Protein AF-0000000082274975 (afdb_homodimer)

pLDDT: mean 85.95, std 18.05, range [24.31, 98.06]

Solvent-accessible surface area (backbone atoms only — not comparable to full-atom values): 57292 Å² total; per-residue (Å²): 137,85,78,74,77,77,69,78,76,77,72,76,73,75,67,84,68,78,72,50,70,56,53,50,51,30,51,52,30,48,72,48,68,35,40,69,24,21,34,56,50,25,43,50,48,40,24,51,27,61,75,70,67,49,84,56,54,65,34,33,47,48,37,17,51,31,26,47,77,69,70,35,34,56,49,14,36,59,32,27,70,74,35,93,46,70,73,39,36,53,54,33,22,53,35,31,42,77,72,66,39,43,69,62,19,42,55,50,51,64,68,50,56,78,87,74,55,50,52,48,52,25,45,52,46,15,54,34,27,48,75,72,68,38,56,70,64,14,49,52,23,30,44,52,23,20,32,69,37,48,71,44,49,54,40,48,52,49,45,22,67,70,58,81,62,57,70,64,58,51,52,50,28,34,52,51,4,51,52,50,52,48,60,63,40,55,74,72,62,77,71,77,86,65,76,75,60,73,51,66,60,51,44,51,26,44,39,28,47,52,62,60,35,45,70,62,17,42,52,44,43,50,55,48,36,70,74,33,47,93,25,58,71,53,44,49,53,43,21,51,37,28,44,73,69,68,28,53,63,60,14,49,52,40,45,51,49,39,41,70,76,38,73,62,66,54,82,68,43,33,58,49,30,51,52,27,52,75,67,65,38,59,67,62,29,48,51,51,20,54,50,34,38,71,52,39,74,71,43,33,39,24,31,35,20,44,14,44,50,29,42,72,69,68,35,54,66,60,15,52,52,29,23,50,49,13,35,70,56,32,80,77,44,32,65,36,29,32,51,47,11,50,54,31,40,74,67,71,34,22,69,64,11,28,54,28,10,49,52,11,33,72,69,43,85,43,67,50,29,44,51,45,27,28,53,17,22,53,71,60,67,36,39,67,61,12,38,51,48,16,48,52,38,25,67,67,28,70,86,35,34,68,27,32,23,40,38,12,54,28,30,46,77,55,38,82,46,73,66,36,41,53,52,14,48,50,33,20,50,51,15,36,70,68,32,56,59,46,57,62,37,51,52,53,48,34,52,57,30,48,74,70,68,37,52,66,62,32,52,51,51,47,52,49,35,52,54,36,28,62,61,40,75,63,66,47,67,70,57,46,36,56,47,25,40,52,48,15,53,49,25,47,73,70,67,37,56,68,62,14,52,53,26,39,50,53,15,38,70,72,39,73,81,45,63,67,54,51,52,53,49,52,51,51,52,49,48,63,55,40,69,70,51,58,80,75,81,85,84,80,80,75,73,78,71,77,70,75,76,76,63,71,79,72,88,97,138,84,80,74,78,76,69,80,76,77,73,76,74,75,68,83,68,76,70,50,69,56,52,50,51,31,51,52,30,47,74,48,66,35,40,70,24,21,32,55,51,24,44,50,46,40,25,49,28,61,74,70,68,49,82,57,53,64,33,33,48,48,38,17,50,31,26,46,77,68,70,35,34,55,49,15,38,59,31,27,71,73,36,93,46,70,74,39,37,52,53,32,22,52,35,30,43,77,71,67,38,43,68,64,19,41,54,49,51,64,69,50,56,77,87,76,54,50,51,47,51,24,46,52,46,17,53,34,27,48,75,72,68,38,55,67,64,15,49,52,25,31,45,52,24,21,32,68,37,47,72,44,50,53,42,48,53,50,45,20,66,71,57,82,64,57,70,67,60,50,52,50,28,33,53,50,5,52,51,50,52,46,61,64,41,53,75,70,61,78,71,76,88,64,76,74,60,73,52,66,60,52,46,51,26,44,39,28,48,53,63,64,35,45,70,63,17,41,53,46,44,49,55,47,37,70,76,34,47,93,27,59,71,54,44,50,53,43,21,51,37,28,44,72,70,67,27,55,65,62,15,48,52,41,47,52,48,39,42,71,76,37,73,64,66,55,82,70,44,32,58,48,30,51,53,28,51,75,66,64,36,60,67,63,30,49,51,49,20,53,50,34,40,69,52,40,74,70,44,32,40,24,31,34,20,42,14,47,51,30,41,72,69,68,35,55,68,60,15,53,52,30,24,51,49,12,34,68,56,33,80,77,43,34,64,38,29,34,50,47,13,51,55,31,41,75,68,71,34,22,69,64,11,28,53,28,11,48,53,12,33,72,69,42,85,42,70,51,29,45,51,47,27,29,52,18,24,54,71,61,67,36,38,68,60,12,36,50,48,15,48,52,38,24,67,68,29,71,86,36,34,69,28,32,24,40,36,13,53,29,30,46,77,55,37,82,45,74,66,36,43,53,52,14,49,51,32,18,52,51,16,36,70,68,32,55,59,47,58,61,37,50,53,51,47,34,50,57,31,48,75,70,67,38,51,67,62,32,52,52,51,46,53,50,36,54,55,36,27,62,61,38,75,65,64,46,68,71,56,46,36,56,46,24,39,50,48,15,53,48,24,47,75,69,68,36,56,69,62,15,52,52,26,40,50,54,16,39,69,73,38,73,81,46,63,66,55,51,50,53,50,52,53,50,52,51,52,65,56,41,70,72,56,62,82,79,68,79,82,77,81,75,76,80,71,78,72,75,76,77,65,70,80,71,86,97

Sequence (1112 aa):
MDQSINQPTFQSSSMASSMSPLQIECRKLLKAKQYRSCEILAKLELSVAEQEGRDLTMAFALIGDCAMMTNQYNRAIEYYRRVDSHKYRLKEAQCLQSLGNVVEAASVLEMIPRKERDLTIYMFLGQLYLACGRTNSACECFLNSLIKNPMTMEAIEWLAAIGTTDKMVVFDAIDKGFETMAAEESSDFHGDNVTVAPIKEFAAAHFARGRHHSGMALQMFRALDKKYPNNTYILLKIAYLQNQMNDEAGAARTFSLVRQLDRCTVDDMDLYGQILARQNAMDQLNDLASSLLEVDDKRPEAWSTLALYHEARHDHDKALAFVDKAIAMDHGSAFAHRLKGAILLAQNRPDHASVSFFKSNELVKDISSYEGLVDSYLAAGKHNEAICAAREASISAPRDARAVTLLGLALQQGAETTESKVRAKRALRNALTLDPSALRPLLSLVQLHAQEKDYDTCIELLKQGIEGSSEAKSSPLQGLDMLHMKLGEIYMAAENYKEALGAYHAALAINPMNLEVQRCLDRLEAIVRGVDNADNSEDVEDSPQASSYGGGRPSYMDQSINQPTFQSSSMASSMSPLQIECRKLLKAKQYRSCEILAKLELSVAEQEGRDLTMAFALIGDCAMMTNQYNRAIEYYRRVDSHKYRLKEAQCLQSLGNVVEAASVLEMIPRKERDLTIYMFLGQLYLACGRTNSACECFLNSLIKNPMTMEAIEWLAAIGTTDKMVVFDAIDKGFETMAAEESSDFHGDNVTVAPIKEFAAAHFARGRHHSGMALQMFRALDKKYPNNTYILLKIAYLQNQMNDEAGAARTFSLVRQLDRCTVDDMDLYGQILARQNAMDQLNDLASSLLEVDDKRPEAWSTLALYHEARHDHDKALAFVDKAIAMDHGSAFAHRLKGAILLAQNRPDHASVSFFKSNELVKDISSYEGLVDSYLAAGKHNEAICAAREASISAPRDARAVTLLGLALQQGAETTESKVRAKRALRNALTLDPSALRPLLSLVQLHAQEKDYDTCIELLKQGIEGSSEAKSSPLQGLDMLHMKLGEIYMAAENYKEALGAYHAALAINPMNLEVQRCLDRLEAIVRGVDNADNSEDVEDSPQASSYGGGRPSY

InterPro domains:
  IPR013105 Tetratricopeptide repeat 2 [PF07719] (483-512)
  IPR019734 Tetratricopeptide repeat [PF13181] (120-143)
  IPR019734 Tetratricopeptide repeat [PS50005] (481-514)
  IPR019734 Tetratricopeptide repeat [SM00028] (57-90)
  IPR019734 Tetratricopeptide repeat [SM00028] (119-152)
  IPR019734 Tetratricopeptide repeat [SM00028] (300-333)
  IPR019734 Tetratricopeptide repeat [SM00028] (334-367)
  IPR019734 Tetratricopeptide repeat [SM00028] (481-514)

Radius of gyration: 40.36 Å; Cα contacts (8 Å, |Δi|>4): 1522; chains: 2; bounding box: 94×109×106 Å

Secondary structure (DSSP, 8-state):
--------------------HHHHHHHHHHHTT-HHHHHHHHHHHHHHHHHHT---HHHHHHHHHHHHHTT-HHHHHHHHHTS--HHHHHHHHHHHHHTT-HHHHHHHHHTS-GGG--HHHHHHHHHHHHHHT-HHHHHHHHHHHHHH-TT-HHHHHHHHHH--S-HHHHHHHHHHHHHHHHHHHTTT-------SS-HHHHHHHHHHHHTT-HHHHHHHHHHHHHHSTT-HHHHHHHHHHHHHTT-HHHHHHHHHHHHHH-TT--TTHHHHHHHHHHTT-HHHHHHHHHHHHHH-TTSHHHHHHHHHHHHHTT-HHHHHHHHHHHHHH-TT-HHHHHHHHHHHHHTT-HHHHHHHHHHHHHH---HHHHHHHHHHHHHHT-HHHHHHHHHHHHHH-TT-HHHHHHHHHHHHHT--SHHHHHHHHHHHHHHHHH-TT-HHHHHHHHHHHHHTT-HHHHHHHHHHHHHHHHH-SS-TTTTHHHHHHHHHHHHHHTT-HHHHHHHHHHHHHH-TT-HHHHHHHHHHHHHHHHHHHTTT--------------------/--------------------HHHHHHHHHHHTT-HHHHHHHHHHHHHHHHHHT---HHHHHHHHHHHHHTT-HHHHHHHHHTS--HHHHHHHHHHHHHTT-HHHHHHHHHTS-GGG--HHHHHHHHHHHHHHT-HHHHHHHHHHHHHH-TT-HHHHHHHHHH--S-HHHHHHHHHHHHHHHHHHHTTT-------SS-HHHHHHHHHHHHTT-HHHHHHHHHHHHHHSTT-HHHHHHHHHHHHHTT-HHHHHHHHHHHHHH-TT--TTHHHHHHHHHHTT-HHHHHHHHHHHHHH-TTSHHHHHHHHHHHHHTT-HHHHHHHHHHHHHH-TT-HHHHHHHHHHHHHTT-HHHHHHHHHHHHHH---HHHHHHHHHHHHHHT-HHHHHHHHHHHHHH-TT-HHHHHHHHHHHHHT--SHHHHHHHHHHHHHHHHH-TT-HHHHHHHHHHHHHTT-HHHHHHHHHHHHHHHHH-SS-TTTTHHHHHHHHHHHHHHTT-HHHHHHHHHHHHHH-TT-HHHHHHHHHHHHHHHHHHHTTS--------------------

Organism: NCBI:txid303405

Structure (mmCIF, N/CA/C/O backbone):
data_AF-0000000082274975-model_v1
#
loop_
_entity.id
_entity.type
_entity.pdbx_description
1 polymer 'Tetratricopeptide repeat protein'
#
loop_
_atom_site.group_PDB
_atom_site.id
_atom_site.type_symbol
_atom_site.label_atom_id
_atom_site.label_alt_id
_atom_site.label_comp_id
_atom_site.label_asym_id
_atom_site.label_entity_id
_atom_site.label_seq_id
_atom_site.pdbx_PDB_ins_code
_atom_site.Cartn_x
_atom_site.Cartn_y
_atom_site.Cartn_z
_atom_site.occupancy
_atom_site.B_iso_or_equiv
_atom_site.auth_seq_id
_atom_site.auth_comp_id
_atom_site.auth_asym_id
_atom_site.auth_atom_id
_atom_site.pdbx_PDB_model_num
ATOM 1 N N . MET A 1 1 ? -14.023 -26.078 54.344 1 24.31 1 MET A N 1
ATOM 2 C CA . MET A 1 1 ? -15 -24.984 54.281 1 24.31 1 MET A CA 1
ATOM 3 C C . MET A 1 1 ? -14.844 -24.188 52.969 1 24.31 1 MET A C 1
ATOM 5 O O . MET A 1 1 ? -13.852 -23.484 52.812 1 24.31 1 MET A O 1
ATOM 9 N N . ASP A 1 2 ? -15.25 -24.781 51.781 1 24.39 2 ASP A N 1
ATOM 10 C CA . ASP A 1 2 ? -15.039 -24.719 50.344 1 24.39 2 ASP A CA 1
ATOM 11 C C . ASP A 1 2 ? -15.695 -23.469 49.75 1 24.39 2 ASP A C 1
ATOM 13 O O . ASP A 1 2 ? -16.922 -23.375 49.688 1 24.39 2 ASP A O 1
ATOM 17 N N . GLN A 1 3 ? -15.188 -22.25 50.25 1 27.86 3 GLN A N 1
ATOM 18 C CA . GLN A 1 3 ? -15.75 -20.938 49.938 1 27.86 3 GLN A CA 1
ATOM 19 C C . GLN A 1 3 ? -15.898 -20.75 48.438 1 27.86 3 GLN A C 1
ATOM 21 O O . GLN A 1 3 ? -14.914 -20.812 47.688 1 27.86 3 GLN A O 1
ATOM 26 N N . SER A 1 4 ? -17.047 -21.141 47.875 1 27.3 4 SER A N 1
ATOM 27 C CA . SER A 1 4 ? -17.641 -21.125 46.562 1 27.3 4 SER A CA 1
ATOM 28 C C . SER A 1 4 ? -17.547 -19.734 45.938 1 27.3 4 SER A C 1
ATOM 30 O O . SER A 1 4 ? -18.125 -18.766 46.438 1 27.3 4 SER A O 1
ATOM 32 N N . ILE A 1 5 ? -16.391 -19.344 45.344 1 29.67 5 ILE A N 1
ATOM 33 C CA . ILE A 1 5 ? -16.078 -18.047 44.781 1 29.67 5 ILE A CA 1
ATOM 34 C C . ILE A 1 5 ? -17.141 -17.688 43.75 1 29.67 5 ILE A C 1
ATOM 36 O O . ILE A 1 5 ? -17.344 -18.406 42.75 1 29.67 5 ILE A O 1
ATOM 40 N N . ASN A 1 6 ? -18.25 -17.062 44.188 1 26.81 6 ASN A N 1
ATOM 41 C CA . ASN A 1 6 ? -19.391 -16.547 43.406 1 26.81 6 ASN A CA 1
ATOM 42 C C . ASN A 1 6 ? -18.938 -15.75 42.188 1 26.81 6 ASN A C 1
ATOM 44 O O . ASN A 1 6 ? -18.312 -14.695 42.344 1 26.81 6 ASN A O 1
ATOM 48 N N . GLN A 1 7 ? -18.516 -16.406 41.156 1 27.42 7 GLN A N 1
ATOM 49 C CA . GLN A 1 7 ? -18.109 -15.766 39.938 1 27.42 7 GLN A CA 1
ATOM 50 C C . GLN A 1 7 ? -19.203 -14.852 39.375 1 27.42 7 GLN A C 1
ATOM 52 O O . GLN A 1 7 ? -20.344 -15.289 39.219 1 27.42 7 GLN A O 1
ATOM 57 N N . PRO A 1 8 ? -19.188 -13.516 39.75 1 30.03 8 PRO A N 1
ATOM 58 C CA . PRO A 1 8 ? -20.281 -12.641 39.312 1 30.03 8 PRO A CA 1
ATOM 59 C C . PRO A 1 8 ? -20.625 -12.844 37.844 1 30.03 8 PRO A C 1
ATOM 61 O O . PRO A 1 8 ? -19.766 -13.156 37.031 1 30.03 8 PRO A O 1
ATOM 64 N N . THR A 1 9 ? -21.781 -13.461 37.531 1 28.19 9 THR A N 1
ATOM 65 C CA . THR A 1 9 ? -22.438 -13.617 36.25 1 28.19 9 THR A CA 1
ATOM 66 C C . THR A 1 9 ? -22.5 -12.281 35.531 1 28.19 9 THR A C 1
ATOM 68 O O . THR A 1 9 ? -23.172 -11.352 35.969 1 28.19 9 THR A O 1
ATOM 71 N N . PHE A 1 10 ? -21.422 -11.852 34.969 1 30.11 10 PHE A N 1
ATOM 72 C CA . PHE A 1 10 ? -21.469 -10.656 34.125 1 30.11 10 PHE A CA 1
ATOM 73 C C . PHE A 1 10 ? -22.578 -10.766 33.094 1 30.11 10 PHE A C 1
ATOM 75 O O . PHE A 1 10 ? -22.531 -11.617 32.219 1 30.11 10 PHE A O 1
ATOM 82 N N . GLN A 1 11 ? -23.875 -10.633 33.531 1 28.55 11 GLN A N 1
ATOM 83 C CA . GLN A 1 11 ? -25.016 -10.461 32.625 1 28.55 11 GLN A CA 1
ATOM 84 C C . GLN A 1 11 ? -24.672 -9.531 31.484 1 28.55 11 GLN A C 1
ATOM 86 O O . GLN A 1 11 ? -24.297 -8.383 31.688 1 28.55 11 GLN A O 1
ATOM 91 N N . SER A 1 12 ? -24.188 -10.094 30.406 1 31.59 12 SER A N 1
ATOM 92 C CA . SER A 1 12 ? -24.094 -9.422 29.109 1 31.59 12 SER A CA 1
ATOM 93 C C . SER A 1 12 ? -25.422 -8.742 28.75 1 31.59 12 SER A C 1
ATOM 95 O O . SER A 1 12 ? -26.391 -9.414 28.391 1 31.59 12 SER A O 1
ATOM 97 N N . SER A 1 13 ? -26.078 -7.988 29.688 1 33.06 13 SER A N 1
ATOM 98 C CA . SER A 1 13 ? -27.234 -7.215 29.266 1 33.06 13 SER A CA 1
ATOM 99 C C . SER A 1 13 ? -27.047 -6.664 27.859 1 33.06 13 SER A C 1
ATOM 101 O O . SER A 1 13 ? -26.109 -5.902 27.594 1 33.06 13 SER A O 1
ATOM 103 N N . SER A 1 14 ? -27.359 -7.441 26.875 1 34.66 14 SER A N 1
ATOM 104 C CA . SER A 1 14 ? -27.547 -7.086 25.469 1 34.66 14 SER A CA 1
ATOM 105 C C . SER A 1 14 ? -28.359 -5.805 25.328 1 34.66 14 SER A C 1
ATOM 107 O O . SER A 1 14 ? -29.594 -5.848 25.203 1 34.66 14 SER A O 1
ATOM 109 N N . MET A 1 15 ? -28.656 -4.941 26.297 1 33.72 15 MET A N 1
ATOM 110 C CA . MET A 1 15 ? -29.438 -3.746 26 1 33.72 15 MET A CA 1
ATOM 111 C C . MET A 1 15 ? -29.016 -3.143 24.672 1 33.72 15 MET A C 1
ATOM 113 O O . MET A 1 15 ? -27.875 -2.711 24.5 1 33.72 15 MET A O 1
ATOM 117 N N . ALA A 1 16 ? -29.594 -3.574 23.578 1 41.28 16 ALA A N 1
ATOM 118 C CA . ALA A 1 16 ? -29.625 -2.865 22.297 1 41.28 16 ALA A CA 1
ATOM 119 C C . ALA A 1 16 ? -29.672 -1.355 22.516 1 41.28 16 ALA A C 1
ATOM 121 O O . ALA A 1 16 ? -30.75 -0.783 22.719 1 41.28 16 ALA A O 1
ATOM 122 N N . SER A 1 17 ? -28.922 -0.718 23.391 1 52.38 17 SER A N 1
ATOM 123 C CA . SER A 1 17 ? -28.828 0.69 23.766 1 52.38 17 SER A CA 1
ATOM 124 C C . SER A 1 17 ? -28.922 1.593 22.547 1 52.38 17 SER A C 1
ATOM 126 O O . SER A 1 17 ? -28.312 1.303 21.5 1 52.38 17 SER A O 1
ATOM 128 N N . SER A 1 18 ? -30.031 2.338 22.328 1 72.56 18 SER A N 1
ATOM 129 C CA . SER A 1 18 ? -30.406 3.314 21.312 1 72.56 18 SER A CA 1
ATOM 130 C C . SER A 1 18 ? -29.219 4.207 20.938 1 72.56 18 SER A C 1
ATOM 132 O O . SER A 1 18 ? -28.5 4.684 21.828 1 72.56 18 SER A O 1
ATOM 134 N N . MET A 1 19 ? -28.781 4.047 19.844 1 83.88 19 MET A N 1
ATOM 135 C CA . MET A 1 19 ? -27.672 4.828 19.312 1 83.88 19 MET A CA 1
ATOM 136 C C . MET A 1 19 ? -27.922 6.32 19.484 1 83.88 19 MET A C 1
ATOM 138 O O . MET A 1 19 ? -29.047 6.789 19.281 1 83.88 19 MET A O 1
ATOM 142 N N . SER A 1 20 ? -27.016 6.984 20.156 1 86.75 20 SER A N 1
ATOM 143 C CA . SER A 1 20 ? -27.062 8.445 20.234 1 86.75 20 SER A CA 1
ATOM 144 C C . SER A 1 20 ? -27.094 9.062 18.844 1 86.75 20 SER A C 1
ATOM 146 O O . SER A 1 20 ? -26.703 8.422 17.859 1 86.75 20 SER A O 1
ATOM 148 N N . PRO A 1 21 ? -27.703 10.195 18.703 1 86.5 21 PRO A N 1
ATOM 149 C CA . PRO A 1 21 ? -27.719 10.859 17.406 1 86.5 21 PRO A CA 1
ATOM 150 C C . PRO A 1 21 ? -26.312 11.016 16.812 1 86.5 21 PRO A C 1
ATOM 152 O O . PRO A 1 21 ? -26.141 10.898 15.594 1 86.5 21 PRO A O 1
ATOM 155 N N . LEU A 1 22 ? -25.375 11.266 17.672 1 90.75 22 LEU A N 1
ATOM 156 C CA . LEU A 1 22 ? -24 11.406 17.172 1 90.75 22 LEU A CA 1
ATOM 157 C C . LEU A 1 22 ? -23.484 10.078 16.641 1 90.75 22 LEU A C 1
ATOM 159 O O . LEU A 1 22 ? -22.75 10.047 15.641 1 90.75 22 LEU A O 1
ATOM 163 N N . GLN A 1 23 ? -23.859 9.039 17.234 1 92 23 GLN A N 1
ATOM 164 C CA . GLN A 1 23 ? -23.438 7.715 16.797 1 92 23 GLN 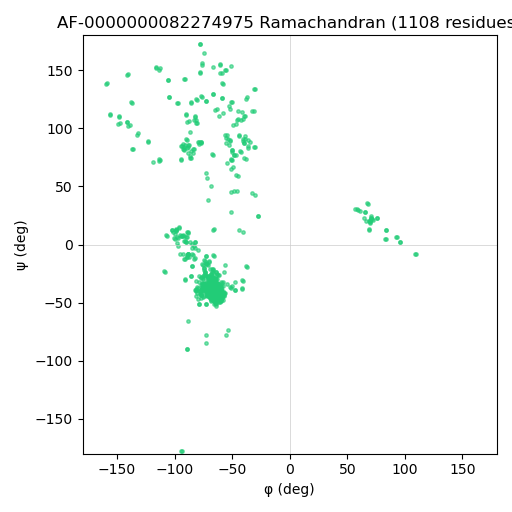A CA 1
ATOM 165 C C . GLN A 1 23 ? -24.047 7.367 15.438 1 92 23 GLN A C 1
ATOM 167 O O . GLN A 1 23 ? -23.375 6.762 14.586 1 92 23 GLN A O 1
ATOM 172 N N . ILE A 1 24 ? -25.266 7.777 15.312 1 91.44 24 ILE A N 1
ATOM 173 C CA . ILE A 1 24 ? -25.953 7.52 14.055 1 91.44 24 ILE A CA 1
ATOM 174 C C . ILE A 1 24 ? -25.25 8.266 12.922 1 91.44 24 ILE A C 1
ATOM 176 O O . ILE A 1 24 ? -25.016 7.711 11.844 1 91.44 24 ILE A O 1
ATOM 180 N N . GLU A 1 25 ? -24.938 9.508 13.203 1 91.88 25 GLU A N 1
ATOM 181 C CA . GLU A 1 25 ? -24.266 10.305 12.188 1 91.88 25 GLU A CA 1
ATOM 182 C C . GLU A 1 25 ? -22.875 9.75 11.883 1 91.88 25 GLU A C 1
ATOM 184 O O . GLU A 1 25 ? -22.422 9.781 10.742 1 91.88 25 GLU A O 1
ATOM 189 N N . CYS A 1 26 ? -22.203 9.266 12.898 1 94.56 26 CYS A N 1
ATOM 190 C CA . CYS A 1 26 ? -20.906 8.641 12.688 1 94.56 26 CYS A CA 1
ATOM 191 C C . CYS A 1 26 ? -21.016 7.441 11.758 1 94.56 26 CYS A C 1
ATOM 193 O O . CYS A 1 26 ? -20.188 7.27 10.859 1 94.56 26 CYS A O 1
ATOM 195 N N . ARG A 1 27 ? -22.031 6.68 11.945 1 93.75 27 ARG A N 1
ATOM 196 C CA . ARG A 1 27 ? -22.234 5.5 11.117 1 93.75 27 ARG A CA 1
ATOM 197 C C . ARG A 1 27 ? -22.516 5.891 9.672 1 93.75 27 ARG A C 1
ATOM 199 O O . ARG A 1 27 ? -22.062 5.223 8.742 1 93.75 27 ARG A O 1
ATOM 206 N N . LYS A 1 28 ? -23.281 6.977 9.523 1 93.75 28 LYS A N 1
ATOM 207 C CA . LYS A 1 28 ? -23.578 7.469 8.18 1 93.75 28 LYS A CA 1
ATOM 208 C C . LYS A 1 28 ? -22.297 7.914 7.469 1 93.75 28 LYS A C 1
ATOM 210 O O . LYS A 1 28 ? -22.094 7.609 6.289 1 93.75 28 LYS A O 1
ATOM 215 N N . LEU A 1 29 ? -21.484 8.633 8.211 1 95.5 29 LEU A N 1
ATOM 216 C CA . LEU A 1 29 ? -20.234 9.125 7.641 1 95.5 29 LEU A CA 1
ATOM 217 C C . LEU A 1 29 ? -19.281 7.969 7.34 1 95.5 29 LEU A C 1
ATOM 219 O O . LEU A 1 29 ? -18.547 8.008 6.355 1 95.5 29 LEU A O 1
ATOM 223 N N . LEU A 1 30 ? -19.312 6.973 8.211 1 95.38 30 LEU A N 1
ATOM 224 C CA . LEU A 1 30 ? -18.484 5.793 7.988 1 95.38 30 LEU A CA 1
ATOM 225 C C . LEU A 1 30 ? -18.906 5.059 6.723 1 95.38 30 LEU A C 1
ATOM 227 O O . LEU A 1 30 ? -18.062 4.621 5.938 1 95.38 30 LEU A O 1
ATOM 231 N N . LYS A 1 31 ? -20.188 4.938 6.539 1 93.25 31 LYS A N 1
ATOM 232 C CA . LYS A 1 31 ? -20.719 4.289 5.344 1 93.25 31 LYS A CA 1
ATOM 233 C C . LYS A 1 31 ? -20.375 5.078 4.086 1 93.25 31 LYS A C 1
ATOM 235 O O . LYS A 1 31 ? -20.125 4.496 3.029 1 93.25 31 LYS A O 1
ATOM 240 N N . ALA A 1 32 ? -20.297 6.406 4.258 1 93.69 32 ALA A N 1
ATOM 241 C CA . ALA A 1 32 ? -19.938 7.281 3.141 1 93.69 32 ALA A CA 1
ATOM 242 C C . ALA A 1 32 ? -18.438 7.332 2.936 1 93.69 32 ALA A C 1
ATOM 244 O O . ALA A 1 32 ? -17.938 8.07 2.078 1 93.69 32 ALA A O 1
ATOM 245 N N . LYS A 1 33 ? -17.688 6.621 3.682 1 92.94 33 LYS A N 1
ATOM 246 C CA . LYS A 1 33 ? -16.234 6.488 3.59 1 92.94 33 LYS A CA 1
ATOM 247 C C . LYS A 1 33 ? -15.547 7.812 3.906 1 92.94 33 LYS A C 1
ATOM 249 O O . LYS A 1 33 ? -14.531 8.148 3.291 1 92.94 33 LYS A O 1
ATOM 254 N N . GLN A 1 34 ? -16.219 8.586 4.699 1 95.5 34 GLN A N 1
ATOM 255 C CA . GLN A 1 34 ? -15.586 9.789 5.23 1 95.5 34 GLN A CA 1
ATOM 256 C C . GLN A 1 34 ? -14.969 9.516 6.602 1 95.5 34 GLN A C 1
ATOM 258 O O . GLN A 1 34 ? -15.547 9.867 7.629 1 95.5 34 GLN A O 1
ATOM 263 N N . TYR A 1 35 ? -13.812 9.031 6.598 1 95.88 35 TYR A N 1
ATOM 264 C CA . TYR A 1 35 ? -13.195 8.469 7.797 1 95.88 35 TYR A CA 1
ATOM 265 C C . TYR A 1 35 ? -12.688 9.57 8.719 1 95.88 35 TYR A C 1
ATOM 267 O O . TYR A 1 35 ? -12.836 9.484 9.938 1 95.88 35 TYR A O 1
ATOM 275 N N . ARG A 1 36 ? -12.109 10.617 8.141 1 95.69 36 ARG A N 1
ATOM 276 C CA . ARG A 1 36 ? -11.586 11.695 8.969 1 95.69 36 ARG A CA 1
ATOM 277 C C . ARG A 1 36 ? -12.703 12.406 9.711 1 95.69 36 ARG A C 1
ATOM 279 O O . ARG A 1 36 ? -12.609 12.641 10.914 1 95.69 36 ARG A O 1
ATOM 286 N N . SER A 1 37 ? -13.742 12.703 8.984 1 96.88 37 SER A N 1
ATOM 287 C CA . SER A 1 37 ? -14.898 13.344 9.617 1 96.88 37 SER A CA 1
ATOM 288 C C . SER A 1 37 ? -15.516 12.445 10.672 1 96.88 37 SER A C 1
ATOM 290 O O . SER A 1 37 ? -15.914 12.914 11.742 1 96.88 37 SER A O 1
ATOM 292 N N . CYS A 1 38 ? -15.609 11.172 10.336 1 97.12 38 CYS A N 1
ATOM 293 C CA . CYS A 1 38 ? -16.156 10.219 11.289 1 97.12 38 CYS A CA 1
ATOM 294 C C . CYS A 1 38 ? -15.297 10.141 12.539 1 97.12 38 CYS A C 1
ATOM 296 O O . CYS A 1 38 ? -15.812 10.078 13.656 1 97.12 38 CYS A O 1
ATOM 298 N N . GLU A 1 3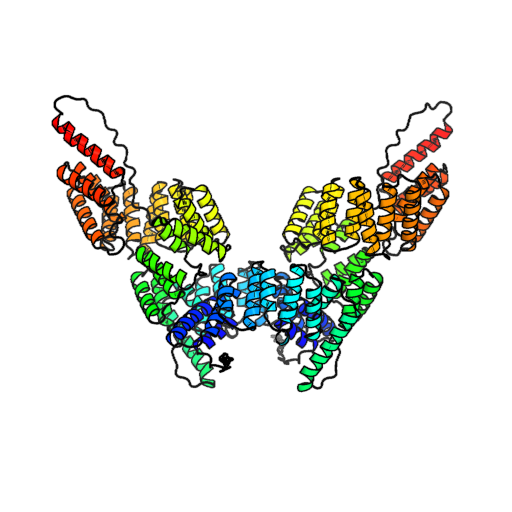9 ? -14.023 10.141 12.391 1 96.81 39 GLU A N 1
ATOM 299 C CA . GLU A 1 39 ? -13.109 10.07 13.523 1 96.81 39 GLU A CA 1
ATOM 300 C C . GLU A 1 39 ? -13.273 11.281 14.445 1 96.81 39 GLU A C 1
ATOM 302 O O . GLU A 1 39 ? -13.289 11.141 15.664 1 96.81 39 GLU A O 1
ATOM 307 N N . ILE A 1 40 ? -13.352 12.445 13.844 1 96.62 40 ILE A N 1
ATOM 308 C CA . ILE A 1 40 ? -13.516 13.672 14.617 1 96.62 40 ILE A CA 1
ATOM 309 C C . ILE A 1 40 ? -14.805 13.594 15.438 1 96.62 40 ILE A C 1
ATOM 311 O O . ILE A 1 40 ? -14.797 13.859 16.641 1 96.62 40 ILE A O 1
ATOM 315 N N . LEU A 1 41 ? -15.867 13.188 14.797 1 96.31 41 LEU A N 1
ATOM 316 C CA . LEU A 1 41 ? -17.156 13.102 15.484 1 96.31 41 LEU A CA 1
ATOM 317 C C . LEU A 1 41 ? -17.141 12.008 16.547 1 96.31 41 LEU A C 1
ATOM 319 O O . LEU A 1 41 ? -17.766 12.141 17.594 1 96.31 41 LEU A O 1
ATOM 323 N N . ALA A 1 42 ? -16.469 10.914 16.219 1 96.31 42 ALA A N 1
ATOM 324 C CA . ALA A 1 42 ? -16.391 9.82 17.188 1 96.31 42 ALA A CA 1
ATOM 325 C C . ALA A 1 42 ? -15.641 10.242 18.438 1 96.31 42 ALA A C 1
ATOM 327 O O . ALA A 1 42 ? -15.977 9.805 19.547 1 96.31 42 ALA A O 1
ATOM 328 N N . LYS A 1 43 ? -14.625 11.062 18.266 1 96 43 LYS A N 1
ATOM 329 C CA . LYS A 1 43 ? -13.898 11.586 19.422 1 96 43 LYS A CA 1
ATOM 330 C C . LYS A 1 43 ? -14.789 12.516 20.25 1 96 43 LYS A C 1
ATOM 332 O O . LYS A 1 43 ? -14.68 12.547 21.484 1 96 43 LYS A O 1
ATOM 337 N N . LEU A 1 44 ? -15.656 13.273 19.562 1 95.94 44 LEU A N 1
ATOM 338 C CA . LEU A 1 44 ? -16.609 14.102 20.281 1 95.94 44 LEU A CA 1
ATOM 339 C C . LEU A 1 44 ? -17.594 13.234 21.078 1 95.94 44 LEU A C 1
ATOM 341 O O . LEU A 1 44 ? -17.891 13.531 22.234 1 95.94 44 LEU A O 1
ATOM 345 N N . GLU A 1 45 ? -18.047 12.203 20.375 1 94.19 45 GLU A N 1
ATOM 346 C CA . GLU A 1 45 ? -18.953 11.266 21.031 1 94.19 45 GLU A CA 1
ATOM 347 C C . GLU A 1 45 ? -18.297 10.625 22.266 1 94.19 45 GLU A C 1
ATOM 349 O O . GLU A 1 45 ? -18.953 10.422 23.281 1 94.19 45 GLU A O 1
ATOM 354 N N . LEU A 1 46 ? -17.062 10.312 22.156 1 94.62 46 LEU A N 1
ATOM 355 C CA . LEU A 1 46 ? -16.328 9.703 23.266 1 94.62 46 LEU A CA 1
ATOM 356 C C . LEU A 1 46 ? -16.281 10.648 24.469 1 94.62 46 LEU A C 1
ATOM 358 O O . LEU A 1 46 ? -16.484 10.227 25.609 1 94.62 46 LEU A O 1
ATOM 362 N N . SER A 1 47 ? -16.031 11.93 24.234 1 94.81 47 SER A N 1
ATOM 363 C CA . SER A 1 47 ? -15.961 12.922 25.297 1 94.81 47 SER A CA 1
ATOM 364 C C . SER A 1 47 ? -17.312 13.078 25.984 1 94.81 47 SER A C 1
ATOM 366 O O . SER A 1 47 ? -17.391 13.125 27.219 1 94.81 47 SER A O 1
ATOM 368 N N . VAL A 1 48 ? -18.375 13.086 25.25 1 92.75 48 VAL A N 1
ATOM 369 C CA . VAL A 1 48 ? -19.719 13.258 25.781 1 92.75 48 VAL A CA 1
ATOM 370 C C . VAL A 1 48 ? -20.125 12 26.562 1 92.75 48 VAL A C 1
ATOM 372 O O . VAL A 1 48 ? -20.703 12.094 27.641 1 92.75 48 VAL A O 1
ATOM 375 N N . ALA A 1 49 ? -19.828 10.875 25.969 1 92.56 49 ALA A N 1
ATOM 376 C CA . ALA A 1 49 ? -20.188 9.609 26.609 1 92.56 49 ALA A CA 1
ATOM 377 C C . ALA A 1 49 ? -19.453 9.43 27.938 1 92.56 49 ALA A C 1
ATOM 379 O O . ALA A 1 49 ? -20.031 8.914 28.891 1 92.56 49 ALA A O 1
ATOM 380 N N . GLU A 1 50 ? -18.25 9.781 27.984 1 93.38 50 GLU A N 1
ATOM 381 C CA . GLU A 1 50 ? -17.484 9.695 29.219 1 93.38 50 GLU A CA 1
ATOM 382 C C . GLU A 1 50 ? -18.062 10.602 30.297 1 93.38 50 GLU A C 1
ATOM 384 O O . GLU A 1 50 ? -18.141 10.211 31.469 1 93.38 50 GLU A O 1
ATOM 389 N N . GLN A 1 51 ? -18.469 11.789 29.875 1 92.12 51 GLN A N 1
ATOM 390 C CA . GLN A 1 51 ? -19.047 12.742 30.828 1 92.12 51 GLN A CA 1
ATOM 391 C C . GLN A 1 51 ? -20.375 12.25 31.359 1 92.12 51 GLN A C 1
ATOM 393 O O . GLN A 1 51 ? -20.688 12.43 32.531 1 92.12 51 GLN A O 1
ATOM 398 N N . GLU A 1 52 ? -21.094 11.602 30.5 1 91.44 52 GLU A N 1
ATOM 399 C CA . GLU A 1 52 ? -22.422 11.125 30.875 1 91.44 52 GLU A CA 1
ATOM 400 C C . GLU A 1 52 ? -22.344 9.727 31.484 1 91.44 52 GLU A C 1
ATOM 402 O O . GLU A 1 52 ? -23.344 9.227 32 1 91.44 52 GLU A O 1
ATOM 407 N N . GLY A 1 53 ? -21.25 9.016 31.438 1 90.88 53 GLY A N 1
ATOM 408 C CA . GLY A 1 53 ? -21.078 7.676 31.984 1 90.88 53 GLY A CA 1
ATOM 409 C C . GLY A 1 53 ? -21.734 6.602 31.141 1 90.88 53 GLY A C 1
ATOM 410 O O . GLY A 1 53 ? -22.172 5.574 31.656 1 90.88 53 GLY A O 1
ATOM 411 N N . ARG A 1 54 ? -21.922 6.895 29.922 1 92.38 54 ARG A N 1
ATOM 412 C CA . ARG A 1 54 ? -22.531 5.934 29 1 92.38 54 ARG A CA 1
ATOM 413 C C . ARG A 1 54 ? -21.516 4.887 28.562 1 92.38 54 ARG A C 1
ATOM 415 O O . ARG A 1 54 ? -20.328 5 28.875 1 92.38 54 ARG A O 1
ATOM 422 N N . ASP A 1 55 ? -22.031 3.898 27.859 1 91.12 55 ASP A N 1
ATOM 423 C CA . ASP A 1 55 ? -21.172 2.85 27.312 1 91.12 55 ASP A CA 1
ATOM 424 C C . ASP A 1 55 ? -20.25 3.404 26.234 1 91.12 55 ASP A C 1
ATOM 426 O O . ASP A 1 55 ? -20.688 4.129 25.344 1 91.12 55 ASP A O 1
ATOM 430 N N . LEU A 1 56 ? -18.984 3.096 26.391 1 93.12 56 LEU A N 1
ATOM 431 C CA . LEU A 1 56 ? -17.969 3.674 25.5 1 93.12 56 LEU A CA 1
ATOM 432 C C . LEU A 1 56 ? -17.625 2.707 24.375 1 93.12 56 LEU A C 1
ATOM 434 O O . LEU A 1 56 ? -16.812 3.031 23.5 1 93.12 56 LEU A O 1
ATOM 438 N N . THR A 1 57 ? -18.172 1.561 24.297 1 92.56 57 THR A N 1
ATOM 439 C CA . THR A 1 57 ? -17.812 0.499 23.359 1 92.56 57 THR A CA 1
ATOM 440 C C . THR A 1 57 ? -18 0.962 21.922 1 92.56 57 THR A C 1
ATOM 442 O O . THR A 1 57 ? -17.125 0.773 21.078 1 92.56 57 THR A O 1
ATOM 445 N N . MET A 1 58 ? -19.109 1.601 21.625 1 92.62 58 MET A N 1
ATOM 446 C CA . MET A 1 58 ? -19.391 2.037 20.266 1 92.62 58 MET A CA 1
ATOM 447 C C . MET A 1 58 ? -18.422 3.125 19.812 1 92.62 58 MET A C 1
ATOM 449 O O . MET A 1 58 ? -18 3.15 18.656 1 92.62 58 MET A O 1
ATOM 453 N N . ALA A 1 59 ? -18.156 4.016 20.75 1 94.44 59 ALA A N 1
ATOM 454 C CA . ALA A 1 59 ? -17.203 5.082 20.422 1 94.44 59 ALA A CA 1
ATOM 455 C C . ALA A 1 59 ? -15.82 4.52 20.109 1 94.44 59 ALA A C 1
ATOM 457 O O . ALA A 1 59 ? -15.188 4.918 19.125 1 94.44 59 ALA A O 1
ATOM 458 N N . PHE A 1 60 ? -15.43 3.547 20.906 1 95.44 60 PHE A N 1
ATOM 459 C CA . PHE A 1 60 ? -14.133 2.912 20.688 1 95.44 60 PHE A CA 1
ATOM 460 C C . PHE A 1 60 ? -14.125 2.17 19.359 1 95.44 60 PHE A C 1
ATOM 462 O O . PHE A 1 60 ? -13.148 2.252 18.609 1 95.44 60 PHE A O 1
ATOM 469 N N . ALA A 1 61 ? -15.18 1.502 19.031 1 95.81 61 ALA A N 1
ATOM 470 C CA . ALA A 1 61 ? -15.281 0.736 17.797 1 95.81 61 ALA A CA 1
ATOM 471 C C . ALA A 1 61 ? -15.219 1.652 16.578 1 95.81 61 ALA A C 1
ATOM 473 O O . ALA A 1 61 ? -14.555 1.336 15.586 1 95.81 61 ALA A O 1
ATOM 474 N N . LEU A 1 62 ? -15.898 2.785 16.719 1 96.38 62 LEU A N 1
ATOM 475 C CA . LEU A 1 62 ? -15.922 3.725 15.602 1 96.38 62 LEU A CA 1
ATOM 476 C C . LEU A 1 62 ? -14.539 4.312 15.359 1 96.38 62 LEU A C 1
ATOM 478 O O . LEU A 1 62 ? -14.094 4.426 14.219 1 96.38 62 LEU A O 1
ATOM 482 N N . ILE A 1 63 ? -13.867 4.664 16.422 1 96.62 63 ILE A N 1
ATOM 483 C CA . ILE A 1 63 ? -12.531 5.219 16.281 1 96.62 63 ILE A CA 1
ATOM 484 C C . ILE A 1 63 ? -11.578 4.156 15.734 1 96.62 63 ILE A C 1
ATOM 486 O O . ILE A 1 63 ? -10.758 4.445 14.867 1 96.62 63 ILE A O 1
ATOM 490 N N . GLY A 1 64 ? -11.688 2.941 16.234 1 96.44 64 GLY A N 1
ATOM 491 C CA . GLY A 1 64 ? -10.891 1.842 15.719 1 96.44 64 GLY A CA 1
ATOM 492 C C . GLY A 1 64 ? -11.109 1.574 14.242 1 96.44 64 GLY A C 1
ATOM 493 O O . GLY A 1 64 ? -10.156 1.362 13.492 1 96.44 64 GLY A O 1
ATOM 494 N N . ASP A 1 65 ? -12.367 1.613 13.797 1 96.88 65 ASP A N 1
ATOM 495 C CA . ASP A 1 65 ? -12.703 1.391 12.391 1 96.88 65 ASP A CA 1
ATOM 496 C C . ASP A 1 65 ? -12.094 2.475 11.5 1 96.88 65 ASP A C 1
ATOM 498 O O . ASP A 1 65 ? -11.586 2.182 10.422 1 96.88 65 ASP A O 1
ATOM 502 N N . CYS A 1 66 ? -12.203 3.686 11.969 1 97 66 CYS A N 1
ATOM 503 C CA . CYS A 1 66 ? -11.617 4.781 11.203 1 97 66 CYS A CA 1
ATOM 504 C C . CYS A 1 66 ? -10.109 4.637 11.109 1 97 66 CYS A C 1
ATOM 506 O O . CYS A 1 66 ? -9.523 4.859 10.047 1 97 66 CYS A O 1
ATOM 508 N N . ALA A 1 67 ? -9.508 4.238 12.219 1 96.25 67 ALA A N 1
ATOM 509 C CA . ALA A 1 67 ? -8.062 4.055 12.242 1 96.25 67 ALA A CA 1
ATOM 510 C C . ALA A 1 67 ? -7.637 2.924 11.305 1 96.25 67 ALA A C 1
ATOM 512 O O . ALA A 1 67 ? -6.637 3.041 10.594 1 96.25 67 ALA A O 1
ATOM 513 N N . MET A 1 68 ? -8.391 1.874 11.281 1 96.19 68 MET A N 1
ATOM 514 C CA . MET A 1 68 ? -8.086 0.734 10.422 1 96.19 68 MET A CA 1
ATOM 515 C C . MET A 1 68 ? -8.18 1.121 8.953 1 96.19 68 MET A C 1
ATOM 517 O O . MET A 1 68 ? -7.305 0.777 8.156 1 96.19 68 MET A O 1
ATOM 521 N N . MET A 1 69 ? -9.242 1.927 8.609 1 94.5 69 MET A N 1
ATOM 522 C CA . MET A 1 69 ? -9.477 2.281 7.211 1 94.5 69 MET A CA 1
ATOM 523 C C . MET A 1 69 ? -8.461 3.311 6.734 1 94.5 69 MET A C 1
ATOM 525 O O . MET A 1 69 ? -8.234 3.455 5.531 1 94.5 69 MET A O 1
ATOM 529 N N . THR A 1 70 ? -7.836 4.027 7.633 1 93.75 70 THR A N 1
ATOM 530 C CA . THR A 1 70 ? -6.801 4.992 7.273 1 93.75 70 THR A CA 1
ATOM 531 C C . THR A 1 70 ? -5.414 4.391 7.469 1 93.75 70 THR A C 1
ATOM 533 O O . THR A 1 70 ? -4.426 5.121 7.57 1 93.75 70 THR A O 1
ATOM 536 N N . ASN A 1 71 ? -5.23 3.104 7.684 1 92.62 71 ASN A N 1
ATOM 537 C CA . ASN A 1 71 ? -4.012 2.305 7.742 1 92.62 71 ASN A CA 1
ATOM 538 C C . ASN A 1 71 ? -3.211 2.598 9.008 1 92.62 71 ASN A C 1
ATOM 540 O O . ASN A 1 71 ? -1.98 2.549 8.992 1 92.62 71 ASN A O 1
ATOM 544 N N . GLN A 1 72 ? -3.869 3.109 10 1 94.12 72 GLN A N 1
ATOM 545 C CA . GLN A 1 72 ? -3.266 3.223 11.328 1 94.12 72 GLN A CA 1
ATOM 546 C C . GLN A 1 72 ? -3.578 1.996 12.18 1 94.12 72 GLN A C 1
ATOM 548 O O . GLN A 1 72 ? -4.414 2.059 13.086 1 94.12 72 GLN A O 1
ATOM 553 N N . TYR A 1 73 ? -2.828 0.967 11.969 1 96.31 73 TYR A N 1
ATOM 554 C CA . TYR A 1 73 ? -3.189 -0.354 12.477 1 96.31 73 TYR A CA 1
ATOM 555 C C . TYR A 1 73 ? -2.891 -0.47 13.969 1 96.31 73 TYR A C 1
ATOM 557 O O . TYR A 1 73 ? -3.686 -1.03 14.727 1 96.31 73 TYR A O 1
ATOM 565 N N . ASN A 1 74 ? -1.734 0.039 14.43 1 95.56 74 ASN A N 1
ATOM 566 C CA . ASN A 1 74 ? -1.415 -0.047 15.852 1 95.56 74 ASN A CA 1
ATOM 567 C C . ASN A 1 74 ? -2.43 0.715 16.703 1 95.56 74 ASN A C 1
ATOM 569 O O . ASN A 1 74 ? -2.814 0.255 17.781 1 95.56 74 ASN A O 1
ATOM 573 N N .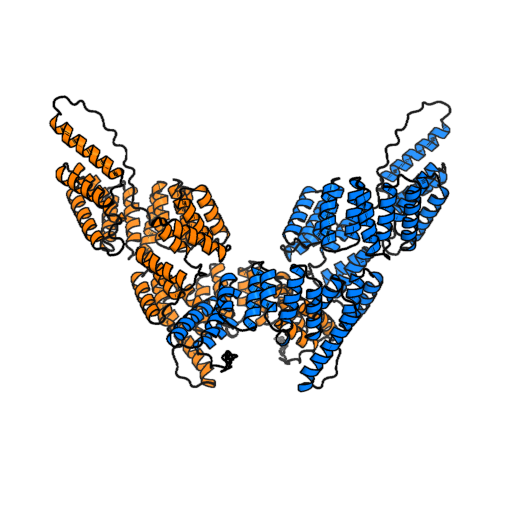 ARG A 1 75 ? -2.814 1.868 16.156 1 94.56 75 ARG A N 1
ATOM 574 C CA . ARG A 1 75 ? -3.84 2.639 16.844 1 94.56 75 ARG A CA 1
ATOM 575 C C . ARG A 1 75 ? -5.168 1.889 16.859 1 94.56 75 ARG A C 1
ATOM 577 O O . ARG A 1 75 ? -5.859 1.871 17.891 1 94.56 75 ARG A O 1
ATOM 584 N N . ALA A 1 76 ? -5.555 1.279 15.773 1 96.94 76 ALA A N 1
ATOM 585 C CA . ALA A 1 76 ? -6.789 0.505 15.688 1 96.94 76 ALA A CA 1
ATOM 586 C C . ALA A 1 76 ? -6.785 -0.652 16.688 1 96.94 76 ALA A C 1
ATOM 588 O O . ALA A 1 76 ? -7.781 -0.902 17.359 1 96.94 76 ALA A O 1
ATOM 589 N N . ILE A 1 77 ? -5.637 -1.359 16.844 1 96.94 77 ILE A N 1
ATOM 590 C CA . ILE A 1 77 ? -5.508 -2.508 17.734 1 96.94 77 ILE A CA 1
ATOM 591 C C . ILE A 1 77 ? -5.766 -2.072 19.172 1 96.94 77 ILE A C 1
ATOM 593 O O . ILE A 1 77 ? -6.469 -2.758 19.922 1 96.94 77 ILE A O 1
ATOM 597 N N . GLU A 1 78 ? -5.223 -0.928 19.531 1 94.69 78 GLU A N 1
ATOM 598 C CA . GLU A 1 78 ? -5.398 -0.433 20.891 1 94.69 78 GLU A CA 1
ATOM 599 C C . GLU A 1 78 ? -6.871 -0.185 21.203 1 94.69 78 GLU A C 1
ATOM 601 O O . GLU A 1 78 ? -7.34 -0.506 22.297 1 94.69 78 GLU A O 1
ATOM 606 N N . TYR A 1 79 ? -7.594 0.347 20.281 1 96.06 79 TYR A N 1
ATOM 607 C CA . TYR A 1 79 ? -9.008 0.635 20.5 1 96.06 79 TYR A CA 1
ATOM 608 C C . TYR A 1 79 ? -9.836 -0.64 20.453 1 96.06 79 TYR A C 1
ATOM 610 O O . TYR A 1 79 ? -10.789 -0.8 21.219 1 96.06 79 TYR A O 1
ATOM 618 N N . TYR A 1 80 ? -9.508 -1.577 19.531 1 96.31 80 TYR A N 1
ATOM 619 C CA . TYR A 1 80 ? -10.258 -2.826 19.453 1 96.31 80 TYR A CA 1
ATOM 620 C C . TYR A 1 80 ? -10.055 -3.672 20.703 1 96.31 80 TYR A C 1
ATOM 622 O O . TYR A 1 80 ? -10.961 -4.402 21.109 1 96.31 80 TYR A O 1
ATOM 630 N N . ARG A 1 81 ? -8.883 -3.596 21.328 1 94.5 81 ARG A N 1
ATOM 631 C CA . ARG A 1 81 ? -8.578 -4.359 22.531 1 94.5 81 ARG A CA 1
ATOM 632 C C . ARG A 1 81 ? -9.43 -3.885 23.703 1 94.5 81 ARG A C 1
ATOM 634 O O . ARG A 1 81 ? -9.656 -4.633 24.656 1 94.5 81 ARG A O 1
ATOM 641 N N . ARG A 1 82 ? -9.938 -2.658 23.641 1 93.12 82 ARG A N 1
ATOM 642 C CA . ARG A 1 82 ? -10.75 -2.096 24.703 1 93.12 82 ARG A CA 1
ATOM 643 C C . ARG A 1 82 ? -12.203 -2.551 24.578 1 93.12 82 ARG A C 1
ATOM 645 O O . ARG A 1 82 ? -12.984 -2.389 25.516 1 93.12 82 ARG A O 1
ATOM 652 N N . VAL A 1 83 ? -12.5 -3.146 23.422 1 92.12 83 VAL A N 1
ATOM 653 C CA . VAL A 1 83 ? -13.867 -3.6 23.172 1 92.12 83 VAL A CA 1
ATOM 654 C C . VAL A 1 83 ? -13.938 -5.117 23.312 1 92.12 83 VAL A C 1
ATOM 656 O O . VAL A 1 83 ? -13.125 -5.836 22.719 1 92.12 83 VAL A O 1
ATOM 659 N N . ASP A 1 84 ? -14.766 -5.598 24.062 1 87.12 84 ASP A N 1
ATOM 660 C CA . ASP A 1 84 ? -14.898 -7.035 24.281 1 87.12 84 ASP A CA 1
ATOM 661 C C . ASP A 1 84 ? -15.961 -7.633 23.359 1 87.12 84 ASP A C 1
ATOM 663 O O . ASP A 1 84 ? -17.094 -7.867 23.781 1 87.12 84 ASP A O 1
ATOM 667 N N . SER A 1 85 ? -15.75 -7.781 22.172 1 89.56 85 SER A N 1
ATOM 668 C CA . SER A 1 85 ? -16.625 -8.398 21.188 1 89.56 85 SER A CA 1
ATOM 669 C C . SER A 1 85 ? -15.836 -9.234 20.188 1 89.56 85 SER A C 1
ATOM 671 O O . SER A 1 85 ? -14.688 -8.922 19.875 1 89.56 85 SER A O 1
ATOM 673 N N . HIS A 1 86 ? -16.453 -10.289 19.766 1 88.75 86 HIS A N 1
ATOM 674 C CA . HIS A 1 86 ? -15.812 -11.188 18.812 1 88.75 86 HIS A CA 1
ATOM 675 C C . HIS A 1 86 ? -15.633 -10.523 17.453 1 88.75 86 HIS A C 1
ATOM 677 O O . HIS A 1 86 ? -14.672 -10.82 16.734 1 88.75 86 HIS A O 1
ATOM 683 N N . LYS A 1 87 ? -16.562 -9.664 17.141 1 89.62 87 LYS A N 1
ATOM 684 C CA . LYS A 1 87 ? -16.5 -8.969 15.859 1 89.62 87 LYS A CA 1
ATOM 685 C C . LYS A 1 87 ? -15.234 -8.125 15.758 1 89.62 87 LYS A C 1
ATOM 687 O O . LYS A 1 87 ? -14.594 -8.07 14.703 1 89.62 87 LYS A O 1
ATOM 692 N N . TYR A 1 88 ? -14.859 -7.602 16.859 1 93.75 88 TYR A N 1
ATOM 693 C CA . TYR A 1 88 ? -13.734 -6.68 16.812 1 93.75 88 TYR A CA 1
ATOM 694 C C . TYR A 1 88 ? -12.422 -7.422 17.047 1 93.75 88 TYR A C 1
ATOM 696 O O . TYR A 1 88 ? -11.344 -6.879 16.797 1 93.75 88 TYR A O 1
ATOM 704 N N . ARG A 1 89 ? -12.539 -8.695 17.5 1 95.56 89 ARG A N 1
ATOM 705 C CA . ARG A 1 89 ? -11.344 -9.531 17.547 1 95.56 89 ARG A CA 1
ATOM 706 C C . ARG A 1 89 ? -10.875 -9.906 16.156 1 95.56 89 ARG A C 1
ATOM 708 O O . ARG A 1 89 ? -9.672 -10.016 15.898 1 95.56 89 ARG A O 1
ATOM 715 N N . LEU A 1 90 ? -11.852 -10.094 15.297 1 95.75 90 LEU A N 1
ATOM 716 C CA . LEU A 1 90 ? -11.516 -10.352 13.898 1 95.75 90 LEU A CA 1
ATOM 717 C C . LEU A 1 90 ? -10.781 -9.156 13.289 1 95.75 90 LEU A C 1
ATOM 719 O O . LEU A 1 90 ? -9.766 -9.336 12.609 1 95.75 90 LEU A O 1
ATOM 723 N N . LYS A 1 91 ? -11.281 -7.934 13.562 1 96.25 91 LYS A N 1
ATOM 724 C CA . LYS A 1 91 ? -10.656 -6.727 13.031 1 96.25 91 LYS A CA 1
ATOM 725 C C . LYS A 1 91 ? -9.266 -6.52 13.625 1 96.25 91 LYS A C 1
ATOM 727 O O . LYS A 1 91 ? -8.352 -6.07 12.938 1 96.25 91 LYS A O 1
ATOM 732 N N . GLU A 1 92 ? -9.141 -6.859 14.898 1 97 92 GLU A N 1
ATOM 733 C CA . GLU A 1 92 ? -7.832 -6.805 15.539 1 97 92 GLU A CA 1
ATOM 734 C C . GLU A 1 92 ? -6.84 -7.73 14.844 1 97 92 GLU A C 1
ATOM 736 O O . GLU A 1 92 ? -5.707 -7.332 14.555 1 97 92 GLU A O 1
ATOM 741 N N . ALA A 1 93 ? -7.234 -8.93 14.539 1 97.38 93 ALA A N 1
ATOM 742 C CA . ALA A 1 93 ? -6.367 -9.906 13.875 1 97.38 93 ALA A CA 1
ATOM 743 C C . ALA A 1 93 ? -5.977 -9.438 12.477 1 97.38 93 ALA A C 1
ATOM 745 O O . ALA A 1 93 ? -4.844 -9.648 12.039 1 97.38 93 ALA A O 1
ATOM 746 N N . GLN A 1 94 ? -6.973 -8.844 11.797 1 96.31 94 GLN A N 1
ATOM 747 C CA . GLN A 1 94 ? -6.691 -8.32 10.461 1 96.31 94 GLN A CA 1
ATOM 748 C C . GLN A 1 94 ? -5.625 -7.227 10.516 1 96.31 94 GLN A C 1
ATOM 750 O O . GLN A 1 94 ? -4.758 -7.156 9.648 1 96.31 94 GLN A O 1
ATOM 755 N N . CYS A 1 95 ? -5.707 -6.344 11.508 1 97.31 95 CYS A N 1
ATOM 756 C CA . CYS A 1 95 ? -4.707 -5.297 11.68 1 97.31 95 CYS A CA 1
ATOM 757 C C . CYS A 1 95 ? -3.342 -5.895 12 1 97.31 95 CYS A C 1
ATOM 759 O O . CYS A 1 95 ? -2.322 -5.438 11.484 1 97.31 95 CYS A O 1
ATOM 761 N N . LEU A 1 96 ? -3.307 -6.922 12.836 1 97.25 96 LEU A N 1
ATOM 762 C CA . LEU A 1 96 ? -2.061 -7.582 13.203 1 97.25 96 LEU A CA 1
ATOM 763 C C . LEU A 1 96 ? -1.408 -8.234 11.992 1 97.25 96 LEU A C 1
ATOM 765 O O . LEU A 1 96 ? -0.186 -8.195 11.844 1 97.25 96 LEU A O 1
ATOM 769 N N . GLN A 1 97 ? -2.248 -8.812 11.133 1 95.81 97 GLN A N 1
ATOM 770 C CA . GLN A 1 97 ? -1.72 -9.422 9.914 1 95.81 97 GLN A CA 1
ATOM 771 C C . GLN A 1 97 ? -1.074 -8.375 9.008 1 95.81 97 GLN A C 1
ATOM 773 O O . GLN A 1 97 ? -0.031 -8.625 8.406 1 95.81 97 GLN A O 1
ATOM 778 N N . SER A 1 98 ? -1.736 -7.164 8.875 1 94.38 98 SER A N 1
ATOM 779 C CA . SER A 1 98 ? -1.217 -6.098 8.023 1 94.38 98 SER A CA 1
ATOM 780 C C . SER A 1 98 ? 0.121 -5.582 8.539 1 94.38 98 SER A C 1
ATOM 782 O O . SER A 1 98 ? 0.931 -5.062 7.762 1 94.38 98 SER A O 1
ATOM 784 N N . LEU A 1 99 ? 0.349 -5.781 9.852 1 94.75 99 LEU A N 1
ATOM 785 C CA . LEU A 1 99 ? 1.605 -5.352 10.453 1 94.75 99 LEU A CA 1
ATOM 786 C C . LEU A 1 99 ? 2.662 -6.445 10.352 1 94.75 99 LEU A C 1
ATOM 788 O O . LEU A 1 99 ? 3.828 -6.223 10.68 1 94.75 99 LEU A O 1
ATOM 792 N N . GLY A 1 100 ? 2.293 -7.648 9.906 1 92.69 100 GLY A N 1
ATOM 793 C CA . GLY A 1 100 ? 3.225 -8.75 9.711 1 92.69 100 GLY A CA 1
ATOM 794 C C . GLY A 1 100 ? 3.283 -9.695 10.898 1 92.69 100 GLY A C 1
ATOM 795 O O . GLY A 1 100 ? 4.078 -10.633 10.914 1 92.69 100 GLY A O 1
ATOM 796 N N . ASN A 1 101 ? 2.465 -9.414 11.914 1 95.5 101 ASN A N 1
ATOM 797 C CA . ASN A 1 101 ? 2.426 -10.289 13.086 1 95.5 101 ASN A CA 1
ATOM 798 C C . ASN A 1 101 ? 1.433 -11.43 12.898 1 95.5 101 ASN A C 1
ATOM 800 O O . ASN A 1 101 ? 0.348 -11.414 13.484 1 95.5 101 ASN A O 1
ATOM 804 N N . VAL A 1 102 ? 1.762 -12.492 12.32 1 96 102 VAL A N 1
ATOM 805 C CA . VAL A 1 102 ? 0.882 -13.578 11.898 1 96 102 VAL A CA 1
ATOM 806 C C . VAL A 1 102 ? 0.571 -14.484 13.086 1 96 102 VAL A C 1
ATOM 808 O O . VAL A 1 102 ? -0.563 -14.938 13.242 1 96 102 VAL A O 1
ATOM 811 N N . VAL A 1 103 ? 1.582 -14.758 13.93 1 96.38 103 VAL A N 1
ATOM 812 C CA . VAL A 1 103 ? 1.404 -15.672 15.055 1 96.38 103 VAL A CA 1
ATOM 813 C C . VAL A 1 103 ? 0.424 -15.07 16.062 1 96.38 103 VAL A C 1
ATOM 815 O O . VAL A 1 103 ? -0.515 -15.742 16.5 1 96.38 103 VAL A O 1
ATOM 818 N N . GLU A 1 104 ? 0.645 -13.797 16.328 1 96.81 104 GLU A N 1
ATOM 819 C CA . GLU A 1 104 ? -0.25 -13.125 17.266 1 96.81 104 GLU A CA 1
ATOM 820 C C . GLU A 1 104 ? -1.666 -13.031 16.703 1 96.81 104 GLU A C 1
ATOM 822 O O . GLU A 1 104 ? -2.643 -13.156 17.453 1 96.81 104 GLU A O 1
ATOM 827 N N . ALA A 1 105 ? -1.792 -12.75 15.422 1 97.75 105 ALA A N 1
ATOM 828 C CA . ALA A 1 105 ? -3.104 -12.68 14.781 1 97.75 105 ALA A CA 1
ATOM 829 C C . ALA A 1 105 ? -3.854 -14 14.922 1 97.75 105 ALA A C 1
ATOM 831 O O . ALA A 1 105 ? -5.047 -14.016 15.242 1 97.75 105 ALA A O 1
ATOM 832 N N . ALA A 1 106 ? -3.148 -15.125 14.727 1 97.56 106 ALA A N 1
ATOM 833 C CA . ALA A 1 106 ? -3.762 -16.438 14.859 1 97.56 106 ALA A CA 1
ATOM 834 C C . ALA A 1 106 ? -4.215 -16.703 16.297 1 97.56 106 ALA A C 1
ATOM 836 O O . ALA A 1 106 ? -5.301 -17.234 16.516 1 97.56 106 ALA A O 1
ATOM 837 N N . SER A 1 107 ? -3.393 -16.25 17.25 1 96.69 107 SER A N 1
ATOM 838 C CA . SER A 1 107 ? -3.715 -16.453 18.656 1 96.69 107 SER A CA 1
ATOM 839 C C . SER A 1 107 ? -4.977 -15.688 19.047 1 96.69 107 SER A C 1
ATOM 841 O O . SER A 1 107 ? -5.789 -16.188 19.828 1 96.69 107 SER A O 1
ATOM 843 N N . VAL A 1 108 ? -5.148 -14.5 18.531 1 96.62 108 VAL A N 1
ATOM 844 C CA . VAL A 1 108 ? -6.324 -13.68 18.828 1 96.62 108 VAL A CA 1
ATOM 845 C C . VAL A 1 108 ? -7.574 -14.352 18.266 1 96.62 108 VAL A C 1
ATOM 847 O O . VAL A 1 108 ? -8.617 -14.383 18.938 1 96.62 108 VAL A O 1
ATOM 850 N N . LEU A 1 109 ? -7.496 -14.914 17.062 1 96.62 109 LEU A N 1
ATOM 851 C CA . LEU A 1 109 ? -8.656 -15.562 16.453 1 96.62 109 LEU A CA 1
ATOM 852 C C . LEU A 1 109 ? -8.984 -16.875 17.156 1 96.62 109 LEU A C 1
ATOM 854 O O . LEU A 1 109 ? -10.141 -17.297 17.172 1 96.62 109 LEU A O 1
ATOM 858 N N . GLU A 1 110 ? -7.98 -17.516 17.75 1 95.62 110 GLU A N 1
ATOM 859 C CA . GLU A 1 110 ? -8.188 -18.766 18.469 1 95.62 110 GLU A CA 1
ATOM 860 C C . GLU A 1 110 ? -9.016 -18.531 19.734 1 95.62 110 GLU A C 1
ATOM 862 O O . GLU A 1 110 ? -9.609 -19.469 20.281 1 95.62 110 GLU A O 1
ATOM 867 N N . MET A 1 111 ? -9 -17.297 20.156 1 93.38 111 MET A N 1
ATOM 868 C CA . MET A 1 111 ? -9.766 -16.969 21.359 1 93.38 111 MET A CA 1
ATOM 869 C C . MET A 1 111 ? -11.266 -16.969 21.062 1 93.38 111 MET A C 1
ATOM 871 O O . MET A 1 111 ? -12.078 -17.062 21.984 1 93.38 111 MET A O 1
ATOM 875 N N . ILE A 1 112 ? -11.625 -16.922 19.812 1 95.44 112 ILE A N 1
ATOM 876 C CA . ILE A 1 112 ? -13.039 -16.969 19.438 1 95.44 112 ILE A CA 1
ATOM 877 C C . ILE A 1 112 ? -13.539 -18.406 19.469 1 95.44 112 ILE A C 1
ATOM 879 O O . ILE A 1 112 ? -12.961 -19.281 18.812 1 95.44 112 ILE A O 1
ATOM 883 N N . PRO A 1 113 ? -14.555 -18.672 20.188 1 94.75 113 PRO A N 1
ATOM 884 C CA . PRO A 1 113 ? -15.086 -20.031 20.25 1 94.75 113 PRO A CA 1
ATOM 885 C C . PRO A 1 113 ? -15.547 -20.547 18.891 1 94.75 113 PRO A C 1
ATOM 887 O O . PRO A 1 113 ? -15.969 -19.766 18.031 1 94.75 113 PRO A O 1
ATOM 890 N N . ARG A 1 114 ? -15.594 -21.844 18.625 1 93.12 114 ARG A N 1
ATOM 891 C CA . ARG A 1 114 ? -15.883 -22.484 17.344 1 93.12 114 ARG A CA 1
ATOM 892 C C . ARG A 1 114 ? -17.312 -22.188 16.891 1 93.12 114 ARG A C 1
ATOM 894 O O . ARG A 1 114 ? -17.562 -22.031 15.695 1 93.12 114 ARG A O 1
ATOM 901 N N . LYS A 1 115 ? -18.172 -22 17.797 1 92.25 115 LYS A N 1
ATOM 902 C CA . LYS A 1 115 ? -19.578 -21.797 17.484 1 92.25 115 LYS A CA 1
ATOM 903 C C . LYS A 1 115 ? -19.812 -20.406 16.891 1 92.25 115 LYS A C 1
ATOM 905 O O . LYS A 1 115 ? -20.766 -20.203 16.125 1 92.25 115 LYS A O 1
ATOM 910 N N . GLU A 1 116 ? -18.906 -19.516 17.219 1 92.56 116 GLU A N 1
ATOM 911 C CA . GLU A 1 116 ? -19.078 -18.141 16.781 1 92.56 116 GLU A CA 1
ATOM 912 C C . GLU A 1 116 ? -18.234 -17.828 15.555 1 92.56 116 GLU A C 1
ATOM 914 O O . GLU A 1 116 ? -18.281 -16.719 15.016 1 92.56 116 GLU A O 1
ATOM 919 N N . ARG A 1 117 ? -17.594 -18.875 15.055 1 94.56 117 ARG A N 1
ATOM 920 C CA . ARG A 1 117 ? -16.719 -18.641 13.914 1 94.56 117 ARG A CA 1
ATOM 921 C C . ARG A 1 117 ? -17.5 -18.703 12.602 1 94.56 117 ARG A C 1
ATOM 923 O O . ARG A 1 117 ? -18.234 -19.672 12.352 1 94.56 117 ARG A O 1
ATOM 930 N N . ASP A 1 118 ? -17.406 -17.609 11.906 1 94.31 118 ASP A N 1
ATOM 931 C CA . ASP A 1 118 ? -18.062 -17.547 10.602 1 94.31 118 ASP A CA 1
ATOM 932 C C . ASP A 1 118 ? -17.078 -17.922 9.492 1 94.31 118 ASP A C 1
ATOM 934 O O . ASP A 1 118 ? -15.953 -18.359 9.766 1 94.31 118 ASP A O 1
ATOM 938 N N . LEU A 1 119 ? -17.531 -17.859 8.219 1 95.56 119 LEU A N 1
ATOM 939 C CA . LEU A 1 119 ? -16.719 -18.219 7.055 1 95.56 119 LEU A CA 1
ATOM 940 C C . LEU A 1 119 ? -15.445 -17.406 6.992 1 95.56 119 LEU A C 1
ATOM 942 O O . LEU A 1 119 ? -14.359 -17.953 6.781 1 95.56 119 LEU A O 1
ATOM 946 N N . THR A 1 120 ? -15.586 -16.094 7.25 1 96.19 120 THR A N 1
ATOM 947 C CA . THR A 1 120 ? -14.445 -15.18 7.168 1 96.19 120 THR A CA 1
ATOM 948 C C . THR A 1 120 ? -13.375 -15.555 8.188 1 96.19 120 THR A C 1
ATOM 950 O O . THR A 1 120 ? -12.18 -15.547 7.871 1 96.19 120 THR A O 1
ATOM 953 N N . ILE A 1 121 ? -13.742 -15.953 9.391 1 96.94 121 ILE A N 1
ATOM 954 C CA . ILE A 1 121 ? -12.812 -16.281 10.461 1 96.94 121 ILE A CA 1
ATOM 955 C C . ILE A 1 121 ? -12.078 -17.578 10.133 1 96.94 121 ILE A C 1
ATOM 957 O O . ILE A 1 121 ? -10.859 -17.672 10.281 1 96.94 121 ILE A O 1
ATOM 961 N N . TYR A 1 122 ? -12.805 -18.547 9.617 1 97.25 122 TYR A N 1
ATOM 962 C CA . TYR A 1 122 ? -12.188 -19.828 9.289 1 97.25 122 TYR A CA 1
ATOM 963 C C . TYR A 1 122 ? -11.18 -19.672 8.156 1 97.25 122 TYR A C 1
ATOM 965 O O . TYR A 1 122 ? -10.07 -20.203 8.219 1 97.25 122 TYR A O 1
ATOM 973 N N . MET A 1 123 ? -11.578 -18.969 7.156 1 97.5 123 MET A N 1
ATOM 974 C CA . MET A 1 123 ? -10.68 -18.781 6.02 1 97.5 123 MET A CA 1
ATOM 975 C C . MET A 1 123 ? -9.438 -17.984 6.438 1 97.5 123 MET A C 1
ATOM 977 O O . MET A 1 123 ? -8.32 -18.344 6.066 1 97.5 123 MET A O 1
ATOM 981 N N . PHE A 1 124 ? -9.711 -16.938 7.168 1 96.75 124 PHE A N 1
ATOM 982 C CA . PHE A 1 124 ? -8.602 -16.109 7.621 1 96.75 124 PHE A CA 1
ATOM 983 C C . PHE A 1 124 ? -7.672 -16.906 8.539 1 96.75 124 PHE A C 1
ATOM 985 O O . PHE A 1 124 ? -6.445 -16.828 8.398 1 96.75 124 PHE A O 1
ATOM 992 N N . LEU A 1 125 ? -8.211 -17.656 9.492 1 97.31 125 LEU A N 1
ATOM 993 C CA . LEU A 1 125 ? -7.426 -18.484 10.406 1 97.31 125 LEU A CA 1
ATOM 994 C C . LEU A 1 125 ? -6.637 -19.547 9.641 1 97.31 125 LEU A C 1
ATOM 996 O O . LEU A 1 125 ? -5.473 -19.797 9.961 1 97.31 125 LEU A O 1
ATOM 1000 N N . GLY A 1 126 ? -7.242 -20.203 8.625 1 97.44 126 GLY A N 1
ATOM 1001 C CA . GLY A 1 126 ? -6.539 -21.172 7.797 1 97.44 126 GLY A CA 1
ATOM 1002 C C . GLY A 1 126 ? -5.332 -20.594 7.094 1 97.44 126 GLY A C 1
ATOM 1003 O O . GLY A 1 126 ? -4.266 -21.203 7.062 1 97.44 126 GLY A O 1
ATOM 1004 N N . GLN A 1 127 ? -5.539 -19.422 6.57 1 96.31 127 GLN A N 1
ATOM 1005 C CA . GLN A 1 127 ? -4.438 -18.766 5.875 1 96.31 127 GLN A CA 1
ATOM 1006 C C . GLN A 1 127 ? -3.32 -18.391 6.848 1 96.31 127 GLN A C 1
ATOM 1008 O O . GLN A 1 127 ? -2.139 -18.5 6.508 1 96.31 127 GLN A O 1
ATOM 1013 N N . LEU A 1 128 ? -3.674 -17.938 8.062 1 97.12 128 LEU A N 1
ATOM 1014 C CA . LEU A 1 128 ? -2.682 -17.609 9.078 1 97.12 128 LEU A CA 1
ATOM 1015 C C . LEU A 1 128 ? -1.907 -18.844 9.516 1 97.12 128 LEU A C 1
ATOM 1017 O O . LEU A 1 128 ? -0.689 -18.781 9.703 1 97.12 128 LEU A O 1
ATOM 1021 N N . TYR A 1 129 ? -2.594 -19.938 9.648 1 97.06 129 TYR A N 1
ATOM 1022 C CA . TYR A 1 129 ? -1.936 -21.172 10.023 1 97.06 129 TYR A CA 1
ATOM 1023 C C . TYR A 1 129 ? -0.947 -21.625 8.953 1 97.06 129 TYR A C 1
ATOM 1025 O O . TYR A 1 129 ? 0.138 -22.109 9.266 1 97.06 129 TYR A O 1
ATOM 1033 N N . LEU A 1 130 ? -1.315 -21.438 7.703 1 93.69 130 LEU A N 1
ATOM 1034 C CA . LEU A 1 130 ? -0.417 -21.797 6.605 1 93.69 130 LEU A CA 1
ATOM 1035 C C . LEU A 1 130 ? 0.85 -20.938 6.652 1 93.69 130 LEU A C 1
ATOM 1037 O O . LEU A 1 130 ? 1.95 -21.453 6.422 1 93.69 130 LEU A O 1
ATOM 1041 N N . ALA A 1 131 ? 0.681 -19.672 6.965 1 92.56 131 ALA A N 1
ATOM 1042 C CA . ALA A 1 131 ? 1.821 -18.75 7.031 1 92.56 131 ALA A CA 1
ATOM 1043 C C . ALA A 1 131 ? 2.748 -19.125 8.188 1 92.56 131 ALA A C 1
ATOM 1045 O O . ALA A 1 131 ? 3.961 -18.906 8.109 1 92.56 131 ALA A O 1
ATOM 1046 N N . CYS A 1 132 ? 2.182 -19.734 9.219 1 93.56 132 CYS A N 1
ATOM 1047 C CA . CYS A 1 132 ? 2.967 -20.141 10.383 1 93.56 132 CYS A CA 1
ATOM 1048 C C . CYS A 1 132 ? 3.545 -21.547 10.195 1 93.56 132 CYS A C 1
ATOM 1050 O O . CYS A 1 132 ? 4.309 -22.016 11.031 1 93.56 132 CYS A O 1
ATOM 1052 N N . GLY A 1 133 ? 3.205 -22.297 9.18 1 90.94 133 GLY A N 1
ATOM 1053 C CA . GLY A 1 133 ? 3.721 -23.625 8.906 1 90.94 133 GLY A CA 1
ATOM 1054 C C . GLY A 1 133 ? 2.873 -24.734 9.508 1 90.94 133 GLY A C 1
ATOM 1055 O O . GLY A 1 133 ? 3.256 -25.906 9.477 1 90.94 133 GLY A O 1
ATOM 1056 N N . ARG A 1 134 ? 1.748 -24.359 10.062 1 94.94 134 ARG A N 1
ATOM 1057 C CA . ARG A 1 134 ? 0.833 -25.359 10.617 1 94.94 134 ARG A CA 1
ATOM 1058 C C . ARG A 1 134 ? -0.158 -25.844 9.562 1 94.94 134 ARG A C 1
ATOM 1060 O O . ARG A 1 134 ? -1.312 -25.406 9.539 1 94.94 134 ARG A O 1
ATOM 1067 N N . THR A 1 135 ? 0.11 -26.812 8.844 1 95 135 THR A N 1
ATOM 1068 C CA . THR A 1 135 ? -0.651 -27.25 7.676 1 95 135 THR A CA 1
ATOM 1069 C C . THR A 1 135 ? -1.887 -28.047 8.102 1 95 135 THR A C 1
ATOM 1071 O O . THR A 1 135 ? -2.959 -27.891 7.512 1 95 135 THR A O 1
ATOM 1074 N N . ASN A 1 136 ? -1.802 -28.859 9.133 1 96 136 ASN A N 1
ATOM 1075 C CA . ASN A 1 136 ? -2.934 -29.672 9.555 1 96 136 ASN A CA 1
ATOM 1076 C C . ASN A 1 136 ? -4.078 -28.812 10.086 1 96 136 ASN A C 1
ATOM 1078 O O . ASN A 1 136 ? -5.234 -29.016 9.711 1 96 136 ASN A O 1
ATOM 1082 N N . SER A 1 137 ? -3.691 -27.891 10.945 1 96.62 137 SER A N 1
ATOM 1083 C CA . SER A 1 137 ? -4.707 -26.984 11.477 1 96.62 137 SER A CA 1
ATOM 1084 C C . SER A 1 137 ? -5.332 -26.141 10.367 1 96.62 137 SER A C 1
ATOM 1086 O O . SER A 1 137 ? -6.523 -25.844 10.406 1 96.62 137 SER A O 1
ATOM 1088 N N . ALA A 1 138 ? -4.535 -25.766 9.406 1 97.5 138 ALA A N 1
ATOM 1089 C CA . ALA A 1 138 ? -5.035 -25 8.273 1 97.5 138 ALA A CA 1
ATOM 1090 C C . ALA A 1 138 ? -6.062 -25.797 7.477 1 97.5 138 ALA A C 1
ATOM 1092 O O . ALA A 1 138 ? -7.113 -25.266 7.102 1 97.5 138 ALA A O 1
ATOM 1093 N N . CYS A 1 139 ? -5.781 -27.078 7.246 1 97.75 139 CYS A N 1
ATOM 1094 C CA . CYS A 1 139 ? -6.695 -27.938 6.488 1 97.75 139 CYS A CA 1
ATOM 1095 C C . CYS A 1 139 ? -8.031 -28.078 7.211 1 97.75 139 CYS A C 1
ATOM 1097 O O . CYS A 1 139 ? -9.086 -28.062 6.582 1 97.75 139 CYS A O 1
ATOM 1099 N N . GLU A 1 140 ? -7.945 -28.188 8.508 1 97.12 140 GLU A N 1
ATOM 1100 C CA . GLU A 1 140 ? -9.18 -28.266 9.281 1 97.12 140 GLU A CA 1
ATOM 1101 C C . GLU A 1 140 ? -10.016 -27 9.125 1 97.12 140 GLU A C 1
ATOM 1103 O O . GLU A 1 140 ? -11.242 -27.078 9 1 97.12 140 GLU A O 1
ATOM 1108 N N . CYS A 1 141 ? -9.367 -25.891 9.156 1 97.94 141 CYS A N 1
ATOM 1109 C CA . CYS A 1 141 ? -10.07 -24.625 9.008 1 97.94 141 CYS A CA 1
ATOM 1110 C C . CYS A 1 141 ? -10.688 -24.516 7.613 1 97.94 141 CYS A C 1
ATOM 1112 O O . CYS A 1 141 ? -11.82 -24.062 7.469 1 97.94 141 CYS A O 1
ATOM 1114 N N . PHE A 1 142 ? -10.008 -24.938 6.59 1 98 142 PHE A N 1
ATOM 1115 C CA . PHE A 1 142 ? -10.531 -24.875 5.23 1 98 142 PHE A CA 1
ATOM 1116 C C . PHE A 1 142 ? -11.711 -25.844 5.062 1 98 142 PHE A C 1
ATOM 1118 O O . PHE A 1 142 ? -12.672 -25.531 4.359 1 98 142 PHE A O 1
ATOM 1125 N N . LEU A 1 143 ? -11.648 -26.984 5.738 1 98.06 143 LEU A N 1
ATOM 1126 C CA . LEU A 1 143 ? -12.766 -27.922 5.688 1 98.06 143 LEU A CA 1
ATOM 1127 C C . LEU A 1 143 ? -14 -27.328 6.348 1 98.06 143 LEU A C 1
ATOM 1129 O O . LEU A 1 143 ? -15.109 -27.438 5.812 1 98.06 143 LEU A O 1
ATOM 1133 N N . ASN A 1 144 ? -13.812 -26.656 7.465 1 97.38 144 ASN A N 1
ATOM 1134 C CA . ASN A 1 144 ? -14.922 -26 8.141 1 97.38 144 ASN A CA 1
ATOM 1135 C C . ASN A 1 144 ? -15.484 -24.859 7.316 1 97.38 144 ASN A C 1
ATOM 1137 O O . ASN A 1 144 ? -16.688 -24.562 7.375 1 97.38 144 ASN A O 1
ATOM 1141 N N . SER A 1 145 ? -14.594 -24.156 6.57 1 97.62 145 SER A N 1
ATOM 1142 C CA . SER A 1 145 ? -15.062 -23.109 5.68 1 97.62 145 SER A CA 1
ATOM 1143 C C . SER A 1 145 ? -16 -23.656 4.605 1 97.62 145 SER A C 1
ATOM 1145 O O . SER A 1 145 ? -16.984 -23.016 4.246 1 97.62 145 SER A O 1
ATOM 1147 N N . LEU A 1 146 ? -15.695 -24.828 4.125 1 97 146 LEU A N 1
ATOM 1148 C CA . LEU A 1 146 ? -16.516 -25.469 3.102 1 97 146 LEU A CA 1
ATOM 1149 C C . LEU A 1 146 ? -17.859 -25.891 3.678 1 97 146 LEU A C 1
ATOM 1151 O O . LEU A 1 146 ? -18.875 -25.906 2.969 1 97 146 LEU A O 1
ATOM 1155 N N . ILE A 1 147 ? -17.875 -26.234 4.945 1 96.19 147 ILE A N 1
ATOM 1156 C CA . ILE A 1 147 ? -19.125 -26.609 5.605 1 96.19 147 ILE A CA 1
ATOM 1157 C C . ILE A 1 147 ? -20.016 -25.375 5.766 1 96.19 147 ILE A C 1
ATOM 1159 O O . ILE A 1 147 ? -21.234 -25.469 5.645 1 96.19 147 ILE A O 1
ATOM 1163 N N . LYS A 1 148 ? -19.375 -24.188 6.004 1 94.69 148 LYS A N 1
ATOM 1164 C CA . LYS A 1 148 ? -20.141 -22.953 6.141 1 94.69 148 LYS A CA 1
ATOM 1165 C C . LYS A 1 148 ? -20.641 -22.469 4.785 1 94.69 148 LYS A C 1
ATOM 1167 O O . LYS A 1 148 ? -21.781 -22 4.668 1 94.69 148 LYS A O 1
ATOM 1172 N N . ASN A 1 149 ? -19.781 -22.578 3.746 1 94.94 149 ASN A N 1
ATOM 1173 C CA . ASN A 1 149 ? -20.125 -22.25 2.369 1 94.94 149 ASN A CA 1
ATOM 1174 C C . ASN A 1 149 ? -19.391 -23.125 1.373 1 94.94 149 ASN A C 1
ATOM 1176 O O . ASN A 1 149 ? -18.219 -22.891 1.067 1 94.94 149 ASN A O 1
ATOM 1180 N N . PRO A 1 150 ? -20.078 -24.047 0.819 1 94.81 150 PRO A N 1
ATOM 1181 C CA . PRO A 1 150 ? -19.422 -25.016 -0.059 1 94.81 150 PRO A CA 1
ATOM 1182 C C . PRO A 1 150 ? -18.891 -24.391 -1.34 1 94.81 150 PRO A C 1
ATOM 1184 O O . PRO A 1 150 ? -18.125 -25.031 -2.066 1 94.81 150 PRO A O 1
ATOM 1187 N N . MET A 1 151 ? -19.219 -23.172 -1.604 1 94.56 151 MET A N 1
ATOM 1188 C CA . MET A 1 151 ? -18.781 -22.547 -2.85 1 94.56 151 MET A CA 1
ATOM 1189 C C . MET A 1 151 ? -17.516 -21.734 -2.643 1 94.56 151 MET A C 1
ATOM 1191 O O . MET A 1 151 ? -17.125 -20.953 -3.502 1 94.56 151 MET A O 1
ATOM 1195 N N . THR A 1 152 ? -16.859 -21.938 -1.543 1 96.38 152 THR A N 1
ATOM 1196 C CA . THR A 1 152 ? -15.57 -21.312 -1.285 1 96.38 152 THR A CA 1
ATOM 1197 C C . THR A 1 152 ? -14.461 -22.016 -2.055 1 96.38 152 THR A C 1
ATOM 1199 O O . THR A 1 152 ? -13.734 -22.844 -1.491 1 96.38 152 THR A O 1
ATOM 1202 N N . MET A 1 153 ? -14.242 -21.609 -3.244 1 96.62 153 MET A N 1
ATOM 1203 C CA . MET A 1 153 ? -13.344 -22.281 -4.184 1 96.62 153 MET A CA 1
ATOM 1204 C C . MET A 1 153 ? -11.891 -22.141 -3.736 1 96.62 153 MET A C 1
ATOM 1206 O O . MET A 1 153 ? -11.078 -23.047 -3.971 1 96.62 153 MET A O 1
ATOM 1210 N N . GLU A 1 154 ? -11.586 -21.062 -3.125 1 96 154 GLU A N 1
ATOM 1211 C CA . GLU A 1 154 ? -10.227 -20.828 -2.65 1 96 154 GLU A CA 1
ATOM 1212 C C . GLU A 1 154 ? -9.812 -21.906 -1.64 1 96 154 GLU A C 1
ATOM 1214 O O . GLU A 1 154 ? -8.648 -22.312 -1.61 1 96 154 GLU A O 1
ATOM 1219 N N . ALA A 1 155 ? -10.695 -22.281 -0.78 1 97.56 155 ALA A N 1
ATOM 1220 C CA . ALA A 1 155 ? -10.422 -23.328 0.196 1 97.56 155 ALA A CA 1
ATOM 1221 C C . ALA A 1 155 ? -10.094 -24.641 -0.495 1 97.56 155 ALA A C 1
ATOM 1223 O O . ALA A 1 155 ? -9.188 -25.375 -0.075 1 97.56 155 ALA A O 1
ATOM 1224 N N . ILE A 1 156 ? -10.812 -24.922 -1.575 1 97 156 ILE A N 1
ATOM 1225 C CA . ILE A 1 156 ? -10.586 -26.141 -2.342 1 97 156 ILE A CA 1
ATOM 1226 C C . ILE A 1 156 ? -9.203 -26.094 -2.982 1 97 156 ILE A C 1
ATOM 1228 O O . ILE A 1 156 ? -8.477 -27.094 -2.969 1 97 156 ILE A O 1
ATOM 1232 N N . GLU A 1 157 ? -8.867 -24.953 -3.51 1 95.31 157 GLU A N 1
ATOM 1233 C CA . GLU A 1 157 ? -7.555 -24.797 -4.133 1 95.31 157 GLU A CA 1
ATOM 1234 C C . GLU A 1 157 ? -6.434 -25.031 -3.119 1 95.31 157 GLU A C 1
ATOM 1236 O O . GLU A 1 157 ? -5.441 -25.688 -3.422 1 95.31 157 GLU A O 1
ATOM 1241 N N . TRP A 1 158 ? -6.621 -24.5 -1.907 1 95 158 TRP A N 1
ATOM 1242 C CA . TRP A 1 158 ? -5.605 -24.656 -0.87 1 95 158 TRP A CA 1
ATOM 1243 C C . TRP A 1 158 ? -5.5 -26.125 -0.437 1 95 158 TRP A C 1
ATOM 1245 O O . TRP A 1 158 ? -4.398 -26.656 -0.292 1 95 158 TRP A O 1
ATOM 1255 N N . LEU A 1 159 ? -6.637 -26.719 -0.254 1 96.62 159 LEU A N 1
ATOM 1256 C CA . LEU A 1 159 ? -6.645 -28.109 0.179 1 96.62 159 LEU A CA 1
ATOM 1257 C C . LEU A 1 159 ? -5.992 -29.016 -0.865 1 96.62 159 LEU A C 1
ATOM 1259 O O . LEU A 1 159 ? -5.254 -29.938 -0.52 1 96.62 159 LEU A O 1
ATOM 1263 N N . ALA A 1 160 ? -6.254 -28.703 -2.143 1 94.75 160 ALA A N 1
ATOM 1264 C CA . ALA A 1 160 ? -5.656 -29.469 -3.229 1 94.75 160 ALA A CA 1
ATOM 1265 C C . ALA A 1 160 ? -4.152 -29.234 -3.307 1 94.75 160 ALA A C 1
ATOM 1267 O O . ALA A 1 160 ? -3.387 -30.156 -3.586 1 94.75 160 ALA A O 1
ATOM 1268 N N . ALA A 1 161 ? -3.711 -28.047 -3.098 1 89.88 161 ALA A N 1
ATOM 1269 C CA . ALA A 1 161 ? -2.299 -27.688 -3.203 1 89.88 161 ALA A CA 1
ATOM 1270 C C . ALA A 1 161 ? -1.492 -28.281 -2.057 1 89.88 161 ALA A C 1
ATOM 1272 O O . ALA A 1 161 ? -0.356 -28.719 -2.25 1 89.88 161 ALA A O 1
ATOM 1273 N N . ILE A 1 162 ? -2.033 -28.281 -0.795 1 89.12 162 ILE A N 1
ATOM 1274 C CA . ILE A 1 162 ? -1.331 -28.828 0.361 1 89.12 162 ILE A CA 1
ATOM 1275 C C . ILE A 1 162 ? -1.206 -30.344 0.221 1 89.12 162 ILE A C 1
ATOM 1277 O O . ILE A 1 162 ? -0.156 -30.922 0.521 1 89.12 162 ILE A O 1
ATOM 1281 N N . GLY A 1 163 ? -2.293 -31.062 -0.222 1 87.5 163 GLY A N 1
ATOM 1282 C CA . GLY A 1 163 ? -2.236 -32.469 -0.612 1 87.5 163 GLY A CA 1
ATOM 1283 C C . GLY A 1 163 ? -2.32 -33.406 0.566 1 87.5 163 GLY A C 1
ATOM 1284 O O . GLY A 1 163 ? -2.203 -34.625 0.399 1 87.5 163 GLY A O 1
ATOM 1285 N N . THR A 1 164 ? -2.533 -32.938 1.789 1 89.25 164 THR A N 1
ATOM 1286 C CA . THR A 1 164 ? -2.561 -33.812 2.961 1 89.25 164 THR A CA 1
ATOM 1287 C C . THR A 1 164 ? -3.953 -34.406 3.162 1 89.25 164 THR A C 1
ATOM 1289 O O . THR A 1 164 ? -4.094 -35.5 3.707 1 89.25 164 THR A O 1
ATOM 1292 N N . THR A 1 165 ? -4.938 -33.719 2.709 1 92.31 165 THR A N 1
ATOM 1293 C CA . THR A 1 165 ? -6.312 -34.156 2.908 1 92.31 165 THR A CA 1
ATOM 1294 C C . THR A 1 165 ? -6.785 -35.031 1.733 1 92.31 165 THR A C 1
ATOM 1296 O O . THR A 1 165 ? -6.434 -34.75 0.583 1 92.31 165 THR A O 1
ATOM 1299 N N . ASP A 1 166 ? -7.547 -36 2.105 1 93.38 166 ASP A N 1
ATOM 1300 C CA . ASP A 1 166 ? -8.086 -36.875 1.07 1 93.38 166 ASP A CA 1
ATOM 1301 C C . ASP A 1 166 ? -9.266 -36.219 0.35 1 93.38 166 ASP A C 1
ATOM 1303 O O . ASP A 1 166 ? -10 -35.406 0.944 1 93.38 166 ASP A O 1
ATOM 1307 N N . LYS A 1 167 ? -9.352 -36.562 -0.888 1 94 167 LYS A N 1
ATOM 1308 C CA . LYS A 1 167 ? -10.398 -36.031 -1.744 1 94 167 LYS A CA 1
ATOM 1309 C C . LYS A 1 167 ? -11.789 -36.344 -1.197 1 94 167 LYS A C 1
ATOM 1311 O O . LYS A 1 167 ? -12.695 -35.531 -1.256 1 94 167 LYS A O 1
ATOM 1316 N N . MET A 1 168 ? -11.984 -37.469 -0.604 1 95.44 168 MET A N 1
ATOM 1317 C CA . MET A 1 168 ? -13.289 -37.906 -0.119 1 95.44 168 MET A CA 1
ATOM 1318 C C . MET A 1 168 ? -13.727 -37.094 1.093 1 95.44 168 MET A C 1
ATOM 1320 O O . MET A 1 168 ? -14.922 -36.844 1.283 1 95.44 168 MET A O 1
ATOM 1324 N N . VAL A 1 169 ? -12.812 -36.719 1.883 1 96.25 169 VAL A N 1
ATOM 1325 C CA . VAL A 1 169 ? -13.109 -35.906 3.045 1 96.25 169 VAL A CA 1
ATOM 1326 C C . VAL A 1 169 ? -13.609 -34.531 2.59 1 96.25 169 VAL A C 1
ATOM 1328 O O . VAL A 1 169 ? -14.516 -33.969 3.201 1 96.25 169 VAL A O 1
ATOM 1331 N N . VAL A 1 170 ? -13.047 -34.031 1.531 1 96.5 170 VAL A N 1
ATOM 1332 C CA . VAL A 1 170 ? -13.445 -32.75 0.991 1 96.5 170 VAL A CA 1
ATOM 1333 C C . VAL A 1 170 ? -14.852 -32.844 0.39 1 96.5 170 VAL A C 1
ATOM 1335 O O . VAL A 1 170 ? -15.672 -31.953 0.565 1 96.5 170 VAL A O 1
ATOM 1338 N N . PHE A 1 171 ? -15.109 -33.969 -0.266 1 96.5 171 PHE A N 1
ATOM 1339 C CA . PHE A 1 171 ? -16.438 -34.188 -0.83 1 96.5 171 PHE A CA 1
ATOM 1340 C C . PHE A 1 171 ? -17.484 -34.25 0.269 1 96.5 171 PHE A C 1
ATOM 1342 O O . PHE A 1 171 ? -18.578 -33.656 0.116 1 96.5 171 PHE A O 1
ATOM 1349 N N . ASP A 1 172 ? -17.109 -34.875 1.315 1 96.5 172 ASP A N 1
ATOM 1350 C CA . ASP A 1 172 ? -18.031 -34.938 2.451 1 96.5 172 ASP A CA 1
ATOM 1351 C C . ASP A 1 172 ? -18.297 -33.562 3.033 1 96.5 172 ASP A C 1
ATOM 1353 O O . ASP A 1 172 ? -19.438 -33.25 3.391 1 96.5 172 ASP A O 1
ATOM 1357 N N . ALA A 1 173 ? -17.281 -32.781 3.174 1 96.56 173 ALA A N 1
ATOM 1358 C CA . ALA A 1 173 ? -17.438 -31.438 3.693 1 96.56 173 ALA A CA 1
ATOM 1359 C C . ALA A 1 173 ? -18.328 -30.594 2.781 1 96.56 173 ALA A C 1
ATOM 1361 O O . ALA A 1 173 ? -19.156 -29.812 3.258 1 96.56 173 ALA A O 1
ATOM 1362 N N . ILE A 1 174 ? -18.156 -30.734 1.479 1 95.5 174 ILE A N 1
ATOM 1363 C CA . ILE A 1 174 ? -18.953 -30 0.503 1 95.5 174 ILE A CA 1
ATOM 1364 C C . ILE A 1 174 ? -20.422 -30.422 0.632 1 95.5 174 ILE A C 1
ATOM 1366 O O . ILE A 1 174 ? -21.312 -29.562 0.63 1 95.5 174 ILE A O 1
ATOM 1370 N N . ASP A 1 175 ? -20.672 -31.703 0.798 1 94.81 175 ASP A N 1
ATOM 1371 C CA . ASP A 1 175 ? -22.031 -32.219 0.94 1 94.81 175 ASP A CA 1
ATOM 1372 C C . ASP A 1 175 ? -22.688 -31.688 2.221 1 94.81 175 ASP A C 1
ATOM 1374 O O . ASP A 1 175 ? -23.844 -31.25 2.207 1 94.81 175 ASP A O 1
ATOM 1378 N N . LYS A 1 176 ? -21.938 -31.703 3.256 1 95 176 LYS A N 1
ATOM 1379 C CA . LYS A 1 176 ? -22.438 -31.156 4.512 1 95 176 LYS A CA 1
ATOM 1380 C C . LYS A 1 176 ? -22.75 -29.656 4.383 1 95 176 LYS A C 1
ATOM 1382 O O . LYS A 1 176 ? -23.703 -29.156 4.98 1 95 176 LYS A O 1
ATOM 1387 N N . GLY A 1 177 ? -21.938 -28.984 3.641 1 92.88 177 GLY A N 1
ATOM 1388 C CA . GLY A 1 177 ? -22.172 -27.562 3.396 1 92.88 177 GLY A CA 1
ATOM 1389 C C . GLY A 1 177 ? -23.469 -27.297 2.654 1 92.88 177 GLY A C 1
ATOM 1390 O O . GLY A 1 177 ? -24.219 -26.391 3.016 1 92.88 177 GLY A O 1
ATOM 1391 N N . PHE A 1 178 ? -23.703 -28.062 1.672 1 91.19 178 PHE A N 1
ATOM 1392 C CA . PHE A 1 178 ? -24.938 -27.891 0.904 1 91.19 178 PHE A CA 1
ATOM 1393 C C . PHE A 1 178 ? -26.156 -28.25 1.744 1 91.19 178 PHE A C 1
ATOM 1395 O O . PHE A 1 178 ? -27.219 -27.641 1.592 1 91.19 178 PHE A O 1
ATOM 1402 N N . GLU A 1 179 ? -25.969 -29.188 2.607 1 90.06 179 GLU A N 1
ATOM 1403 C CA . GLU A 1 179 ? -27.047 -29.531 3.52 1 90.06 179 GLU A CA 1
ATOM 1404 C C . GLU A 1 179 ? -27.359 -28.391 4.477 1 90.06 179 GLU A C 1
ATOM 1406 O O . GLU A 1 179 ? -28.531 -28.078 4.719 1 90.06 179 GLU A O 1
ATOM 1411 N N . THR A 1 180 ? -26.328 -27.781 4.938 1 87.69 180 THR A N 1
ATOM 1412 C CA . THR A 1 180 ? -26.484 -26.656 5.848 1 87.69 180 THR A CA 1
ATOM 1413 C C . THR A 1 180 ? -27.125 -25.469 5.129 1 87.69 180 THR A C 1
ATOM 1415 O O . THR A 1 180 ? -27.984 -24.781 5.691 1 87.69 180 THR A O 1
ATOM 1418 N N . MET A 1 181 ? -26.719 -25.141 3.945 1 85.38 181 MET A N 1
ATOM 1419 C CA . MET A 1 181 ? -27.266 -24.062 3.139 1 85.38 181 MET A CA 1
ATOM 1420 C C . MET A 1 181 ? -28.734 -24.281 2.836 1 85.38 181 MET A C 1
ATOM 1422 O O . MET A 1 181 ? -29.531 -23.344 2.854 1 85.38 181 MET A O 1
ATOM 1426 N N . ALA A 1 182 ? -29.078 -25.5 2.543 1 83 182 ALA A N 1
ATOM 1427 C CA . ALA A 1 182 ? -30.453 -25.875 2.246 1 83 182 ALA A CA 1
ATOM 1428 C C . ALA A 1 182 ? -31.344 -25.734 3.484 1 83 182 ALA A C 1
ATOM 1430 O O . ALA A 1 182 ? -32.5 -25.312 3.387 1 83 182 ALA A O 1
ATOM 1431 N N . ALA A 1 183 ? -30.766 -26.031 4.523 1 80.88 183 ALA A N 1
ATOM 1432 C CA . ALA A 1 183 ? -31.5 -25.938 5.781 1 80.88 183 ALA A CA 1
ATOM 1433 C C . ALA A 1 183 ? -31.797 -24.469 6.125 1 80.88 183 ALA A C 1
ATOM 1435 O O . ALA A 1 183 ? -32.875 -24.156 6.645 1 80.88 183 ALA A O 1
ATOM 1436 N N . GLU A 1 184 ? -30.906 -23.578 5.82 1 74.88 184 GLU A N 1
ATOM 1437 C CA . GLU A 1 184 ? -31.078 -22.156 6.109 1 74.88 184 GLU A CA 1
ATOM 1438 C C . GLU A 1 184 ? -32.062 -21.516 5.137 1 74.88 184 GLU A C 1
ATOM 1440 O O . GLU A 1 184 ? -32.812 -20.609 5.512 1 74.88 184 GLU A O 1
ATOM 1445 N N . GLU A 1 185 ? -31.953 -21.797 3.795 1 64.25 185 GLU A N 1
ATOM 1446 C CA . GLU A 1 185 ? -32.844 -21.25 2.777 1 64.25 185 GLU A CA 1
ATOM 1447 C C . GLU A 1 185 ? -34.25 -21.812 2.918 1 64.25 185 GLU A C 1
ATOM 1449 O O . GLU A 1 185 ? -35.219 -21.156 2.539 1 64.25 185 GLU A O 1
ATOM 1454 N N . SER A 1 186 ? -34.438 -23.25 3.078 1 57.97 186 SER A N 1
ATOM 1455 C CA . SER A 1 186 ? -35.781 -23.812 3.197 1 57.97 186 SER A CA 1
ATOM 1456 C C . SER A 1 186 ? -36.656 -22.953 4.094 1 57.97 186 SER A C 1
ATOM 1458 O O . SER A 1 186 ? -37.906 -23.031 4.02 1 57.97 186 SER A O 1
ATOM 1460 N N . SER A 1 187 ? -36.188 -22.219 5.121 1 48.25 187 SER A N 1
ATOM 1461 C CA . SER A 1 187 ? -37.219 -21.406 5.75 1 48.25 187 SER A CA 1
ATOM 1462 C C . SER A 1 187 ? -37.875 -20.469 4.746 1 48.25 187 SER A C 1
ATOM 1464 O O . SER A 1 187 ? -39.062 -20.109 4.883 1 48.25 187 SER A O 1
ATOM 1466 N N . ASP A 1 188 ? -37.188 -19.719 3.912 1 45.91 188 ASP A N 1
ATOM 1467 C CA . ASP A 1 188 ? -37.969 -18.891 2.973 1 45.91 188 ASP A CA 1
ATOM 1468 C C . ASP A 1 188 ? -38.25 -19.656 1.689 1 45.91 188 ASP A C 1
ATOM 1470 O O . ASP A 1 188 ? -39.375 -19.578 1.158 1 45.91 188 ASP A O 1
ATOM 1474 N N . PHE A 1 189 ? -37.375 -19.641 0.553 1 42.97 189 PHE A N 1
ATOM 1475 C CA . PHE A 1 189 ? -37.688 -19.984 -0.832 1 42.97 189 PHE A CA 1
ATOM 1476 C C . PHE A 1 189 ? -37.5 -21.484 -1.067 1 42.97 189 PHE A C 1
ATOM 1478 O O . PHE A 1 189 ? -36.5 -22.062 -0.675 1 42.97 189 PHE A O 1
ATOM 1485 N N . HIS A 1 190 ? -38.594 -22.297 -1.201 1 39.56 190 HIS A N 1
ATOM 1486 C CA . HIS A 1 190 ? -38.844 -23.688 -1.601 1 39.56 190 HIS A CA 1
ATOM 1487 C C . HIS A 1 190 ? -37.906 -24.094 -2.74 1 39.56 190 HIS A C 1
ATOM 1489 O O . HIS A 1 190 ? -38.094 -25.125 -3.377 1 39.56 190 HIS A O 1
ATOM 1495 N N . GLY A 1 191 ? -37.219 -23.234 -3.576 1 38.41 191 GLY A N 1
ATOM 1496 C CA . GLY A 1 191 ? -36.844 -23.719 -4.895 1 38.41 191 GLY A CA 1
ATOM 1497 C C . GLY A 1 191 ? -35.938 -24.922 -4.855 1 38.41 191 GLY A C 1
ATOM 1498 O O . GLY A 1 191 ? -35.344 -25.234 -3.812 1 38.41 191 GLY A O 1
ATOM 1499 N N . ASP A 1 192 ? -36.031 -25.875 -5.883 1 41.88 192 ASP A N 1
ATOM 1500 C CA . ASP A 1 192 ? -35.281 -27.047 -6.309 1 41.88 192 ASP A CA 1
ATOM 1501 C C . ASP A 1 192 ? -33.812 -26.906 -5.988 1 41.88 192 ASP A C 1
ATOM 1503 O O . ASP A 1 192 ? -33.25 -25.812 -6.078 1 41.88 192 ASP A O 1
ATOM 1507 N N . ASN A 1 193 ? -33.25 -27.703 -5.137 1 44.22 193 ASN A N 1
ATOM 1508 C CA . ASN A 1 193 ? -31.859 -27.969 -4.785 1 44.22 193 ASN A CA 1
ATOM 1509 C C . ASN A 1 193 ? -30.922 -27.703 -5.965 1 44.22 193 ASN A C 1
ATOM 1511 O O . ASN A 1 193 ? -30.531 -28.625 -6.676 1 44.22 193 ASN A O 1
ATOM 1515 N N . VAL A 1 194 ? -31.25 -26.859 -6.934 1 47.44 194 VAL A N 1
ATOM 1516 C CA . VAL A 1 194 ? -30.453 -26.578 -8.125 1 47.44 194 VAL A CA 1
ATOM 1517 C C . VAL A 1 194 ? -28.984 -26.406 -7.73 1 47.44 194 VAL A C 1
ATOM 1519 O O . VAL A 1 194 ? -28.656 -25.578 -6.879 1 47.44 194 VAL A O 1
ATOM 1522 N N . THR A 1 195 ? -28.25 -27.484 -7.82 1 60.19 195 THR A N 1
ATOM 1523 C CA . THR A 1 195 ? -26.797 -27.469 -7.848 1 60.19 195 THR A CA 1
ATOM 1524 C C . THR A 1 195 ? -26.281 -26.188 -8.5 1 60.19 195 THR A C 1
ATOM 1526 O O . THR A 1 195 ? -26.406 -26.016 -9.711 1 60.19 195 THR A O 1
ATOM 1529 N N . VAL A 1 196 ? -26.156 -25.109 -7.836 1 73.88 196 VAL A N 1
ATOM 1530 C CA . VAL A 1 196 ? -25.766 -23.766 -8.242 1 73.88 196 VAL A CA 1
ATOM 1531 C C . VAL A 1 196 ? -24.516 -23.812 -9.117 1 73.88 196 VAL A C 1
ATOM 1533 O O . VAL A 1 196 ? -24.469 -23.203 -10.18 1 73.88 196 VAL A O 1
ATOM 1536 N N . ALA A 1 197 ? -23.547 -24.688 -8.781 1 83.88 197 ALA A N 1
ATOM 1537 C CA . ALA A 1 197 ? -22.297 -24.844 -9.523 1 83.88 197 ALA A CA 1
ATOM 1538 C C . ALA A 1 197 ? -21.656 -26.203 -9.258 1 83.88 197 ALA A C 1
ATOM 1540 O O . ALA A 1 197 ? -21.859 -26.797 -8.195 1 83.88 197 ALA A O 1
ATOM 1541 N N . PRO A 1 198 ? -21.156 -26.797 -10.25 1 92.38 198 PRO A N 1
ATOM 1542 C CA . PRO A 1 198 ? -20.5 -28.109 -10.062 1 92.38 198 PRO A CA 1
ATOM 1543 C C . PRO A 1 198 ? -19.219 -28.016 -9.242 1 92.38 198 PRO A C 1
ATOM 1545 O O . PRO A 1 198 ? -18.125 -28.203 -9.781 1 92.38 198 PRO A O 1
ATOM 1548 N N . ILE A 1 199 ? -19.359 -27.906 -7.973 1 94.69 199 ILE A N 1
ATOM 1549 C CA . ILE A 1 199 ? -18.234 -27.656 -7.082 1 94.69 199 ILE A CA 1
ATOM 1550 C C . ILE A 1 199 ? -17.422 -28.938 -6.895 1 94.69 199 ILE A C 1
ATOM 1552 O O . ILE A 1 199 ? -16.188 -28.891 -6.816 1 94.69 199 ILE A O 1
ATOM 1556 N N . LYS A 1 200 ? -18.078 -30.031 -6.805 1 94.62 200 LYS A N 1
ATOM 1557 C CA . LYS A 1 200 ? -17.391 -31.312 -6.617 1 94.62 200 LYS A CA 1
ATOM 1558 C C . LYS A 1 200 ? -16.516 -31.641 -7.824 1 94.62 200 LYS A C 1
ATOM 1560 O O . LYS A 1 200 ? -15.422 -32.188 -7.672 1 94.62 200 LYS A O 1
ATOM 1565 N N . GLU A 1 201 ? -17 -31.328 -9 1 95.88 201 GLU A N 1
ATOM 1566 C CA . GLU A 1 201 ? -16.203 -31.531 -10.211 1 95.88 201 GLU A CA 1
ATOM 1567 C C . GLU A 1 201 ? -14.953 -30.656 -10.203 1 95.88 201 GLU A C 1
ATOM 1569 O O . GLU A 1 201 ? -13.875 -31.109 -10.609 1 95.88 201 GLU A O 1
ATOM 1574 N N . PHE A 1 202 ? -15.156 -29.438 -9.766 1 96.69 202 PHE A N 1
ATOM 1575 C CA . PHE A 1 202 ? -14.008 -28.547 -9.648 1 96.69 202 PHE A CA 1
ATOM 1576 C C . PHE A 1 202 ? -13 -29.109 -8.641 1 96.69 202 PHE A C 1
ATOM 1578 O O . PHE A 1 202 ? -11.797 -29.078 -8.891 1 96.69 202 PHE A O 1
ATOM 1585 N N . ALA A 1 203 ? -13.516 -29.531 -7.512 1 97.06 203 ALA A N 1
ATOM 1586 C CA . ALA A 1 203 ? -12.641 -30.094 -6.484 1 97.06 203 ALA A CA 1
ATOM 1587 C C . ALA A 1 203 ? -11.875 -31.297 -7.016 1 97.06 203 ALA A C 1
ATOM 1589 O O . ALA A 1 203 ? -10.664 -31.422 -6.801 1 97.06 203 ALA A O 1
ATOM 1590 N N . ALA A 1 204 ? -12.594 -32.156 -7.734 1 96.94 204 ALA A N 1
ATOM 1591 C CA . ALA A 1 204 ? -11.953 -33.312 -8.312 1 96.94 204 ALA A CA 1
ATOM 1592 C C . ALA A 1 204 ? -10.844 -32.938 -9.281 1 96.94 204 ALA A C 1
ATOM 1594 O O . ALA A 1 204 ? -9.773 -33.531 -9.289 1 96.94 204 ALA A O 1
ATOM 1595 N N . ALA A 1 205 ? -11.086 -31.969 -10.125 1 97.12 205 ALA A N 1
ATOM 1596 C CA . ALA A 1 205 ? -10.102 -31.5 -11.102 1 97.12 205 ALA A CA 1
ATOM 1597 C C . ALA A 1 205 ? -8.867 -30.922 -10.414 1 97.12 205 ALA A C 1
ATOM 1599 O O . ALA A 1 205 ? -7.734 -31.234 -10.789 1 97.12 205 ALA A O 1
ATOM 1600 N N . HIS A 1 206 ? -9.062 -30.156 -9.391 1 96.62 206 HIS A N 1
ATOM 1601 C CA . HIS A 1 206 ? -7.945 -29.547 -8.672 1 96.62 206 HIS A CA 1
ATOM 1602 C C . HIS A 1 206 ? -7.129 -30.609 -7.934 1 96.62 206 HIS A C 1
ATOM 1604 O O . HIS A 1 206 ? -5.902 -30.5 -7.863 1 96.62 206 HIS A O 1
ATOM 1610 N N . PHE A 1 207 ? -7.77 -31.562 -7.344 1 95.5 207 PHE A N 1
ATOM 1611 C CA . PHE A 1 207 ? -7.062 -32.625 -6.633 1 95.5 207 PHE A CA 1
ATOM 1612 C C . PHE A 1 207 ? -6.254 -33.469 -7.602 1 95.5 207 PHE A C 1
ATOM 1614 O O . PHE A 1 207 ? -5.145 -33.906 -7.281 1 95.5 207 PHE A O 1
ATOM 1621 N N . ALA A 1 208 ? -6.84 -33.688 -8.812 1 93.25 208 ALA A N 1
ATOM 1622 C CA . ALA A 1 208 ? -6.082 -34.406 -9.836 1 93.25 208 ALA A CA 1
ATOM 1623 C C . ALA A 1 208 ? -4.828 -33.656 -10.242 1 93.25 208 ALA A C 1
ATOM 1625 O O . ALA A 1 208 ? -3.756 -34.219 -10.398 1 93.25 208 ALA A O 1
ATOM 1626 N N . ARG A 1 209 ? -4.961 -32.344 -10.414 1 90.56 209 ARG A N 1
ATOM 1627 C CA . ARG A 1 209 ? -3.826 -31.5 -10.742 1 90.56 209 ARG A CA 1
ATOM 1628 C C . ARG A 1 209 ? -2.783 -31.516 -9.633 1 90.56 209 ARG A C 1
ATOM 1630 O O . ARG A 1 209 ? -1.583 -31.594 -9.898 1 90.56 209 ARG A O 1
ATOM 1637 N N . GLY A 1 210 ? -3.217 -31.5 -8.344 1 86.56 210 GLY A N 1
ATOM 1638 C CA . GLY A 1 210 ? -2.312 -31.469 -7.203 1 86.56 210 GLY A CA 1
ATOM 1639 C C . GLY A 1 210 ? -1.532 -32.75 -7.031 1 86.56 210 GLY A C 1
ATOM 1640 O O . GLY A 1 210 ? -0.412 -32.75 -6.52 1 86.56 210 GLY A O 1
ATOM 1641 N N . ARG A 1 211 ? -2.096 -33.844 -7.488 1 84.38 211 ARG A N 1
ATOM 1642 C CA . ARG A 1 211 ? -1.444 -35.156 -7.371 1 84.38 211 ARG A CA 1
ATOM 1643 C C . ARG A 1 211 ? -0.642 -35.469 -8.625 1 84.38 211 ARG A C 1
ATOM 1645 O O . ARG A 1 211 ? -0.251 -36.625 -8.836 1 84.38 211 ARG A O 1
ATOM 1652 N N . HIS A 1 212 ? -0.505 -34.562 -9.531 1 83 212 HIS A N 1
ATOM 1653 C CA . HIS A 1 212 ? 0.307 -34.656 -10.742 1 83 212 HIS A CA 1
ATOM 1654 C C . HIS A 1 212 ? -0.284 -35.625 -11.742 1 83 212 HIS A C 1
ATOM 1656 O O . HIS A 1 212 ? 0.452 -36.281 -12.484 1 83 212 HIS A O 1
ATOM 1662 N N . HIS A 1 213 ? -1.602 -35.812 -11.57 1 87.25 213 HIS A N 1
ATOM 1663 C CA . HIS A 1 213 ? -2.318 -36.5 -12.633 1 87.25 213 HIS A CA 1
ATOM 1664 C C . HIS A 1 213 ? -2.771 -35.531 -13.719 1 87.25 213 HIS A C 1
ATOM 1666 O O . HIS A 1 213 ? -3.965 -35.25 -13.844 1 87.25 213 HIS A O 1
ATOM 1672 N N . SER A 1 214 ? -1.839 -35.094 -14.523 1 88.06 214 SER A N 1
ATOM 1673 C CA . SER A 1 214 ? -2.066 -34 -15.469 1 88.06 214 SER A CA 1
ATOM 1674 C C . SER A 1 214 ? -3.051 -34.406 -16.562 1 88.06 214 SER A C 1
ATOM 1676 O O . SER A 1 214 ? -3.877 -33.594 -16.984 1 88.06 214 SER A O 1
ATOM 1678 N N . GLY A 1 215 ? -2.898 -35.656 -17.031 1 88.31 215 GLY A N 1
ATOM 1679 C CA . GLY A 1 215 ? -3.812 -36.125 -18.078 1 88.31 215 GLY A CA 1
ATOM 1680 C C . GLY A 1 215 ? -5.262 -36.125 -17.625 1 88.31 215 GLY A C 1
ATOM 1681 O O . GLY A 1 215 ? -6.133 -35.594 -18.328 1 88.31 215 GLY A O 1
ATOM 1682 N N . MET A 1 216 ? -5.488 -36.688 -16.469 1 93.12 216 MET A N 1
ATOM 1683 C CA . MET A 1 216 ? -6.832 -36.75 -15.906 1 93.12 216 MET A CA 1
ATOM 1684 C C . MET A 1 216 ? -7.352 -35.344 -15.602 1 93.12 216 MET A C 1
ATOM 1686 O O . MET A 1 216 ? -8.516 -35.031 -15.867 1 93.12 216 MET A O 1
ATOM 1690 N N . ALA A 1 217 ? -6.562 -34.562 -14.992 1 95.5 217 ALA A N 1
ATOM 1691 C CA . ALA A 1 217 ? -6.941 -33.188 -14.656 1 95.5 217 ALA A CA 1
ATOM 1692 C C . ALA A 1 217 ? -7.34 -32.406 -15.906 1 95.5 217 ALA A C 1
ATOM 1694 O O . ALA A 1 217 ? -8.328 -31.656 -15.898 1 95.5 217 ALA A O 1
ATOM 1695 N N . LEU A 1 218 ? -6.574 -32.531 -16.984 1 96.06 218 LEU A N 1
ATOM 1696 C CA . LEU A 1 218 ? -6.867 -31.844 -18.234 1 96.06 218 LEU A CA 1
ATOM 1697 C C . LEU A 1 218 ? -8.227 -32.25 -18.766 1 96.06 218 LEU A C 1
ATOM 1699 O O . LEU A 1 218 ? -9 -31.406 -19.234 1 96.06 218 LEU A O 1
ATOM 1703 N N . GLN A 1 219 ? -8.492 -33.531 -18.719 1 96.69 219 GLN A N 1
ATOM 1704 C CA . GLN A 1 219 ? -9.781 -34 -19.188 1 96.69 219 GLN A CA 1
ATOM 1705 C C . GLN A 1 219 ? -10.922 -33.438 -18.359 1 96.69 219 GLN A C 1
ATOM 1707 O O . GLN A 1 219 ? -11.961 -33.062 -18.922 1 96.69 219 GLN A O 1
ATOM 1712 N N . MET A 1 220 ? -10.781 -33.375 -17.125 1 97.88 220 MET A N 1
ATOM 1713 C CA . MET A 1 220 ? -11.812 -32.844 -16.234 1 97.88 220 MET A CA 1
ATOM 1714 C C . MET A 1 220 ? -12.039 -31.375 -16.484 1 97.88 220 MET A C 1
ATOM 1716 O O . MET A 1 220 ? -13.188 -30.922 -16.547 1 97.88 220 MET A O 1
ATOM 1720 N N . PHE A 1 221 ? -11.016 -30.609 -16.641 1 98 221 PHE A N 1
ATOM 1721 C CA . PHE A 1 221 ? -11.164 -29.188 -16.891 1 98 221 PHE A CA 1
ATOM 1722 C C . PHE A 1 221 ? -11.742 -28.938 -18.281 1 98 221 PHE A C 1
ATOM 1724 O O . PHE A 1 221 ? -12.477 -27.969 -18.484 1 98 221 PHE A O 1
ATOM 1731 N N . ARG A 1 222 ? -11.43 -29.766 -19.203 1 97.5 222 ARG A N 1
ATOM 1732 C CA . ARG A 1 222 ? -12.031 -29.641 -20.516 1 97.5 222 ARG A CA 1
ATOM 1733 C C . ARG A 1 222 ? -13.539 -29.875 -20.453 1 97.5 222 ARG A C 1
ATOM 1735 O O . ARG A 1 222 ? -14.297 -29.219 -21.172 1 97.5 222 ARG A O 1
ATOM 1742 N N . ALA A 1 223 ? -13.867 -30.859 -19.656 1 97.56 223 ALA A N 1
ATOM 1743 C CA . ALA A 1 223 ? -15.297 -31.078 -19.453 1 97.56 223 ALA A CA 1
ATOM 1744 C C . ALA A 1 223 ? -15.969 -29.844 -18.875 1 97.56 223 ALA A C 1
ATOM 1746 O O . ALA A 1 223 ? -17.094 -29.516 -19.25 1 97.56 223 ALA A O 1
ATOM 1747 N N . LEU A 1 224 ? -15.328 -29.219 -17.938 1 97.38 224 LEU A N 1
ATOM 1748 C CA . LEU A 1 224 ? -15.852 -28 -17.344 1 97.38 224 LEU A CA 1
ATOM 1749 C C . LEU A 1 224 ? -15.883 -26.859 -18.344 1 97.38 224 LEU A C 1
ATOM 1751 O O . LEU A 1 224 ? -16.766 -26 -18.312 1 97.38 224 LEU A O 1
ATOM 1755 N N . ASP A 1 225 ? -14.906 -26.797 -19.203 1 97 225 ASP A N 1
ATOM 1756 C CA . ASP A 1 225 ? -14.836 -25.781 -20.234 1 97 225 ASP A CA 1
ATOM 1757 C C . ASP A 1 225 ? -16.016 -25.891 -21.203 1 97 225 ASP A C 1
ATOM 1759 O O . ASP A 1 225 ? -16.5 -24.875 -21.703 1 97 225 ASP A O 1
ATOM 1763 N N . LYS A 1 226 ? -16.453 -27.109 -21.438 1 96 226 LYS A N 1
ATOM 1764 C CA . LYS A 1 226 ? -17.625 -27.312 -22.281 1 96 226 LYS A CA 1
ATOM 1765 C C . LYS A 1 226 ? -18.891 -26.766 -21.625 1 96 226 LYS A C 1
ATOM 1767 O O . LYS A 1 226 ? -19.75 -26.203 -22.297 1 96 226 LYS A O 1
ATOM 1772 N N . LYS A 1 227 ? -18.953 -26.906 -20.312 1 94.44 227 LYS A N 1
ATOM 1773 C CA . LYS A 1 227 ? -20.109 -26.406 -19.562 1 94.44 227 LYS A CA 1
ATOM 1774 C C . LYS A 1 227 ? -20.062 -24.891 -19.422 1 94.44 227 LYS A C 1
ATOM 1776 O O . LYS A 1 227 ? -21.094 -24.219 -19.438 1 94.44 227 LYS A O 1
ATOM 1781 N N . TYR A 1 228 ? -18.891 -24.375 -19.219 1 96.06 228 TYR A N 1
ATOM 1782 C CA . TYR A 1 228 ? -18.688 -22.953 -19.047 1 96.06 228 TYR A CA 1
ATOM 1783 C C . TYR A 1 228 ? -17.703 -22.406 -20.078 1 96.06 228 TYR A C 1
ATOM 1785 O O . TYR A 1 228 ? -16.531 -22.141 -19.766 1 96.06 228 TYR A O 1
ATOM 1793 N N . PRO A 1 229 ? -18.219 -22.031 -21.156 1 94.94 229 PRO A N 1
ATOM 1794 C CA . PRO A 1 229 ? -17.328 -21.594 -22.234 1 94.94 229 PRO A CA 1
ATOM 1795 C C . PRO A 1 229 ? -16.766 -20.188 -21.984 1 94.94 229 PRO A C 1
ATOM 1797 O O . PRO A 1 229 ? -17.391 -19.391 -21.281 1 94.94 229 PRO A O 1
ATOM 1800 N N . ASN A 1 230 ? -15.641 -19.875 -22.562 1 94.5 230 ASN A N 1
ATOM 1801 C CA . ASN A 1 230 ? -14.977 -18.578 -22.5 1 94.5 230 ASN A CA 1
ATOM 1802 C C . ASN A 1 230 ? -14.703 -18.141 -21.078 1 94.5 230 ASN A C 1
ATOM 1804 O O . ASN A 1 230 ? -14.836 -16.969 -20.734 1 94.5 230 ASN A O 1
ATOM 1808 N N . ASN A 1 231 ? -14.5 -19.141 -20.234 1 96.12 231 ASN A N 1
ATOM 1809 C CA . ASN A 1 231 ? -14.125 -18.875 -18.844 1 96.12 231 ASN A CA 1
ATOM 1810 C C . ASN A 1 231 ? -12.609 -18.797 -18.688 1 96.12 231 ASN A C 1
ATOM 1812 O O . ASN A 1 231 ? -11.914 -19.812 -18.812 1 96.12 231 ASN A O 1
ATOM 1816 N N . THR A 1 232 ? -12.148 -17.625 -18.406 1 96.06 232 THR A N 1
ATOM 1817 C CA . THR A 1 232 ? -10.711 -17.406 -18.359 1 96.06 232 THR A CA 1
ATOM 1818 C C . THR A 1 232 ? -10.07 -18.203 -17.219 1 96.06 232 THR A C 1
ATOM 1820 O O . THR A 1 232 ? -8.914 -18.625 -17.328 1 96.06 232 THR A O 1
ATOM 1823 N N . TYR A 1 233 ? -10.82 -18.469 -16.125 1 96.56 233 TYR A N 1
ATOM 1824 C CA . TYR A 1 233 ? -10.297 -19.25 -15.016 1 96.56 233 TYR A CA 1
ATOM 1825 C C . TYR A 1 233 ? -10.016 -20.688 -15.445 1 96.56 233 TYR A C 1
ATOM 1827 O O . TYR A 1 233 ? -8.93 -21.219 -15.18 1 96.56 233 TYR A O 1
ATOM 1835 N N . ILE A 1 234 ? -10.945 -21.281 -16.031 1 97.81 234 ILE A N 1
ATOM 1836 C CA . ILE A 1 234 ? -10.836 -22.672 -16.484 1 97.81 234 ILE A CA 1
ATOM 1837 C C . ILE A 1 234 ? -9.805 -22.766 -17.609 1 97.81 234 ILE A C 1
ATOM 1839 O O . ILE A 1 234 ? -8.969 -23.688 -17.609 1 97.81 234 ILE A O 1
ATOM 1843 N N . LEU A 1 235 ? -9.828 -21.844 -18.531 1 98.06 235 LEU A N 1
ATOM 1844 C CA . LEU A 1 235 ? -8.906 -21.844 -19.656 1 98.06 235 LEU A CA 1
ATOM 1845 C C . LEU A 1 235 ? -7.461 -21.75 -19.188 1 98.06 235 LEU A C 1
ATOM 1847 O O . LEU A 1 235 ? -6.562 -22.344 -19.781 1 98.06 235 LEU A O 1
ATOM 1851 N N . LEU A 1 236 ? -7.258 -20.984 -18.156 1 97.56 236 LEU A N 1
ATOM 1852 C CA . LEU A 1 236 ? -5.906 -20.859 -17.625 1 97.56 236 LEU A CA 1
ATOM 1853 C C . LEU A 1 236 ? -5.418 -22.188 -17.047 1 97.56 236 LEU A C 1
ATOM 1855 O O . LEU A 1 236 ? -4.242 -22.531 -17.203 1 97.56 236 LEU A O 1
ATOM 1859 N N . LYS A 1 237 ? -6.332 -22.859 -16.406 1 97.44 237 LYS A N 1
ATOM 1860 C CA . LYS A 1 237 ? -5.961 -24.172 -15.875 1 97.44 237 LYS A CA 1
ATOM 1861 C C . LYS A 1 237 ? -5.652 -25.156 -17 1 97.44 237 LYS A C 1
ATOM 1863 O O . LYS A 1 237 ? -4.707 -25.938 -16.922 1 97.44 237 LYS A O 1
ATOM 1868 N N . ILE A 1 238 ? -6.402 -25.062 -18.047 1 97.88 238 ILE A N 1
ATOM 1869 C CA . ILE A 1 238 ? -6.191 -25.922 -19.203 1 97.88 238 ILE A CA 1
ATOM 1870 C C . ILE A 1 238 ? -4.836 -25.609 -19.844 1 97.88 238 ILE A C 1
ATOM 1872 O O . ILE A 1 238 ? -4.055 -26.516 -20.141 1 97.88 238 ILE A O 1
ATOM 1876 N N . ALA A 1 239 ? -4.555 -24.328 -20.047 1 97.31 239 ALA A N 1
ATOM 1877 C CA . ALA A 1 239 ? -3.285 -23.922 -20.641 1 97.31 239 ALA A CA 1
ATOM 1878 C C . ALA A 1 239 ? -2.104 -24.391 -19.797 1 97.31 239 ALA A C 1
ATOM 1880 O O . ALA A 1 239 ? -1.096 -24.859 -20.328 1 97.31 239 ALA A O 1
ATOM 1881 N N . TYR A 1 240 ? -2.258 -24.234 -18.5 1 94.44 240 TYR A N 1
ATOM 1882 C CA . TYR A 1 240 ? -1.21 -24.672 -17.578 1 94.44 240 TYR A CA 1
ATOM 1883 C C . TYR A 1 240 ? -0.949 -26.172 -17.703 1 94.44 240 TYR A C 1
ATOM 1885 O O . TYR A 1 240 ? 0.203 -26.594 -17.797 1 94.44 240 TYR A O 1
ATOM 1893 N N . LEU A 1 241 ? -1.952 -26.953 -17.719 1 93.69 241 LEU A N 1
ATOM 1894 C CA . LEU A 1 241 ? -1.841 -28.406 -17.797 1 93.69 241 LEU A CA 1
ATOM 1895 C C . LEU A 1 241 ? -1.311 -28.844 -19.156 1 93.69 241 LEU A C 1
ATOM 1897 O O . LEU A 1 241 ? -0.556 -29.812 -19.266 1 93.69 241 LEU A O 1
ATOM 1901 N N . GLN A 1 242 ? -1.703 -28.125 -20.203 1 93.31 242 GLN A N 1
ATOM 1902 C CA . GLN A 1 242 ? -1.156 -28.391 -21.531 1 93.31 242 GLN A CA 1
ATOM 1903 C C . GLN A 1 242 ? 0.356 -28.188 -21.547 1 93.31 242 GLN A C 1
ATOM 1905 O O . GLN A 1 242 ? 1.087 -28.984 -22.141 1 93.31 242 GLN A O 1
ATOM 1910 N N . ASN A 1 243 ? 0.741 -27.141 -20.922 1 90.06 243 ASN A N 1
ATOM 1911 C CA . ASN A 1 243 ? 2.17 -26.859 -20.844 1 90.06 243 ASN A CA 1
ATOM 1912 C C . ASN A 1 243 ? 2.914 -27.922 -20.047 1 90.06 243 ASN A C 1
ATOM 1914 O O . ASN A 1 243 ? 4.031 -28.297 -20.391 1 90.06 243 ASN A O 1
ATOM 1918 N N . GLN A 1 244 ? 2.291 -28.422 -19 1 84.94 244 GLN A N 1
ATOM 1919 C CA . GLN A 1 244 ? 2.9 -29.453 -18.172 1 84.94 244 GLN A CA 1
ATOM 1920 C C . GLN A 1 244 ? 3.037 -30.766 -18.938 1 84.94 244 GLN A C 1
ATOM 1922 O O . GLN A 1 244 ? 3.971 -31.531 -18.688 1 84.94 244 GLN A O 1
ATOM 1927 N N . MET A 1 245 ? 2.119 -30.953 -19.797 1 83 245 MET A N 1
ATOM 1928 C CA . MET A 1 245 ? 2.143 -32.188 -20.594 1 83 245 MET A CA 1
ATOM 1929 C C . MET A 1 245 ? 2.967 -31.984 -21.859 1 83 245 MET A C 1
ATOM 1931 O O . MET A 1 245 ? 2.859 -32.781 -22.797 1 83 245 MET A O 1
ATOM 1935 N N . ASN A 1 246 ? 3.705 -30.922 -22.031 1 79.12 246 ASN A N 1
ATOM 1936 C CA . ASN A 1 246 ? 4.633 -30.609 -23.125 1 79.12 246 ASN A CA 1
ATOM 1937 C C . ASN A 1 246 ? 3.895 -30.344 -24.422 1 79.12 246 ASN A C 1
ATOM 1939 O O . ASN A 1 246 ? 4.43 -30.609 -25.516 1 79.12 246 ASN A O 1
ATOM 1943 N N . ASP A 1 247 ? 2.633 -30.062 -24.281 1 85.94 247 ASP A N 1
ATOM 1944 C CA . ASP A 1 247 ? 1.888 -29.562 -25.422 1 85.94 247 ASP A CA 1
ATOM 1945 C C . ASP A 1 247 ? 2.01 -28.031 -25.531 1 85.94 247 ASP A C 1
ATOM 1947 O O . ASP A 1 247 ? 1.058 -27.312 -25.234 1 85.94 247 ASP A O 1
ATOM 1951 N N . GLU A 1 248 ? 3.078 -27.531 -25.984 1 88.25 248 GLU A N 1
ATOM 1952 C CA . GLU A 1 248 ? 3.387 -26.109 -26 1 88.25 248 GLU A CA 1
ATOM 1953 C C . GLU A 1 248 ? 2.494 -25.359 -26.984 1 88.25 248 GLU A C 1
ATOM 1955 O O . GLU A 1 248 ? 2.061 -24.234 -26.719 1 88.25 248 GLU A O 1
ATOM 1960 N N . ALA A 1 249 ? 2.285 -25.969 -28.125 1 90 249 ALA A N 1
ATOM 1961 C CA . ALA A 1 249 ? 1.453 -25.328 -29.125 1 90 249 ALA A CA 1
ATOM 1962 C C . ALA A 1 249 ? 0.027 -25.125 -28.625 1 90 249 ALA A C 1
ATOM 1964 O O . ALA A 1 249 ? -0.559 -24.062 -28.797 1 90 249 ALA A O 1
ATOM 1965 N N . GLY A 1 250 ? -0.469 -26.25 -28.047 1 94.12 250 GLY A N 1
ATOM 1966 C CA . GLY A 1 250 ? -1.805 -26.156 -27.484 1 94.12 250 GLY A CA 1
ATOM 1967 C C . GLY A 1 250 ? -1.905 -25.125 -26.375 1 94.12 250 GLY A C 1
ATOM 1968 O O . GLY A 1 250 ? -2.875 -24.359 -26.297 1 94.12 250 GLY A O 1
ATOM 1969 N N . ALA A 1 251 ? -0.975 -25.109 -25.562 1 96.38 251 ALA A N 1
ATOM 1970 C CA . ALA A 1 251 ? -0.938 -24.141 -24.469 1 96.38 251 ALA A CA 1
ATOM 1971 C C . ALA A 1 251 ? -0.879 -22.719 -25 1 96.38 251 ALA A C 1
ATOM 1973 O O . ALA A 1 251 ? -1.583 -21.828 -24.5 1 96.38 251 ALA A O 1
ATOM 1974 N N . ALA A 1 252 ? -0.048 -22.422 -26.016 1 96.44 252 ALA A N 1
ATOM 1975 C CA . ALA A 1 252 ? 0.096 -21.094 -26.594 1 96.44 252 ALA A CA 1
ATOM 1976 C C . ALA A 1 252 ? -1.229 -20.594 -27.156 1 96.44 252 ALA A C 1
ATOM 1978 O O . ALA A 1 252 ? -1.59 -19.438 -26.984 1 96.44 252 ALA A O 1
ATOM 1979 N N . ARG A 1 253 ? -1.884 -21.484 -27.812 1 96.94 253 ARG A N 1
ATOM 1980 C CA . ARG A 1 253 ? -3.176 -21.125 -28.391 1 96.94 253 ARG A CA 1
ATOM 1981 C C . ARG A 1 253 ? -4.18 -20.766 -27.297 1 96.94 253 ARG A C 1
ATOM 1983 O O . ARG A 1 253 ? -4.918 -19.781 -27.422 1 96.94 253 ARG A O 1
ATOM 1990 N N . THR A 1 254 ? -4.211 -21.609 -26.297 1 97.94 254 THR A N 1
ATOM 1991 C CA . THR A 1 254 ? -5.145 -21.375 -25.203 1 97.94 254 THR A CA 1
ATOM 1992 C C . THR A 1 254 ? -4.809 -20.078 -24.484 1 97.94 254 THR A C 1
ATOM 1994 O O . THR A 1 254 ? -5.703 -19.312 -24.125 1 97.94 254 THR A O 1
ATOM 1997 N N . PHE A 1 255 ? -3.555 -19.781 -24.203 1 97.81 255 PHE A N 1
ATOM 1998 C CA . PHE A 1 255 ? -3.145 -18.531 -23.578 1 97.81 255 PHE A CA 1
ATOM 1999 C C . PHE A 1 255 ? -3.518 -17.344 -24.438 1 97.81 255 PHE A C 1
ATOM 2001 O O . PHE A 1 255 ? -3.951 -16.312 -23.922 1 97.81 255 PHE A O 1
ATOM 2008 N N . SER A 1 256 ? -3.262 -17.484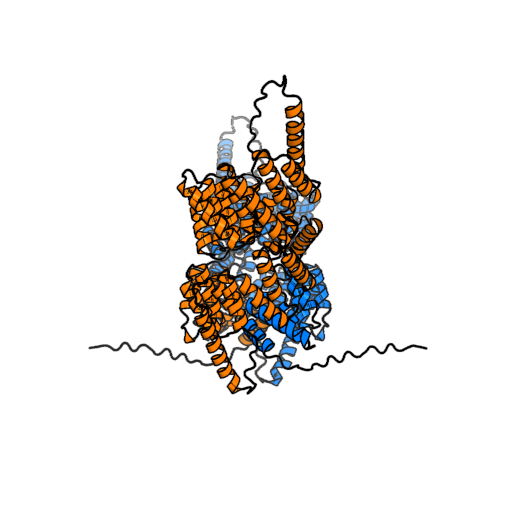 -25.719 1 96.81 256 SER A N 1
ATOM 2009 C CA . SER A 1 256 ? -3.629 -16.422 -26.641 1 96.81 256 SER A CA 1
ATOM 2010 C C . SER A 1 256 ? -5.129 -16.141 -26.594 1 96.81 256 SER A C 1
ATOM 2012 O O . SER A 1 256 ? -5.547 -14.984 -26.656 1 96.81 256 SER A O 1
ATOM 2014 N N . LEU A 1 257 ? -5.887 -17.219 -26.516 1 97.38 257 LEU A N 1
ATOM 2015 C CA . LEU A 1 257 ? -7.332 -17.062 -26.406 1 97.38 257 LEU A CA 1
ATOM 2016 C C . LEU A 1 257 ? -7.699 -16.312 -25.125 1 97.38 257 LEU A C 1
ATOM 2018 O O . LEU A 1 257 ? -8.586 -15.461 -25.141 1 97.38 257 LEU A O 1
ATOM 2022 N N . VAL A 1 258 ? -7.102 -16.641 -24.031 1 97.31 258 VAL A N 1
ATOM 2023 C CA . VAL A 1 258 ? -7.352 -15.977 -22.766 1 97.31 258 VAL A CA 1
ATOM 2024 C C . VAL A 1 258 ? -7.074 -14.477 -22.891 1 97.31 258 VAL A C 1
ATOM 2026 O O . VAL A 1 258 ? -7.836 -13.648 -22.391 1 97.31 258 VAL A O 1
ATOM 2029 N N . ARG A 1 259 ? -6.02 -14.094 -23.562 1 95.31 259 ARG A N 1
ATOM 2030 C CA . ARG A 1 259 ? -5.641 -12.695 -23.75 1 95.31 259 ARG A CA 1
ATOM 2031 C C . ARG A 1 259 ? -6.664 -11.961 -24.609 1 95.31 259 ARG A C 1
ATOM 2033 O O . ARG A 1 259 ? -6.902 -10.766 -24.406 1 95.31 259 ARG A O 1
ATOM 2040 N N . GLN A 1 260 ? -7.199 -12.672 -25.531 1 95.19 260 GLN A N 1
ATOM 2041 C CA . GLN A 1 260 ? -8.219 -12.086 -26.391 1 95.19 260 GLN A CA 1
ATOM 2042 C C . GLN A 1 260 ? -9.508 -11.82 -25.625 1 95.19 260 GLN A C 1
ATOM 2044 O O . GLN A 1 260 ? -10.188 -10.82 -25.859 1 95.19 260 GLN A O 1
ATOM 2049 N N . LEU A 1 261 ? -9.828 -12.781 -24.734 1 94.12 261 LEU A N 1
ATOM 2050 C CA . LEU A 1 261 ? -11.039 -12.648 -23.938 1 94.12 261 LEU A CA 1
ATOM 2051 C C . LEU A 1 261 ? -10.891 -11.555 -22.875 1 94.12 261 LEU A C 1
ATOM 2053 O O . LEU A 1 261 ? -11.82 -10.781 -22.641 1 94.12 261 LEU A O 1
ATOM 2057 N N . ASP A 1 262 ? -9.773 -11.539 -22.234 1 93.38 262 ASP A N 1
ATOM 2058 C CA . ASP A 1 262 ? -9.453 -10.562 -21.203 1 93.38 262 ASP A CA 1
ATOM 2059 C C . ASP A 1 262 ? -7.996 -10.125 -21.281 1 93.38 262 ASP A C 1
ATOM 2061 O O . ASP A 1 262 ? -7.109 -10.797 -20.734 1 93.38 262 ASP A O 1
ATOM 2065 N N . ARG A 1 263 ? -7.781 -8.992 -21.75 1 91.56 263 ARG A N 1
ATOM 2066 C CA . ARG A 1 263 ? -6.43 -8.492 -21.969 1 91.56 263 ARG A CA 1
ATOM 2067 C C . ARG A 1 263 ? -5.75 -8.133 -20.656 1 91.56 263 ARG A C 1
ATOM 2069 O O . ARG A 1 263 ? -4.523 -8.047 -20.578 1 91.56 263 ARG A O 1
ATOM 2076 N N . CYS A 1 264 ? -6.52 -8.039 -19.562 1 93.06 264 CYS A N 1
ATOM 2077 C CA . CYS A 1 264 ? -5.973 -7.586 -18.281 1 93.06 264 CYS A CA 1
ATOM 2078 C C . CYS A 1 264 ? -5.617 -8.766 -17.391 1 93.06 264 CYS A C 1
ATOM 2080 O O . CYS A 1 264 ? -5.172 -8.586 -16.25 1 93.06 264 CYS A O 1
ATOM 2082 N N . THR A 1 265 ? -5.746 -9.961 -17.953 1 93.69 265 THR A N 1
ATOM 2083 C CA . THR A 1 265 ? -5.371 -11.141 -17.188 1 93.69 265 THR A CA 1
ATOM 2084 C C . THR A 1 265 ? -3.852 -11.242 -17.062 1 93.69 265 THR A C 1
ATOM 2086 O O . THR A 1 265 ? -3.139 -11.242 -18.062 1 93.69 265 THR A O 1
ATOM 2089 N N . VAL A 1 266 ? -3.373 -11.305 -15.875 1 95 266 VAL A N 1
ATOM 2090 C CA . VAL A 1 266 ? -1.937 -11.344 -15.625 1 95 266 VAL A CA 1
ATOM 2091 C C . VAL A 1 266 ? -1.53 -12.734 -15.141 1 95 266 VAL A C 1
ATOM 2093 O O . VAL A 1 266 ? -0.397 -13.164 -15.367 1 95 266 VAL A O 1
ATOM 2096 N N . ASP A 1 267 ? -2.471 -13.492 -14.586 1 93.94 267 ASP A N 1
ATOM 2097 C CA . ASP A 1 267 ? -2.195 -14.805 -14.008 1 93.94 267 ASP A CA 1
ATOM 2098 C C . ASP A 1 267 ? -1.603 -15.75 -15.047 1 93.94 267 ASP A C 1
ATOM 2100 O O . ASP A 1 267 ? -2.141 -15.883 -16.141 1 93.94 267 ASP A O 1
ATOM 2104 N N . ASP A 1 268 ? -0.507 -16.328 -14.797 1 95.12 268 ASP A N 1
ATOM 2105 C CA . ASP A 1 268 ? 0.142 -17.391 -15.547 1 95.12 268 ASP A CA 1
ATOM 2106 C C . ASP A 1 268 ? 0.638 -16.891 -16.906 1 95.12 268 ASP A C 1
ATOM 2108 O O . ASP A 1 268 ? 1.015 -17.688 -17.766 1 95.12 268 ASP A O 1
ATOM 2112 N N . MET A 1 269 ? 0.677 -15.602 -17.094 1 96.69 269 MET A N 1
ATOM 2113 C CA . MET A 1 269 ? 1.128 -15.07 -18.375 1 96.69 269 MET A CA 1
ATOM 2114 C C . MET A 1 269 ? 2.645 -15.172 -18.516 1 96.69 269 MET A C 1
ATOM 2116 O O . MET A 1 269 ? 3.189 -15.047 -19.609 1 96.69 269 MET A O 1
ATOM 2120 N N . ASP A 1 270 ? 3.268 -15.352 -17.359 1 96.25 270 ASP A N 1
ATOM 2121 C CA . ASP A 1 270 ? 4.699 -15.617 -17.406 1 96.25 270 ASP A CA 1
ATOM 2122 C C . ASP A 1 270 ? 4.988 -16.953 -18.109 1 96.25 270 ASP A C 1
ATOM 2124 O O . ASP A 1 270 ? 5.969 -17.062 -18.844 1 96.25 270 ASP A O 1
ATOM 2128 N N . LEU A 1 271 ? 4.082 -17.891 -17.938 1 95.88 271 LEU A N 1
ATOM 2129 C CA . LEU A 1 271 ? 4.207 -19.156 -18.641 1 95.88 271 LEU A CA 1
ATOM 2130 C C . LEU A 1 271 ? 4.02 -18.984 -20.141 1 95.88 271 LEU A C 1
ATOM 2132 O O . LEU A 1 271 ? 4.734 -19.594 -20.938 1 95.88 271 LEU A O 1
ATOM 2136 N N . TYR A 1 272 ? 3.041 -18.156 -20.484 1 97.19 272 TYR A N 1
ATOM 2137 C CA . TYR A 1 272 ? 2.842 -17.828 -21.891 1 97.19 272 TYR A CA 1
ATOM 2138 C C . TYR A 1 272 ? 4.082 -17.156 -22.484 1 97.19 272 TYR A C 1
ATOM 2140 O O . TYR A 1 272 ? 4.492 -17.484 -23.594 1 97.19 272 TYR A O 1
ATOM 2148 N N . GLY A 1 273 ? 4.711 -16.25 -21.703 1 97.38 273 GLY A N 1
ATOM 2149 C CA . GLY A 1 273 ? 5.953 -15.617 -22.109 1 97.38 273 GLY A CA 1
ATOM 2150 C C . GLY A 1 273 ? 7.078 -16.609 -22.344 1 97.38 273 GLY A C 1
ATOM 2151 O O . GLY A 1 273 ? 7.848 -16.469 -23.297 1 97.38 273 GLY A O 1
ATOM 2152 N N . GLN A 1 274 ? 7.18 -17.562 -21.484 1 95.75 274 GLN A N 1
ATOM 2153 C CA . GLN A 1 274 ? 8.211 -18.578 -21.625 1 95.75 274 GLN A CA 1
ATOM 2154 C C . GLN A 1 274 ? 8.023 -19.375 -22.906 1 95.75 274 GLN A C 1
ATOM 2156 O O . GLN A 1 274 ? 8.992 -19.688 -23.594 1 95.75 274 GLN A O 1
ATOM 2161 N N . ILE A 1 275 ? 6.777 -19.703 -23.203 1 95.56 275 ILE A N 1
ATOM 2162 C CA . ILE A 1 275 ? 6.465 -20.438 -24.422 1 95.56 275 ILE A CA 1
ATOM 2163 C C . ILE A 1 275 ? 6.844 -19.594 -25.641 1 95.56 275 ILE A C 1
ATOM 2165 O O . ILE A 1 275 ? 7.465 -20.094 -26.578 1 95.56 275 ILE A O 1
ATOM 2169 N N . LEU A 1 276 ? 6.496 -18.328 -25.562 1 96.19 276 LEU A N 1
ATOM 2170 C CA . LEU A 1 276 ? 6.82 -17.422 -26.656 1 96.19 276 LEU A CA 1
ATOM 2171 C C . LEU A 1 276 ? 8.328 -17.297 -26.828 1 96.19 276 LEU A C 1
ATOM 2173 O O . LEU A 1 276 ? 8.828 -17.219 -27.953 1 96.19 276 LEU A O 1
ATOM 2177 N N . ALA A 1 277 ? 9.055 -17.281 -25.75 1 94.75 277 ALA A N 1
ATOM 2178 C CA . ALA A 1 277 ? 10.516 -17.219 -25.797 1 94.75 277 ALA A CA 1
ATOM 2179 C C . ALA A 1 277 ? 11.094 -18.469 -26.453 1 94.75 277 ALA A C 1
ATOM 2181 O O . ALA A 1 277 ? 12.016 -18.375 -27.266 1 94.75 277 ALA A O 1
ATOM 2182 N N . ARG A 1 278 ? 10.586 -19.594 -26.094 1 89.12 278 ARG A N 1
ATOM 2183 C CA . ARG A 1 278 ? 11.055 -20.859 -26.656 1 89.12 278 ARG A CA 1
ATOM 2184 C C . ARG A 1 278 ? 10.758 -20.938 -28.156 1 89.12 278 ARG A C 1
ATOM 2186 O O . ARG A 1 278 ? 11.523 -21.531 -28.906 1 89.12 278 ARG A O 1
ATOM 2193 N N . GLN A 1 279 ? 9.656 -20.328 -28.484 1 89.12 279 GLN A N 1
ATOM 2194 C CA . GLN A 1 279 ? 9.266 -20.312 -29.891 1 89.12 279 GLN A CA 1
ATOM 2195 C C . GLN A 1 279 ? 9.969 -19.188 -30.656 1 89.12 279 GLN A C 1
ATOM 2197 O O . GLN A 1 279 ? 9.758 -19.031 -31.859 1 89.12 279 GLN A O 1
ATOM 2202 N N . ASN A 1 280 ? 10.727 -18.438 -30.031 1 89.81 280 ASN A N 1
ATOM 2203 C CA . ASN A 1 280 ? 11.477 -17.297 -30.562 1 89.81 280 ASN A CA 1
ATOM 2204 C C . ASN A 1 280 ? 10.547 -16.266 -31.188 1 89.81 280 ASN A C 1
ATOM 2206 O O . ASN A 1 280 ? 10.875 -15.664 -32.219 1 89.81 280 ASN A O 1
ATOM 2210 N N . ALA A 1 281 ? 9.367 -16.203 -30.656 1 94.5 281 ALA A N 1
ATOM 2211 C CA . ALA A 1 281 ? 8.438 -15.156 -31.078 1 94.5 281 ALA A CA 1
ATOM 2212 C C . ALA A 1 281 ? 8.703 -13.859 -30.312 1 94.5 281 ALA A C 1
ATOM 2214 O O . ALA A 1 281 ? 7.914 -13.461 -29.453 1 94.5 281 ALA A O 1
ATOM 2215 N N . MET A 1 282 ? 9.641 -13.094 -30.734 1 95.12 282 MET A N 1
ATOM 2216 C CA . MET A 1 282 ? 10.188 -11.977 -29.969 1 95.12 282 MET A CA 1
ATOM 2217 C C . MET A 1 282 ? 9.227 -10.789 -29.969 1 95.12 282 MET A C 1
ATOM 2219 O O . MET A 1 282 ? 9.07 -10.117 -28.953 1 95.12 282 MET A O 1
ATOM 2223 N N . ASP A 1 283 ? 8.586 -10.562 -31 1 96.69 283 ASP A N 1
ATOM 2224 C CA . ASP A 1 283 ? 7.668 -9.43 -31.078 1 96.69 283 ASP A CA 1
ATOM 2225 C C . ASP A 1 283 ? 6.484 -9.617 -30.141 1 96.69 283 ASP A C 1
ATOM 2227 O O . ASP A 1 283 ? 6.121 -8.703 -29.406 1 96.69 283 ASP A O 1
ATOM 2231 N N . GLN A 1 284 ? 5.949 -10.797 -30.25 1 96.94 284 GLN A N 1
ATOM 2232 C CA . GLN A 1 284 ? 4.82 -11.109 -29.391 1 96.94 284 GLN A CA 1
ATOM 2233 C C . GLN A 1 284 ? 5.234 -11.094 -27.922 1 96.94 284 GLN A C 1
ATOM 2235 O O . GLN A 1 284 ? 4.465 -10.664 -27.062 1 96.94 284 GLN A O 1
ATOM 2240 N N . LEU A 1 285 ? 6.371 -11.57 -27.672 1 97.5 285 LEU A N 1
ATOM 2241 C CA . LEU A 1 285 ? 6.891 -11.594 -26.312 1 97.5 285 LEU A CA 1
ATOM 2242 C C . LEU A 1 285 ? 7.07 -10.18 -25.766 1 97.5 285 LEU A C 1
ATOM 2244 O O . LEU A 1 285 ? 6.723 -9.898 -24.625 1 97.5 285 LEU A O 1
ATOM 2248 N N . ASN A 1 286 ? 7.594 -9.305 -26.578 1 97.06 286 ASN A N 1
ATOM 2249 C CA . ASN A 1 286 ? 7.758 -7.91 -26.188 1 97.06 286 ASN A CA 1
ATOM 2250 C C . ASN A 1 286 ? 6.414 -7.23 -25.953 1 97.06 286 ASN A C 1
ATOM 2252 O O . ASN A 1 286 ? 6.266 -6.457 -25 1 97.06 286 ASN A O 1
ATOM 2256 N N . ASP A 1 287 ? 5.547 -7.52 -26.812 1 97.19 287 ASP A N 1
ATOM 2257 C CA . ASP A 1 287 ? 4.207 -6.953 -26.672 1 97.19 287 ASP A CA 1
ATOM 2258 C C . ASP A 1 287 ? 3.551 -7.434 -25.375 1 97.19 287 ASP A C 1
ATOM 2260 O O . ASP A 1 287 ? 2.9 -6.648 -24.672 1 97.19 287 ASP A O 1
ATOM 2264 N N . LEU A 1 288 ? 3.697 -8.695 -25.125 1 97.56 288 LEU A N 1
ATOM 2265 C CA . LEU A 1 288 ? 3.137 -9.266 -23.906 1 97.56 288 LEU A CA 1
ATOM 2266 C C . LEU A 1 288 ? 3.768 -8.625 -22.672 1 97.56 288 LEU A C 1
ATOM 2268 O O . LEU A 1 288 ? 3.061 -8.25 -21.734 1 97.56 288 LEU A O 1
ATOM 2272 N N . ALA A 1 289 ? 5.059 -8.516 -22.688 1 97.38 289 ALA A N 1
ATOM 2273 C CA . ALA A 1 289 ? 5.77 -7.934 -21.562 1 97.38 289 ALA A CA 1
ATOM 2274 C C . ALA A 1 289 ? 5.32 -6.496 -21.312 1 97.38 289 ALA A C 1
ATOM 2276 O O . ALA A 1 289 ? 5.031 -6.113 -20.172 1 97.38 289 ALA A O 1
ATOM 2277 N N . SER A 1 290 ? 5.266 -5.719 -22.344 1 96.69 290 SER A N 1
ATOM 2278 C CA . SER A 1 290 ? 4.852 -4.324 -22.25 1 96.69 290 SER A CA 1
ATOM 2279 C C . SER A 1 290 ? 3.41 -4.207 -21.766 1 96.69 290 SER A C 1
ATOM 2281 O O . SER A 1 290 ? 3.1 -3.365 -20.922 1 96.69 290 SER A O 1
ATOM 2283 N N . SER A 1 291 ? 2.598 -5.035 -22.312 1 96.5 291 SER A N 1
ATOM 2284 C CA . SER A 1 291 ? 1.188 -5.027 -21.938 1 96.5 291 SER A CA 1
ATOM 2285 C C . SER A 1 291 ? 1.002 -5.387 -20.469 1 96.5 291 SER A C 1
ATOM 2287 O O . SER A 1 291 ? 0.21 -4.758 -19.766 1 96.5 291 SER A O 1
ATOM 2289 N N . LEU A 1 292 ? 1.687 -6.395 -20 1 96.56 292 LEU A N 1
ATOM 2290 C CA . LEU A 1 292 ? 1.569 -6.836 -18.609 1 96.56 292 LEU A CA 1
ATOM 2291 C C . LEU A 1 292 ? 2.045 -5.746 -17.656 1 96.56 292 LEU A C 1
ATOM 2293 O O . LEU A 1 292 ? 1.454 -5.551 -16.594 1 96.56 292 LEU A O 1
ATOM 2297 N N . LEU A 1 293 ? 3.096 -5.039 -18.062 1 95.12 293 LEU A N 1
ATOM 2298 C CA . LEU A 1 293 ? 3.619 -3.955 -17.25 1 95.12 293 LEU A CA 1
ATOM 2299 C C . LEU A 1 293 ? 2.627 -2.799 -17.172 1 95.12 293 LEU A C 1
ATOM 2301 O O . LEU A 1 293 ? 2.521 -2.125 -16.156 1 95.12 293 LEU A O 1
ATOM 2305 N N . GLU A 1 294 ? 1.935 -2.613 -18.234 1 93.38 294 GLU A N 1
ATOM 2306 C CA . GLU A 1 294 ? 0.927 -1.559 -18.281 1 93.38 294 GLU A CA 1
ATOM 2307 C C . GLU A 1 294 ? -0.267 -1.893 -17.391 1 93.38 294 GLU A C 1
ATOM 2309 O O . GLU A 1 294 ? -0.851 -1.004 -16.766 1 93.38 294 GLU A O 1
ATOM 2314 N N . VAL A 1 295 ? -0.589 -3.145 -17.359 1 93.25 295 VAL A N 1
ATOM 2315 C CA . VAL A 1 295 ? -1.733 -3.584 -16.578 1 93.25 295 VAL A CA 1
ATOM 2316 C C . VAL A 1 295 ? -1.39 -3.52 -15.086 1 93.25 295 VAL A C 1
ATOM 2318 O O . VAL A 1 295 ? -2.15 -2.963 -14.289 1 93.25 295 VAL A O 1
ATOM 2321 N N . ASP A 1 296 ? -0.295 -4.109 -14.742 1 92.75 296 ASP A N 1
ATOM 2322 C CA . ASP A 1 296 ? 0.1 -4.109 -13.336 1 92.75 296 ASP A CA 1
ATOM 2323 C C . ASP A 1 296 ? 1.609 -4.289 -13.188 1 92.75 296 ASP A C 1
ATOM 2325 O O . ASP A 1 296 ? 2.131 -5.387 -13.391 1 92.75 296 ASP A O 1
ATOM 2329 N N . ASP A 1 297 ? 2.242 -3.322 -12.758 1 92.69 297 ASP A N 1
ATOM 2330 C CA . ASP A 1 297 ? 3.697 -3.369 -12.641 1 92.69 297 ASP A CA 1
ATOM 2331 C C . ASP A 1 297 ? 4.121 -3.836 -11.25 1 92.69 297 ASP A C 1
ATOM 2333 O O . ASP A 1 297 ? 5.305 -3.803 -10.914 1 92.69 297 ASP A O 1
ATOM 2337 N N . LYS A 1 298 ? 3.164 -4.27 -10.453 1 93 298 LYS A N 1
ATOM 2338 C CA . LYS A 1 298 ? 3.494 -4.734 -9.117 1 93 298 LYS A CA 1
ATOM 2339 C C . LYS A 1 298 ? 3.375 -6.254 -9.016 1 93 298 LYS A C 1
ATOM 2341 O O . LYS A 1 298 ? 3.543 -6.828 -7.938 1 93 298 LYS A O 1
ATOM 2346 N N . ARG A 1 299 ? 3.174 -6.898 -10.086 1 94.62 299 ARG A N 1
ATOM 2347 C CA . ARG A 1 299 ? 3.072 -8.352 -10.141 1 94.62 299 ARG A CA 1
ATOM 2348 C C . ARG A 1 299 ? 4.328 -8.969 -10.742 1 94.62 299 ARG A C 1
ATOM 2350 O O . ARG A 1 299 ? 4.902 -8.422 -11.688 1 94.62 299 ARG A O 1
ATOM 2357 N N . PRO A 1 300 ? 4.746 -10.062 -10.219 1 96.62 300 PRO A N 1
ATOM 2358 C CA . PRO A 1 300 ? 5.992 -10.672 -10.68 1 96.62 300 PRO A CA 1
ATOM 2359 C C . PRO A 1 300 ? 5.902 -11.188 -12.117 1 96.62 300 PRO A C 1
ATOM 2361 O O . PRO A 1 300 ? 6.91 -11.25 -12.82 1 96.62 300 PRO A O 1
ATOM 2364 N N . GLU A 1 301 ? 4.762 -11.5 -12.625 1 97.19 301 GLU A N 1
ATOM 2365 C CA . GLU A 1 301 ? 4.598 -12.078 -13.953 1 97.19 301 GLU A CA 1
ATOM 2366 C C . GLU A 1 301 ? 5.098 -11.133 -15.039 1 97.19 301 GLU A C 1
ATOM 2368 O O . GLU A 1 301 ? 5.734 -11.555 -16 1 97.19 301 GLU A O 1
ATOM 2373 N N . ALA A 1 302 ? 4.805 -9.852 -14.859 1 96.62 302 ALA A N 1
ATOM 2374 C CA . ALA A 1 302 ? 5.211 -8.852 -15.844 1 96.62 302 ALA A CA 1
ATOM 2375 C C . ALA A 1 302 ? 6.73 -8.758 -15.93 1 96.62 302 ALA A C 1
ATOM 2377 O O . ALA A 1 302 ? 7.297 -8.773 -17.031 1 96.62 302 ALA A O 1
ATOM 2378 N N . TRP A 1 303 ? 7.371 -8.75 -14.82 1 97.69 303 TRP A N 1
ATOM 2379 C CA . TRP A 1 303 ? 8.82 -8.609 -14.766 1 97.69 303 TRP A CA 1
ATOM 2380 C C . TRP A 1 303 ? 9.508 -9.898 -15.219 1 97.69 303 TRP A C 1
ATOM 2382 O O . TRP A 1 303 ? 10.555 -9.844 -15.875 1 97.69 303 TRP A O 1
ATOM 2392 N N . SER A 1 304 ? 8.93 -11.016 -14.859 1 98 304 SER A N 1
ATOM 2393 C CA . SER A 1 304 ? 9.461 -12.281 -15.336 1 98 304 SER A CA 1
ATOM 2394 C C . SER A 1 304 ? 9.398 -12.375 -16.859 1 98 304 SER A C 1
ATOM 2396 O O . SER A 1 304 ? 10.328 -12.875 -17.5 1 98 304 SER A O 1
ATOM 2398 N N . THR A 1 305 ? 8.305 -11.906 -17.438 1 98.06 305 THR A N 1
ATOM 2399 C CA . THR A 1 305 ? 8.156 -11.922 -18.891 1 98.06 305 THR A CA 1
ATOM 2400 C C . THR A 1 305 ? 9.172 -10.992 -19.547 1 98.06 305 THR A C 1
ATOM 2402 O O . THR A 1 305 ? 9.734 -11.32 -20.594 1 98.06 305 THR A O 1
ATOM 2405 N N . LEU A 1 306 ? 9.406 -9.883 -18.953 1 97.5 306 LEU A N 1
ATOM 2406 C CA . LEU A 1 306 ? 10.414 -8.961 -19.469 1 97.5 306 LEU A CA 1
ATOM 2407 C C . LEU A 1 306 ? 11.805 -9.578 -19.375 1 97.5 306 LEU A C 1
ATOM 2409 O O . LEU A 1 306 ? 12.633 -9.367 -20.266 1 97.5 306 LEU A O 1
ATOM 2413 N N . ALA A 1 307 ? 12.039 -10.273 -18.281 1 97.75 307 ALA A N 1
ATOM 2414 C CA . ALA A 1 307 ? 13.312 -10.969 -18.125 1 97.75 307 ALA A CA 1
ATOM 2415 C C . ALA A 1 307 ? 13.508 -12 -19.234 1 97.75 307 ALA A C 1
ATOM 2417 O O . ALA A 1 307 ? 14.609 -12.148 -19.766 1 97.75 307 ALA A O 1
ATOM 2418 N N . LEU A 1 308 ? 12.469 -12.703 -19.562 1 97.69 308 LEU A N 1
ATOM 2419 C CA . LEU A 1 308 ? 12.516 -13.688 -20.625 1 97.69 308 LEU A CA 1
ATOM 2420 C C . LEU A 1 308 ? 12.867 -13.031 -21.953 1 97.69 308 LEU A C 1
ATOM 2422 O O . LEU A 1 308 ? 13.641 -13.586 -22.75 1 97.69 308 LEU A O 1
ATOM 2426 N N . TYR A 1 309 ? 12.281 -11.875 -22.188 1 96.69 309 TYR A N 1
ATOM 2427 C CA . TYR A 1 309 ? 12.555 -11.125 -23.406 1 96.69 309 TYR A CA 1
ATOM 2428 C C . TYR A 1 309 ? 14.031 -10.773 -23.516 1 96.69 309 TYR A C 1
ATOM 2430 O O . TYR A 1 309 ? 14.656 -10.969 -24.562 1 96.69 309 TYR A O 1
ATOM 2438 N N . HIS A 1 310 ? 14.664 -10.336 -22.469 1 96.44 310 HIS A N 1
ATOM 2439 C CA . HIS A 1 310 ? 16.062 -9.945 -22.484 1 96.44 310 HIS A CA 1
ATOM 2440 C C . HIS A 1 310 ? 16.984 -11.164 -22.516 1 96.44 310 HIS A C 1
ATOM 2442 O O . HIS A 1 310 ? 18.062 -11.125 -23.109 1 96.44 310 HIS A O 1
ATOM 2448 N N . GLU A 1 311 ? 16.578 -12.203 -21.891 1 95 311 GLU A N 1
ATOM 2449 C CA . GLU A 1 311 ? 17.359 -13.438 -21.953 1 95 311 GLU A CA 1
ATOM 2450 C C . GLU A 1 311 ? 17.406 -13.984 -23.375 1 95 311 GLU A C 1
ATOM 2452 O O . GLU A 1 311 ? 18.453 -14.469 -23.812 1 95 311 GLU A O 1
ATOM 2457 N N . ALA A 1 312 ? 16.297 -13.93 -24 1 93.25 312 ALA A N 1
ATOM 2458 C CA . ALA A 1 312 ? 16.219 -14.406 -25.375 1 93.25 312 ALA A CA 1
ATOM 2459 C C . ALA A 1 312 ? 17.109 -13.57 -26.281 1 93.25 312 ALA A C 1
ATOM 2461 O O . ALA A 1 312 ? 17.609 -14.07 -27.297 1 93.25 312 ALA A O 1
ATOM 2462 N N . ARG A 1 313 ? 17.359 -12.352 -25.875 1 92.5 313 ARG A N 1
ATOM 2463 C CA . ARG A 1 313 ? 18.234 -11.453 -26.625 1 92.5 313 ARG A CA 1
ATOM 2464 C C . ARG A 1 313 ? 19.688 -11.562 -26.141 1 92.5 313 ARG A C 1
ATOM 2466 O O . ARG A 1 313 ? 20.547 -10.789 -26.562 1 92.5 313 ARG A O 1
ATOM 2473 N N . HIS A 1 314 ? 19.938 -12.445 -25.219 1 92.06 314 HIS A N 1
ATOM 2474 C CA . HIS A 1 314 ? 21.25 -12.758 -24.672 1 92.06 314 HIS A CA 1
ATOM 2475 C C . HIS A 1 314 ? 21.781 -11.602 -23.828 1 92.06 314 HIS A C 1
ATOM 2477 O O . HIS A 1 314 ? 23 -11.406 -23.734 1 92.06 314 HIS A O 1
ATOM 2483 N N . ASP A 1 315 ? 20.828 -10.812 -23.469 1 94.5 315 ASP A N 1
ATOM 2484 C CA . ASP A 1 315 ? 21.172 -9.805 -22.469 1 94.5 315 ASP A CA 1
ATOM 2485 C C . ASP A 1 315 ? 20.984 -10.352 -21.047 1 94.5 315 ASP A C 1
ATOM 2487 O O . ASP A 1 315 ? 20.016 -10 -20.375 1 94.5 315 ASP A O 1
ATOM 2491 N N . HIS A 1 316 ? 21.953 -11.039 -20.562 1 94 316 HIS A N 1
ATOM 2492 C CA . HIS A 1 316 ? 21.828 -11.836 -19.344 1 94 316 HIS A CA 1
ATOM 2493 C C . HIS A 1 316 ? 21.812 -10.945 -18.109 1 94 316 HIS A C 1
ATOM 2495 O O . HIS A 1 316 ? 21.094 -11.227 -17.141 1 94 316 HIS A O 1
ATOM 2501 N N . ASP A 1 317 ? 22.484 -9.938 -18.125 1 94.81 317 ASP A N 1
ATOM 2502 C CA . ASP A 1 317 ? 22.562 -9.062 -16.969 1 94.81 317 ASP A CA 1
ATOM 2503 C C . ASP A 1 317 ? 21.234 -8.359 -16.703 1 94.81 317 ASP A C 1
ATOM 2505 O O . ASP A 1 317 ? 20.766 -8.32 -15.562 1 94.81 317 ASP A O 1
ATOM 2509 N N . LYS A 1 318 ? 20.719 -7.871 -17.75 1 96.31 318 LYS A N 1
ATOM 2510 C CA . LYS A 1 318 ? 19.406 -7.23 -17.609 1 96.31 318 LYS A CA 1
ATOM 2511 C C . LYS A 1 318 ? 18.344 -8.242 -17.203 1 96.31 318 LYS A C 1
ATOM 2513 O O . LYS A 1 318 ? 17.453 -7.934 -16.422 1 96.31 318 LYS A O 1
ATOM 2518 N N . ALA A 1 319 ? 18.438 -9.406 -17.797 1 97.5 319 ALA A N 1
ATOM 2519 C CA . ALA A 1 319 ? 17.484 -10.461 -17.484 1 97.5 319 ALA A CA 1
ATOM 2520 C C . ALA A 1 319 ? 17.531 -10.805 -15.992 1 97.5 319 ALA A C 1
ATOM 2522 O O . ALA A 1 319 ? 16.484 -10.914 -15.344 1 97.5 319 ALA A O 1
ATOM 2523 N N . LEU A 1 320 ? 18.734 -10.875 -15.484 1 97.31 320 LEU A N 1
ATOM 2524 C CA . LEU A 1 320 ? 18.906 -11.203 -14.07 1 97.31 320 LEU A CA 1
ATOM 2525 C C . LEU A 1 320 ? 18.375 -10.086 -13.188 1 97.31 320 LEU A C 1
ATOM 2527 O O . LEU A 1 320 ? 17.781 -10.344 -12.141 1 97.31 320 LEU A O 1
ATOM 2531 N N . ALA A 1 321 ? 18.578 -8.898 -13.633 1 97.38 321 ALA A N 1
ATOM 2532 C CA . ALA A 1 321 ? 18.094 -7.75 -12.875 1 97.38 321 ALA A CA 1
ATOM 2533 C C . ALA A 1 321 ? 16.562 -7.746 -12.812 1 97.38 321 ALA A C 1
ATOM 2535 O O . ALA A 1 321 ? 15.984 -7.469 -11.766 1 97.38 321 ALA A O 1
ATOM 2536 N N . PHE A 1 322 ? 15.945 -8.062 -13.93 1 97.69 322 PHE A N 1
ATOM 2537 C CA . PHE A 1 322 ? 14.492 -8.039 -14 1 97.69 322 PHE A CA 1
ATOM 2538 C C . PHE A 1 322 ? 13.898 -9.219 -13.227 1 97.69 322 PHE A C 1
ATOM 2540 O O . PHE A 1 322 ? 12.82 -9.102 -12.641 1 97.69 322 PHE A O 1
ATOM 2547 N N . VAL A 1 323 ? 14.562 -10.32 -13.195 1 97.88 323 VAL A N 1
ATOM 2548 C CA . VAL A 1 323 ? 14.078 -11.461 -12.414 1 97.88 323 VAL A CA 1
ATOM 2549 C C . VAL A 1 323 ? 14.164 -11.148 -10.93 1 97.88 323 VAL A C 1
ATOM 2551 O O . VAL A 1 323 ? 13.281 -11.523 -10.156 1 97.88 323 VAL A O 1
ATOM 2554 N N . ASP A 1 324 ? 15.219 -10.5 -10.602 1 97.5 324 ASP A N 1
ATOM 2555 C CA . ASP A 1 324 ? 15.359 -10.102 -9.203 1 97.5 324 ASP A CA 1
ATOM 2556 C C . ASP A 1 324 ? 14.258 -9.125 -8.797 1 97.5 324 ASP A C 1
ATOM 2558 O O . ASP A 1 324 ? 13.766 -9.172 -7.672 1 97.5 324 ASP A O 1
ATOM 2562 N N . LYS A 1 325 ? 13.93 -8.297 -9.727 1 97.19 325 LYS A N 1
ATOM 2563 C CA . LYS A 1 325 ? 12.812 -7.391 -9.477 1 97.19 325 LYS A CA 1
ATOM 2564 C C . LYS A 1 325 ? 11.508 -8.172 -9.305 1 97.19 325 LYS A C 1
ATOM 2566 O O . LYS A 1 325 ? 10.68 -7.816 -8.461 1 97.19 325 LYS A O 1
ATOM 2571 N N . ALA A 1 326 ? 11.297 -9.188 -10.117 1 97.31 326 ALA A N 1
ATOM 2572 C CA . ALA A 1 326 ? 10.117 -10.039 -10 1 97.31 326 ALA A CA 1
ATOM 2573 C C . ALA A 1 326 ? 10.047 -10.711 -8.633 1 97.31 326 ALA A C 1
ATOM 2575 O O . ALA A 1 326 ? 8.992 -10.75 -8.008 1 97.31 326 ALA A O 1
ATOM 2576 N N . ILE A 1 327 ? 11.195 -11.203 -8.172 1 96.75 327 ILE A N 1
ATOM 2577 C CA . ILE A 1 327 ? 11.273 -11.883 -6.883 1 96.75 327 ILE A CA 1
ATOM 2578 C C . ILE A 1 327 ? 11.031 -10.875 -5.754 1 96.75 327 ILE A C 1
ATOM 2580 O O . ILE A 1 327 ? 10.406 -11.211 -4.742 1 96.75 327 ILE A O 1
ATOM 2584 N N . ALA A 1 328 ? 11.492 -9.656 -5.988 1 94.69 328 ALA A N 1
ATOM 2585 C CA . ALA A 1 328 ? 11.305 -8.602 -4.996 1 94.69 328 ALA A CA 1
ATOM 2586 C C . ALA A 1 328 ? 9.828 -8.234 -4.859 1 94.69 328 ALA A C 1
ATOM 2588 O O . ALA A 1 328 ? 9.367 -7.863 -3.775 1 94.69 328 ALA A O 1
ATOM 2589 N N . MET A 1 329 ? 9.109 -8.32 -5.93 1 92.44 329 MET A N 1
ATOM 2590 C CA . MET A 1 329 ? 7.68 -8.023 -5.906 1 92.44 329 MET A CA 1
ATOM 2591 C C . MET A 1 329 ? 6.918 -9.102 -5.137 1 92.44 329 MET A C 1
ATOM 2593 O O . MET A 1 329 ? 5.965 -8.797 -4.422 1 92.44 329 MET A O 1
ATOM 2597 N N . ASP A 1 330 ? 7.344 -10.289 -5.359 1 92.94 330 ASP A N 1
ATOM 2598 C CA . ASP A 1 330 ? 6.746 -11.43 -4.672 1 92.94 330 ASP A CA 1
ATOM 2599 C C . ASP A 1 330 ? 7.777 -12.531 -4.426 1 92.94 330 ASP A C 1
ATOM 2601 O O . ASP A 1 330 ? 8.117 -13.289 -5.34 1 92.94 330 ASP A O 1
ATOM 2605 N N . HIS A 1 331 ? 8.102 -12.695 -3.254 1 91.19 331 HIS A N 1
ATOM 2606 C CA . HIS A 1 331 ? 9.117 -13.672 -2.885 1 91.19 331 HIS A CA 1
ATOM 2607 C C . HIS A 1 331 ? 8.594 -15.094 -3.025 1 91.19 331 HIS A C 1
ATOM 2609 O O . HIS A 1 331 ? 9.367 -16.047 -3.047 1 91.19 331 HIS A O 1
ATOM 2615 N N . GLY A 1 332 ? 7.344 -15.227 -3.244 1 90.75 332 GLY A N 1
ATOM 2616 C CA . GLY A 1 332 ? 6.734 -16.547 -3.326 1 90.75 332 GLY A CA 1
ATOM 2617 C C . GLY A 1 332 ? 6.465 -16.984 -4.75 1 90.75 332 GLY A C 1
ATOM 2618 O O . GLY A 1 332 ? 5.777 -17.984 -4.977 1 90.75 332 GLY A O 1
ATOM 2619 N N . SER A 1 333 ? 7.004 -16.297 -5.656 1 93.75 333 SER A N 1
ATOM 2620 C CA . SER A 1 333 ? 6.816 -16.672 -7.055 1 93.75 333 SER A CA 1
ATOM 2621 C C . SER A 1 333 ? 7.762 -17.797 -7.461 1 93.75 333 SER A C 1
ATOM 2623 O O . SER A 1 333 ? 8.938 -17.562 -7.746 1 93.75 333 SER A O 1
ATOM 2625 N N . ALA A 1 334 ? 7.285 -18.938 -7.582 1 93.62 334 ALA A N 1
ATOM 2626 C CA . ALA A 1 334 ? 8.094 -20.109 -7.938 1 93.62 334 ALA A CA 1
ATOM 2627 C C . ALA A 1 334 ? 8.664 -19.953 -9.344 1 93.62 334 ALA A C 1
ATOM 2629 O O . ALA A 1 334 ? 9.82 -20.328 -9.586 1 93.62 334 ALA A O 1
ATOM 2630 N N . PHE A 1 335 ? 7.902 -19.406 -10.188 1 95.31 335 PHE A N 1
ATOM 2631 C CA . PHE A 1 335 ? 8.344 -19.25 -11.57 1 95.31 335 PHE A CA 1
ATOM 2632 C C . PHE A 1 335 ? 9.547 -18.312 -11.656 1 95.31 335 PHE A C 1
ATOM 2634 O O . PHE A 1 335 ? 10.492 -18.578 -12.398 1 95.31 335 PHE A O 1
ATOM 2641 N N . ALA A 1 336 ? 9.5 -17.219 -10.945 1 96.81 336 ALA A N 1
ATOM 2642 C CA . ALA A 1 336 ? 10.602 -16.266 -10.961 1 96.81 336 ALA A CA 1
ATOM 2643 C C . ALA A 1 336 ? 11.891 -16.891 -10.453 1 96.81 336 ALA A C 1
ATOM 2645 O O . ALA A 1 336 ? 12.969 -16.688 -11.023 1 96.81 336 ALA A O 1
ATOM 2646 N N . HIS A 1 337 ? 11.82 -17.703 -9.453 1 96.81 337 HIS A N 1
ATOM 2647 C CA . HIS A 1 337 ? 12.992 -18.406 -8.938 1 96.81 337 HIS A CA 1
ATOM 2648 C C . HIS A 1 337 ? 13.516 -19.422 -9.945 1 96.81 337 HIS A C 1
ATOM 2650 O O . HIS A 1 337 ? 14.727 -19.562 -10.125 1 96.81 337 HIS A O 1
ATOM 2656 N N . ARG A 1 338 ? 12.625 -20.062 -10.531 1 95.81 338 ARG A N 1
ATOM 2657 C CA . ARG A 1 338 ? 13.016 -21.031 -11.555 1 95.81 338 ARG A CA 1
ATOM 2658 C C . ARG A 1 338 ? 13.711 -20.344 -12.719 1 95.81 338 ARG A C 1
ATOM 2660 O O . ARG A 1 338 ? 14.719 -20.828 -13.227 1 95.81 338 ARG A O 1
ATOM 2667 N N . LEU A 1 339 ? 13.125 -19.281 -13.109 1 96.44 339 LEU A N 1
ATOM 2668 C CA . LEU A 1 339 ? 13.703 -18.516 -14.211 1 96.44 339 LEU A CA 1
ATOM 2669 C C . LEU A 1 339 ? 15.102 -18.016 -13.859 1 96.44 339 LEU A C 1
ATOM 2671 O O . LEU A 1 339 ? 16 -18.062 -14.695 1 96.44 339 LEU A O 1
ATOM 2675 N N . LYS A 1 340 ? 15.305 -17.562 -12.672 1 97.25 340 LYS A N 1
ATOM 2676 C CA . LYS A 1 340 ? 16.625 -17.141 -12.219 1 97.25 340 LYS A CA 1
ATOM 2677 C C . LYS A 1 340 ? 17.625 -18.281 -12.289 1 97.25 340 LYS A C 1
ATOM 2679 O O . LYS A 1 340 ? 18.75 -18.094 -12.742 1 97.25 340 LYS A O 1
ATOM 2684 N N . GLY A 1 341 ? 17.203 -19.422 -11.82 1 96.75 341 GLY A N 1
ATOM 2685 C CA . GLY A 1 341 ? 18.047 -20.594 -11.914 1 96.75 341 GLY A CA 1
ATOM 2686 C C . GLY A 1 341 ? 18.422 -20.953 -13.344 1 96.75 341 GLY A C 1
ATOM 2687 O O . GLY A 1 341 ? 19.578 -21.266 -13.625 1 96.75 341 GLY A O 1
ATOM 2688 N N . ALA A 1 342 ? 17.516 -20.859 -14.211 1 95.44 342 ALA A N 1
ATOM 2689 C CA . ALA A 1 342 ? 17.75 -21.188 -15.617 1 95.44 342 ALA A CA 1
ATOM 2690 C C . ALA A 1 342 ? 18.75 -20.219 -16.234 1 95.44 342 ALA A C 1
ATOM 2692 O O . ALA A 1 342 ? 19.625 -20.625 -17 1 95.44 342 ALA A O 1
ATOM 2693 N N . ILE A 1 343 ? 18.609 -18.953 -15.914 1 95.62 343 ILE A N 1
ATOM 2694 C CA . ILE A 1 343 ? 19.5 -17.938 -16.453 1 95.62 343 ILE A CA 1
ATOM 2695 C C . ILE A 1 343 ? 20.906 -18.141 -15.914 1 95.62 343 ILE A C 1
ATOM 2697 O O . ILE A 1 343 ? 21.891 -18.094 -16.672 1 95.62 343 ILE A O 1
ATOM 2701 N N . LEU A 1 344 ? 21.047 -18.469 -14.672 1 96.25 344 LEU A N 1
ATOM 2702 C CA . LEU A 1 344 ? 22.344 -18.688 -14.039 1 96.25 344 LEU A CA 1
ATOM 2703 C C . LEU A 1 344 ? 23 -19.938 -14.594 1 96.25 344 LEU A C 1
ATOM 2705 O O . LEU A 1 344 ? 24.219 -19.969 -14.805 1 96.25 344 LEU A O 1
ATOM 2709 N N . LEU A 1 345 ? 22.234 -20.922 -14.773 1 94 345 LEU A N 1
ATOM 2710 C CA . LEU A 1 345 ? 22.766 -22.156 -15.352 1 94 345 LEU A CA 1
ATOM 2711 C C . LEU A 1 345 ? 23.297 -21.922 -16.766 1 94 345 LEU A C 1
ATOM 2713 O O . LEU A 1 345 ? 24.344 -22.453 -17.141 1 94 345 LEU A O 1
ATOM 2717 N N . ALA A 1 346 ? 22.547 -21.156 -17.5 1 91 346 ALA A N 1
ATOM 2718 C CA . ALA A 1 346 ? 22.969 -20.812 -18.859 1 91 346 ALA A CA 1
ATOM 2719 C C . ALA A 1 346 ? 24.266 -20.031 -18.844 1 91 346 ALA A C 1
ATOM 2721 O O . ALA A 1 346 ? 25.047 -20.078 -19.812 1 91 346 ALA A O 1
ATOM 2722 N N . GLN A 1 347 ? 24.484 -19.359 -17.766 1 92.25 347 GLN A N 1
ATOM 2723 C CA . GLN A 1 347 ? 25.703 -18.578 -17.625 1 92.25 347 GLN A CA 1
ATOM 2724 C C . GLN A 1 347 ? 26.812 -19.406 -17 1 92.25 347 GLN A C 1
ATOM 2726 O O . GLN A 1 347 ? 27.828 -18.859 -16.562 1 92.25 347 GLN A O 1
ATOM 2731 N N . ASN A 1 348 ? 26.609 -20.656 -16.797 1 93 348 ASN A N 1
ATOM 2732 C CA . ASN A 1 348 ? 27.578 -21.625 -16.281 1 93 348 ASN A CA 1
ATOM 2733 C C . ASN A 1 348 ? 27.922 -21.328 -14.82 1 93 348 ASN A C 1
ATOM 2735 O O . ASN A 1 348 ? 29.094 -21.344 -14.445 1 93 348 ASN A O 1
ATOM 2739 N N . ARG A 1 349 ? 26.938 -20.891 -14.211 1 95.38 349 ARG A N 1
ATOM 2740 C CA . ARG A 1 349 ? 27.031 -20.734 -12.758 1 95.38 349 ARG A CA 1
ATOM 2741 C C . ARG A 1 349 ? 26.109 -21.719 -12.047 1 95.38 349 ARG A C 1
ATOM 2743 O O . ARG A 1 349 ? 25.125 -21.312 -11.406 1 95.38 349 ARG A O 1
ATOM 2750 N N . PRO A 1 350 ? 26.438 -22.953 -12.039 1 95.12 350 PRO A N 1
ATOM 2751 C CA . PRO A 1 350 ? 25.531 -24 -11.586 1 95.12 350 PRO A CA 1
ATOM 2752 C C . PRO A 1 350 ? 25.281 -23.969 -10.078 1 95.12 350 PRO A C 1
ATOM 2754 O O . PRO A 1 350 ? 24.188 -24.297 -9.609 1 95.12 350 PRO A O 1
ATOM 2757 N N . ASP A 1 351 ? 26.234 -23.5 -9.312 1 95.12 351 ASP A N 1
ATOM 2758 C CA . ASP A 1 351 ? 26.078 -23.453 -7.863 1 95.12 351 ASP A CA 1
ATOM 2759 C C . ASP A 1 351 ? 25 -22.453 -7.461 1 95.12 351 ASP A C 1
ATOM 2761 O O . ASP A 1 351 ? 24.156 -22.75 -6.609 1 95.12 351 ASP A O 1
ATOM 2765 N N . HIS A 1 352 ? 25.094 -21.375 -8.109 1 95.62 352 HIS A N 1
ATOM 2766 C CA . HIS A 1 352 ? 24.078 -20.359 -7.832 1 95.62 352 HIS A CA 1
ATOM 2767 C C . HIS A 1 352 ? 22.719 -20.781 -8.391 1 95.62 352 HIS A C 1
ATOM 2769 O O . HIS A 1 352 ? 21.688 -20.484 -7.789 1 95.62 352 HIS A O 1
ATOM 2775 N N . ALA A 1 353 ? 22.719 -21.453 -9.461 1 96.5 353 ALA A N 1
ATOM 2776 C CA . ALA A 1 353 ? 21.484 -21.938 -10.086 1 96.5 353 ALA A CA 1
ATOM 2777 C C . ALA A 1 353 ? 20.766 -22.938 -9.188 1 96.5 353 ALA A C 1
ATOM 2779 O O . ALA A 1 353 ? 19.547 -22.906 -9.07 1 96.5 353 ALA A O 1
ATOM 2780 N N . SER A 1 354 ? 21.578 -23.781 -8.555 1 95.94 354 SER A N 1
ATOM 2781 C CA . SER A 1 354 ? 20.984 -24.812 -7.699 1 95.94 354 SER A CA 1
ATOM 2782 C C . SER A 1 354 ? 20.234 -24.188 -6.531 1 95.94 354 SER A C 1
ATOM 2784 O O . SER A 1 354 ? 19.172 -24.688 -6.137 1 95.94 354 SER A O 1
ATOM 2786 N N . VAL A 1 355 ? 20.75 -23.078 -6.086 1 95.81 355 VAL A N 1
ATOM 2787 C CA . VAL A 1 355 ? 20.109 -22.391 -4.973 1 95.81 355 VAL A CA 1
ATOM 2788 C C . VAL A 1 355 ? 18.75 -21.859 -5.418 1 95.81 355 VAL A C 1
ATOM 2790 O O . VAL A 1 355 ? 17.75 -21.984 -4.699 1 95.81 355 VAL A O 1
ATOM 2793 N N . SER A 1 356 ? 18.672 -21.281 -6.531 1 96.25 356 SER A N 1
ATOM 2794 C CA . SER A 1 356 ? 17.438 -20.703 -7.066 1 96.25 356 SER A CA 1
ATOM 2795 C C . SER A 1 356 ? 16.406 -21.781 -7.379 1 96.25 356 SER A C 1
ATOM 2797 O O . SER A 1 356 ? 15.227 -21.641 -7.078 1 96.25 356 SER A O 1
ATOM 2799 N N . PHE A 1 357 ? 16.891 -22.875 -7.957 1 96.12 357 PHE A N 1
ATOM 2800 C CA . PHE A 1 357 ? 15.984 -23.969 -8.258 1 96.12 357 PHE A CA 1
ATOM 2801 C C . PHE A 1 357 ? 15.477 -24.625 -6.977 1 96.12 357 PHE A C 1
ATOM 2803 O O . PHE A 1 357 ? 14.328 -25.062 -6.91 1 96.12 357 PHE A O 1
ATOM 2810 N N . PHE A 1 358 ? 16.312 -24.703 -6.039 1 94.69 358 PHE A N 1
ATOM 2811 C CA . PHE A 1 358 ? 15.922 -25.266 -4.754 1 94.69 358 PHE A CA 1
ATOM 2812 C C . PHE A 1 358 ? 14.797 -24.453 -4.125 1 94.69 358 PHE A C 1
ATOM 2814 O O . PHE A 1 358 ? 13.812 -25.016 -3.637 1 94.69 358 PHE A O 1
ATOM 2821 N N . LYS A 1 359 ? 14.945 -23.172 -4.207 1 94.44 359 LYS A N 1
ATOM 2822 C CA . LYS A 1 359 ? 13.914 -22.281 -3.676 1 94.44 359 LYS A CA 1
ATOM 2823 C C . LYS A 1 359 ? 12.602 -22.453 -4.434 1 94.44 359 LYS A C 1
ATOM 2825 O O . LYS A 1 359 ? 11.523 -22.453 -3.832 1 94.44 359 LYS A O 1
ATOM 2830 N N . SER A 1 360 ? 12.664 -22.531 -5.684 1 94.38 360 SER A N 1
ATOM 2831 C CA . SER A 1 360 ? 11.477 -22.75 -6.504 1 94.38 360 SER A CA 1
ATOM 2832 C C . SER A 1 360 ? 10.758 -24.031 -6.105 1 94.38 360 SER A C 1
ATOM 2834 O O . SER A 1 360 ? 9.531 -24.062 -5.992 1 94.38 360 SER A O 1
ATOM 2836 N N . ASN A 1 361 ? 11.5 -25.047 -5.848 1 90.5 361 ASN A N 1
ATOM 2837 C CA . ASN A 1 361 ? 10.953 -26.359 -5.484 1 90.5 361 ASN A CA 1
ATOM 2838 C C . ASN A 1 361 ? 10.305 -26.328 -4.102 1 90.5 361 ASN A C 1
ATOM 2840 O O . ASN A 1 361 ? 9.367 -27.078 -3.842 1 90.5 361 ASN A O 1
ATOM 2844 N N . GLU A 1 362 ? 10.828 -25.562 -3.273 1 87.75 362 GLU A N 1
ATOM 2845 C CA . GLU A 1 362 ? 10.258 -25.422 -1.937 1 87.75 362 GLU A CA 1
ATOM 2846 C C . GLU A 1 362 ? 8.891 -24.766 -1.988 1 87.75 362 GLU A C 1
ATOM 2848 O O . GLU A 1 362 ? 8.008 -25.078 -1.185 1 87.75 362 GLU A O 1
ATOM 2853 N N . LEU A 1 363 ? 8.75 -23.906 -2.891 1 87.25 363 LEU A N 1
ATOM 2854 C CA . LEU A 1 363 ? 7.496 -23.172 -3.018 1 87.25 363 LEU A CA 1
ATOM 2855 C C . LEU A 1 363 ? 6.434 -24.016 -3.705 1 87.25 363 LEU A C 1
ATOM 2857 O O . LEU A 1 363 ? 5.297 -24.094 -3.234 1 87.25 363 LEU A O 1
ATOM 2861 N N . VAL A 1 364 ? 6.82 -24.547 -4.816 1 83.94 364 VAL A N 1
ATOM 2862 C CA . VAL A 1 364 ? 5.934 -25.438 -5.562 1 83.94 364 VAL A CA 1
ATOM 2863 C C . VAL A 1 364 ? 6.719 -26.641 -6.074 1 83.94 364 VAL A C 1
ATOM 2865 O O . VAL A 1 364 ? 7.707 -26.484 -6.801 1 83.94 364 VAL A O 1
ATOM 2868 N N . LYS A 1 365 ? 6.289 -27.719 -5.695 1 82.25 365 LYS A N 1
ATOM 2869 C CA . LYS A 1 365 ? 6.934 -28.953 -6.156 1 82.25 365 LYS A CA 1
ATOM 2870 C C . LYS A 1 365 ? 6.484 -29.312 -7.566 1 82.25 365 LYS A C 1
ATOM 2872 O O . LYS A 1 365 ? 5.48 -30 -7.746 1 82.25 365 LYS A O 1
ATOM 2877 N N . ASP A 1 366 ? 7.184 -28.75 -8.508 1 83.06 366 ASP A N 1
ATOM 2878 C CA . ASP A 1 366 ? 6.875 -29.016 -9.906 1 83.06 366 ASP A CA 1
ATOM 2879 C C . ASP A 1 366 ? 8.031 -29.719 -10.602 1 83.06 366 ASP A C 1
ATOM 2881 O O . ASP A 1 366 ? 9.188 -29.594 -10.195 1 83.06 366 ASP A O 1
ATOM 2885 N N . ILE A 1 367 ? 7.762 -30.438 -11.57 1 85.75 367 ILE A N 1
ATOM 2886 C CA . ILE A 1 367 ? 8.734 -31.266 -12.266 1 85.75 367 ILE A CA 1
ATOM 2887 C C . ILE A 1 367 ? 9.781 -30.375 -12.938 1 85.75 367 ILE A C 1
ATOM 2889 O O . ILE A 1 367 ? 10.961 -30.734 -13 1 85.75 367 ILE A O 1
ATOM 2893 N N . SER A 1 368 ? 9.289 -29.25 -13.391 1 87.31 368 SER A N 1
ATOM 2894 C CA . SER A 1 368 ? 10.211 -28.328 -14.062 1 87.31 368 SER A CA 1
ATOM 2895 C C . SER A 1 368 ? 11.281 -27.828 -13.102 1 87.31 368 SER A C 1
ATOM 2897 O O . SER A 1 368 ? 12.438 -27.641 -13.5 1 87.31 368 SER A O 1
ATOM 2899 N N . SER A 1 369 ? 10.938 -27.578 -11.969 1 90.31 369 SER A N 1
ATOM 2900 C CA . SER A 1 369 ? 11.898 -27.125 -10.969 1 90.31 369 SER A CA 1
ATOM 2901 C C . SER A 1 369 ? 12.875 -28.234 -10.594 1 90.31 369 SER A C 1
ATOM 2903 O O . SER A 1 369 ? 14.062 -27.984 -10.391 1 90.31 369 SER A O 1
ATOM 2905 N N . TYR A 1 370 ? 12.391 -29.438 -10.523 1 91.31 370 TYR A N 1
ATOM 2906 C CA . TYR A 1 370 ? 13.258 -30.578 -10.266 1 91.31 370 TYR A CA 1
ATOM 2907 C C . TYR A 1 370 ? 14.258 -30.781 -11.398 1 91.31 370 TYR A C 1
ATOM 2909 O O . TYR A 1 370 ? 15.422 -31.094 -11.156 1 91.31 370 TYR A O 1
ATOM 2917 N N . GLU A 1 371 ? 13.758 -30.594 -12.555 1 91.94 371 GLU A N 1
ATOM 2918 C CA . GLU A 1 371 ? 14.633 -30.719 -13.719 1 91.94 371 GLU A CA 1
ATOM 2919 C C . GLU A 1 371 ? 15.789 -29.719 -13.648 1 91.94 371 GLU A C 1
ATOM 2921 O O . GLU A 1 371 ? 16.938 -30.094 -13.867 1 91.94 371 GLU A O 1
ATOM 2926 N N . GLY A 1 372 ? 15.422 -28.5 -13.367 1 93.56 372 GLY A N 1
ATOM 2927 C CA . GLY A 1 372 ? 16.453 -27.484 -13.227 1 93.56 372 GLY A CA 1
ATOM 2928 C C . GLY A 1 372 ? 17.438 -27.766 -12.102 1 93.56 372 GLY A C 1
ATOM 2929 O O . GLY A 1 372 ? 18.641 -27.562 -12.242 1 93.56 372 GLY A O 1
ATOM 2930 N N . LEU A 1 373 ? 16.938 -28.297 -11.07 1 95.12 373 LEU A N 1
ATOM 2931 C CA . LEU A 1 373 ? 17.766 -28.594 -9.906 1 95.12 373 LEU A CA 1
ATOM 2932 C C . LEU A 1 373 ? 18.734 -29.734 -10.203 1 95.12 373 LEU A C 1
ATOM 2934 O O . LEU A 1 373 ? 19.922 -29.641 -9.898 1 95.12 373 LEU A O 1
ATOM 2938 N N . VAL A 1 374 ? 18.281 -30.766 -10.82 1 94.31 374 VAL A N 1
ATOM 2939 C CA . VAL A 1 374 ? 19.109 -31.922 -11.164 1 94.31 374 VAL A CA 1
ATOM 2940 C C . VAL A 1 374 ? 20.172 -31.5 -12.18 1 94.31 374 VAL A C 1
ATOM 2942 O O . VAL A 1 374 ? 21.344 -31.828 -12.023 1 94.31 374 VAL A O 1
ATOM 2945 N N . ASP A 1 375 ? 19.781 -30.766 -13.164 1 93.69 375 ASP A N 1
ATOM 2946 C CA . ASP A 1 375 ? 20.719 -30.297 -14.18 1 93.69 375 ASP A CA 1
ATOM 2947 C C . ASP A 1 375 ? 21.797 -29.406 -13.562 1 93.69 375 ASP A C 1
ATOM 2949 O O . ASP A 1 375 ? 22.969 -29.469 -13.977 1 93.69 375 ASP A O 1
ATOM 2953 N N . SER A 1 376 ? 21.422 -28.609 -12.672 1 95.56 376 SER A N 1
ATOM 2954 C CA . SER A 1 376 ? 22.375 -27.734 -12.016 1 95.56 376 SER A CA 1
ATOM 2955 C C . SER A 1 376 ? 23.375 -28.531 -11.18 1 95.56 376 SER A C 1
ATOM 2957 O O . SER A 1 376 ? 24.562 -28.266 -11.188 1 95.56 376 SER A O 1
ATOM 2959 N N . TYR A 1 377 ? 22.938 -29.516 -10.453 1 95.06 377 TYR A N 1
ATOM 2960 C CA . TYR A 1 377 ? 23.797 -30.359 -9.656 1 95.06 377 TYR A CA 1
ATOM 2961 C C . TYR A 1 377 ? 24.75 -31.156 -10.547 1 95.06 377 TYR A C 1
ATOM 2963 O O . TYR A 1 377 ? 25.938 -31.312 -10.227 1 95.06 377 TYR A O 1
ATOM 2971 N N . LEU A 1 378 ? 24.234 -31.656 -11.633 1 92.62 378 LEU A N 1
ATOM 2972 C CA . LEU A 1 378 ? 25.062 -32.406 -12.57 1 92.62 378 LEU A CA 1
ATOM 2973 C C . LEU A 1 378 ? 26.141 -31.5 -13.164 1 92.62 378 LEU A C 1
ATOM 2975 O O . LEU A 1 378 ? 27.297 -31.922 -13.289 1 92.62 378 LEU A O 1
ATOM 2979 N N . ALA A 1 379 ? 25.781 -30.297 -13.5 1 92.44 379 ALA A N 1
ATOM 2980 C CA . ALA A 1 379 ? 26.734 -29.344 -14.062 1 92.44 379 ALA A CA 1
ATOM 2981 C C . ALA A 1 379 ? 27.781 -28.938 -13.023 1 92.44 379 ALA A C 1
ATOM 2983 O O . ALA A 1 379 ? 28.938 -28.656 -13.367 1 92.44 379 ALA A O 1
ATOM 2984 N N . ALA A 1 380 ? 27.406 -28.922 -11.781 1 93.25 380 ALA A N 1
ATOM 2985 C CA . ALA A 1 380 ? 28.297 -28.531 -10.703 1 93.25 380 ALA A CA 1
ATOM 2986 C C . ALA A 1 380 ? 29.156 -29.719 -10.242 1 93.25 380 ALA A C 1
ATOM 2988 O O . ALA A 1 380 ? 30.047 -29.562 -9.422 1 93.25 380 ALA A O 1
ATOM 2989 N N . GLY A 1 381 ? 28.875 -30.938 -10.734 1 90.88 381 GLY A N 1
ATOM 2990 C CA . GLY A 1 381 ? 29.625 -32.125 -10.375 1 90.88 381 GLY A CA 1
ATOM 2991 C C . GLY A 1 381 ? 29.156 -32.75 -9.07 1 90.88 381 GLY A C 1
ATOM 2992 O O . GLY A 1 381 ? 29.875 -33.562 -8.477 1 90.88 381 GLY A O 1
ATOM 2993 N N . LYS A 1 382 ? 28.062 -32.312 -8.641 1 93.38 382 LYS A N 1
ATOM 2994 C CA . LYS A 1 382 ? 27.484 -32.844 -7.418 1 93.38 382 LYS A CA 1
ATOM 2995 C C . LYS A 1 382 ? 26.531 -34 -7.723 1 93.38 382 LYS A C 1
ATOM 2997 O O . LYS A 1 382 ? 25.312 -33.844 -7.648 1 93.38 382 LYS A O 1
ATOM 3002 N N . HIS A 1 383 ? 27 -35.125 -7.895 1 91.38 383 HIS A N 1
ATOM 3003 C CA . HIS A 1 383 ? 26.25 -36.281 -8.422 1 91.38 383 HIS A CA 1
ATOM 3004 C C . HIS A 1 383 ? 25.328 -36.875 -7.355 1 91.38 383 HIS A C 1
ATOM 3006 O O . HIS A 1 383 ? 24.203 -37.25 -7.652 1 91.38 383 HIS A O 1
ATOM 3012 N N . ASN A 1 384 ? 25.719 -36.875 -6.117 1 91.81 384 ASN A N 1
ATOM 3013 C CA . ASN A 1 384 ? 24.906 -37.438 -5.055 1 91.81 384 ASN A CA 1
ATOM 3014 C C . ASN A 1 384 ? 23.656 -36.594 -4.809 1 91.81 384 ASN A C 1
ATOM 3016 O O . ASN A 1 384 ? 22.547 -37.125 -4.656 1 91.81 384 ASN A O 1
ATOM 3020 N N . GLU A 1 385 ? 23.906 -35.312 -4.816 1 94.5 385 GLU A N 1
ATOM 3021 C CA . GLU A 1 385 ? 22.766 -34.406 -4.637 1 94.5 385 GLU A CA 1
ATOM 3022 C C . GLU A 1 385 ? 21.797 -34.5 -5.809 1 94.5 385 GLU A C 1
ATOM 3024 O O . GLU A 1 385 ? 20.578 -34.438 -5.617 1 94.5 385 GLU A O 1
ATOM 3029 N N . ALA A 1 386 ? 22.281 -34.688 -6.957 1 94.62 386 ALA A N 1
ATOM 3030 C CA . ALA A 1 386 ? 21.453 -34.844 -8.156 1 94.62 386 ALA A CA 1
ATOM 3031 C C . ALA A 1 386 ? 20.578 -36.094 -8.07 1 94.62 386 ALA A C 1
ATOM 3033 O O . ALA A 1 386 ? 19.391 -36.031 -8.406 1 94.62 386 ALA A O 1
ATOM 3034 N N . ILE A 1 387 ? 21.25 -37.125 -7.605 1 92.88 387 ILE A N 1
ATOM 3035 C CA . ILE A 1 387 ? 20.531 -38.406 -7.484 1 92.88 387 ILE A CA 1
ATOM 3036 C C . ILE A 1 387 ? 19.422 -38.25 -6.438 1 92.88 387 ILE A C 1
ATOM 3038 O O . ILE A 1 387 ? 18.297 -38.75 -6.648 1 92.88 387 ILE A O 1
ATOM 3042 N N . CYS A 1 388 ? 19.703 -37.594 -5.406 1 94.38 388 CYS A N 1
ATOM 3043 C CA . CYS A 1 388 ? 18.719 -37.375 -4.352 1 94.38 388 CYS A CA 1
ATOM 3044 C C . CYS A 1 388 ? 17.531 -36.562 -4.855 1 94.38 388 CYS A C 1
ATOM 3046 O O . CYS A 1 388 ? 16.375 -36.938 -4.617 1 94.38 388 CYS A O 1
ATOM 3048 N N . ALA A 1 389 ? 17.812 -35.531 -5.539 1 94 389 ALA A N 1
ATOM 3049 C CA . ALA A 1 389 ? 16.766 -34.688 -6.09 1 94 389 ALA A CA 1
ATOM 3050 C C . ALA A 1 389 ? 15.938 -35.438 -7.129 1 94 389 ALA A C 1
ATOM 3052 O O . ALA A 1 389 ? 14.719 -35.281 -7.18 1 94 389 ALA A O 1
ATOM 3053 N N . ALA A 1 390 ? 16.562 -36.156 -7.906 1 94.06 390 ALA A N 1
ATOM 3054 C CA . ALA A 1 390 ? 15.883 -36.938 -8.938 1 94.06 390 ALA A CA 1
ATOM 3055 C C . ALA A 1 390 ? 14.984 -38 -8.312 1 94.06 390 ALA A C 1
ATOM 3057 O O . ALA A 1 390 ? 13.891 -38.25 -8.805 1 94.06 390 ALA A O 1
ATOM 3058 N N . ARG A 1 391 ? 15.453 -38.594 -7.289 1 93 391 ARG A N 1
ATOM 3059 C CA . ARG A 1 391 ? 14.656 -39.594 -6.578 1 93 391 ARG A CA 1
ATOM 3060 C C . ARG A 1 391 ? 13.398 -38.969 -5.977 1 93 391 ARG A C 1
ATOM 3062 O O . ARG A 1 391 ? 12.32 -39.562 -6.031 1 93 391 ARG A O 1
ATOM 3069 N N . GLU A 1 392 ? 13.594 -37.844 -5.402 1 91.94 392 GLU A N 1
ATOM 3070 C CA . GLU A 1 392 ? 12.453 -37.125 -4.844 1 91.94 392 GLU A CA 1
ATOM 3071 C C . GLU A 1 392 ? 11.422 -36.812 -5.922 1 91.94 392 GLU A C 1
ATOM 3073 O O . GLU A 1 392 ? 10.219 -36.906 -5.684 1 91.94 392 GLU A O 1
ATOM 3078 N N . ALA A 1 393 ? 11.883 -36.375 -7.055 1 90.75 393 ALA A N 1
ATOM 3079 C CA . ALA A 1 393 ? 11 -36.062 -8.172 1 90.75 393 ALA A CA 1
ATOM 3080 C C . ALA A 1 393 ? 10.227 -37.312 -8.617 1 90.75 393 ALA A C 1
ATOM 3082 O O . ALA A 1 393 ? 9.023 -37.219 -8.883 1 90.75 393 ALA A O 1
ATOM 3083 N N . SER A 1 394 ? 10.93 -38.406 -8.68 1 89.44 394 SER A N 1
ATOM 3084 C CA . SER A 1 394 ? 10.32 -39.656 -9.133 1 89.44 394 SER A CA 1
ATOM 3085 C C . SER A 1 394 ? 9.281 -40.156 -8.133 1 89.44 394 SER A C 1
ATOM 3087 O O . SER A 1 394 ? 8.289 -40.75 -8.523 1 89.44 394 SER A O 1
ATOM 3089 N N . ILE A 1 395 ? 9.469 -39.844 -6.883 1 87.69 395 ILE A N 1
ATOM 3090 C CA . ILE A 1 395 ? 8.523 -40.25 -5.84 1 87.69 395 ILE A CA 1
ATOM 3091 C C . ILE A 1 395 ? 7.289 -39.344 -5.898 1 87.69 395 ILE A C 1
ATOM 3093 O O . ILE A 1 395 ? 6.164 -39.844 -5.734 1 87.69 395 ILE A O 1
ATOM 3097 N N . SER A 1 396 ? 7.512 -38.156 -6.133 1 82.38 396 SER A N 1
ATOM 3098 C CA . SER A 1 396 ? 6.418 -37.188 -6.184 1 82.38 396 SER A CA 1
ATOM 3099 C C . SER A 1 396 ? 5.539 -37.406 -7.414 1 82.38 396 SER A C 1
ATOM 3101 O O . SER A 1 396 ? 4.328 -37.188 -7.367 1 82.38 396 SER A O 1
ATOM 3103 N N . ALA A 1 397 ? 6.215 -37.812 -8.523 1 84.31 397 ALA A N 1
ATOM 3104 C CA . ALA A 1 397 ? 5.488 -38.031 -9.766 1 84.31 397 ALA A CA 1
ATOM 3105 C C . ALA A 1 397 ? 5.965 -39.312 -10.453 1 84.31 397 ALA A C 1
ATOM 3107 O O . ALA A 1 397 ? 6.645 -39.25 -11.477 1 84.31 397 ALA A O 1
ATOM 3108 N N . PRO A 1 398 ? 5.426 -40.375 -9.984 1 83.25 398 PRO A N 1
ATOM 3109 C CA . PRO A 1 398 ? 5.934 -41.656 -10.484 1 83.25 398 PRO A CA 1
ATOM 3110 C C . PRO A 1 398 ? 5.473 -41.938 -11.914 1 83.25 398 PRO A C 1
ATOM 3112 O O . PRO A 1 398 ? 6.129 -42.719 -12.633 1 83.25 398 PRO A O 1
ATOM 3115 N N . ARG A 1 399 ? 4.434 -41.375 -12.312 1 81.56 399 ARG A N 1
ATOM 3116 C CA . ARG A 1 399 ? 3.893 -41.688 -13.633 1 81.56 399 ARG A CA 1
ATOM 3117 C C . ARG A 1 399 ? 4.285 -40.625 -14.648 1 81.56 399 ARG A C 1
ATOM 3119 O O . ARG A 1 399 ? 3.799 -40.625 -15.781 1 81.56 399 ARG A O 1
ATOM 3126 N N . ASP A 1 400 ? 5.133 -39.781 -14.25 1 84.19 400 ASP A N 1
ATOM 3127 C CA . ASP A 1 400 ? 5.598 -38.75 -15.148 1 84.19 400 ASP A CA 1
ATOM 3128 C C . ASP A 1 400 ? 6.926 -39.125 -15.797 1 84.19 400 ASP A C 1
ATOM 3130 O O . ASP A 1 400 ? 7.91 -39.375 -15.102 1 84.19 400 ASP A O 1
ATOM 3134 N N . ALA A 1 401 ? 6.93 -39.156 -17.094 1 85.94 401 ALA A N 1
ATOM 3135 C CA . ALA A 1 401 ? 8.109 -39.562 -17.859 1 85.94 401 ALA A CA 1
ATOM 3136 C C . ALA A 1 401 ? 9.297 -38.625 -17.562 1 85.94 401 ALA A C 1
ATOM 3138 O O . ALA A 1 401 ? 10.445 -39.094 -17.516 1 85.94 401 ALA A O 1
ATOM 3139 N N . ARG A 1 402 ? 9.086 -37.406 -17.359 1 86.75 402 ARG A N 1
ATOM 3140 C CA . ARG A 1 402 ? 10.156 -36.469 -17.109 1 86.75 402 ARG A CA 1
ATOM 3141 C C . ARG A 1 402 ? 10.836 -36.719 -15.781 1 86.75 402 ARG A C 1
ATOM 3143 O O . ARG A 1 402 ? 12.062 -36.656 -15.672 1 86.75 402 ARG A O 1
ATOM 3150 N N . ALA A 1 403 ? 10.039 -37.031 -14.812 1 88.94 403 ALA A N 1
ATOM 3151 C CA . ALA A 1 403 ? 10.578 -37.312 -13.484 1 88.94 403 ALA A CA 1
ATOM 3152 C C . ALA A 1 403 ? 11.461 -38.562 -13.5 1 88.94 403 ALA A C 1
ATOM 3154 O O . ALA A 1 403 ? 12.547 -38.562 -12.922 1 88.94 403 ALA A O 1
ATOM 3155 N N . VAL A 1 404 ? 11.008 -39.531 -14.188 1 89.5 404 VAL A N 1
ATOM 3156 C CA . VAL A 1 404 ? 11.742 -40.781 -14.273 1 89.5 404 VAL A CA 1
ATOM 3157 C C . VAL A 1 404 ? 13.023 -40.594 -15.078 1 89.5 404 VAL A C 1
ATOM 3159 O O . VAL A 1 404 ? 14.062 -41.188 -14.781 1 89.5 404 VAL A O 1
ATOM 3162 N N . THR A 1 405 ? 12.922 -39.781 -16.078 1 91.75 405 THR A N 1
ATOM 3163 C CA . THR A 1 405 ? 14.086 -39.469 -16.891 1 91.75 405 THR A CA 1
ATOM 3164 C C . THR A 1 405 ? 15.18 -38.844 -16.047 1 91.75 405 THR A C 1
ATOM 3166 O O . THR A 1 405 ? 16.359 -39.125 -16.234 1 91.75 405 THR A O 1
ATOM 3169 N N . LEU A 1 406 ? 14.82 -38.031 -15.125 1 92.88 406 LEU A N 1
ATOM 3170 C CA . LEU A 1 406 ? 15.797 -37.344 -14.289 1 92.88 406 LEU A CA 1
ATOM 3171 C C . LEU A 1 406 ? 16.609 -38.344 -13.469 1 92.88 406 LEU A C 1
ATOM 3173 O O . LEU A 1 406 ? 17.812 -38.156 -13.289 1 92.88 406 LEU A O 1
ATOM 3177 N N . LEU A 1 407 ? 15.977 -39.344 -13.008 1 90.88 407 LEU A N 1
ATOM 3178 C CA . LEU A 1 407 ? 16.672 -40.375 -12.25 1 90.88 407 LEU A CA 1
ATOM 3179 C C . LEU A 1 407 ? 17.688 -41.094 -13.133 1 90.88 407 LEU A C 1
ATOM 3181 O O . LEU A 1 407 ? 18.812 -41.344 -12.703 1 90.88 407 LEU A O 1
ATOM 3185 N N . GLY A 1 408 ? 17.266 -41.406 -14.297 1 91.38 408 GLY A N 1
ATOM 3186 C CA . GLY A 1 408 ? 18.172 -42.062 -15.234 1 91.38 408 GLY A CA 1
ATOM 3187 C C . GLY A 1 408 ? 19.375 -41.188 -15.586 1 91.38 408 GLY A C 1
ATOM 3188 O O . GLY A 1 408 ? 20.5 -41.688 -15.648 1 91.38 408 GLY A O 1
ATOM 3189 N N . LEU A 1 409 ? 19.156 -39.938 -15.789 1 90.75 409 LEU A N 1
ATOM 3190 C CA . LEU A 1 409 ? 20.219 -39 -16.141 1 90.75 409 LEU A CA 1
ATOM 3191 C C . LEU A 1 409 ? 21.203 -38.844 -14.977 1 90.75 409 LEU A C 1
ATOM 3193 O O . LEU A 1 409 ? 22.406 -38.781 -15.195 1 90.75 409 LEU A O 1
ATOM 3197 N N . ALA A 1 410 ? 20.703 -38.719 -13.797 1 92 410 ALA A N 1
ATOM 3198 C CA . ALA A 1 410 ? 21.547 -38.531 -12.617 1 92 410 ALA A CA 1
ATOM 3199 C C . ALA A 1 410 ? 22.391 -39.781 -12.375 1 92 410 ALA A C 1
ATOM 3201 O O . ALA A 1 410 ? 23.562 -39.688 -12.008 1 92 410 ALA A O 1
ATOM 3202 N N . LEU A 1 411 ? 21.891 -40.938 -12.633 1 89.94 411 LEU A N 1
ATOM 3203 C CA . LEU A 1 411 ? 22.609 -42.188 -12.438 1 89.94 411 LEU A CA 1
ATOM 3204 C C . LEU A 1 411 ? 23.656 -42.375 -13.523 1 89.94 411 LEU A C 1
ATOM 3206 O O . LEU A 1 411 ? 24.734 -42.938 -13.266 1 89.94 411 LEU A O 1
ATOM 3210 N N . GLN A 1 412 ? 23.391 -42 -14.68 1 87.25 412 GLN A N 1
ATOM 3211 C CA . GLN A 1 412 ? 24.297 -42.125 -15.805 1 87.25 412 GLN A CA 1
ATOM 3212 C C . GLN A 1 412 ? 25.578 -41.344 -15.57 1 87.25 412 GLN A C 1
ATOM 3214 O O . GLN A 1 412 ? 26.688 -41.844 -15.797 1 87.25 412 GLN A O 1
ATOM 3219 N N . GLN A 1 413 ? 25.469 -40.094 -15.172 1 81.62 413 GLN A N 1
ATOM 3220 C CA . GLN A 1 413 ? 26.625 -39.219 -15.047 1 81.62 413 GLN A CA 1
ATOM 3221 C C . GLN A 1 413 ? 27.422 -39.531 -13.789 1 81.62 413 GLN A C 1
ATOM 3223 O O . GLN A 1 413 ? 28.641 -39.312 -13.75 1 81.62 413 GLN A O 1
ATOM 3228 N N . GLY A 1 414 ? 26.719 -40.031 -12.797 1 72.25 414 GLY A N 1
ATOM 3229 C CA . GLY A 1 414 ? 27.422 -40.469 -11.594 1 72.25 414 GLY A CA 1
ATOM 3230 C C . GLY A 1 414 ? 27.953 -41.875 -11.672 1 72.25 414 GLY A C 1
ATOM 3231 O O . GLY A 1 414 ? 28.578 -42.375 -10.727 1 72.25 414 GLY A O 1
ATOM 3232 N N . ALA A 1 415 ? 27.719 -42.562 -12.852 1 71.75 415 ALA A N 1
ATOM 3233 C CA . ALA A 1 415 ? 27.938 -44 -12.977 1 71.75 415 ALA A CA 1
ATOM 3234 C C . ALA A 1 415 ? 29.422 -44.312 -13.125 1 71.75 415 ALA A C 1
ATOM 3236 O O . ALA A 1 415 ? 30.031 -44.031 -14.164 1 71.75 415 ALA A O 1
ATOM 3237 N N . GLU A 1 416 ? 30.031 -44.469 -12.016 1 69.44 416 GLU A N 1
ATOM 3238 C CA . GLU A 1 416 ? 31.391 -45 -12.055 1 69.44 416 GLU A CA 1
ATOM 3239 C C . GLU A 1 416 ? 31.422 -46.5 -12.109 1 69.44 416 GLU A C 1
ATOM 3241 O O . GLU A 1 416 ? 32.344 -47.094 -12.641 1 69.44 416 GLU A O 1
ATOM 3246 N N . THR A 1 417 ? 30.266 -47.062 -11.719 1 77.12 417 THR A N 1
ATOM 3247 C CA . THR A 1 417 ? 30.234 -48.531 -11.617 1 77.12 417 THR A CA 1
ATOM 3248 C C . THR A 1 417 ? 29.297 -49.125 -12.672 1 77.12 417 THR A C 1
ATOM 3250 O O . THR A 1 417 ? 28.438 -48.406 -13.211 1 77.12 417 THR A O 1
ATOM 3253 N N . THR A 1 418 ? 29.547 -50.25 -13.102 1 80.75 418 THR A N 1
ATOM 3254 C CA . THR A 1 418 ? 28.719 -51 -14.062 1 80.75 418 THR A CA 1
ATOM 3255 C C . THR A 1 418 ? 27.281 -51.125 -13.562 1 80.75 418 THR A C 1
ATOM 3257 O O . THR A 1 418 ? 26.344 -51.062 -14.344 1 80.75 418 THR A O 1
ATOM 3260 N N . GLU A 1 419 ? 27.172 -51.219 -12.32 1 83.25 419 GLU A N 1
ATOM 3261 C CA . GLU A 1 419 ? 25.844 -51.375 -11.742 1 83.25 419 GLU A CA 1
ATOM 3262 C C . GLU A 1 419 ? 25.016 -50.125 -11.922 1 83.25 419 GLU A C 1
ATOM 3264 O O . GLU A 1 419 ? 23.812 -50.188 -12.203 1 83.25 419 GLU A O 1
ATOM 3269 N N . SER A 1 420 ? 25.672 -49 -11.766 1 84.75 420 SER A N 1
ATOM 3270 C CA . SER A 1 420 ? 24.984 -47.719 -11.922 1 84.75 420 SER A CA 1
ATOM 3271 C C . SER A 1 420 ? 24.547 -47.5 -13.367 1 84.75 420 SER A C 1
ATOM 3273 O O . SER A 1 420 ? 23.5 -46.906 -13.617 1 84.75 420 SER A O 1
ATOM 3275 N N . LYS A 1 421 ? 25.25 -48.031 -14.242 1 87.06 421 LYS A N 1
ATOM 3276 C CA . LYS A 1 421 ? 24.938 -47.906 -15.656 1 87.06 421 LYS A CA 1
ATOM 3277 C C . LYS A 1 421 ? 23.719 -48.75 -16.031 1 87.06 421 LYS A C 1
ATOM 3279 O O . LYS A 1 421 ? 22.859 -48.312 -16.812 1 87.06 421 LYS A O 1
ATOM 3284 N N . VAL A 1 422 ? 23.672 -49.875 -15.438 1 89.62 422 VAL A N 1
ATOM 3285 C CA . VAL A 1 422 ? 22.531 -50.75 -15.695 1 89.62 422 VAL A CA 1
ATOM 3286 C C . VAL A 1 422 ? 21.25 -50.125 -15.148 1 89.62 422 VAL A C 1
ATOM 3288 O O . VAL A 1 422 ? 20.219 -50.156 -15.805 1 89.62 422 VAL A O 1
ATOM 3291 N N . ARG A 1 423 ? 21.359 -49.594 -13.977 1 90.12 423 ARG A N 1
ATOM 3292 C CA . ARG A 1 423 ? 20.203 -48.938 -13.367 1 90.12 423 ARG A CA 1
ATOM 3293 C C . ARG A 1 423 ? 19.766 -47.719 -14.18 1 90.12 423 ARG A C 1
ATOM 3295 O O . ARG A 1 423 ? 18.578 -47.438 -14.297 1 90.12 423 ARG A O 1
ATOM 3302 N N . ALA A 1 424 ? 20.656 -47 -14.625 1 91.94 424 ALA A N 1
ATOM 3303 C CA . ALA A 1 424 ? 20.375 -45.844 -15.445 1 91.94 424 ALA A CA 1
ATOM 3304 C C . ALA A 1 424 ? 19.625 -46.219 -16.719 1 91.94 424 ALA A C 1
ATOM 3306 O O . ALA A 1 424 ? 18.641 -45.594 -17.094 1 91.94 424 ALA A O 1
ATOM 3307 N N . LYS A 1 425 ? 20.125 -47.281 -17.359 1 91.88 425 LYS A N 1
ATOM 3308 C CA . LYS A 1 425 ? 19.5 -47.781 -18.578 1 91.88 425 LYS A CA 1
ATOM 3309 C C . LYS A 1 425 ? 18.062 -48.219 -18.312 1 91.88 425 LYS A C 1
ATOM 3311 O O . LYS A 1 425 ? 17.156 -47.938 -19.109 1 91.88 425 LYS A O 1
ATOM 3316 N N . ARG A 1 426 ? 17.906 -48.781 -17.234 1 92.5 426 ARG A N 1
ATOM 3317 C CA . ARG A 1 426 ? 16.562 -49.25 -16.859 1 92.5 426 ARG A CA 1
ATOM 3318 C C . ARG A 1 426 ? 15.617 -48.094 -16.641 1 92.5 426 ARG A C 1
ATOM 3320 O O . ARG A 1 426 ? 14.477 -48.125 -17.109 1 92.5 426 ARG A O 1
ATOM 3327 N N . ALA A 1 427 ? 16.094 -47.188 -15.914 1 92.25 427 ALA A N 1
ATOM 3328 C CA . ALA A 1 427 ? 15.281 -46 -15.648 1 92.25 427 ALA A CA 1
ATOM 3329 C C . ALA A 1 427 ? 14.938 -45.25 -16.938 1 92.25 427 ALA A C 1
ATOM 3331 O O . ALA A 1 427 ? 13.805 -44.812 -17.125 1 92.25 427 ALA A O 1
ATOM 3332 N N . LEU A 1 428 ? 15.852 -45.156 -17.797 1 93.38 428 LEU A N 1
ATOM 3333 C CA . LEU A 1 428 ? 15.641 -44.438 -19.047 1 93.38 428 LEU A CA 1
ATOM 3334 C C . LEU A 1 428 ? 14.703 -45.219 -19.969 1 93.38 428 LEU A C 1
ATOM 3336 O O . LEU A 1 428 ? 13.883 -44.625 -20.672 1 93.38 428 LEU A O 1
ATOM 3340 N N . ARG A 1 429 ? 14.789 -46.469 -19.938 1 92.5 429 ARG A N 1
ATOM 3341 C CA . ARG A 1 429 ? 13.867 -47.312 -20.703 1 92.5 429 ARG A CA 1
ATOM 3342 C C . ARG A 1 429 ? 12.445 -47.156 -20.188 1 92.5 429 ARG A C 1
ATOM 3344 O O . ARG A 1 429 ? 11.492 -47.125 -20.969 1 92.5 429 ARG A O 1
ATOM 3351 N N . ASN A 1 430 ? 12.344 -47.125 -18.922 1 92.12 430 ASN A N 1
ATOM 3352 C CA . ASN A 1 430 ? 11.039 -46.938 -18.312 1 92.12 430 ASN A CA 1
ATOM 3353 C C . ASN A 1 430 ? 10.438 -45.594 -18.703 1 92.12 430 ASN A C 1
ATOM 3355 O O . ASN A 1 430 ? 9.234 -45.469 -18.938 1 92.12 430 ASN A O 1
ATOM 3359 N N . ALA A 1 431 ? 11.242 -44.531 -18.719 1 91.25 431 ALA A N 1
ATOM 3360 C CA . ALA A 1 431 ? 10.789 -43.219 -19.109 1 91.25 431 ALA A CA 1
ATOM 3361 C C . ALA A 1 431 ? 10.258 -43.219 -20.547 1 91.25 431 ALA A C 1
ATOM 3363 O O . ALA A 1 431 ? 9.25 -42.594 -20.844 1 91.25 431 ALA A O 1
ATOM 3364 N N . LEU A 1 432 ? 10.867 -43.969 -21.406 1 88.94 432 LEU A N 1
ATOM 3365 C CA . LEU A 1 432 ? 10.469 -44.031 -22.812 1 88.94 432 LEU A CA 1
ATOM 3366 C C . LEU A 1 432 ? 9.195 -44.844 -22.969 1 88.94 432 LEU A C 1
ATOM 3368 O O . LEU A 1 432 ? 8.445 -44.656 -23.922 1 88.94 432 LEU A O 1
ATOM 3372 N N . THR A 1 433 ? 9.023 -45.75 -22.078 1 88.81 433 THR A N 1
ATOM 3373 C CA . THR A 1 433 ? 7.766 -46.469 -22.078 1 88.81 433 THR A CA 1
ATOM 3374 C C . THR A 1 433 ? 6.594 -45.562 -21.734 1 88.81 433 THR A C 1
ATOM 3376 O O . THR A 1 433 ? 5.496 -45.719 -22.266 1 88.81 433 THR A O 1
ATOM 3379 N N . LEU A 1 434 ? 6.855 -44.688 -20.828 1 84.94 434 LEU A N 1
ATOM 3380 C CA . LEU A 1 434 ? 5.832 -43.719 -20.422 1 84.94 434 LEU A CA 1
ATOM 3381 C C . LEU A 1 434 ? 5.578 -42.688 -21.516 1 84.94 434 LEU A C 1
ATOM 3383 O O . LEU A 1 434 ? 4.43 -42.312 -21.766 1 84.94 434 LEU A O 1
ATOM 3387 N N . ASP A 1 435 ? 6.684 -42.25 -22.109 1 83.56 435 ASP A N 1
ATOM 3388 C CA . ASP A 1 435 ? 6.602 -41.281 -23.219 1 83.56 435 ASP A CA 1
ATOM 3389 C C . ASP A 1 435 ? 7.625 -41.625 -24.297 1 83.56 435 ASP A C 1
ATOM 3391 O O . ASP A 1 435 ? 8.773 -41.188 -24.234 1 83.56 435 ASP A O 1
ATOM 3395 N N . PRO A 1 436 ? 7.184 -42.188 -25.266 1 79.44 436 PRO A N 1
ATOM 3396 C CA . PRO A 1 436 ? 8.102 -42.625 -26.312 1 79.44 436 PRO A CA 1
ATOM 3397 C C . PRO A 1 436 ? 8.688 -41.469 -27.125 1 79.44 436 PRO A C 1
ATOM 3399 O O . PRO A 1 436 ? 9.711 -41.656 -27.797 1 79.44 436 PRO A O 1
ATOM 3402 N N . SER A 1 437 ? 8.102 -40.375 -27.062 1 75.19 437 SER A N 1
ATOM 3403 C CA . SER A 1 437 ? 8.547 -39.25 -27.875 1 75.19 437 SER A CA 1
ATOM 3404 C C . SER A 1 437 ? 9.516 -38.344 -27.109 1 75.19 437 SER A C 1
ATOM 3406 O O . SER A 1 437 ? 10.008 -37.344 -27.641 1 75.19 437 SER A O 1
ATOM 3408 N N . ALA A 1 438 ? 9.875 -38.844 -25.922 1 81.19 438 ALA A N 1
ATOM 3409 C CA . ALA A 1 438 ? 10.742 -38 -25.109 1 81.19 438 ALA A CA 1
ATOM 3410 C C . ALA A 1 438 ? 12.18 -38.031 -25.609 1 81.19 438 ALA A C 1
ATOM 3412 O O . ALA A 1 438 ? 12.766 -39.094 -25.781 1 81.19 438 ALA A O 1
ATOM 3413 N N . LEU A 1 439 ? 12.734 -36.906 -25.828 1 81.06 439 LEU A N 1
ATOM 3414 C CA . LEU A 1 439 ? 14.047 -36.812 -26.469 1 81.06 439 LEU A CA 1
ATOM 3415 C C . LEU A 1 439 ? 15.164 -37.031 -25.453 1 81.06 439 LEU A C 1
ATOM 3417 O O . LEU A 1 439 ? 16.156 -37.688 -25.75 1 81.06 439 LEU A O 1
ATOM 3421 N N . ARG A 1 440 ? 14.945 -36.5 -24.312 1 84.81 440 ARG A N 1
ATOM 3422 C CA . ARG A 1 440 ? 16.031 -36.531 -23.344 1 84.81 440 ARG A CA 1
ATOM 3423 C C . ARG A 1 440 ? 16.391 -37.938 -22.938 1 84.81 440 ARG A C 1
ATOM 3425 O O . ARG A 1 440 ? 17.562 -38.312 -23.016 1 84.81 440 ARG A O 1
ATOM 3432 N N . PRO A 1 441 ? 15.406 -38.719 -22.547 1 87.88 441 PRO A N 1
ATOM 3433 C CA . PRO A 1 441 ? 15.758 -40.094 -22.203 1 87.88 441 PRO A CA 1
ATOM 3434 C C . PRO A 1 441 ? 16.266 -40.906 -23.406 1 87.88 441 PRO A C 1
ATOM 3436 O O . PRO A 1 441 ? 17.156 -41.75 -23.266 1 87.88 441 PRO A O 1
ATOM 3439 N N . LEU A 1 442 ? 15.805 -40.656 -24.547 1 87.94 442 LEU A N 1
ATOM 3440 C CA . LEU A 1 442 ? 16.234 -41.344 -25.75 1 87.94 442 LEU A CA 1
ATOM 3441 C C . LEU A 1 442 ? 17.703 -41.062 -26.047 1 87.94 442 LEU A C 1
ATOM 3443 O O . LEU A 1 442 ? 18.484 -41.969 -26.266 1 87.94 442 LEU A O 1
ATOM 3447 N N . LEU A 1 443 ? 18.062 -39.812 -26 1 87.44 443 LEU A N 1
ATOM 3448 C CA . LEU A 1 443 ? 19.438 -39.438 -26.312 1 87.44 443 LEU A CA 1
ATOM 3449 C C . LEU A 1 443 ? 20.406 -39.938 -25.25 1 87.44 443 LEU A C 1
ATOM 3451 O O . LEU A 1 443 ? 21.531 -40.312 -25.562 1 87.44 443 LEU A O 1
ATOM 3455 N N . SER A 1 444 ? 19.984 -39.938 -24.109 1 88.56 444 SER A N 1
ATOM 3456 C CA . SER A 1 444 ? 20.828 -40.438 -23.031 1 88.56 444 SER A CA 1
ATOM 3457 C C . SER A 1 444 ? 21.031 -41.938 -23.141 1 88.56 444 SER A C 1
ATOM 3459 O O . SER A 1 444 ? 22.141 -42.438 -22.875 1 88.56 444 SER A O 1
ATOM 3461 N N . LEU A 1 445 ? 20 -42.625 -23.469 1 90.38 445 LEU A N 1
ATOM 3462 C CA . LEU A 1 445 ? 20.109 -44.062 -23.656 1 90.38 445 LEU A CA 1
ATOM 3463 C C . LEU A 1 445 ? 21.031 -44.406 -24.828 1 90.38 445 LEU A C 1
ATOM 3465 O O . LEU A 1 445 ? 21.812 -45.344 -24.75 1 90.38 445 LEU A O 1
ATOM 3469 N N . VAL A 1 446 ? 20.906 -43.625 -25.844 1 90 446 VAL A N 1
ATOM 3470 C CA . VAL A 1 446 ? 21.766 -43.812 -27 1 90 446 VAL A CA 1
ATOM 3471 C C . VAL A 1 446 ? 23.219 -43.594 -26.609 1 90 446 VAL A C 1
ATOM 3473 O O . VAL A 1 446 ? 24.109 -44.344 -27.031 1 90 446 VAL A O 1
ATOM 3476 N N . GLN A 1 447 ? 23.453 -42.625 -25.859 1 87.81 447 GLN A N 1
ATOM 3477 C CA . GLN A 1 447 ? 24.797 -42.344 -25.406 1 87.81 447 GLN A CA 1
ATOM 3478 C C . GLN A 1 447 ? 25.375 -43.469 -24.562 1 87.81 447 GLN A C 1
ATOM 3480 O O . GLN A 1 447 ? 26.547 -43.812 -24.703 1 87.81 447 GLN A O 1
ATOM 3485 N N . LEU A 1 448 ? 24.609 -44.031 -23.734 1 88.5 448 LEU A N 1
ATOM 3486 C CA . LEU A 1 448 ? 25.047 -45.156 -22.891 1 88.5 448 LEU A CA 1
ATOM 3487 C C . LEU A 1 448 ? 25.391 -46.375 -23.719 1 88.5 448 LEU A C 1
ATOM 3489 O O . LEU A 1 448 ? 26.391 -47.031 -23.484 1 88.5 448 LEU A O 1
ATOM 3493 N N . HIS A 1 449 ? 24.625 -46.625 -24.703 1 90.75 449 HIS A N 1
ATOM 3494 C CA . HIS A 1 449 ? 24.875 -47.781 -25.578 1 90.75 449 HIS A CA 1
ATOM 3495 C C . HIS A 1 449 ? 26.047 -47.5 -26.531 1 90.75 449 HIS A C 1
ATOM 3497 O O . HIS A 1 449 ? 26.781 -48.438 -26.875 1 90.75 449 HIS A O 1
ATOM 3503 N N . ALA A 1 450 ? 26.141 -46.312 -26.891 1 89.62 450 ALA A N 1
ATOM 3504 C CA . ALA A 1 450 ? 27.266 -45.969 -27.75 1 89.62 450 ALA A CA 1
ATOM 3505 C C . ALA A 1 450 ? 28.594 -46.125 -27.031 1 89.62 450 ALA A C 1
ATOM 3507 O O . ALA A 1 450 ? 29.594 -46.531 -27.641 1 89.62 450 ALA A O 1
ATOM 3508 N N . GLN A 1 451 ? 28.594 -45.812 -25.812 1 86.38 451 GLN A N 1
ATOM 3509 C CA . GLN A 1 451 ? 29.797 -46 -25.016 1 86.38 451 GLN A CA 1
ATOM 3510 C C . GLN A 1 451 ? 30.172 -47.469 -24.906 1 86.38 451 GLN A C 1
ATOM 3512 O O . GLN A 1 451 ? 31.359 -47.812 -24.781 1 86.38 451 GLN A O 1
ATOM 3517 N N . GLU A 1 452 ? 29.219 -48.281 -24.953 1 86.75 452 GLU A N 1
ATOM 3518 C CA . GLU A 1 452 ? 29.453 -49.75 -24.891 1 86.75 452 GLU A CA 1
ATOM 3519 C C . GLU A 1 452 ? 29.641 -50.312 -26.281 1 86.75 452 GLU A C 1
ATOM 3521 O O . GLU A 1 452 ? 29.766 -51.531 -26.438 1 86.75 452 GLU A O 1
ATOM 3526 N N . LYS A 1 453 ? 29.625 -49.5 -27.375 1 89.12 453 LYS A N 1
ATOM 3527 C CA . LYS A 1 453 ? 29.812 -49.844 -28.781 1 89.12 453 LYS A CA 1
ATOM 3528 C C . LYS A 1 453 ? 28.703 -50.75 -29.297 1 89.12 453 LYS A C 1
ATOM 3530 O O . LYS A 1 453 ? 28.938 -51.656 -30.094 1 89.12 453 LYS A O 1
ATOM 3535 N N . ASP A 1 454 ? 27.672 -50.625 -28.578 1 91.62 454 ASP A N 1
ATOM 3536 C CA . ASP A 1 454 ? 26.469 -51.312 -29.062 1 91.62 454 ASP A CA 1
ATOM 3537 C C . ASP A 1 454 ? 25.703 -50.438 -30.047 1 91.62 454 ASP A C 1
ATOM 3539 O O . ASP A 1 454 ? 24.641 -49.875 -29.734 1 91.62 454 ASP A O 1
ATOM 3543 N N . TYR A 1 455 ? 26.109 -50.375 -31.281 1 91.5 455 TYR A N 1
ATOM 3544 C CA . TYR A 1 455 ? 25.609 -49.438 -32.281 1 91.5 455 TYR A CA 1
ATOM 3545 C C . TYR A 1 455 ? 24.266 -49.906 -32.844 1 91.5 455 TYR A C 1
ATOM 3547 O O . TYR A 1 455 ? 23.422 -49.094 -33.219 1 91.5 455 TYR A O 1
ATOM 3555 N N . ASP A 1 456 ? 24.062 -51.188 -32.812 1 91.94 456 ASP A N 1
ATOM 3556 C CA . ASP A 1 456 ? 22.812 -51.719 -33.344 1 91.94 456 ASP A CA 1
ATOM 3557 C C . ASP A 1 456 ? 21.609 -51.25 -32.5 1 91.94 456 ASP A C 1
ATOM 3559 O O . ASP A 1 456 ? 20.609 -50.781 -33.062 1 91.94 456 ASP A O 1
ATOM 3563 N N . THR A 1 457 ? 21.797 -51.375 -31.281 1 92.69 457 THR A N 1
ATOM 3564 C CA . THR A 1 457 ? 20.734 -50.906 -30.391 1 92.69 457 THR A CA 1
ATOM 3565 C C . THR A 1 457 ? 20.516 -49.406 -30.516 1 92.69 457 THR A C 1
ATOM 3567 O O . THR A 1 457 ? 19.375 -48.938 -30.422 1 92.69 457 THR A O 1
ATOM 3570 N N . CYS A 1 458 ? 21.531 -48.688 -30.688 1 92.88 458 CYS A N 1
ATOM 3571 C CA . CYS A 1 458 ? 21.438 -47.25 -30.859 1 92.88 458 CYS A CA 1
ATOM 3572 C C . CYS A 1 458 ? 20.625 -46.875 -32.094 1 92.88 458 CYS A C 1
ATOM 3574 O O . CYS A 1 458 ? 19.75 -46 -32.031 1 92.88 458 CYS A O 1
ATOM 3576 N N . ILE A 1 459 ? 20.938 -47.562 -33.125 1 91.62 459 ILE A N 1
ATOM 3577 C CA . ILE A 1 459 ? 20.266 -47.312 -34.406 1 91.62 459 ILE A CA 1
ATOM 3578 C C . ILE A 1 459 ? 18.781 -47.625 -34.281 1 91.62 459 ILE A C 1
ATOM 3580 O O . ILE A 1 459 ? 17.938 -46.844 -34.75 1 91.62 459 ILE A O 1
ATOM 3584 N N . GLU A 1 460 ? 18.5 -48.656 -33.625 1 91.38 460 GLU A N 1
ATOM 3585 C CA . GLU A 1 460 ? 17.109 -49.031 -33.406 1 91.38 460 GLU A CA 1
ATOM 3586 C C . GLU A 1 460 ? 16.359 -48 -32.594 1 91.38 460 GLU A C 1
ATOM 3588 O O . GLU A 1 460 ? 15.227 -47.625 -32.906 1 91.38 460 GLU A O 1
ATOM 3593 N N . LEU A 1 461 ? 16.922 -47.594 -31.562 1 90.62 461 LEU A N 1
ATOM 3594 C CA . LEU A 1 461 ? 16.312 -46.625 -30.672 1 90.62 461 LEU A CA 1
ATOM 3595 C C . LEU A 1 461 ? 16.062 -45.312 -31.406 1 90.62 461 LEU A C 1
ATOM 3597 O O . LEU A 1 461 ? 14.992 -44.688 -31.25 1 90.62 461 LEU A O 1
ATOM 3601 N N . LEU A 1 462 ? 16.984 -44.844 -32.125 1 90.06 462 LEU A N 1
ATOM 3602 C CA . LEU A 1 462 ? 16.875 -43.594 -32.844 1 90.06 462 LEU A CA 1
ATOM 3603 C C . LEU A 1 462 ? 15.82 -43.688 -33.938 1 90.06 462 LEU A C 1
ATOM 3605 O O . LEU A 1 462 ? 15.078 -42.719 -34.188 1 90.06 462 LEU A O 1
ATOM 3609 N N . LYS A 1 463 ? 15.766 -44.781 -34.562 1 88 463 LYS A N 1
ATOM 3610 C CA . LYS A 1 463 ? 14.742 -44.969 -35.594 1 88 463 LYS A CA 1
ATOM 3611 C C . LYS A 1 463 ? 13.344 -45 -34.969 1 88 463 LYS A C 1
ATOM 3613 O O . LYS A 1 463 ? 12.414 -44.438 -35.531 1 88 463 LYS A O 1
ATOM 3618 N N . GLN A 1 464 ? 13.258 -45.562 -33.875 1 85.38 464 GLN A N 1
ATOM 3619 C CA . GLN A 1 464 ? 11.984 -45.594 -33.156 1 85.38 464 GLN A CA 1
ATOM 3620 C C . GLN A 1 464 ? 11.594 -44.156 -32.719 1 85.38 464 GLN A C 1
ATOM 3622 O O . GLN A 1 464 ? 10.422 -43.812 -32.75 1 85.38 464 GLN A O 1
ATOM 3627 N N . GLY A 1 465 ? 12.57 -43.531 -32.219 1 82.5 465 GLY A N 1
ATOM 3628 C CA . GLY A 1 465 ? 12.32 -42.156 -31.812 1 82.5 465 GLY A CA 1
ATOM 3629 C C . GLY A 1 465 ? 11.859 -41.25 -32.969 1 82.5 465 GLY A C 1
ATOM 3630 O O . GLY A 1 465 ? 10.969 -40.438 -32.781 1 82.5 465 GLY A O 1
ATOM 3631 N N . ILE A 1 466 ? 12.445 -41.406 -34.125 1 82.75 466 ILE A N 1
ATOM 3632 C CA . ILE A 1 466 ? 12.086 -40.625 -35.281 1 82.75 466 ILE A CA 1
ATOM 3633 C C . ILE A 1 466 ? 10.664 -40.969 -35.719 1 82.75 466 ILE A C 1
ATOM 3635 O O . ILE A 1 466 ? 9.883 -40.094 -36.094 1 82.75 466 ILE A O 1
ATOM 3639 N N . GLU A 1 467 ? 10.352 -42.188 -35.594 1 77.62 467 GLU A N 1
ATOM 3640 C CA . GLU A 1 467 ? 9.008 -42.625 -35.938 1 77.62 467 GLU A CA 1
ATOM 3641 C C . GLU A 1 467 ? 7.973 -42.094 -34.938 1 77.62 467 GLU A C 1
ATOM 3643 O O . GLU A 1 467 ? 6.879 -41.688 -35.344 1 77.62 467 GLU A O 1
ATOM 3648 N N . GLY A 1 468 ? 8.328 -42.188 -33.75 1 70.88 468 GLY A N 1
ATOM 3649 C CA . GLY A 1 468 ? 7.434 -41.719 -32.719 1 70.88 468 GLY A CA 1
ATOM 3650 C C . GLY A 1 468 ? 7.199 -40.219 -32.75 1 70.88 468 GLY A C 1
ATOM 3651 O O . GLY A 1 468 ? 6.082 -39.75 -32.5 1 70.88 468 GLY A O 1
ATOM 3652 N N . SER A 1 469 ? 8.344 -39.469 -32.875 1 67.25 469 SER A N 1
ATOM 3653 C CA . SER A 1 469 ? 8.234 -38.031 -32.969 1 67.25 469 SER A CA 1
ATOM 3654 C C . SER A 1 469 ? 7.391 -37.594 -34.156 1 67.25 469 SER A C 1
ATOM 3656 O O . SER A 1 469 ? 6.715 -36.562 -34.094 1 67.25 469 SER A O 1
ATOM 3658 N N . SER A 1 470 ? 7.449 -38.312 -35.156 1 61.31 470 SER A N 1
ATOM 3659 C CA . SER A 1 470 ? 6.664 -38 -36.344 1 61.31 470 SER A CA 1
ATOM 3660 C C . SER A 1 470 ? 5.172 -38.188 -36.094 1 61.31 470 SER A C 1
ATOM 3662 O O . SER A 1 470 ? 4.344 -37.5 -36.688 1 61.31 470 SER A O 1
ATOM 3664 N N . GLU A 1 471 ? 4.961 -39 -35.188 1 55.47 471 GLU A N 1
ATOM 3665 C CA . GLU A 1 471 ? 3.564 -39.312 -34.875 1 55.47 471 GLU A CA 1
ATOM 3666 C C . GLU A 1 471 ? 3.037 -38.375 -33.781 1 55.47 471 GLU A C 1
ATOM 3668 O O . GLU A 1 471 ? 1.827 -38.156 -33.688 1 55.47 471 GLU A O 1
ATOM 3673 N N . ALA A 1 472 ? 3.982 -38.062 -33.062 1 53.44 472 ALA A N 1
ATOM 3674 C CA . ALA A 1 472 ? 3.553 -37.25 -31.938 1 53.44 472 ALA A CA 1
ATOM 3675 C C . ALA A 1 472 ? 2.998 -35.906 -32.438 1 53.44 472 ALA A C 1
ATOM 3677 O O . ALA A 1 472 ? 3.508 -35.344 -33.406 1 53.44 472 ALA A O 1
ATOM 3678 N N . LYS A 1 473 ? 1.93 -35.719 -32.25 1 50.78 473 LYS A N 1
ATOM 3679 C CA . LYS A 1 473 ? 1.001 -34.656 -32.594 1 50.78 473 LYS A CA 1
ATOM 3680 C C . LYS A 1 473 ? 1.604 -33.281 -32.281 1 50.78 473 LYS A C 1
ATOM 3682 O O . LYS A 1 473 ? 1.02 -32.25 -32.625 1 50.78 473 LYS A O 1
ATOM 3687 N N . SER A 1 474 ? 2.256 -33.406 -31.391 1 46.75 474 SER A N 1
ATOM 3688 C CA . SER A 1 474 ? 2.35 -32.094 -30.781 1 46.75 474 SER A CA 1
ATOM 3689 C C . SER A 1 474 ? 3.229 -31.156 -31.609 1 46.75 474 SER A C 1
ATOM 3691 O O . SER A 1 474 ? 2.789 -30.078 -32.031 1 46.75 474 SER A O 1
ATOM 3693 N N . SER A 1 475 ? 4.711 -31.125 -31.469 1 48.44 475 SER A N 1
ATOM 3694 C CA . SER A 1 475 ? 5.617 -30.281 -32.25 1 48.44 475 SER A CA 1
ATOM 3695 C C . SER A 1 475 ? 6.5 -31.125 -33.156 1 48.44 475 SER A C 1
ATOM 3697 O O . SER A 1 475 ? 7.531 -31.656 -32.75 1 48.44 475 SER A O 1
ATOM 3699 N N . PRO A 1 476 ? 5.859 -31.688 -34.219 1 46.88 476 PRO A N 1
ATOM 3700 C CA . PRO A 1 476 ? 6.445 -32.75 -35.031 1 46.88 476 PRO A CA 1
ATOM 3701 C C . PRO A 1 476 ? 7.926 -32.531 -35.344 1 46.88 476 PRO A C 1
ATOM 3703 O O . PRO A 1 476 ? 8.703 -33.469 -35.406 1 46.88 476 PRO A O 1
ATOM 3706 N N . LEU A 1 477 ? 8.258 -31.266 -35.594 1 47.78 477 LEU A N 1
ATOM 3707 C CA . LEU A 1 477 ? 9.562 -31.062 -36.188 1 47.78 477 LEU A CA 1
ATOM 3708 C C . LEU A 1 477 ? 10.625 -30.812 -35.125 1 47.78 477 LEU A C 1
ATOM 3710 O O . LEU A 1 477 ? 11.828 -30.844 -35.438 1 47.78 477 LEU A O 1
ATOM 3714 N N . GLN A 1 478 ? 10.109 -30.656 -33.844 1 56.56 478 GLN A N 1
ATOM 3715 C CA . GLN A 1 478 ? 11.133 -30.219 -32.875 1 56.56 478 GLN A CA 1
ATOM 3716 C C . GLN A 1 478 ? 11.945 -31.406 -32.375 1 56.56 478 GLN A C 1
ATOM 3718 O O . GLN A 1 478 ? 11.383 -32.375 -31.844 1 56.56 478 GLN A O 1
ATOM 3723 N N . GLY A 1 479 ? 13.094 -31.516 -32.719 1 68.81 479 GLY A N 1
ATOM 3724 C CA . GLY A 1 479 ? 14.039 -32.5 -32.219 1 68.81 479 GLY A CA 1
ATOM 3725 C C . GLY A 1 479 ? 14.406 -33.562 -33.25 1 68.81 479 GLY A C 1
ATOM 3726 O O . GLY A 1 479 ? 15.352 -34.312 -33.062 1 68.81 479 GLY A O 1
ATOM 3727 N N . LEU A 1 480 ? 13.602 -33.469 -34.406 1 74.69 480 LEU A N 1
ATOM 3728 C CA . LEU A 1 480 ? 13.859 -34.469 -35.438 1 74.69 480 LEU A CA 1
ATOM 3729 C C . LEU A 1 480 ? 15.234 -34.25 -36.062 1 74.69 480 LEU A C 1
ATOM 3731 O O . LEU A 1 480 ? 15.93 -35.219 -36.406 1 74.69 480 LEU A O 1
ATOM 3735 N N . ASP A 1 481 ? 15.547 -32.969 -36.188 1 79.81 481 ASP A N 1
ATOM 3736 C CA . ASP A 1 481 ? 16.875 -32.688 -36.719 1 79.81 481 ASP A CA 1
ATOM 3737 C C . ASP A 1 481 ? 17.969 -33.25 -35.844 1 79.81 481 ASP A C 1
ATOM 3739 O O . ASP A 1 481 ? 18.953 -33.812 -36.312 1 79.81 481 ASP A O 1
ATOM 3743 N N . MET A 1 482 ? 17.672 -33.188 -34.594 1 81.5 482 MET A N 1
ATOM 3744 C CA . MET A 1 482 ? 18.672 -33.656 -33.625 1 81.5 482 MET A CA 1
ATOM 3745 C C . MET A 1 482 ? 18.75 -35.188 -33.656 1 81.5 482 MET A C 1
ATOM 3747 O O . MET A 1 482 ? 19.828 -35.75 -33.5 1 81.5 482 MET A O 1
ATOM 3751 N N . LEU A 1 483 ? 17.656 -35.781 -33.875 1 86.12 483 LEU A N 1
ATOM 3752 C CA . LEU A 1 483 ? 17.641 -37.25 -33.906 1 86.12 483 LEU A CA 1
ATOM 3753 C C . LEU A 1 483 ? 18.344 -37.781 -35.156 1 86.12 483 LEU A C 1
ATOM 3755 O O . LEU A 1 483 ? 19.125 -38.719 -35.094 1 86.12 483 LEU A O 1
ATOM 3759 N N . HIS A 1 484 ? 18.141 -37.094 -36.188 1 87.12 484 HIS A N 1
ATOM 3760 C CA . HIS A 1 484 ? 18.828 -37.469 -37.406 1 87.12 484 HIS A CA 1
ATOM 3761 C C . HIS A 1 484 ? 20.312 -37.219 -37.312 1 87.12 484 HIS A C 1
ATOM 3763 O O . HIS A 1 484 ? 21.125 -38 -37.844 1 87.12 484 HIS A O 1
ATOM 3769 N N . MET A 1 485 ? 20.609 -36.156 -36.719 1 87.25 485 MET A N 1
ATOM 3770 C CA . MET A 1 485 ? 22.016 -35.844 -36.531 1 87.25 485 MET A CA 1
ATOM 3771 C C . MET A 1 485 ? 22.719 -36.906 -35.719 1 87.25 485 MET A C 1
ATOM 3773 O O . MET A 1 485 ? 23.797 -37.375 -36.062 1 87.25 485 MET A O 1
ATOM 3777 N N . LYS A 1 486 ? 22.062 -37.344 -34.688 1 89.75 486 LYS A N 1
ATOM 3778 C CA . LYS A 1 486 ? 22.641 -38.375 -33.812 1 89.75 486 LYS A CA 1
ATOM 3779 C C . LYS A 1 486 ? 22.703 -39.719 -34.531 1 89.75 486 LYS A C 1
ATOM 3781 O O . LYS A 1 486 ? 23.641 -40.469 -34.312 1 89.75 486 LYS A O 1
ATOM 3786 N N . LEU A 1 487 ? 21.75 -40 -35.344 1 91.06 487 LEU A N 1
ATOM 3787 C CA . LEU A 1 487 ? 21.766 -41.219 -36.125 1 91.06 487 LEU A CA 1
ATOM 3788 C C . LEU A 1 487 ? 22.953 -41.219 -37.094 1 91.06 487 LEU A C 1
ATOM 3790 O O . LEU A 1 487 ? 23.609 -42.25 -37.281 1 91.06 487 LEU A O 1
ATOM 3794 N N . GLY A 1 488 ? 23.219 -40.031 -37.625 1 90.44 488 GLY A N 1
ATOM 3795 C CA . GLY A 1 488 ? 24.375 -39.906 -38.5 1 90.44 488 GLY A CA 1
ATOM 3796 C C . GLY A 1 488 ? 25.688 -40.125 -37.75 1 90.44 488 GLY A C 1
ATOM 3797 O O . GLY A 1 488 ? 26.594 -40.781 -38.281 1 90.44 488 GLY A O 1
ATOM 3798 N N . GLU A 1 489 ? 25.766 -39.656 -36.594 1 90.88 489 GLU A N 1
ATOM 3799 C CA . GLU A 1 489 ? 26.953 -39.812 -35.781 1 90.88 489 GLU A CA 1
ATOM 3800 C C . GLU A 1 489 ? 27.188 -41.281 -35.438 1 90.88 489 GLU A C 1
ATOM 3802 O O . GLU A 1 489 ? 28.328 -41.75 -35.438 1 90.88 489 GLU A O 1
ATOM 3807 N N . ILE A 1 490 ? 26.156 -42 -35.156 1 91.88 490 ILE A N 1
ATOM 3808 C CA . ILE A 1 490 ? 26.281 -43.406 -34.812 1 91.88 490 ILE A CA 1
ATOM 3809 C C . ILE A 1 490 ? 26.641 -44.219 -36.031 1 91.88 490 ILE A C 1
ATOM 3811 O O . ILE A 1 490 ? 27.453 -45.156 -35.938 1 91.88 490 ILE A O 1
ATOM 3815 N N . TYR A 1 491 ? 26.078 -43.875 -37.125 1 92.25 491 TYR A N 1
ATOM 3816 C CA . TYR A 1 491 ? 26.453 -44.562 -38.375 1 92.25 491 TYR A CA 1
ATOM 3817 C C . TYR A 1 491 ? 27.922 -44.344 -38.688 1 92.25 491 TYR A C 1
ATOM 3819 O O . TYR A 1 491 ? 28.594 -45.25 -39.156 1 92.25 491 TYR A O 1
ATOM 3827 N N . MET A 1 492 ? 28.312 -43.219 -38.406 1 89.12 492 MET A N 1
ATOM 3828 C CA . MET A 1 492 ? 29.719 -42.875 -38.656 1 89.12 492 MET A CA 1
ATOM 3829 C C . MET A 1 492 ? 30.625 -43.688 -37.75 1 89.12 492 MET A C 1
ATOM 3831 O O . MET A 1 492 ? 31.672 -44.219 -38.156 1 89.12 492 MET A O 1
ATOM 3835 N N . ALA A 1 493 ? 30.266 -43.812 -36.531 1 90.31 493 ALA A N 1
ATOM 3836 C CA . ALA A 1 493 ? 31.031 -44.562 -35.562 1 90.31 493 ALA A CA 1
ATOM 3837 C C . ALA A 1 493 ? 31.016 -46.062 -35.906 1 90.31 493 ALA A C 1
ATOM 3839 O O . ALA A 1 493 ? 31.984 -46.781 -35.656 1 90.31 493 ALA A O 1
ATOM 3840 N N . ALA A 1 494 ? 29.938 -46.562 -36.438 1 91.12 494 ALA A N 1
ATOM 3841 C CA . ALA A 1 494 ? 29.797 -47.938 -36.875 1 91.12 494 ALA A CA 1
ATOM 3842 C C . ALA A 1 494 ? 30.422 -48.188 -38.219 1 91.12 494 ALA A C 1
ATOM 3844 O O . ALA A 1 494 ? 30.375 -49.281 -38.75 1 91.12 494 ALA A O 1
ATOM 3845 N N . GLU A 1 495 ? 30.953 -47.094 -38.906 1 87.56 495 GLU A N 1
ATOM 3846 C CA . GLU A 1 495 ? 31.656 -47.125 -40.188 1 87.56 495 GLU A CA 1
ATOM 3847 C C . GLU A 1 495 ? 30.688 -47.406 -41.312 1 87.56 495 GLU A C 1
ATOM 3849 O O . GLU A 1 495 ? 31.062 -48.094 -42.312 1 87.56 495 GLU A O 1
ATOM 3854 N N . ASN A 1 496 ? 29.469 -47.156 -41.094 1 91.5 496 ASN A N 1
ATOM 3855 C CA . ASN A 1 496 ? 28.484 -47.188 -42.156 1 91.5 496 ASN A CA 1
ATOM 3856 C C . ASN A 1 496 ? 28.312 -45.781 -42.781 1 91.5 496 ASN A C 1
ATOM 3858 O O . ASN A 1 496 ? 27.359 -45.094 -42.5 1 91.5 496 ASN A O 1
ATOM 3862 N N . TYR A 1 497 ? 29.031 -45.406 -43.688 1 88.75 497 TYR A N 1
ATOM 3863 C CA . TYR A 1 497 ? 29.172 -44.031 -44.156 1 88.75 497 TYR A CA 1
ATOM 3864 C C . TYR A 1 497 ? 28.031 -43.656 -45.094 1 88.75 497 TYR A C 1
ATOM 3866 O O . TYR A 1 497 ? 27.578 -42.531 -45.156 1 88.75 497 TYR A O 1
ATOM 3874 N N . LYS A 1 498 ? 27.562 -44.688 -45.812 1 89.12 498 LYS A N 1
ATOM 3875 C CA . LYS A 1 498 ? 26.453 -44.406 -46.719 1 89.12 498 LYS A CA 1
ATOM 3876 C C . LYS A 1 498 ? 25.203 -44 -45.969 1 89.12 498 LYS A C 1
ATOM 3878 O O . LYS A 1 498 ? 24.578 -43 -46.312 1 89.12 498 LYS A O 1
ATOM 3883 N N . GLU A 1 499 ? 24.922 -44.781 -45.031 1 91.81 499 GLU A N 1
ATOM 3884 C CA . GLU A 1 499 ? 23.734 -44.469 -44.25 1 91.81 499 GLU A CA 1
ATOM 3885 C C . GLU A 1 499 ? 23.938 -43.156 -43.438 1 91.81 499 GLU A C 1
ATOM 3887 O O . GLU A 1 499 ? 22.984 -42.406 -43.219 1 91.81 499 GLU A O 1
ATOM 3892 N N . ALA A 1 500 ? 25.125 -42.875 -43 1 92.62 500 ALA A N 1
ATOM 3893 C CA . ALA A 1 500 ? 25.422 -41.656 -42.281 1 92.62 500 ALA A CA 1
ATOM 3894 C C . ALA A 1 500 ? 25.141 -40.406 -43.125 1 92.62 500 ALA A C 1
ATOM 3896 O O . ALA A 1 500 ? 24.594 -39.438 -42.625 1 92.62 500 ALA A O 1
ATOM 3897 N N . LEU A 1 501 ? 25.516 -40.531 -44.406 1 89.38 501 LEU A N 1
ATOM 3898 C CA . LEU A 1 501 ? 25.266 -39.438 -45.344 1 89.38 501 LEU A CA 1
ATOM 3899 C C . LEU A 1 501 ? 23.781 -39.156 -45.469 1 89.38 501 LEU A C 1
ATOM 3901 O O . LEU A 1 501 ? 23.344 -38 -45.5 1 89.38 501 LEU A O 1
ATOM 3905 N N . GLY A 1 502 ? 23.125 -40.219 -45.562 1 90.94 502 GLY A N 1
ATOM 3906 C CA . GLY A 1 502 ? 21.688 -40.094 -45.656 1 90.94 502 GLY A CA 1
ATOM 3907 C C . GLY A 1 502 ? 21.062 -39.438 -44.438 1 90.94 502 GLY A C 1
ATOM 3908 O O . GLY A 1 502 ? 20.172 -38.594 -44.562 1 90.94 502 GLY A O 1
ATOM 3909 N N . ALA A 1 503 ? 21.5 -39.812 -43.312 1 91.81 503 ALA A N 1
ATOM 3910 C CA . ALA A 1 503 ? 20.969 -39.281 -42.062 1 91.81 503 ALA A CA 1
ATOM 3911 C C . ALA A 1 503 ? 21.312 -37.781 -41.906 1 91.81 503 ALA A C 1
ATOM 3913 O O . ALA A 1 503 ? 20.469 -37 -41.469 1 91.81 503 ALA A O 1
ATOM 3914 N N . TYR A 1 504 ? 22.5 -37.344 -42.281 1 90.75 504 TYR A N 1
ATOM 3915 C CA . TYR A 1 504 ? 22.891 -35.938 -42.188 1 90.75 504 TYR A CA 1
ATOM 3916 C C . TYR A 1 504 ? 22.125 -35.094 -43.188 1 90.75 504 TYR A C 1
ATOM 3918 O O . TYR A 1 504 ? 21.734 -33.969 -42.875 1 90.75 504 TYR A O 1
ATOM 3926 N N . HIS A 1 505 ? 21.812 -35.625 -44.281 1 90.12 505 HIS A N 1
ATOM 3927 C CA . HIS A 1 505 ? 21.031 -34.906 -45.25 1 90.12 505 HIS A CA 1
ATOM 3928 C C . HIS A 1 505 ? 19.578 -34.75 -44.781 1 90.12 505 HIS A C 1
ATOM 3930 O O . HIS A 1 505 ? 18.953 -33.719 -45.062 1 90.12 505 HIS A O 1
ATOM 3936 N N . ALA A 1 506 ? 19.125 -35.75 -44.188 1 88.88 506 ALA A N 1
ATOM 3937 C CA . ALA A 1 506 ? 17.766 -35.656 -43.625 1 88.88 506 ALA A CA 1
ATOM 3938 C C . ALA A 1 506 ? 17.688 -34.594 -42.562 1 88.88 506 ALA A C 1
ATOM 3940 O O . ALA A 1 506 ? 16.688 -33.875 -42.469 1 88.88 506 ALA A O 1
ATOM 3941 N N . ALA A 1 507 ? 18.703 -34.562 -41.75 1 88.81 507 ALA A N 1
ATOM 3942 C CA . ALA A 1 507 ? 18.734 -33.531 -40.719 1 88.81 507 ALA A CA 1
ATOM 3943 C C . ALA A 1 507 ? 18.797 -32.156 -41.312 1 88.81 507 ALA A C 1
ATOM 3945 O O . ALA A 1 507 ? 18.125 -31.219 -40.812 1 88.81 507 ALA A O 1
ATOM 3946 N N . LEU A 1 508 ? 19.516 -31.906 -42.375 1 86.69 508 LEU A N 1
ATOM 3947 C CA . LEU A 1 508 ? 19.656 -30.609 -43 1 86.69 508 LEU A CA 1
ATOM 3948 C C . LEU A 1 508 ? 18.391 -30.234 -43.75 1 86.69 508 LEU A C 1
ATOM 3950 O O . LEU A 1 508 ? 18.094 -29.062 -43.969 1 86.69 508 LEU A O 1
ATOM 3954 N N . ALA A 1 509 ? 17.688 -31.234 -44.156 1 85.75 509 ALA A N 1
ATOM 3955 C CA . ALA A 1 509 ? 16.422 -30.984 -44.844 1 85.75 509 ALA A CA 1
ATOM 3956 C C . ALA A 1 509 ? 15.398 -30.391 -43.875 1 85.75 509 ALA A C 1
ATOM 3958 O O . ALA A 1 509 ? 14.562 -29.578 -44.281 1 85.75 509 ALA A O 1
ATOM 3959 N N . ILE A 1 510 ? 15.5 -30.812 -42.656 1 81.5 510 ILE A N 1
ATOM 3960 C CA . ILE A 1 510 ? 14.578 -30.328 -41.656 1 81.5 510 ILE A CA 1
ATOM 3961 C C . ILE A 1 510 ? 15.023 -28.938 -41.188 1 81.5 510 ILE A C 1
ATOM 3963 O O . ILE A 1 510 ? 14.211 -28.016 -41.094 1 81.5 510 ILE A O 1
ATOM 3967 N N . ASN A 1 511 ? 16.359 -28.844 -40.906 1 82.5 511 ASN A N 1
ATOM 3968 C CA . ASN A 1 511 ? 16.922 -27.578 -40.469 1 82.5 511 ASN A CA 1
ATOM 3969 C C . ASN A 1 511 ? 18.203 -27.234 -41.25 1 82.5 511 ASN A C 1
ATOM 3971 O O . ASN A 1 511 ? 19.297 -27.562 -40.812 1 82.5 511 ASN A O 1
ATOM 3975 N N . PRO A 1 512 ? 18 -26.469 -42.219 1 81.12 512 PRO A N 1
ATOM 3976 C CA . PRO A 1 512 ? 19.141 -26.156 -43.094 1 81.12 512 PRO A CA 1
ATOM 3977 C C . PRO A 1 512 ? 20.172 -25.266 -42.406 1 81.12 512 PRO A C 1
ATOM 3979 O O . PRO A 1 512 ? 21.328 -25.203 -42.844 1 81.12 512 PRO A O 1
ATOM 3982 N N . MET A 1 513 ? 19.766 -24.672 -41.312 1 79.12 513 MET A N 1
ATOM 3983 C CA . MET A 1 513 ? 20.641 -23.672 -40.719 1 79.12 513 MET A CA 1
ATOM 3984 C C . MET A 1 513 ? 21.453 -24.266 -39.562 1 79.12 513 MET A C 1
ATOM 3986 O O . MET A 1 513 ? 22.156 -23.562 -38.875 1 79.12 513 MET A O 1
ATOM 3990 N N . ASN A 1 514 ? 21.438 -25.531 -39.469 1 80.44 514 ASN A N 1
ATOM 3991 C CA . ASN A 1 514 ? 22.188 -26.172 -38.406 1 80.44 514 ASN A CA 1
ATOM 3992 C C . ASN A 1 514 ? 23.656 -26.312 -38.75 1 80.44 514 ASN A C 1
ATOM 3994 O O . ASN A 1 514 ? 24.031 -27.188 -39.531 1 80.44 514 ASN A O 1
ATOM 3998 N N . LEU A 1 515 ? 24.484 -25.562 -38.156 1 79.69 515 LEU A N 1
ATOM 3999 C CA . LEU A 1 515 ? 25.922 -25.5 -38.438 1 79.69 515 LEU A CA 1
ATOM 4000 C C . LEU A 1 515 ? 26.625 -26.766 -37.969 1 79.69 515 LEU A C 1
ATOM 4002 O O . LEU A 1 515 ? 27.609 -27.203 -38.562 1 79.69 515 LEU A O 1
ATOM 4006 N N . GLU A 1 516 ? 26.078 -27.359 -36.969 1 81.75 516 GLU A N 1
ATOM 4007 C CA . GLU A 1 516 ? 26.719 -28.547 -36.438 1 81.75 516 GLU A CA 1
ATOM 4008 C C . GLU A 1 516 ? 26.609 -29.719 -37.406 1 81.75 516 GLU A C 1
ATOM 4010 O O . GLU A 1 516 ? 27.578 -30.484 -37.562 1 81.75 516 GLU A O 1
ATOM 4015 N N . VAL A 1 517 ? 25.531 -29.891 -38.031 1 85.38 517 VAL A N 1
ATOM 4016 C CA . VAL A 1 517 ? 25.328 -30.984 -39 1 85.38 517 VAL A CA 1
ATOM 4017 C C . VAL A 1 517 ? 26.219 -30.781 -40.219 1 85.38 517 VAL A C 1
ATOM 4019 O O . VAL A 1 517 ? 26.781 -31.734 -40.75 1 85.38 517 VAL A O 1
ATOM 4022 N N . GLN A 1 518 ? 26.391 -29.531 -40.531 1 85.94 518 GLN A N 1
ATOM 4023 C CA . GLN A 1 518 ? 27.25 -29.219 -41.656 1 85.94 518 GLN A CA 1
ATOM 4024 C C . GLN A 1 518 ? 28.703 -29.578 -41.375 1 85.94 518 GLN A C 1
ATOM 4026 O O . GLN A 1 518 ? 29.391 -30.109 -42.25 1 85.94 518 GLN A O 1
ATOM 4031 N N . ARG A 1 519 ? 29 -29.312 -40.188 1 88.06 519 ARG A N 1
ATOM 4032 C CA . ARG A 1 519 ? 30.359 -29.656 -39.781 1 88.06 519 ARG A CA 1
ATOM 4033 C C . ARG A 1 519 ? 30.578 -31.172 -39.812 1 88.06 519 ARG A C 1
ATOM 4035 O O . ARG A 1 519 ? 31.641 -31.641 -40.25 1 88.06 519 ARG A O 1
ATOM 4042 N N . CYS A 1 520 ? 29.641 -31.875 -39.406 1 86.19 520 CYS A N 1
ATOM 4043 C CA . CYS A 1 520 ? 29.734 -33.344 -39.375 1 86.19 520 CYS A CA 1
ATOM 4044 C C . CYS A 1 520 ? 29.734 -33.906 -40.812 1 86.19 520 CYS A C 1
ATOM 4046 O O . CYS A 1 520 ? 30.453 -34.844 -41.094 1 86.19 520 CYS A O 1
ATOM 4048 N N . LEU A 1 521 ? 29.016 -33.25 -41.656 1 86.88 521 LEU A N 1
ATOM 4049 C CA . LEU A 1 521 ? 28.969 -33.688 -43.031 1 86.88 521 LEU A CA 1
ATOM 4050 C C . LEU A 1 521 ? 30.312 -33.438 -43.719 1 86.88 521 LEU A C 1
ATOM 4052 O O . LEU A 1 521 ? 30.781 -34.25 -44.5 1 86.88 521 LEU A O 1
ATOM 4056 N N . ASP A 1 522 ? 30.875 -32.281 -43.375 1 85.94 522 ASP A N 1
ATOM 4057 C CA . ASP A 1 522 ? 32.188 -31.969 -43.938 1 85.94 522 ASP A CA 1
ATOM 4058 C C . ASP A 1 522 ? 33.25 -32.969 -43.469 1 85.94 522 ASP A C 1
ATOM 4060 O O . ASP A 1 522 ? 34.094 -33.375 -44.25 1 85.94 522 ASP A O 1
ATOM 4064 N N . ARG A 1 523 ? 33.125 -33.312 -42.281 1 85.38 523 ARG A N 1
ATOM 4065 C CA . ARG A 1 523 ? 34.062 -34.281 -41.719 1 85.38 523 ARG A CA 1
ATOM 4066 C C . ARG A 1 523 ? 33.906 -35.656 -42.375 1 85.38 523 ARG A C 1
ATOM 4068 O O . ARG A 1 523 ? 34.875 -36.344 -42.656 1 85.38 523 ARG A O 1
ATOM 4075 N N . LEU A 1 524 ? 32.719 -36.062 -42.656 1 86.44 524 LEU A N 1
ATOM 4076 C CA . LEU A 1 524 ? 32.438 -37.344 -43.281 1 86.44 524 LEU A CA 1
ATOM 4077 C C . LEU A 1 524 ? 32.906 -37.375 -44.719 1 86.44 524 LEU A C 1
ATOM 4079 O O . LEU A 1 524 ? 33.469 -38.375 -45.188 1 86.44 524 LEU A O 1
ATOM 4083 N N . GLU A 1 525 ? 32.75 -36.25 -45.344 1 83.81 525 GLU A N 1
ATOM 4084 C CA . GLU A 1 525 ? 33.219 -36.156 -46.719 1 83.81 525 GLU A CA 1
ATOM 4085 C C . GLU A 1 525 ? 34.75 -36.219 -46.812 1 83.81 525 GLU A C 1
ATOM 4087 O O . GLU A 1 525 ? 35.281 -36.812 -47.719 1 83.81 525 GLU A O 1
ATOM 4092 N N . ALA A 1 526 ? 35.344 -35.656 -45.781 1 82.12 526 ALA A N 1
ATOM 4093 C CA . ALA A 1 526 ? 36.812 -35.719 -45.719 1 82.12 526 ALA A CA 1
ATOM 4094 C C . ALA A 1 526 ? 37.281 -37.156 -45.5 1 82.12 526 ALA A C 1
ATOM 4096 O O . ALA A 1 526 ? 38.281 -37.594 -46.094 1 82.12 526 ALA A O 1
ATOM 4097 N N . ILE A 1 527 ? 36.594 -37.875 -44.75 1 81.44 527 ILE A N 1
ATOM 4098 C CA . ILE A 1 527 ? 36.969 -39.25 -44.438 1 81.44 527 ILE A CA 1
ATOM 4099 C C . ILE A 1 527 ? 36.719 -40.125 -45.656 1 81.44 527 ILE A C 1
ATOM 4101 O O . ILE A 1 527 ? 37.531 -40.969 -46 1 81.44 527 ILE A O 1
ATOM 4105 N N . VAL A 1 528 ? 35.688 -39.938 -46.344 1 75.31 528 VAL A N 1
ATOM 4106 C CA . VAL A 1 528 ? 35.344 -40.75 -47.531 1 75.31 528 VAL A CA 1
ATOM 4107 C C . VAL A 1 528 ? 36.281 -40.438 -48.688 1 75.31 528 VAL A C 1
ATOM 4109 O O . VAL A 1 528 ? 36.719 -41.312 -49.406 1 75.31 528 VAL A O 1
ATOM 4112 N N . ARG A 1 529 ? 36.875 -39.094 -48.781 1 72.5 529 ARG A N 1
ATOM 4113 C CA . ARG A 1 529 ? 37.844 -38.688 -49.781 1 72.5 529 ARG A CA 1
ATOM 4114 C C . ARG A 1 529 ? 39.219 -39.219 -49.469 1 72.5 529 ARG A C 1
ATOM 4116 O O . ARG A 1 529 ? 40 -39.625 -50.344 1 72.5 529 ARG A O 1
ATOM 4123 N N . GLY A 1 530 ? 39.688 -39.156 -48.188 1 60.12 530 GLY A N 1
ATOM 4124 C CA . GLY A 1 530 ? 41 -39.688 -47.781 1 60.12 530 GLY A CA 1
ATOM 4125 C C . GLY A 1 530 ? 41.094 -41.188 -47.844 1 60.12 530 GLY A C 1
ATOM 4126 O O . GLY A 1 530 ? 42.156 -41.75 -48.031 1 60.12 530 GLY A O 1
ATOM 4127 N N . VAL A 1 531 ? 40.062 -41.938 -47.469 1 55.94 531 VAL A N 1
ATOM 4128 C CA . VAL A 1 531 ? 40.094 -43.406 -47.625 1 55.94 531 VAL A CA 1
ATOM 4129 C C . VAL A 1 531 ? 40.344 -43.75 -49.094 1 55.94 531 VAL A C 1
ATOM 4131 O O . VAL A 1 531 ? 41.031 -44.688 -49.406 1 55.94 531 VAL A O 1
ATOM 4134 N N . ASP A 1 532 ? 40.062 -42.938 -50 1 47.5 532 ASP A N 1
ATOM 4135 C CA . ASP A 1 532 ? 40.469 -43.188 -51.375 1 47.5 532 ASP A CA 1
ATOM 4136 C C . ASP A 1 532 ? 41.969 -42.875 -51.562 1 47.5 532 ASP A C 1
ATOM 4138 O O . ASP A 1 532 ? 42.656 -43.562 -52.344 1 47.5 532 ASP A O 1
ATOM 4142 N N . ASN A 1 533 ? 42.531 -41.656 -50.969 1 38.44 533 ASN A N 1
ATOM 4143 C CA . ASN A 1 533 ? 43.938 -41.375 -51.156 1 38.44 533 ASN A CA 1
ATOM 4144 C C . ASN A 1 533 ? 44.781 -42.031 -50.062 1 38.44 533 ASN A C 1
ATOM 4146 O O . ASN A 1 533 ? 45.938 -41.625 -49.844 1 38.44 533 ASN A O 1
ATOM 4150 N N . ALA A 1 534 ? 44.312 -42.594 -48.969 1 37.81 534 ALA A N 1
ATOM 4151 C CA . ALA A 1 534 ? 45.281 -43.156 -48.062 1 37.81 534 ALA A CA 1
ATOM 4152 C C . ALA A 1 534 ? 46.25 -44.094 -48.844 1 37.81 534 ALA A C 1
ATOM 4154 O O . ALA A 1 534 ? 47 -44.844 -48.219 1 37.81 534 ALA A O 1
ATOM 4155 N N . ASP A 1 535 ? 46.688 -44.156 -50.062 1 32.19 535 ASP A N 1
ATOM 4156 C CA . ASP A 1 535 ? 48.094 -44.594 -50.125 1 32.19 535 ASP A CA 1
ATOM 4157 C C . ASP A 1 535 ? 48.969 -43.719 -49.25 1 32.19 535 ASP A C 1
ATOM 4159 O O . ASP A 1 535 ? 49.969 -44.188 -48.656 1 32.19 535 ASP A O 1
ATOM 4163 N N . ASN A 1 536 ? 49.469 -42.25 -49.438 1 29.25 536 ASN A N 1
ATOM 4164 C CA . ASN A 1 536 ? 50.656 -41.719 -48.781 1 29.25 536 ASN A CA 1
ATOM 4165 C C . ASN A 1 536 ? 50.344 -41.125 -47.406 1 29.25 536 ASN A C 1
ATOM 4167 O O . ASN A 1 536 ? 51.219 -40.75 -46.688 1 29.25 536 ASN A O 1
ATOM 4171 N N . SER A 1 537 ? 49.531 -39.969 -47.156 1 29.52 537 SER A N 1
ATOM 4172 C CA . SER A 1 537 ? 49.906 -38.969 -46.188 1 29.52 537 SER A CA 1
ATOM 4173 C C . SER A 1 537 ? 49.688 -39.469 -44.75 1 29.52 537 SER A C 1
ATOM 4175 O O . SER A 1 537 ? 48.906 -40.406 -44.562 1 29.52 537 SER A O 1
ATOM 4177 N N . GLU A 1 538 ? 50.406 -38.625 -43.625 1 28.31 538 GLU A N 1
ATOM 4178 C CA . GLU A 1 538 ? 50.812 -38.531 -42.25 1 28.31 538 GLU A CA 1
ATOM 4179 C C . GLU A 1 538 ? 49.594 -38.438 -41.312 1 28.31 538 GLU A C 1
ATOM 4181 O O . GLU A 1 538 ? 48.562 -37.938 -41.75 1 28.31 538 GLU A O 1
ATOM 4186 N N . ASP A 1 539 ? 49.688 -38.906 -40 1 29.03 539 ASP A N 1
ATOM 4187 C CA . ASP A 1 539 ? 48.969 -39.281 -38.781 1 29.03 539 ASP A CA 1
ATOM 4188 C C . ASP A 1 539 ? 48.406 -38.031 -38.094 1 29.03 539 ASP A C 1
ATOM 4190 O O . ASP A 1 539 ? 49.062 -37.438 -37.25 1 29.03 539 ASP A O 1
ATOM 4194 N N . VAL A 1 540 ? 47.844 -36.875 -38.656 1 28.45 540 VAL A N 1
ATOM 4195 C CA . VAL A 1 540 ? 47.5 -35.844 -37.688 1 28.45 540 VAL A CA 1
ATOM 4196 C C . VAL A 1 540 ? 46.5 -36.438 -36.656 1 28.45 540 VAL A C 1
ATOM 4198 O O . VAL A 1 540 ? 45.531 -37.094 -37.031 1 28.45 540 VAL A O 1
ATOM 4201 N N . GLU A 1 541 ? 46.969 -36.562 -35.344 1 27.61 541 GLU A N 1
ATOM 4202 C CA . GLU A 1 541 ? 46.344 -36.938 -34.094 1 27.61 541 GLU A CA 1
ATOM 4203 C C . GLU A 1 541 ? 45.125 -36.062 -33.812 1 27.61 541 GLU A C 1
ATOM 4205 O O . GLU A 1 541 ? 45.219 -34.844 -33.656 1 27.61 541 GLU A O 1
ATOM 4210 N N . ASP A 1 542 ? 44.125 -36.188 -34.5 1 28.66 542 ASP A N 1
ATOM 4211 C CA . ASP A 1 542 ? 42.875 -35.438 -34.281 1 28.66 542 ASP A CA 1
ATOM 4212 C C . ASP A 1 542 ? 42.406 -35.594 -32.844 1 28.66 542 ASP A C 1
ATOM 4214 O O . ASP A 1 542 ? 42.188 -36.719 -32.375 1 28.66 542 ASP A O 1
ATOM 4218 N N . SER A 1 543 ? 42.844 -34.656 -31.906 1 30.02 543 SER A N 1
ATOM 4219 C CA . SER A 1 543 ? 42.344 -34.531 -30.547 1 30.02 543 SER A CA 1
ATOM 4220 C C . SER A 1 543 ? 40.812 -34.562 -30.531 1 30.02 543 SER A C 1
ATOM 4222 O O . SER A 1 543 ? 40.156 -33.844 -31.281 1 30.02 543 SER A O 1
ATOM 4224 N N . PRO A 1 544 ? 40.219 -35.625 -30.156 1 30.23 544 PRO A N 1
ATOM 4225 C CA . PRO A 1 544 ? 38.781 -35.75 -30 1 30.23 544 PRO A CA 1
ATOM 4226 C C . PRO A 1 544 ? 38.156 -34.625 -29.141 1 30.23 544 PRO A C 1
ATOM 4228 O O . PRO A 1 544 ? 38.531 -34.469 -27.969 1 30.23 544 PRO A O 1
ATOM 4231 N N . GLN A 1 545 ? 38.219 -33.406 -29.609 1 28.19 545 GLN A N 1
ATOM 4232 C CA . GLN A 1 545 ? 37.438 -32.438 -28.844 1 28.19 545 GLN A CA 1
ATOM 4233 C C . GLN A 1 545 ? 36.094 -33 -28.438 1 28.19 545 GLN A C 1
ATOM 4235 O O . GLN A 1 545 ? 35.406 -33.594 -29.266 1 28.19 545 GLN A O 1
ATOM 4240 N N . ALA A 1 546 ? 35.812 -33.219 -27.125 1 31.98 546 ALA A N 1
ATOM 4241 C CA . ALA A 1 546 ? 34.625 -33.562 -26.359 1 31.98 546 ALA A CA 1
ATOM 4242 C C . ALA A 1 546 ? 33.406 -32.75 -26.844 1 31.98 546 ALA A C 1
ATOM 4244 O O . ALA A 1 546 ? 33.406 -31.516 -26.812 1 31.98 546 ALA A O 1
ATOM 4245 N N . SER A 1 547 ? 32.875 -33.188 -27.859 1 30.38 547 SER A N 1
ATOM 4246 C CA . SER A 1 547 ? 31.562 -32.656 -28.281 1 30.38 547 SER A CA 1
ATOM 4247 C C . SER A 1 547 ? 30.688 -32.344 -27.078 1 30.38 547 SER A C 1
ATOM 4249 O O . SER A 1 547 ? 30.453 -33.188 -26.219 1 30.38 547 SER A O 1
ATOM 4251 N N . SER A 1 548 ? 30.812 -31.141 -26.625 1 31.19 548 SER A N 1
ATOM 4252 C CA . SER A 1 548 ? 29.828 -30.625 -25.656 1 31.19 548 SER A CA 1
ATOM 4253 C C . SER A 1 548 ? 28.422 -31.094 -26 1 31.19 548 SER A C 1
ATOM 4255 O O . SER A 1 548 ? 27.969 -30.969 -27.141 1 31.19 548 SER A O 1
ATOM 4257 N N . TYR A 1 549 ? 27.953 -32.125 -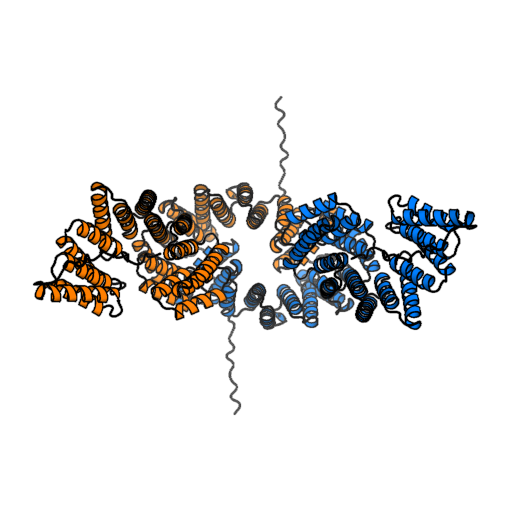25.484 1 31.86 549 TYR A N 1
ATOM 4258 C CA . TYR A 1 549 ? 26.641 -32.781 -25.484 1 31.86 549 TYR A CA 1
ATOM 4259 C C . TYR A 1 549 ? 25.531 -31.734 -25.438 1 31.86 549 TYR A C 1
ATOM 4261 O O . TYR A 1 549 ? 25.391 -31.016 -24.438 1 31.86 549 TYR A O 1
ATOM 4269 N N . GLY A 1 550 ? 25.297 -31.062 -26.516 1 35.75 550 GLY A N 1
ATOM 4270 C CA . GLY A 1 550 ? 24.094 -30.25 -26.578 1 35.75 550 GLY A CA 1
ATOM 4271 C C . GLY A 1 550 ? 22.859 -30.969 -26.047 1 35.75 550 GLY A C 1
ATOM 4272 O O . GLY A 1 550 ? 22.188 -31.672 -26.797 1 35.75 550 GLY A O 1
ATOM 4273 N N . GLY A 1 551 ? 22.75 -31.406 -24.938 1 36.44 551 GLY A N 1
ATOM 4274 C CA . GLY A 1 551 ? 21.516 -31.906 -24.344 1 36.44 551 GLY A CA 1
ATOM 4275 C C . GLY A 1 551 ? 20.297 -31.094 -24.734 1 36.44 551 GLY A C 1
ATOM 4276 O O . GLY A 1 551 ? 20.422 -29.953 -25.219 1 36.44 551 GLY A O 1
ATOM 4277 N N . GLY A 1 552 ? 19.25 -31.734 -25.281 1 41.84 552 GLY A N 1
ATOM 4278 C CA . GLY A 1 552 ? 17.969 -31.078 -25.484 1 41.84 552 GLY A CA 1
ATOM 4279 C C . GLY A 1 552 ? 17.703 -30 -24.453 1 41.84 552 GLY A C 1
ATOM 4280 O O . GLY A 1 552 ? 18.281 -30 -23.375 1 41.84 552 GLY A O 1
ATOM 4281 N N . ARG A 1 553 ? 17.266 -28.906 -25 1 47.16 553 ARG A N 1
ATOM 4282 C CA . ARG A 1 553 ? 16.969 -27.766 -24.125 1 47.16 553 ARG A CA 1
ATOM 4283 C C . ARG A 1 553 ? 16.047 -28.188 -22.984 1 47.16 553 ARG A C 1
ATOM 4285 O O . ARG A 1 553 ? 14.984 -28.75 -23.203 1 47.16 553 ARG A O 1
ATOM 4292 N N . PRO A 1 554 ? 16.594 -28.062 -21.781 1 48.03 554 PRO A N 1
ATOM 4293 C CA . PRO A 1 554 ? 15.727 -28.328 -20.625 1 48.03 554 PRO A CA 1
ATOM 4294 C C . PRO A 1 554 ? 14.492 -27.438 -20.594 1 48.03 554 PRO A C 1
ATOM 4296 O O . PRO A 1 554 ? 14.5 -26.344 -21.188 1 48.03 554 PRO A O 1
ATOM 4299 N N . SER A 1 555 ? 13.391 -28.031 -20.266 1 44.72 555 SER A N 1
ATOM 4300 C CA . SER A 1 555 ? 12.086 -27.391 -20.25 1 44.72 555 S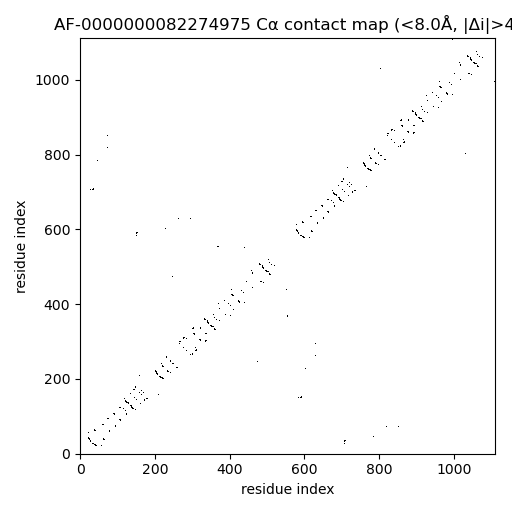ER A CA 1
ATOM 4301 C C . SER A 1 555 ? 12 -26.328 -19.172 1 44.72 555 SER A C 1
ATOM 4303 O O . SER A 1 555 ? 10.93 -25.781 -18.906 1 44.72 555 SER A O 1
ATOM 4305 N N . TYR A 1 556 ? 13.195 -25.969 -18.609 1 43.41 556 TYR A N 1
ATOM 4306 C CA . TYR A 1 556 ? 12.891 -25.078 -17.5 1 43.41 556 TYR A CA 1
ATOM 4307 C C . TYR A 1 556 ? 12.633 -23.656 -18.016 1 43.41 556 TYR A C 1
ATOM 4309 O O . TYR A 1 556 ? 13.164 -23.266 -19.047 1 43.41 556 TYR A O 1
ATOM 4317 N N . MET B 1 1 ? -38.75 18.375 -45.844 1 24.56 1 MET B N 1
ATOM 4318 C CA . MET B 1 1 ? -39.312 17.094 -45.438 1 24.56 1 MET B CA 1
ATOM 4319 C C . MET B 1 1 ? -38.5 16.469 -44.312 1 24.56 1 MET B C 1
ATOM 4321 O O . MET B 1 1 ? -37.344 16.094 -44.531 1 24.56 1 MET B O 1
ATOM 4325 N N . ASP B 1 2 ? -38.625 17 -43 1 24.39 2 ASP B N 1
ATOM 4326 C CA . ASP B 1 2 ? -37.969 17.109 -41.719 1 24.39 2 ASP B CA 1
ATOM 4327 C C . ASP B 1 2 ? -37.969 15.789 -40.969 1 24.39 2 ASP B C 1
ATOM 4329 O O . ASP B 1 2 ? -39.031 15.375 -40.469 1 24.39 2 ASP B O 1
ATOM 4333 N N . GLN B 1 3 ? -37.375 14.703 -41.625 1 27.62 3 GLN B N 1
ATOM 4334 C CA . GLN B 1 3 ? -37.438 13.32 -41.156 1 27.62 3 GLN B CA 1
ATOM 4335 C C . GLN B 1 3 ? -37 13.203 -39.719 1 27.62 3 GLN B C 1
ATOM 4337 O O . GLN B 1 3 ? -35.844 13.547 -39.375 1 27.62 3 GLN B O 1
ATOM 4342 N N . SER B 1 4 ? -37.938 13.336 -38.781 1 27.14 4 SER B N 1
ATOM 4343 C CA . SER B 1 4 ? -38 13.273 -37.312 1 27.14 4 SER B CA 1
ATOM 4344 C C . SER B 1 4 ? -37.344 12 -36.781 1 27.14 4 SER B C 1
ATOM 4346 O O . SER B 1 4 ? -37.781 10.898 -37.094 1 27.14 4 SER B O 1
ATOM 4348 N N . ILE B 1 5 ? -36 11.977 -36.656 1 29.67 5 ILE B N 1
ATOM 4349 C CA . ILE B 1 5 ? -35.156 10.852 -36.25 1 29.67 5 ILE B CA 1
ATOM 4350 C C . ILE B 1 5 ? -35.656 10.281 -34.938 1 29.67 5 ILE B C 1
ATOM 4352 O O . ILE B 1 5 ? -35.688 10.977 -33.906 1 29.67 5 ILE B O 1
ATOM 4356 N N . ASN B 1 6 ? -36.625 9.359 -34.969 1 26.72 6 ASN B N 1
ATOM 4357 C CA . ASN B 1 6 ? -37.25 8.625 -33.875 1 26.72 6 ASN B CA 1
ATOM 4358 C C . ASN B 1 6 ? -36.219 8.031 -32.938 1 26.72 6 ASN B C 1
ATOM 4360 O O . ASN B 1 6 ? -35.438 7.168 -33.344 1 26.72 6 ASN B O 1
ATOM 4364 N N . GLN B 1 7 ? -35.656 8.859 -32.094 1 27.53 7 GLN B N 1
ATOM 4365 C CA . GLN B 1 7 ? -34.656 8.445 -31.109 1 27.53 7 GLN B CA 1
ATOM 4366 C C . GLN B 1 7 ? -35.188 7.309 -30.25 1 27.53 7 GLN B C 1
ATOM 4368 O O . GLN B 1 7 ? -36.25 7.422 -29.656 1 27.53 7 GLN B O 1
ATOM 4373 N N . PRO B 1 8 ? -34.906 6.012 -30.609 1 29.81 8 PRO B N 1
ATOM 4374 C CA . PRO B 1 8 ? -35.469 4.91 -29.844 1 29.81 8 PRO B CA 1
ATOM 4375 C C . PRO B 1 8 ? -35.344 5.109 -28.328 1 29.81 8 PRO B C 1
ATOM 4377 O O . PRO B 1 8 ? -34.375 5.711 -27.875 1 29.81 8 PRO B O 1
ATOM 4380 N N . THR B 1 9 ? -36.406 5.402 -27.609 1 27.23 9 THR B N 1
ATOM 4381 C CA . THR B 1 9 ? -36.594 5.473 -26.156 1 27.23 9 THR B CA 1
ATOM 4382 C C . THR B 1 9 ? -36.062 4.215 -25.484 1 27.23 9 THR B C 1
ATOM 4384 O O . THR B 1 9 ? -36.562 3.115 -25.703 1 27.23 9 THR B O 1
ATOM 4387 N N . PHE B 1 10 ? -34.781 4.125 -25.297 1 29.52 10 PHE B N 1
ATOM 4388 C CA . PHE B 1 10 ? -34.219 3.035 -24.516 1 29.52 10 PHE B CA 1
ATOM 4389 C C . PHE B 1 10 ? -34.938 2.928 -23.172 1 29.52 10 PHE B C 1
ATOM 4391 O O . PHE B 1 10 ? -34.844 3.828 -22.328 1 29.52 10 PHE B O 1
ATOM 4398 N N . GLN B 1 11 ? -36.188 2.426 -23.141 1 27.86 11 GLN B N 1
ATOM 4399 C CA . GLN B 1 11 ? -36.875 2.031 -21.922 1 27.86 11 GLN B CA 1
ATOM 4400 C C . GLN B 1 11 ? -35.938 1.322 -20.953 1 27.86 11 GLN B C 1
ATOM 4402 O O . GLN B 1 11 ? -35.344 0.292 -21.297 1 27.86 11 GLN B O 1
ATOM 4407 N N . SER B 1 12 ? -35.25 2.08 -20.125 1 31.03 12 SER B N 1
ATOM 4408 C CA . SER B 1 12 ? -34.562 1.572 -18.969 1 31.03 12 SER B CA 1
ATOM 4409 C C . SER B 1 12 ? -35.406 0.604 -18.172 1 31.03 12 SER B C 1
ATOM 4411 O O . SER B 1 12 ? -36.344 1.021 -17.484 1 31.03 12 SER B O 1
ATOM 4413 N N . SER B 1 13 ? -36.094 -0.366 -18.828 1 32.53 13 SER B N 1
ATOM 4414 C CA . SER B 1 13 ? -36.781 -1.374 -18.031 1 32.53 13 SER B CA 1
ATOM 4415 C C . SER B 1 13 ? -36 -1.731 -16.781 1 32.53 13 SER B C 1
ATOM 4417 O O . SER B 1 13 ? -34.875 -2.213 -16.875 1 32.53 13 SER B O 1
ATOM 4419 N N . SER B 1 14 ? -36.125 -0.962 -15.758 1 34.19 14 SER B N 1
ATOM 4420 C CA . SER B 1 14 ? -35.719 -1.217 -14.375 1 34.19 14 SER B CA 1
ATOM 4421 C C . SER B 1 14 ? -36.031 -2.646 -13.961 1 34.19 14 SER B C 1
ATOM 4423 O O . SER B 1 14 ? -37.094 -2.898 -13.375 1 34.19 14 SER B O 1
ATOM 4425 N N . MET B 1 15 ? -36.406 -3.625 -14.766 1 33.66 15 MET B N 1
ATOM 4426 C CA . MET B 1 15 ? -36.719 -4.945 -14.219 1 33.66 15 MET B CA 1
ATOM 4427 C C . MET B 1 15 ? -35.719 -5.324 -13.125 1 33.66 15 MET B C 1
ATOM 4429 O O . MET B 1 15 ? -34.531 -5.445 -13.383 1 33.66 15 MET B O 1
ATOM 4433 N N . ALA B 1 16 ? -35.969 -4.977 -11.906 1 41.31 16 ALA B N 1
ATOM 4434 C CA . ALA B 1 16 ? -35.406 -5.578 -10.711 1 41.31 16 ALA B CA 1
ATOM 4435 C C . ALA B 1 16 ? -35.094 -7.059 -10.93 1 41.31 16 ALA B C 1
ATOM 4437 O O . ALA B 1 16 ? -35.969 -7.902 -10.773 1 41.31 16 ALA B O 1
ATOM 4438 N N . SER B 1 17 ? -34.531 -7.527 -12.016 1 52.03 17 SER B N 1
ATOM 4439 C CA . SER B 1 17 ? -34.219 -8.883 -12.453 1 52.03 17 SER B CA 1
ATOM 4440 C C . SER B 1 17 ? -33.656 -9.719 -11.305 1 52.03 17 SER B C 1
ATOM 4442 O O . SER B 1 17 ? -32.844 -9.234 -10.516 1 52.03 17 SER B O 1
ATOM 4444 N N . SER B 1 18 ? -34.438 -10.688 -10.75 1 72.5 18 SER B N 1
ATOM 4445 C CA . SER B 1 18 ? -34.188 -11.664 -9.695 1 72.5 18 SER B CA 1
ATOM 4446 C C . SER B 1 18 ? -32.781 -12.242 -9.797 1 72.5 18 SER B C 1
ATOM 4448 O O . SER B 1 18 ? -32.312 -12.586 -10.891 1 72.5 18 SER B O 1
ATOM 4450 N N . MET B 1 19 ? -32.031 -11.922 -8.93 1 83.88 19 MET B N 1
ATOM 4451 C CA . MET B 1 19 ? -30.641 -12.398 -8.836 1 83.88 19 MET B CA 1
ATOM 4452 C C . MET B 1 19 ? -30.594 -13.922 -8.961 1 83.88 19 MET B C 1
ATOM 4454 O O . MET B 1 19 ? -31.422 -14.625 -8.406 1 83.88 19 MET B O 1
ATOM 4458 N N . SER B 1 20 ? -29.828 -14.367 -9.953 1 86.75 20 SER B N 1
ATOM 4459 C CA . SER B 1 20 ? -29.578 -15.805 -10.07 1 86.75 20 SER B CA 1
ATOM 4460 C C . SER B 1 20 ? -28.984 -16.359 -8.781 1 86.75 20 SER B C 1
ATOM 4462 O O . SER B 1 20 ? -28.438 -15.602 -7.961 1 86.75 20 SER B O 1
ATOM 4464 N N . PRO B 1 21 ? -29.234 -17.578 -8.484 1 86.56 21 PRO B N 1
ATOM 4465 C CA . PRO B 1 21 ? -28.656 -18.188 -7.285 1 86.56 21 PRO B CA 1
ATOM 4466 C C . PRO B 1 21 ? -27.141 -17.984 -7.207 1 86.56 21 PRO B C 1
ATOM 4468 O O . PRO B 1 21 ? -26.594 -17.781 -6.121 1 86.56 21 PRO B O 1
ATOM 4471 N N . LEU B 1 22 ? -26.5 -18.047 -8.352 1 90.75 22 LEU B N 1
ATOM 4472 C CA . LEU B 1 22 ? -25.047 -17.844 -8.367 1 90.75 22 LEU B CA 1
ATOM 4473 C C . LEU B 1 22 ? -24.703 -16.406 -7.98 1 90.75 22 LEU B C 1
ATOM 4475 O O . LEU B 1 22 ? -23.703 -16.172 -7.297 1 90.75 22 LEU B O 1
ATOM 4479 N N . GLN B 1 23 ? -25.5 -15.523 -8.375 1 91.94 23 GLN B N 1
ATOM 4480 C CA . GLN B 1 23 ? -25.266 -14.117 -8.055 1 91.94 23 GLN B CA 1
ATOM 4481 C C . GLN B 1 23 ? -25.438 -13.859 -6.559 1 91.94 23 GLN B C 1
ATOM 4483 O O . GLN B 1 23 ? -24.688 -13.086 -5.969 1 91.94 23 GLN B O 1
ATOM 4488 N N . ILE B 1 24 ? -26.406 -14.531 -6.043 1 91.44 24 ILE B N 1
ATOM 4489 C CA . ILE B 1 24 ? -26.672 -14.383 -4.613 1 91.44 24 ILE B CA 1
ATOM 4490 C C . ILE B 1 24 ? -25.469 -14.906 -3.82 1 91.44 24 ILE B C 1
ATOM 4492 O O . ILE B 1 24 ? -25.016 -14.266 -2.865 1 91.44 24 ILE B O 1
ATOM 4496 N N . GLU B 1 25 ? -25 -16.062 -4.246 1 92 25 GLU B N 1
ATOM 4497 C CA . GLU B 1 25 ? -23.844 -16.625 -3.559 1 92 25 GLU B CA 1
ATOM 4498 C C . GLU B 1 25 ? -22.609 -15.75 -3.725 1 92 25 GLU B C 1
ATOM 4500 O O . GLU B 1 25 ? -21.797 -15.633 -2.807 1 92 25 GLU B O 1
ATOM 4505 N N . CYS B 1 26 ? -22.453 -15.18 -4.887 1 94.5 26 CYS B N 1
ATOM 4506 C CA . CYS B 1 26 ? -21.344 -14.266 -5.109 1 94.5 26 CYS B CA 1
ATOM 4507 C C . CYS B 1 26 ? -21.406 -13.086 -4.145 1 94.5 26 CYS B C 1
ATOM 4509 O O . CYS B 1 26 ? -20.391 -12.688 -3.572 1 94.5 26 CYS B O 1
ATOM 4511 N N . ARG B 1 27 ? -22.578 -12.586 -3.955 1 93.75 27 ARG B N 1
ATOM 4512 C CA . ARG B 1 27 ? -22.75 -11.453 -3.055 1 93.75 27 ARG B CA 1
ATOM 4513 C C . ARG B 1 27 ? -22.422 -11.836 -1.615 1 93.75 27 ARG B C 1
ATOM 4515 O O . ARG B 1 27 ? -21.859 -11.047 -0.868 1 93.75 27 ARG B O 1
ATOM 4522 N N . LYS B 1 28 ? -22.812 -13.055 -1.263 1 93.81 28 LYS B N 1
ATOM 4523 C CA . LYS B 1 28 ? -22.516 -13.547 0.079 1 93.81 28 LYS B CA 1
ATOM 4524 C C . LYS B 1 28 ? -21 -13.656 0.292 1 93.81 28 LYS B C 1
ATOM 4526 O O . LYS B 1 28 ? -20.484 -13.266 1.341 1 93.81 28 LYS B O 1
ATOM 4531 N N . LEU B 1 29 ? -20.344 -14.203 -0.708 1 95.56 29 LEU B N 1
ATOM 4532 C CA . LEU B 1 29 ? -18.906 -14.375 -0.622 1 95.56 29 LEU B CA 1
ATOM 4533 C C . LEU B 1 29 ? -18.188 -13.016 -0.617 1 95.56 29 LEU B C 1
ATOM 4535 O O . LEU B 1 29 ? -17.172 -12.844 0.055 1 95.56 29 LEU B O 1
ATOM 4539 N N . LEU B 1 30 ? -18.75 -12.102 -1.39 1 95.44 30 LEU B N 1
ATOM 4540 C CA . LEU B 1 30 ? -18.188 -10.75 -1.411 1 95.44 30 LEU B CA 1
ATOM 4541 C C . LEU B 1 30 ? -18.312 -10.086 -0.045 1 95.44 30 LEU B C 1
ATOM 4543 O O . LEU B 1 30 ? -17.391 -9.43 0.423 1 95.44 30 LEU B O 1
ATOM 4547 N N . LYS B 1 31 ? -19.453 -10.258 0.574 1 93.31 31 LYS B N 1
ATOM 4548 C CA . LYS B 1 31 ? -19.688 -9.703 1.905 1 93.31 31 LYS B CA 1
ATOM 4549 C C . LYS B 1 31 ? -18.75 -10.344 2.934 1 93.31 31 LYS B C 1
ATOM 4551 O O . LYS B 1 31 ? -18.297 -9.68 3.869 1 93.31 31 LYS B O 1
ATOM 4556 N N . ALA B 1 32 ? -18.438 -11.625 2.688 1 93.75 32 ALA B N 1
ATOM 4557 C CA . ALA B 1 32 ? -17.531 -12.352 3.578 1 93.75 32 ALA B CA 1
ATOM 4558 C C . ALA B 1 32 ? -16.078 -12.047 3.252 1 93.75 32 ALA B C 1
ATOM 4560 O O . ALA B 1 32 ? -15.164 -12.609 3.859 1 93.75 32 ALA B O 1
ATOM 4561 N N . LYS B 1 33 ? -15.812 -11.219 2.332 1 93 33 LYS B N 1
ATOM 4562 C CA . LYS B 1 33 ? -14.492 -10.75 1.927 1 93 33 LYS B CA 1
ATOM 4563 C C . LYS B 1 33 ? -13.664 -11.891 1.337 1 93 33 LYS B C 1
ATOM 4565 O O . LYS B 1 33 ? -12.453 -11.961 1.557 1 93 33 LYS B O 1
ATOM 4570 N N . GLN B 1 34 ? -14.367 -12.828 0.791 1 95.56 34 GLN B N 1
ATOM 4571 C CA . GLN B 1 34 ? -13.695 -13.867 0.02 1 95.56 34 GLN B CA 1
ATOM 4572 C C . GLN B 1 34 ? -13.656 -13.516 -1.465 1 95.56 34 GLN B C 1
ATOM 4574 O O . GLN B 1 34 ? -14.461 -14.031 -2.248 1 95.56 34 GLN B O 1
ATOM 4579 N N . TYR B 1 35 ? -12.711 -12.781 -1.834 1 95.94 35 TYR B N 1
ATOM 4580 C CA . TYR B 1 35 ? -12.695 -12.141 -3.145 1 95.94 35 TYR B CA 1
ATOM 4581 C C . TYR B 1 35 ? -12.289 -13.133 -4.23 1 95.94 35 TYR B C 1
ATOM 4583 O O . TYR B 1 35 ? -12.859 -13.133 -5.324 1 95.94 35 TYR B O 1
ATOM 4591 N N . ARG B 1 36 ? -11.328 -13.984 -3.926 1 95.69 36 ARG B N 1
ATOM 4592 C CA . ARG B 1 36 ? -10.883 -14.945 -4.93 1 95.69 36 ARG B CA 1
ATOM 4593 C C . ARG B 1 36 ? -12 -15.93 -5.27 1 95.69 36 ARG B C 1
ATOM 4595 O O . ARG B 1 36 ? -12.273 -16.188 -6.445 1 95.69 36 ARG B O 1
ATOM 4602 N N . SER B 1 37 ? -12.625 -16.422 -4.242 1 96.94 37 SER B N 1
ATOM 4603 C CA . SER B 1 37 ? -13.75 -17.344 -4.465 1 96.94 37 SER B CA 1
ATOM 4604 C C . SER B 1 37 ? -14.883 -16.641 -5.211 1 96.94 37 SER B C 1
ATOM 4606 O O . SER B 1 37 ? -15.5 -17.234 -6.098 1 96.94 37 SER B O 1
ATOM 4608 N N . CYS B 1 38 ? -15.141 -15.422 -4.805 1 97.12 38 CYS B N 1
ATOM 4609 C CA . CYS B 1 38 ? -16.188 -14.664 -5.477 1 97.12 38 CYS B CA 1
ATOM 4610 C C . CYS B 1 38 ? -15.844 -14.43 -6.941 1 97.12 38 CYS B C 1
ATOM 4612 O O . CYS B 1 38 ? -16.703 -14.539 -7.812 1 97.12 38 CYS B O 1
ATOM 4614 N N . GLU B 1 39 ? -14.633 -14.133 -7.242 1 96.81 39 GLU B N 1
ATOM 4615 C CA . GLU B 1 39 ? -14.203 -13.906 -8.617 1 96.81 39 GLU B CA 1
ATOM 4616 C C . GLU B 1 39 ? -14.391 -15.156 -9.477 1 96.81 39 GLU B C 1
ATOM 4618 O O . GLU B 1 39 ? -14.859 -15.07 -10.609 1 96.81 39 GLU B O 1
ATOM 4623 N N . ILE B 1 40 ? -13.984 -16.281 -8.93 1 96.62 40 ILE B N 1
ATOM 4624 C CA . ILE B 1 40 ? -14.117 -17.531 -9.656 1 96.62 40 ILE B CA 1
ATOM 4625 C C . ILE B 1 40 ? -15.586 -17.797 -9.977 1 96.62 40 ILE B C 1
ATOM 4627 O O . ILE B 1 40 ? -15.938 -18.094 -11.117 1 96.62 40 ILE B O 1
ATOM 4631 N N . LEU B 1 41 ? -16.453 -17.609 -8.992 1 96.38 41 LEU B N 1
ATOM 4632 C CA . LEU B 1 41 ? -17.875 -17.859 -9.188 1 96.38 41 LEU B CA 1
ATOM 4633 C C . LEU B 1 41 ? -18.469 -16.828 -10.141 1 96.38 41 LEU B C 1
ATOM 4635 O O . LEU B 1 41 ? -19.375 -17.156 -10.922 1 96.38 41 LEU B O 1
ATOM 4639 N N . ALA B 1 42 ? -18 -15.609 -10.031 1 96.25 42 ALA B N 1
ATOM 4640 C CA . ALA B 1 42 ? -18.5 -14.555 -10.914 1 96.25 42 ALA B CA 1
ATOM 4641 C C . ALA B 1 42 ? -18.156 -14.852 -12.367 1 96.25 42 ALA B C 1
ATOM 4643 O O . ALA B 1 42 ? -18.953 -14.555 -13.273 1 96.25 42 ALA B O 1
ATOM 4644 N N . LYS B 1 43 ? -16.984 -15.398 -12.578 1 96 43 LYS B N 1
ATOM 4645 C CA . LYS B 1 43 ? -16.594 -15.781 -13.938 1 96 43 LYS B CA 1
ATOM 4646 C C . LYS B 1 43 ? -17.469 -16.922 -14.453 1 96 43 LYS B C 1
ATOM 4648 O O . LYS B 1 43 ? -17.797 -16.984 -15.641 1 96 43 LYS B O 1
ATOM 4653 N N . LEU B 1 44 ? -17.844 -17.828 -13.539 1 96 44 LEU B N 1
ATOM 4654 C CA . LEU B 1 44 ? -18.781 -18.891 -13.922 1 96 44 LEU B CA 1
ATOM 4655 C C . LEU B 1 44 ? -20.141 -18.312 -14.289 1 96 44 LEU B C 1
ATOM 4657 O O . LEU B 1 44 ? -20.734 -18.703 -15.297 1 96 44 LEU B O 1
ATOM 4661 N N . GLU B 1 45 ? -20.562 -17.375 -13.438 1 94.25 45 GLU B N 1
ATOM 4662 C CA . GLU B 1 45 ? -21.828 -16.703 -13.703 1 94.25 45 GLU B CA 1
ATOM 4663 C C . GLU B 1 45 ? -21.797 -15.984 -15.055 1 94.25 45 GLU B C 1
ATOM 4665 O O . GLU B 1 45 ? -22.797 -15.977 -15.781 1 94.25 45 GLU B O 1
ATOM 4670 N N . LEU B 1 46 ? -20.703 -15.391 -15.359 1 94.56 46 LEU B N 1
ATOM 4671 C CA . LEU B 1 46 ? -20.547 -14.68 -16.625 1 94.56 46 LEU B CA 1
ATOM 4672 C C . LEU B 1 46 ? -20.703 -15.633 -17.812 1 94.56 46 LEU B C 1
ATOM 4674 O O . LEU B 1 46 ? -21.375 -15.32 -18.797 1 94.56 46 LEU B O 1
ATOM 4678 N N . SER B 1 47 ? -20.078 -16.812 -17.734 1 94.81 47 SER B N 1
ATOM 4679 C CA . SER B 1 47 ? -20.156 -17.797 -18.797 1 94.81 47 SER B CA 1
ATOM 4680 C C . SER B 1 47 ? -21.594 -18.297 -18.984 1 94.81 47 SER B C 1
ATOM 4682 O O . SER B 1 47 ? -22.062 -18.406 -20.125 1 94.81 47 SER B O 1
ATOM 4684 N N . VAL B 1 48 ? -22.297 -18.531 -17.922 1 92.75 48 VAL B N 1
ATOM 4685 C CA . VAL B 1 48 ? -23.672 -19.016 -17.984 1 92.75 48 VAL B CA 1
ATOM 4686 C C . VAL B 1 48 ? -24.594 -17.922 -18.516 1 92.75 48 VAL B C 1
ATOM 4688 O O . VAL B 1 48 ? -25.469 -18.188 -19.344 1 92.75 48 VAL B O 1
ATOM 4691 N N . ALA B 1 49 ? -24.391 -16.734 -18.016 1 92.56 49 ALA B N 1
ATOM 4692 C CA . ALA B 1 49 ? -25.234 -15.609 -18.438 1 92.56 49 ALA B CA 1
ATOM 4693 C C . ALA B 1 49 ? -25.047 -15.32 -19.922 1 92.56 49 ALA B C 1
ATOM 4695 O O . ALA B 1 49 ? -26.016 -14.984 -20.625 1 92.56 49 ALA B O 1
ATOM 4696 N N . GLU B 1 50 ? -23.891 -15.398 -20.406 1 93.38 50 GLU B N 1
ATOM 4697 C CA . GLU B 1 50 ? -23.625 -15.188 -21.828 1 93.38 50 GLU B CA 1
ATOM 4698 C C . GLU B 1 50 ? -24.312 -16.25 -22.672 1 93.38 50 GLU B C 1
ATOM 4700 O O . GLU B 1 50 ? -24.875 -15.938 -23.734 1 93.38 50 GLU B O 1
ATOM 4705 N N . GLN B 1 51 ? -24.25 -17.469 -22.188 1 92.06 51 GLN B N 1
ATOM 4706 C CA . GLN B 1 51 ? -24.875 -18.562 -22.922 1 92.06 51 GLN B CA 1
ATOM 4707 C C . GLN B 1 51 ? -26.391 -18.406 -22.953 1 92.06 51 GLN B C 1
ATOM 4709 O O . GLN B 1 51 ? -27.031 -18.703 -23.953 1 92.06 51 GLN B O 1
ATOM 4714 N N . GLU B 1 52 ? -26.906 -17.906 -21.859 1 91.5 52 GLU B N 1
ATOM 4715 C CA . GLU B 1 52 ? -28.344 -17.766 -21.75 1 91.5 52 GLU B CA 1
ATOM 4716 C C . GLU B 1 52 ? -28.812 -16.422 -22.281 1 91.5 52 GLU B C 1
ATOM 4718 O O . GLU B 1 52 ? -30.016 -16.172 -22.422 1 91.5 52 GLU B O 1
ATOM 4723 N N . GLY B 1 53 ? -27.969 -15.469 -22.578 1 90.69 53 GLY B N 1
ATOM 4724 C CA . GLY B 1 53 ? -28.312 -14.148 -23.094 1 90.69 53 GLY B CA 1
ATOM 4725 C C . GLY B 1 53 ? -28.875 -13.219 -22.031 1 90.69 53 GLY B C 1
ATOM 4726 O O . GLY B 1 53 ? -29.688 -12.344 -22.344 1 90.69 53 GLY B O 1
ATOM 4727 N N . ARG B 1 54 ? -28.562 -13.523 -20.828 1 92.38 54 ARG B N 1
ATOM 4728 C CA . ARG B 1 54 ? -29.031 -12.688 -19.719 1 92.38 54 ARG B CA 1
ATOM 4729 C C . ARG B 1 54 ? -28.188 -11.422 -19.609 1 92.38 54 ARG B C 1
ATOM 4731 O O . ARG B 1 54 ? -27.188 -11.258 -20.312 1 92.38 54 ARG B O 1
ATOM 4738 N N . ASP B 1 55 ? -28.641 -10.562 -18.734 1 91.12 55 ASP B N 1
ATOM 4739 C CA . ASP B 1 55 ? -27.922 -9.32 -18.469 1 91.12 55 ASP B CA 1
ATOM 4740 C C . ASP B 1 55 ? -26.578 -9.594 -17.812 1 91.12 55 ASP B C 1
ATOM 4742 O O . ASP B 1 55 ? -26.5 -10.359 -16.844 1 91.12 55 ASP B O 1
ATOM 4746 N N . LEU B 1 56 ? -25.547 -9.008 -18.375 1 93 56 LEU B N 1
ATOM 4747 C CA . LEU B 1 56 ? -24.188 -9.297 -17.922 1 93 56 LEU B CA 1
ATOM 4748 C C . LEU B 1 56 ? -23.703 -8.227 -16.953 1 93 56 LEU B C 1
ATOM 4750 O O . LEU B 1 56 ? -22.594 -8.32 -16.406 1 93 56 LEU B O 1
ATOM 4754 N N . THR B 1 57 ? -24.453 -7.262 -16.625 1 92.5 57 THR B N 1
ATOM 4755 C CA . THR B 1 57 ? -24.062 -6.105 -15.828 1 92.5 57 THR B CA 1
ATOM 4756 C C . THR B 1 57 ? -23.625 -6.535 -14.43 1 92.5 57 THR B C 1
ATOM 4758 O O . THR B 1 57 ? -22.578 -6.117 -13.938 1 92.5 57 THR B O 1
ATOM 4761 N N . MET B 1 58 ? -24.375 -7.395 -13.812 1 92.5 58 MET B N 1
ATOM 4762 C CA . MET B 1 58 ? -24.078 -7.828 -12.453 1 92.5 58 MET B CA 1
ATOM 4763 C C . MET B 1 58 ? -22.797 -8.641 -12.414 1 92.5 58 MET B C 1
ATOM 4765 O O . MET B 1 58 ? -22 -8.523 -11.477 1 92.5 58 MET B O 1
ATOM 4769 N N . ALA B 1 59 ? -22.656 -9.477 -13.414 1 94.38 59 ALA B N 1
ATOM 4770 C CA . ALA B 1 59 ? -21.438 -10.281 -13.469 1 94.38 59 ALA B CA 1
ATOM 4771 C C . ALA B 1 59 ? -20.203 -9.406 -13.633 1 94.38 59 ALA B C 1
ATOM 4773 O O . ALA B 1 59 ? -19.188 -9.602 -12.945 1 94.38 59 ALA B O 1
ATOM 4774 N N . PHE B 1 60 ? -20.328 -8.406 -14.484 1 95.38 60 PHE B N 1
ATOM 4775 C CA . PHE B 1 60 ? -19.219 -7.48 -14.688 1 95.38 60 PHE B CA 1
ATOM 4776 C C . PHE B 1 60 ? -18.922 -6.699 -13.414 1 95.38 60 PHE B C 1
ATOM 4778 O O . PHE B 1 60 ? -17.766 -6.523 -13.039 1 95.38 60 PHE B O 1
ATOM 4785 N N . ALA B 1 61 ? -19.938 -6.293 -12.719 1 95.75 61 ALA B N 1
ATOM 4786 C CA . ALA B 1 61 ? -19.797 -5.52 -11.484 1 95.75 61 ALA B CA 1
ATOM 4787 C C . ALA B 1 61 ? -19.109 -6.344 -10.398 1 95.75 61 ALA B C 1
ATOM 4789 O O . ALA B 1 61 ? -18.234 -5.84 -9.688 1 95.75 61 ALA B O 1
ATOM 4790 N N . LEU B 1 62 ? -19.516 -7.598 -10.352 1 96.38 62 LEU B N 1
ATOM 4791 C CA . LEU B 1 62 ? -18.938 -8.469 -9.328 1 96.38 62 LEU B CA 1
ATOM 4792 C C . LEU B 1 62 ? -17.453 -8.719 -9.602 1 96.38 62 LEU B C 1
ATOM 4794 O O . LEU B 1 62 ? -16.641 -8.68 -8.688 1 96.38 62 LEU B O 1
ATOM 4798 N N . ILE B 1 63 ? -17.125 -8.945 -10.836 1 96.62 63 ILE B N 1
ATOM 4799 C CA . ILE B 1 63 ? -15.734 -9.172 -11.195 1 96.62 63 ILE B CA 1
ATOM 4800 C C . ILE B 1 63 ? -14.922 -7.902 -10.953 1 96.62 63 ILE B C 1
ATOM 4802 O O . ILE B 1 63 ? -13.805 -7.961 -10.438 1 96.62 63 ILE B O 1
ATOM 4806 N N . GLY B 1 64 ? -15.484 -6.77 -11.344 1 96.38 64 GLY B N 1
ATOM 4807 C CA . GLY B 1 64 ? -14.82 -5.5 -11.094 1 96.38 64 GLY B CA 1
ATOM 4808 C C . GLY B 1 64 ? -14.578 -5.23 -9.625 1 96.38 64 GLY B C 1
ATOM 4809 O O . GLY B 1 64 ? -13.5 -4.781 -9.234 1 96.38 64 GLY B O 1
ATOM 4810 N N . ASP B 1 65 ? -15.57 -5.543 -8.766 1 96.94 65 ASP B N 1
ATOM 4811 C CA . ASP B 1 65 ? -15.438 -5.344 -7.324 1 96.94 65 ASP B CA 1
ATOM 4812 C C . ASP B 1 65 ? -14.336 -6.227 -6.746 1 96.94 65 ASP B C 1
ATOM 4814 O O . ASP B 1 65 ? -13.562 -5.777 -5.898 1 96.94 65 ASP B O 1
ATOM 4818 N N . CYS B 1 66 ? -14.32 -7.441 -7.188 1 97.06 66 CYS B N 1
ATOM 4819 C CA . CYS B 1 66 ? -13.273 -8.344 -6.711 1 97.06 66 CYS B CA 1
ATOM 4820 C C . CYS B 1 66 ? -11.898 -7.852 -7.141 1 97.06 66 CYS B C 1
ATOM 4822 O O . CYS B 1 66 ? -10.953 -7.891 -6.352 1 97.06 66 CYS B O 1
ATOM 4824 N N . ALA B 1 67 ? -11.82 -7.379 -8.375 1 96.31 67 ALA B N 1
ATOM 4825 C CA . ALA B 1 67 ? -10.555 -6.867 -8.883 1 96.31 67 ALA B CA 1
ATOM 4826 C C . ALA B 1 67 ? -10.102 -5.637 -8.102 1 96.31 67 ALA B C 1
ATOM 4828 O O . ALA B 1 67 ? -8.922 -5.496 -7.785 1 96.31 67 ALA B O 1
ATOM 4829 N N . MET B 1 68 ? -11.023 -4.785 -7.781 1 96.19 68 MET B N 1
ATOM 4830 C CA . MET B 1 68 ? -10.711 -3.57 -7.031 1 96.19 68 MET B CA 1
ATOM 4831 C C . MET B 1 68 ? -10.203 -3.91 -5.633 1 96.19 68 MET B C 1
ATOM 4833 O O . MET B 1 68 ? -9.211 -3.346 -5.176 1 96.19 68 MET B O 1
ATOM 4837 N N . MET B 1 69 ? -10.875 -4.93 -4.977 1 94.56 69 MET B N 1
ATOM 4838 C CA . MET B 1 69 ? -10.523 -5.27 -3.598 1 94.56 69 MET B CA 1
ATOM 4839 C C . MET B 1 69 ? -9.195 -6.02 -3.543 1 94.56 69 MET B C 1
ATOM 4841 O O . MET B 1 69 ? -8.547 -6.066 -2.494 1 94.56 69 MET B O 1
ATOM 4845 N N . THR B 1 70 ? -8.773 -6.602 -4.637 1 93.81 70 THR B N 1
ATOM 4846 C CA . THR B 1 70 ? -7.492 -7.289 -4.695 1 93.81 70 THR B CA 1
ATOM 4847 C C . THR B 1 70 ? -6.43 -6.398 -5.328 1 93.81 70 THR B C 1
ATOM 4849 O O . THR B 1 70 ? -5.398 -6.887 -5.801 1 93.81 70 THR B O 1
ATOM 4852 N N . ASN B 1 71 ? -6.625 -5.125 -5.527 1 92.69 71 ASN B N 1
ATOM 4853 C CA . ASN B 1 71 ? -5.719 -4.07 -5.969 1 92.69 71 ASN B CA 1
ATOM 4854 C C . ASN B 1 71 ? -5.355 -4.223 -7.441 1 92.69 71 ASN B C 1
ATOM 4856 O O . ASN B 1 71 ? -4.238 -3.895 -7.852 1 92.69 71 ASN B O 1
ATOM 4860 N N . GLN B 1 72 ? -6.184 -4.898 -8.18 1 94.19 72 GLN B N 1
ATOM 4861 C CA . GLN B 1 72 ? -6.062 -4.926 -9.633 1 94.19 72 GLN B CA 1
ATOM 4862 C C . GLN B 1 72 ? -6.914 -3.836 -10.273 1 94.19 72 GLN B C 1
ATOM 4864 O O . GLN B 1 72 ? -7.977 -4.121 -10.836 1 94.19 72 GLN B O 1
ATOM 4869 N N . TYR B 1 73 ? -6.391 -2.662 -10.297 1 96.31 73 TYR B N 1
ATOM 4870 C CA . TYR B 1 73 ? -7.191 -1.477 -10.594 1 96.31 73 TYR B CA 1
ATOM 4871 C C . TYR B 1 73 ? -7.457 -1.354 -12.086 1 96.31 73 TYR B C 1
ATOM 4873 O O . TYR B 1 73 ? -8.57 -1.021 -12.5 1 96.31 73 TYR B O 1
ATOM 4881 N N . ASN B 1 74 ? -6.449 -1.602 -12.938 1 95.56 74 ASN B N 1
ATOM 4882 C CA . ASN B 1 74 ? -6.664 -1.504 -14.375 1 95.56 74 ASN B CA 1
ATOM 4883 C C . ASN B 1 74 ? -7.707 -2.51 -14.859 1 95.56 74 ASN B C 1
ATOM 4885 O O . ASN B 1 74 ? -8.531 -2.191 -15.711 1 95.56 74 ASN B O 1
ATOM 4889 N N . ARG B 1 75 ? -7.605 -3.697 -14.258 1 94.5 75 ARG B N 1
ATOM 4890 C CA . ARG B 1 75 ? -8.602 -4.711 -14.586 1 94.5 75 ARG B CA 1
ATOM 4891 C C . ARG B 1 75 ? -9.992 -4.285 -14.125 1 94.5 75 ARG B C 1
ATOM 4893 O O . ARG B 1 75 ? -10.977 -4.469 -14.844 1 94.5 75 ARG B O 1
ATOM 4900 N N . ALA B 1 76 ? -10.109 -3.742 -12.93 1 96.94 76 ALA B N 1
ATOM 4901 C CA . ALA B 1 76 ? -11.383 -3.268 -12.398 1 96.94 76 ALA B CA 1
ATOM 4902 C C . ALA B 1 76 ? -11.977 -2.18 -13.281 1 96.94 76 ALA B C 1
ATOM 4904 O O . ALA B 1 76 ? -13.18 -2.189 -13.57 1 96.94 76 ALA B O 1
ATOM 4905 N N . ILE B 1 77 ? -11.141 -1.243 -13.805 1 96.94 77 ILE B N 1
ATOM 4906 C CA . ILE B 1 77 ? -11.594 -0.133 -14.641 1 96.94 77 ILE B CA 1
ATOM 4907 C C . ILE B 1 77 ? -12.219 -0.672 -15.922 1 96.94 77 ILE B C 1
ATOM 4909 O O . ILE B 1 77 ? -13.273 -0.195 -16.359 1 96.94 77 ILE B O 1
ATOM 4913 N N . GLU B 1 78 ? -11.586 -1.674 -16.484 1 94.62 78 GLU B N 1
ATOM 4914 C CA . GLU B 1 78 ? -12.102 -2.25 -17.734 1 94.62 78 GLU B CA 1
ATOM 4915 C C . GLU B 1 78 ? -13.5 -2.84 -17.531 1 94.62 78 GLU B C 1
ATOM 4917 O O . GLU B 1 78 ? -14.375 -2.682 -18.375 1 94.62 78 GLU B O 1
ATOM 4922 N N . TYR B 1 79 ? -13.719 -3.488 -16.422 1 96.06 79 TYR B N 1
ATOM 4923 C CA . TYR B 1 79 ? -15.023 -4.102 -16.172 1 96.06 79 TYR B CA 1
ATOM 4924 C C . TYR B 1 79 ? -16.047 -3.049 -15.781 1 96.06 79 TYR B C 1
ATOM 4926 O O . TYR B 1 79 ? -17.219 -3.143 -16.172 1 96.06 79 TYR B O 1
ATOM 4934 N N . TYR B 1 80 ? -15.648 -2.021 -15.008 1 96.25 80 TYR B N 1
ATOM 4935 C CA . TYR B 1 80 ? -16.578 -0.976 -14.617 1 96.25 80 TYR B CA 1
ATOM 4936 C C . TYR B 1 80 ? -17.031 -0.158 -15.82 1 96.25 80 TYR B C 1
ATOM 4938 O O . TYR B 1 80 ? -18.156 0.325 -15.867 1 96.25 80 TYR B O 1
ATOM 4946 N N . ARG B 1 81 ? -16.141 0.012 -16.812 1 94.44 81 ARG B N 1
ATOM 4947 C CA . ARG B 1 81 ? -16.469 0.778 -18.016 1 94.44 81 ARG B CA 1
ATOM 4948 C C . ARG B 1 81 ? -17.531 0.074 -18.844 1 94.44 81 ARG B C 1
ATOM 4950 O O . ARG B 1 81 ? -18.234 0.712 -19.625 1 94.44 81 ARG B O 1
ATOM 4957 N N . ARG B 1 82 ? -17.688 -1.232 -18.641 1 92.94 82 ARG B N 1
ATOM 4958 C CA . ARG B 1 82 ? -18.672 -2.01 -19.391 1 92.94 82 ARG B CA 1
ATOM 4959 C C . ARG B 1 82 ? -20.062 -1.894 -18.766 1 92.94 82 ARG B C 1
ATOM 4961 O O . ARG B 1 82 ? -21.062 -2.264 -19.375 1 92.94 82 ARG B O 1
ATOM 4968 N N . VAL B 1 83 ? -20.062 -1.337 -17.531 1 92 83 VAL B N 1
ATOM 4969 C CA . VAL B 1 83 ? -21.328 -1.199 -16.828 1 92 83 VAL B CA 1
ATOM 4970 C C . VAL B 1 83 ? -21.797 0.257 -16.859 1 92 83 VAL B C 1
ATOM 4972 O O . VAL B 1 83 ? -21.016 1.166 -16.547 1 92 83 VAL B O 1
ATOM 4975 N N . ASP B 1 84 ? -22.906 0.488 -17.266 1 87 84 ASP B N 1
ATOM 4976 C CA . ASP B 1 84 ? -23.438 1.846 -17.375 1 87 84 ASP B CA 1
ATOM 4977 C C . ASP B 1 84 ? -24.234 2.227 -16.125 1 87 84 ASP B C 1
ATOM 4979 O O . ASP B 1 84 ? -25.453 2.17 -16.125 1 87 84 ASP B O 1
ATOM 4983 N N . SER B 1 85 ? -23.672 2.467 -15.078 1 89.44 85 SER B N 1
ATOM 4984 C CA . SER B 1 85 ? -24.266 2.908 -13.828 1 89.44 85 SER B CA 1
ATOM 4985 C C . SER B 1 85 ? -23.391 3.947 -13.133 1 89.44 85 SER B C 1
ATOM 4987 O O . SER B 1 85 ? -22.172 3.914 -13.25 1 89.44 85 SER B O 1
ATOM 4989 N N . HIS B 1 86 ? -24.047 4.84 -12.477 1 88.62 86 HIS B N 1
ATOM 4990 C CA . HIS B 1 86 ? -23.344 5.906 -11.766 1 88.62 86 HIS B CA 1
ATOM 4991 C C . HIS B 1 86 ? -22.578 5.359 -10.578 1 88.62 86 HIS B C 1
ATOM 4993 O O . HIS B 1 86 ? -21.516 5.895 -10.219 1 88.62 86 HIS B O 1
ATOM 4999 N N . LYS B 1 87 ? -23.109 4.316 -10.008 1 89.62 87 LYS B N 1
ATOM 5000 C CA . LYS B 1 87 ? -22.453 3.709 -8.859 1 89.62 87 LYS B CA 1
ATOM 5001 C C . LYS B 1 87 ? -21.078 3.184 -9.227 1 89.62 87 LYS B C 1
ATOM 5003 O O . LYS B 1 87 ? -20.125 3.328 -8.461 1 89.62 87 LYS B O 1
ATOM 5008 N N . TYR B 1 88 ? -20.984 2.717 -10.406 1 93.56 88 TYR B N 1
ATOM 5009 C CA . TYR B 1 88 ? -19.734 2.086 -10.797 1 93.56 88 TYR B CA 1
ATOM 5010 C C . TYR B 1 88 ? -18.781 3.096 -11.43 1 93.56 88 TYR B C 1
ATOM 5012 O O . TYR B 1 88 ? -17.594 2.824 -11.586 1 93.56 88 TYR B O 1
ATOM 5020 N N . ARG B 1 89 ? -19.328 4.289 -11.766 1 95.5 89 ARG B N 1
ATOM 5021 C CA . ARG B 1 89 ? -18.453 5.371 -12.195 1 95.5 89 ARG B CA 1
ATOM 5022 C C . ARG B 1 89 ? -17.625 5.902 -11.023 1 95.5 89 ARG B C 1
ATOM 5024 O O . ARG B 1 89 ? -16.469 6.297 -11.195 1 95.5 89 ARG B O 1
ATOM 5031 N N . LEU B 1 90 ? -18.281 5.887 -9.875 1 95.69 90 LEU B N 1
ATOM 5032 C CA . LEU B 1 90 ? -17.547 6.27 -8.672 1 95.69 90 LEU B CA 1
ATOM 5033 C C . LEU B 1 90 ? -16.406 5.309 -8.406 1 95.69 90 LEU B C 1
ATOM 5035 O O . LEU B 1 90 ? -15.281 5.734 -8.102 1 95.69 90 LEU B O 1
ATOM 5039 N N . LYS B 1 91 ? -16.672 3.996 -8.531 1 96.19 91 LYS B N 1
ATOM 5040 C CA . LYS B 1 91 ? -15.641 2.986 -8.297 1 96.19 91 LYS B CA 1
ATOM 5041 C C . LYS B 1 91 ? -14.539 3.074 -9.344 1 96.19 91 LYS B C 1
ATOM 5043 O O . LYS B 1 91 ? -13.359 2.877 -9.031 1 96.19 91 LYS B O 1
ATOM 5048 N N . GLU B 1 92 ? -14.93 3.381 -10.57 1 97 92 GLU B N 1
ATOM 5049 C CA . GLU B 1 92 ? -13.945 3.602 -11.625 1 97 92 GLU B CA 1
ATOM 5050 C C . GLU B 1 92 ? -13.016 4.758 -11.273 1 97 92 GLU B C 1
ATOM 5052 O O . GLU B 1 92 ? -11.789 4.637 -11.406 1 97 92 GLU B O 1
ATOM 5057 N N . ALA B 1 93 ? -13.547 5.848 -10.797 1 97.31 93 ALA B N 1
ATOM 5058 C CA . ALA B 1 93 ? -12.758 7.023 -10.43 1 97.31 93 ALA B CA 1
ATOM 5059 C C . ALA B 1 93 ? -11.812 6.711 -9.273 1 97.31 93 ALA B C 1
ATOM 5061 O O . ALA B 1 93 ? -10.68 7.191 -9.234 1 97.31 93 ALA B O 1
ATOM 5062 N N . GLN B 1 94 ? -12.352 5.922 -8.32 1 96.31 94 GLN B N 1
ATOM 5063 C CA . GLN B 1 94 ? -11.516 5.535 -7.188 1 96.31 94 GLN B CA 1
ATOM 5064 C C . GLN B 1 94 ? -10.312 4.715 -7.645 1 96.31 94 GLN B C 1
ATOM 5066 O O . GLN B 1 94 ? -9.203 4.879 -7.129 1 96.31 94 GLN B O 1
ATOM 5071 N N . CYS B 1 95 ? -10.531 3.801 -8.578 1 97.25 95 CYS B N 1
ATOM 5072 C CA . CYS B 1 95 ? -9.438 3.004 -9.125 1 97.25 95 CYS B CA 1
ATOM 5073 C C . CYS B 1 95 ? -8.438 3.885 -9.867 1 97.25 95 CYS B C 1
ATOM 5075 O O . CYS B 1 95 ? -7.227 3.695 -9.758 1 97.25 95 CYS B O 1
ATOM 5077 N N . LEU B 1 96 ? -8.93 4.859 -10.625 1 97.19 96 LEU B N 1
ATOM 5078 C CA . LEU B 1 96 ? -8.07 5.773 -11.375 1 97.19 96 LEU B CA 1
ATOM 5079 C C . LEU B 1 96 ? -7.215 6.609 -10.438 1 97.19 96 LEU B C 1
ATOM 5081 O O . LEU B 1 96 ? -6.039 6.855 -10.719 1 97.19 96 LEU B O 1
ATOM 5085 N N . GLN B 1 97 ? -7.805 7.012 -9.312 1 95.75 97 GLN B N 1
ATOM 5086 C CA . GLN B 1 97 ? -7.043 7.77 -8.32 1 95.75 97 GLN B CA 1
ATOM 5087 C C . GLN B 1 97 ? -5.906 6.934 -7.742 1 95.75 97 GLN B C 1
ATOM 5089 O O . GLN B 1 97 ? -4.805 7.438 -7.52 1 95.75 97 GLN B O 1
ATOM 5094 N N . SER B 1 98 ? -6.188 5.602 -7.434 1 94.38 98 SER B N 1
ATOM 5095 C CA . SER B 1 98 ? -5.18 4.719 -6.855 1 94.38 98 SER B CA 1
ATOM 5096 C C . SER B 1 98 ? -4.016 4.5 -7.816 1 94.38 98 SER B C 1
ATOM 5098 O O . SER B 1 98 ? -2.896 4.215 -7.391 1 94.38 98 SER B O 1
ATOM 5100 N N . LEU B 1 99 ? -4.309 4.699 -9.117 1 94.69 99 LEU B N 1
ATOM 5101 C CA . LEU B 1 99 ? -3.273 4.543 -10.133 1 94.69 99 LEU B CA 1
ATOM 5102 C C . LEU B 1 99 ? -2.523 5.852 -10.352 1 94.69 99 LEU B C 1
ATOM 5104 O O . LEU B 1 99 ? -1.516 5.883 -11.062 1 94.69 99 LEU B O 1
ATOM 5108 N N . GLY B 1 100 ? -2.973 6.949 -9.773 1 92.69 100 GLY B N 1
ATOM 5109 C CA . GLY B 1 100 ? -2.309 8.242 -9.875 1 92.69 100 GLY B CA 1
ATOM 5110 C C . GLY B 1 100 ? -2.879 9.125 -10.961 1 92.69 100 GLY B C 1
ATOM 5111 O O . GLY B 1 100 ? -2.373 10.227 -11.211 1 92.69 100 GLY B O 1
ATOM 5112 N N . ASN B 1 101 ? -3.922 8.633 -11.641 1 95.44 101 ASN B N 1
ATOM 5113 C CA . ASN B 1 101 ? -4.559 9.422 -12.688 1 95.44 101 ASN B CA 1
ATOM 5114 C C . ASN B 1 101 ? -5.66 10.32 -12.125 1 95.44 101 ASN B C 1
ATOM 5116 O O . ASN B 1 101 ? -6.848 10.031 -12.297 1 95.44 101 ASN B O 1
ATOM 5120 N N . VAL B 1 102 ? -5.398 11.445 -11.664 1 95.94 102 VAL B N 1
ATOM 5121 C CA . VAL B 1 102 ? -6.301 12.32 -10.922 1 95.94 102 VAL B CA 1
ATOM 5122 C C . VAL B 1 102 ? -7.199 13.086 -11.891 1 95.94 102 VAL B C 1
ATOM 5124 O O . VAL B 1 102 ? -8.391 13.266 -11.641 1 95.94 102 VAL B O 1
ATOM 5127 N N . VAL B 1 103 ? -6.637 13.531 -13.031 1 96.31 103 VAL B N 1
ATOM 5128 C CA . VAL B 1 103 ? -7.391 14.336 -13.992 1 96.31 103 VAL B CA 1
ATOM 5129 C C . VAL B 1 103 ? -8.492 13.492 -14.625 1 96.31 103 VAL B C 1
ATOM 5131 O O . VAL B 1 103 ? -9.648 13.914 -14.688 1 96.31 103 VAL B O 1
ATOM 5134 N N . GLU B 1 104 ? -8.094 12.289 -14.992 1 96.75 104 GLU B N 1
ATOM 5135 C CA . GLU B 1 104 ? -9.078 11.391 -15.594 1 96.75 104 GLU B CA 1
ATOM 5136 C C . GLU B 1 104 ? -10.148 11 -14.578 1 96.75 104 GLU B C 1
ATOM 5138 O O . GLU B 1 104 ? -11.328 10.875 -14.938 1 96.75 104 GLU B O 1
ATOM 5143 N N . ALA B 1 105 ? -9.766 10.758 -13.336 1 97.75 105 ALA B N 1
ATOM 5144 C CA . ALA B 1 105 ? -10.727 10.414 -12.289 1 97.75 105 ALA B CA 1
ATOM 5145 C C . ALA B 1 105 ? -11.758 11.523 -12.109 1 97.75 105 ALA B C 1
ATOM 5147 O O . ALA B 1 105 ? -12.961 11.258 -12 1 97.75 105 ALA B O 1
ATOM 5148 N N . ALA B 1 106 ? -11.305 12.805 -12.133 1 97.5 106 ALA B N 1
ATOM 5149 C CA . ALA B 1 106 ? -12.211 13.938 -11.992 1 97.5 106 ALA B CA 1
ATOM 5150 C C . ALA B 1 106 ? -13.172 14.023 -13.172 1 97.5 106 ALA B C 1
ATOM 5152 O O . ALA B 1 106 ? -14.367 14.289 -12.992 1 97.5 106 ALA B O 1
ATOM 5153 N N . SER B 1 107 ? -12.656 13.727 -14.375 1 96.56 107 SER B N 1
ATOM 5154 C CA . SER B 1 107 ? -13.477 13.781 -15.578 1 96.56 107 SER B CA 1
ATOM 5155 C C . SER B 1 107 ? -14.586 12.742 -15.539 1 96.56 107 SER B C 1
ATOM 5157 O O . SER B 1 107 ? -15.711 13 -15.984 1 96.56 107 SER B O 1
ATOM 5159 N N . VAL B 1 108 ? -14.297 11.562 -15.031 1 96.5 108 VAL B N 1
ATOM 5160 C CA . VAL B 1 108 ? -15.281 10.484 -14.93 1 96.5 108 VAL B CA 1
ATOM 5161 C C . VAL B 1 108 ? -16.391 10.883 -13.961 1 96.5 108 VAL B C 1
ATOM 5163 O O . VAL B 1 108 ? -17.562 10.648 -14.219 1 96.5 108 VAL B O 1
ATOM 5166 N N . LEU B 1 109 ? -16.031 11.5 -12.828 1 96.5 109 LEU B N 1
ATOM 5167 C CA . LEU B 1 109 ? -17.016 11.891 -11.828 1 96.5 109 LEU B CA 1
ATOM 5168 C C . LEU B 1 109 ? -17.859 13.062 -12.328 1 96.5 109 LEU B C 1
ATOM 5170 O O . LEU B 1 109 ? -19.016 13.211 -11.938 1 96.5 109 LEU B O 1
ATOM 5174 N N . GLU B 1 110 ? -17.297 13.883 -13.227 1 95.5 110 GLU B N 1
ATOM 5175 C CA . GLU B 1 110 ? -18.031 15.016 -13.781 1 95.5 110 GLU B CA 1
ATOM 5176 C C . GLU B 1 110 ? -19.156 14.555 -14.695 1 95.5 110 GLU B C 1
ATOM 5178 O O . GLU B 1 110 ? -20.094 15.312 -14.953 1 95.5 110 GLU B O 1
ATOM 5183 N N . MET B 1 111 ? -19 13.336 -15.148 1 93.25 111 MET B N 1
ATOM 5184 C CA . MET B 1 111 ? -20.031 12.789 -16.016 1 93.25 111 MET B CA 1
ATOM 5185 C C . MET B 1 111 ? -21.297 12.469 -15.234 1 93.25 111 MET B C 1
ATOM 5187 O O . MET B 1 111 ? -22.375 12.328 -15.812 1 93.25 111 MET B O 1
ATOM 5191 N N . ILE B 1 112 ? -21.203 12.398 -13.93 1 95.38 112 ILE B N 1
ATOM 5192 C CA . ILE B 1 112 ? -22.375 12.133 -13.086 1 95.38 112 ILE B CA 1
ATOM 5193 C C . ILE B 1 112 ? -23.156 13.422 -12.883 1 95.38 112 ILE B C 1
ATOM 5195 O O . ILE B 1 112 ? -22.609 14.43 -12.43 1 95.38 112 ILE B O 1
ATOM 5199 N N . PRO B 1 113 ? -24.406 13.43 -13.195 1 94.62 113 PRO B N 1
ATOM 5200 C CA . PRO B 1 113 ? -25.219 14.633 -13.023 1 94.62 113 PRO B CA 1
ATOM 5201 C C . PRO B 1 113 ? -25.281 15.086 -11.562 1 94.62 113 PRO B C 1
ATOM 5203 O O . PRO B 1 113 ? -25.203 14.266 -10.648 1 94.62 113 PRO B O 1
ATOM 5206 N N . ARG B 1 114 ? -25.516 16.344 -11.25 1 92.94 114 ARG B N 1
ATOM 5207 C CA . ARG B 1 114 ? -25.5 16.953 -9.93 1 92.94 114 ARG B CA 1
ATOM 5208 C C . ARG B 1 114 ? -26.578 16.359 -9.031 1 92.94 114 ARG B C 1
ATOM 5210 O O . ARG B 1 114 ? -26.359 16.203 -7.824 1 92.94 114 ARG B O 1
ATOM 5217 N N . LYS B 1 115 ? -27.625 15.938 -9.586 1 92.19 115 LYS B N 1
ATOM 5218 C CA . LYS B 1 115 ? -28.75 15.438 -8.805 1 92.19 115 LYS B CA 1
ATOM 5219 C C . LYS B 1 115 ? -28.453 14.07 -8.219 1 92.19 115 LYS B C 1
ATOM 5221 O O . LYS B 1 115 ? -29.016 13.688 -7.188 1 92.19 115 LYS B O 1
ATOM 5226 N N . GLU B 1 116 ? -27.531 13.398 -8.883 1 92.62 116 GLU B N 1
ATOM 5227 C CA . GLU B 1 116 ? -27.234 12.031 -8.461 1 92.62 116 GLU B CA 1
ATOM 5228 C C . GLU B 1 116 ? -25.969 11.969 -7.625 1 92.62 116 GLU B C 1
ATOM 5230 O O . GLU B 1 116 ? -25.562 10.898 -7.16 1 92.62 116 GLU B O 1
ATOM 5235 N N . ARG B 1 117 ? -25.453 13.141 -7.34 1 94.56 117 ARG B N 1
ATOM 5236 C CA . ARG B 1 117 ? -24.203 13.164 -6.574 1 94.56 117 ARG B CA 1
ATOM 5237 C C . ARG B 1 117 ? -24.484 13.102 -5.078 1 94.56 117 ARG B C 1
ATOM 5239 O O . ARG B 1 117 ? -25.281 13.883 -4.551 1 94.56 117 ARG B O 1
ATOM 5246 N N . ASP B 1 118 ? -23.922 12.078 -4.496 1 94.25 118 ASP B N 1
ATOM 5247 C CA . ASP B 1 118 ? -24.047 11.93 -3.051 1 94.25 118 ASP B CA 1
ATOM 5248 C C . ASP B 1 118 ? -22.844 12.562 -2.332 1 94.25 118 ASP B C 1
ATOM 5250 O O . ASP B 1 118 ? -22.016 13.227 -2.957 1 94.25 118 ASP B O 1
ATOM 5254 N N . LEU B 1 119 ? -22.812 12.445 -0.976 1 95.62 119 LEU B N 1
ATOM 5255 C CA . LEU B 1 119 ? -21.766 13.039 -0.145 1 95.62 119 LEU B CA 1
ATOM 5256 C C . LEU B 1 119 ? -20.391 12.531 -0.559 1 95.62 119 LEU B C 1
ATOM 5258 O O . LEU B 1 119 ? -19.453 13.312 -0.715 1 95.62 119 LEU B O 1
ATOM 5262 N N . THR B 1 120 ? -20.312 11.211 -0.817 1 96.19 120 THR B N 1
ATOM 5263 C CA . THR B 1 120 ? -19.031 10.586 -1.163 1 96.19 120 THR B CA 1
ATOM 5264 C C . THR B 1 120 ? -18.484 11.156 -2.471 1 96.19 120 THR B C 1
ATOM 5266 O O . THR B 1 120 ? -17.297 11.422 -2.586 1 96.19 120 THR B O 1
ATOM 5269 N N . ILE B 1 121 ? -19.328 11.414 -3.459 1 96.81 121 ILE B N 1
ATOM 5270 C CA . ILE B 1 121 ? -18.922 11.898 -4.77 1 96.81 121 ILE B CA 1
ATOM 5271 C C . ILE B 1 121 ? -18.438 13.344 -4.656 1 96.81 121 ILE B C 1
ATOM 5273 O O . ILE B 1 121 ? -17.391 13.703 -5.211 1 96.81 121 ILE B O 1
ATOM 5277 N N . TYR B 1 122 ? -19.141 14.141 -3.893 1 97.25 122 TYR B N 1
ATOM 5278 C CA . TYR B 1 122 ? -18.766 15.539 -3.746 1 97.25 122 TYR B CA 1
ATOM 5279 C C . TYR B 1 122 ? -17.422 15.664 -3.029 1 97.25 122 TYR B C 1
ATOM 5281 O O . TYR B 1 122 ? -16.547 16.438 -3.447 1 97.25 122 TYR B O 1
ATOM 5289 N N . MET B 1 123 ? -17.266 14.93 -1.989 1 97.44 123 MET B N 1
ATOM 5290 C CA . MET B 1 123 ? -16.016 14.992 -1.24 1 97.44 123 MET B CA 1
ATOM 5291 C C . MET B 1 123 ? -14.852 14.492 -2.086 1 97.44 123 MET B C 1
ATOM 5293 O O . MET B 1 123 ? -13.789 15.109 -2.107 1 97.44 123 MET B O 1
ATOM 5297 N N . PHE B 1 124 ? -15.109 13.375 -2.734 1 96.75 124 PHE B N 1
ATOM 5298 C CA . PHE B 1 124 ? -14.062 12.805 -3.574 1 96.75 124 PHE B CA 1
ATOM 5299 C C . PHE B 1 124 ? -13.711 13.75 -4.719 1 96.75 124 PHE B C 1
ATOM 5301 O O . PHE B 1 124 ? -12.531 13.961 -5.016 1 96.75 124 PHE B O 1
ATOM 5308 N N . LEU B 1 125 ? -14.703 14.32 -5.402 1 97.25 125 LEU B N 1
ATOM 5309 C CA . LEU B 1 125 ? -14.5 15.266 -6.492 1 97.25 125 LEU B CA 1
ATOM 5310 C C . LEU B 1 125 ? -13.758 16.5 -6.004 1 97.25 125 LEU B C 1
ATOM 5312 O O . LEU B 1 125 ? -12.867 17.016 -6.691 1 97.25 125 LEU B O 1
ATOM 5316 N N . GLY B 1 126 ? -14.109 17.062 -4.816 1 97.38 126 GLY B N 1
ATOM 5317 C CA . GLY B 1 126 ? -13.406 18.203 -4.242 1 97.38 126 GLY B CA 1
ATOM 5318 C C . GLY B 1 126 ? -11.93 17.938 -4.016 1 97.38 126 GLY B C 1
ATOM 5319 O O . GLY B 1 126 ? -11.086 18.781 -4.328 1 97.38 126 GLY B O 1
ATOM 5320 N N . GLN B 1 127 ? -11.672 16.766 -3.504 1 96.31 127 GLN B N 1
ATOM 5321 C CA . GLN B 1 127 ? -10.281 16.406 -3.254 1 96.31 127 GLN B CA 1
ATOM 5322 C C . GLN B 1 127 ? -9.508 16.266 -4.562 1 96.31 127 GLN B C 1
ATOM 5324 O O . GLN B 1 127 ? -8.336 16.641 -4.641 1 96.31 127 GLN B O 1
ATOM 5329 N N . LEU B 1 128 ? -10.133 15.695 -5.605 1 97.06 128 LEU B N 1
ATOM 5330 C CA . LEU B 1 128 ? -9.5 15.547 -6.91 1 97.06 128 LEU B CA 1
ATOM 5331 C C . LEU B 1 128 ? -9.227 16.906 -7.535 1 97.06 128 LEU B C 1
ATOM 5333 O O . LEU B 1 128 ? -8.164 17.125 -8.133 1 97.06 128 LEU B O 1
ATOM 5337 N N . TYR B 1 129 ? -10.156 17.812 -7.383 1 97 129 TYR B N 1
ATOM 5338 C CA . TYR B 1 129 ? -9.969 19.172 -7.91 1 97 129 TYR B CA 1
ATOM 5339 C C . TYR B 1 129 ? -8.805 19.859 -7.227 1 97 129 TYR B C 1
ATOM 5341 O O . TYR B 1 129 ? -8.031 20.578 -7.871 1 97 129 TYR B O 1
ATOM 5349 N N . LEU B 1 130 ? -8.664 19.656 -5.934 1 93.62 130 LEU B N 1
ATOM 5350 C CA . LEU B 1 130 ? -7.555 20.25 -5.199 1 93.62 130 LEU B CA 1
ATOM 5351 C C . LEU B 1 130 ? -6.219 19.703 -5.707 1 93.62 130 LEU B C 1
ATOM 5353 O O . LEU B 1 130 ? -5.254 20.469 -5.848 1 93.62 130 LEU B O 1
ATOM 5357 N N . ALA B 1 131 ? -6.184 18.422 -5.992 1 92.5 131 ALA B N 1
ATOM 5358 C CA . ALA B 1 131 ? -4.961 17.781 -6.48 1 92.5 131 ALA B CA 1
ATOM 5359 C C . ALA B 1 131 ? -4.594 18.312 -7.867 1 92.5 131 ALA B C 1
ATOM 5361 O O . ALA B 1 131 ? -3.414 18.391 -8.219 1 92.5 131 ALA B O 1
ATOM 5362 N N . CYS B 1 132 ? -5.602 18.734 -8.625 1 93.44 132 CYS B N 1
ATOM 5363 C CA . CYS B 1 132 ? -5.375 19.25 -9.969 1 93.44 132 CYS B CA 1
ATOM 5364 C C . CYS B 1 132 ? -5.102 20.75 -9.93 1 93.44 132 CYS B C 1
ATOM 5366 O O . CYS B 1 132 ? -4.793 21.359 -10.961 1 93.44 132 CYS B O 1
ATOM 5368 N N . GLY B 1 133 ? -5.246 21.453 -8.836 1 90.94 133 GLY B N 1
ATOM 5369 C CA . GLY B 1 133 ? -4.98 22.875 -8.703 1 90.94 133 GLY B CA 1
ATOM 5370 C C . GLY B 1 133 ? -6.211 23.734 -8.93 1 90.94 133 GLY B C 1
ATOM 5371 O O . GLY B 1 133 ? -6.117 24.969 -8.984 1 90.94 133 GLY B O 1
ATOM 5372 N N . ARG B 1 134 ? -7.355 23.109 -9.078 1 94.75 134 ARG B N 1
ATOM 5373 C CA . ARG B 1 134 ? -8.602 23.844 -9.25 1 94.75 134 ARG B CA 1
ATOM 5374 C C . ARG B 1 134 ? -9.258 24.125 -7.902 1 94.75 134 ARG B C 1
ATOM 5376 O O . ARG B 1 134 ? -10.203 23.453 -7.504 1 94.75 134 ARG B O 1
ATOM 5383 N N . THR B 1 135 ? -8.992 25.188 -7.277 1 94.88 135 THR B N 1
ATOM 5384 C CA . THR B 1 135 ? -9.391 25.484 -5.906 1 94.88 135 THR B CA 1
ATOM 5385 C C . THR B 1 135 ? -10.836 25.953 -5.852 1 94.88 135 THR B C 1
ATOM 5387 O O . THR B 1 135 ? -11.578 25.578 -4.934 1 94.88 135 THR B O 1
ATOM 5390 N N . ASN B 1 136 ? -11.305 26.703 -6.816 1 95.88 136 ASN B N 1
ATOM 5391 C CA . ASN B 1 136 ? -12.664 27.219 -6.793 1 95.88 136 ASN B CA 1
ATOM 5392 C C . ASN B 1 136 ? -13.695 26.109 -6.93 1 95.88 136 ASN B C 1
ATOM 5394 O O . ASN B 1 136 ? -14.672 26.062 -6.18 1 95.88 136 ASN B O 1
ATOM 5398 N N . SER B 1 137 ? -13.422 25.25 -7.906 1 96.56 137 SER B N 1
ATOM 5399 C CA . SER B 1 137 ? -14.328 24.125 -8.094 1 96.56 137 SER B CA 1
ATOM 5400 C C . SER B 1 137 ? -14.32 23.203 -6.871 1 96.56 137 SER B C 1
ATOM 5402 O O . SER B 1 137 ? -15.352 22.641 -6.516 1 96.56 137 SER B O 1
ATOM 5404 N N . ALA B 1 138 ? -13.18 23.062 -6.262 1 97.44 138 ALA B N 1
ATOM 5405 C CA . ALA B 1 138 ? -13.07 22.25 -5.059 1 97.44 138 ALA B CA 1
ATOM 5406 C C . ALA B 1 138 ? -13.914 22.828 -3.924 1 97.44 138 ALA B C 1
ATOM 5408 O O . ALA B 1 138 ? -14.617 22.094 -3.23 1 97.44 138 ALA B O 1
ATOM 5409 N N . CYS B 1 139 ? -13.883 24.156 -3.75 1 97.69 139 CYS B N 1
ATOM 5410 C CA . CYS B 1 139 ? -14.648 24.812 -2.691 1 97.69 139 CYS B CA 1
ATOM 5411 C C . CYS B 1 139 ? -16.141 24.609 -2.906 1 97.69 139 CYS B C 1
ATOM 5413 O O . CYS B 1 139 ? -16.891 24.391 -1.95 1 97.69 139 CYS B O 1
ATOM 5415 N N . GLU B 1 140 ? -16.547 24.672 -4.145 1 97.12 140 GLU B N 1
ATOM 5416 C CA . GLU B 1 140 ? -17.953 24.453 -4.449 1 97.12 140 GLU B CA 1
ATOM 5417 C C . GLU B 1 140 ? -18.375 23.031 -4.062 1 97.12 140 GLU B C 1
ATOM 5419 O O . GLU B 1 140 ? -19.453 22.828 -3.523 1 97.12 140 GLU B O 1
ATOM 5424 N N . CYS B 1 141 ? -17.531 22.094 -4.359 1 97.88 141 CYS B N 1
ATOM 5425 C CA . CYS B 1 141 ? -17.844 20.703 -4.02 1 97.88 141 CYS B CA 1
ATOM 5426 C C . CYS B 1 141 ? -17.891 20.516 -2.51 1 97.88 141 CYS B C 1
ATOM 5428 O O . CYS B 1 141 ? -18.766 19.812 -2.004 1 97.88 141 CYS B O 1
ATOM 5430 N N . PHE B 1 142 ? -17.016 21.141 -1.766 1 98 142 PHE B N 1
ATOM 5431 C CA . PHE B 1 142 ? -17.031 21.016 -0.312 1 98 142 PHE B CA 1
ATOM 5432 C C . PHE B 1 142 ? -18.25 21.688 0.284 1 98 142 PHE B C 1
ATOM 5434 O O . PHE B 1 142 ? -18.828 21.203 1.264 1 98 142 PHE B O 1
ATOM 5441 N N . LEU B 1 143 ? -18.688 22.781 -0.333 1 98.06 143 LEU B N 1
ATOM 5442 C CA . LEU B 1 143 ? -19.906 23.438 0.135 1 98.06 143 LEU B CA 1
ATOM 5443 C C . LEU B 1 143 ? -21.125 22.547 -0.08 1 98.06 143 LEU B C 1
ATOM 5445 O O . LEU B 1 143 ? -21.969 22.438 0.807 1 98.06 143 LEU B O 1
ATOM 5449 N N . ASN B 1 144 ? -21.188 21.906 -1.213 1 97.31 144 ASN B N 1
ATOM 5450 C CA . ASN B 1 144 ? -22.281 20.984 -1.493 1 97.31 144 ASN B CA 1
ATOM 5451 C C . ASN B 1 144 ? -22.25 19.766 -0.57 1 97.31 144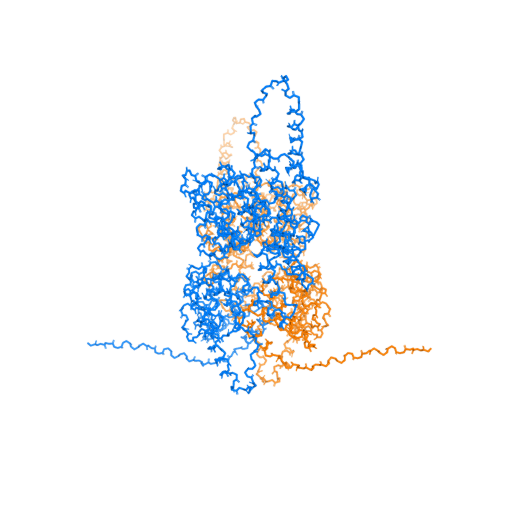 ASN B C 1
ATOM 5453 O O . ASN B 1 144 ? -23.297 19.219 -0.222 1 97.31 144 ASN B O 1
ATOM 5457 N N . SER B 1 145 ? -21.031 19.328 -0.199 1 97.56 145 SER B N 1
ATOM 5458 C CA . SER B 1 145 ? -20.906 18.219 0.752 1 97.56 145 SER B CA 1
ATOM 5459 C C . SER B 1 145 ? -21.516 18.594 2.102 1 97.56 145 SER B C 1
ATOM 5461 O O . SER B 1 145 ? -22.141 17.75 2.754 1 97.56 145 SER B O 1
ATOM 5463 N N . LEU B 1 146 ? -21.359 19.828 2.496 1 97 146 LEU B N 1
ATOM 5464 C CA . LEU B 1 146 ? -21.906 20.297 3.766 1 97 146 LEU B CA 1
ATOM 5465 C C . LEU B 1 146 ? -23.422 20.391 3.705 1 97 146 LEU B C 1
ATOM 5467 O O . LEU B 1 146 ? -24.094 20.188 4.719 1 97 146 LEU B O 1
ATOM 5471 N N . ILE B 1 147 ? -23.938 20.672 2.541 1 96.12 147 ILE B N 1
ATOM 5472 C CA . ILE B 1 147 ? -25.391 20.719 2.365 1 96.12 147 ILE B CA 1
ATOM 5473 C C . ILE B 1 147 ? -25.969 19.312 2.477 1 96.12 147 ILE B C 1
ATOM 5475 O O . ILE B 1 147 ? -27.062 19.125 3.018 1 96.12 147 ILE B O 1
ATOM 5479 N N . LYS B 1 148 ? -25.203 18.281 1.993 1 94.69 148 LYS B N 1
ATOM 5480 C CA . LYS B 1 148 ? -25.656 16.906 2.076 1 94.69 148 LYS B CA 1
ATOM 5481 C C . LYS B 1 148 ? -25.547 16.359 3.5 1 94.69 148 LYS B C 1
ATOM 5483 O O . LYS B 1 148 ? -26.438 15.664 3.98 1 94.69 148 LYS B O 1
ATOM 5488 N N . ASN B 1 149 ? -24.438 16.734 4.18 1 94.94 149 ASN B N 1
ATOM 5489 C CA . ASN B 1 149 ? -24.188 16.375 5.574 1 94.94 149 ASN B CA 1
ATOM 5490 C C . ASN B 1 149 ? -23.375 17.453 6.289 1 94.94 149 ASN B C 1
ATOM 5492 O O . ASN B 1 149 ? -22.156 17.5 6.164 1 94.94 149 ASN B O 1
ATOM 5496 N N . PRO B 1 150 ? -24.031 18.219 7.082 1 94.81 150 PRO B N 1
ATOM 5497 C CA . PRO B 1 150 ? -23.359 19.344 7.723 1 94.81 150 PRO B CA 1
ATOM 5498 C C . PRO B 1 150 ? -22.281 18.922 8.711 1 94.81 150 PRO B C 1
ATOM 5500 O O . PRO B 1 150 ? -21.484 19.75 9.156 1 94.81 150 PRO B O 1
ATOM 5503 N N . MET B 1 151 ? -22.203 17.672 9.023 1 94.56 151 MET B N 1
ATOM 5504 C CA . MET B 1 151 ? -21.234 17.203 10.023 1 94.56 151 MET B CA 1
ATOM 5505 C C . MET B 1 151 ? -19.969 16.703 9.352 1 94.56 151 MET B C 1
ATOM 5507 O O . MET B 1 151 ? -19.141 16.062 10 1 94.56 151 MET B O 1
ATOM 5511 N N . THR B 1 152 ? -19.797 17 8.109 1 96.38 152 THR B N 1
ATOM 5512 C CA . THR B 1 152 ? -18.562 16.672 7.398 1 96.38 152 THR B CA 1
ATOM 5513 C C . THR B 1 152 ? -17.453 17.656 7.77 1 96.38 152 THR B C 1
ATOM 5515 O O . THR B 1 152 ? -17.188 18.594 7.031 1 96.38 152 THR B O 1
ATOM 5518 N N . MET B 1 153 ? -16.75 17.359 8.789 1 96.69 153 MET B N 1
ATOM 5519 C CA . MET B 1 153 ? -15.766 18.25 9.391 1 96.69 153 MET B CA 1
ATOM 5520 C C . MET B 1 153 ? -14.562 18.438 8.469 1 96.69 153 MET B C 1
ATOM 5522 O O . MET B 1 153 ? -13.945 19.5 8.453 1 96.69 153 MET B O 1
ATOM 5526 N N . GLU B 1 154 ? -14.242 17.422 7.75 1 96.06 154 GLU B N 1
ATOM 5527 C CA . GLU B 1 154 ? -13.109 17.5 6.828 1 96.06 154 GLU B CA 1
ATOM 5528 C C . GLU B 1 154 ? -13.328 18.578 5.781 1 96.06 154 GLU B C 1
ATOM 5530 O O . GLU B 1 154 ? -12.375 19.25 5.371 1 96.06 154 GLU B O 1
ATOM 5535 N N . ALA B 1 155 ? -14.508 18.703 5.293 1 97.56 155 ALA B N 1
ATOM 5536 C CA . ALA B 1 155 ? -14.836 19.75 4.324 1 97.56 155 ALA B CA 1
ATOM 5537 C C . ALA B 1 155 ? -14.609 21.141 4.914 1 97.56 155 ALA B C 1
ATOM 5539 O O . ALA B 1 155 ? -14.102 22.031 4.234 1 97.56 155 ALA B O 1
ATOM 5540 N N . ILE B 1 156 ? -14.961 21.297 6.176 1 97 156 ILE B N 1
ATOM 5541 C CA . ILE B 1 156 ? -14.773 22.562 6.867 1 97 156 ILE B CA 1
ATOM 5542 C C . ILE B 1 156 ? -13.281 22.875 6.992 1 97 156 ILE B C 1
ATOM 5544 O O . ILE B 1 156 ? -12.859 24.016 6.773 1 97 156 ILE B O 1
ATOM 5548 N N . GLU B 1 157 ? -12.523 21.859 7.32 1 95.38 157 GLU B N 1
ATOM 5549 C CA . GLU B 1 157 ? -11.078 22.047 7.449 1 95.38 157 GLU B CA 1
ATOM 5550 C C . GLU B 1 157 ? -10.461 22.469 6.125 1 95.38 157 GLU B C 1
ATOM 5552 O O . GLU B 1 157 ? -9.602 23.359 6.094 1 95.38 157 GLU B O 1
ATOM 5557 N N . TRP B 1 158 ? -10.922 21.859 5.023 1 94.94 158 TRP B N 1
ATOM 5558 C CA . TRP B 1 158 ? -10.391 22.203 3.709 1 94.94 158 TRP B CA 1
ATOM 5559 C C . TRP B 1 158 ? -10.781 23.625 3.324 1 94.94 158 TRP B C 1
ATOM 5561 O O . TRP B 1 158 ? -9.953 24.391 2.828 1 94.94 158 TRP B O 1
ATOM 5571 N N . LEU B 1 159 ? -12.016 23.953 3.574 1 96.62 159 LEU B N 1
ATOM 5572 C CA . LEU B 1 159 ? -12.492 25.297 3.225 1 96.62 159 LEU B CA 1
ATOM 5573 C C . LEU B 1 159 ? -11.742 26.359 4.016 1 96.62 159 LEU B C 1
ATOM 5575 O O . LEU B 1 159 ? -11.406 27.422 3.475 1 96.62 159 LEU B O 1
ATOM 5579 N N . ALA B 1 160 ? -11.469 26.047 5.293 1 94.75 160 ALA B N 1
ATOM 5580 C CA . ALA B 1 160 ? -10.727 26.984 6.133 1 94.75 160 ALA B CA 1
ATOM 5581 C C . ALA B 1 160 ? -9.273 27.094 5.68 1 94.75 160 ALA B C 1
ATOM 5583 O O . ALA B 1 160 ? -8.695 28.188 5.711 1 94.75 160 ALA B O 1
ATOM 5584 N N . ALA B 1 161 ? -8.664 26.031 5.281 1 89.88 161 ALA B N 1
ATOM 5585 C CA . ALA B 1 161 ? -7.262 26.016 4.883 1 89.88 161 ALA B CA 1
ATOM 5586 C C . ALA B 1 161 ? -7.059 26.734 3.551 1 89.88 161 ALA B C 1
ATOM 5588 O O . ALA B 1 161 ? -6.055 27.422 3.357 1 89.88 161 ALA B O 1
ATOM 5589 N N . ILE B 1 162 ? -7.988 26.547 2.557 1 89.06 162 ILE B N 1
ATOM 5590 C CA . ILE B 1 162 ? -7.871 27.188 1.249 1 89.06 162 ILE B CA 1
ATOM 5591 C C . ILE B 1 162 ? -8.055 28.688 1.394 1 89.06 162 ILE B C 1
ATOM 5593 O O . ILE B 1 162 ? -7.336 29.484 0.771 1 89.06 162 ILE B O 1
ATOM 5597 N N . GLY B 1 163 ? -9.062 29.172 2.205 1 87.5 163 GLY B N 1
ATOM 5598 C CA . GLY B 1 163 ? -9.195 30.562 2.604 1 87.5 163 GLY B CA 1
ATOM 5599 C C . GLY B 1 163 ? -9.898 31.422 1.561 1 87.5 163 GLY B C 1
ATOM 5600 O O . GLY B 1 163 ? -10.016 32.625 1.724 1 87.5 163 GLY B O 1
ATOM 5601 N N . THR B 1 164 ? -10.406 30.859 0.459 1 89.44 164 THR B N 1
ATOM 5602 C CA . THR B 1 164 ? -11.031 31.641 -0.6 1 89.44 164 THR B CA 1
ATOM 5603 C C . THR B 1 164 ? -12.5 31.891 -0.287 1 89.44 164 THR B C 1
ATOM 5605 O O . THR B 1 164 ? -13.07 32.906 -0.709 1 89.44 164 THR B O 1
ATOM 5608 N N . THR B 1 165 ? -13.094 31.031 0.456 1 92.12 165 THR B N 1
ATOM 5609 C CA . THR B 1 165 ? -14.516 31.125 0.762 1 92.12 165 THR B CA 1
ATOM 5610 C C . THR B 1 165 ? -14.742 31.906 2.059 1 92.12 165 THR B C 1
ATOM 5612 O O . THR B 1 165 ? -13.969 31.766 3.008 1 92.12 165 THR B O 1
ATOM 5615 N N . ASP B 1 166 ? -15.789 32.656 2.014 1 93.25 166 ASP B N 1
ATOM 5616 C CA . ASP B 1 166 ? -16.125 33.438 3.205 1 93.25 166 ASP B CA 1
ATOM 5617 C C . ASP B 1 166 ? -16.797 32.562 4.258 1 93.25 166 ASP B C 1
ATOM 5619 O O . ASP B 1 166 ? -17.5 31.609 3.924 1 93.25 166 ASP B O 1
ATOM 5623 N N . LYS B 1 167 ? -16.547 32.938 5.465 1 94.06 167 LYS B N 1
ATOM 5624 C CA . LYS B 1 167 ? -17.078 32.219 6.609 1 94.06 167 LYS B CA 1
ATOM 5625 C C . LYS B 1 167 ? -18.609 32.188 6.586 1 94.06 167 LYS B C 1
ATOM 5627 O O . LYS B 1 167 ? -19.234 31.188 6.93 1 94.06 167 LYS B O 1
ATOM 5632 N N . MET B 1 168 ? -19.25 33.219 6.145 1 95.44 168 MET B N 1
ATOM 5633 C CA . MET B 1 168 ? -20.719 33.344 6.152 1 95.44 168 MET B CA 1
ATOM 5634 C C . MET B 1 168 ? -21.344 32.375 5.137 1 95.44 168 MET B C 1
ATOM 5636 O O . MET B 1 168 ? -22.438 31.859 5.363 1 95.44 168 MET B O 1
ATOM 5640 N N . VAL B 1 169 ? -20.688 32.188 4.078 1 96.19 169 VAL B N 1
ATOM 5641 C CA . VAL B 1 169 ? -21.172 31.266 3.057 1 96.19 169 VAL B CA 1
ATOM 5642 C C . VAL B 1 169 ? -21.156 29.844 3.605 1 96.19 169 VAL B C 1
ATOM 5644 O O . VAL B 1 169 ? -22.062 29.047 3.322 1 96.19 169 VAL B O 1
ATOM 5647 N N . VAL B 1 170 ? -20.172 29.531 4.383 1 96.56 170 VAL B N 1
ATOM 5648 C CA . VAL B 1 170 ? -20.062 28.203 4.977 1 96.56 170 VAL B CA 1
ATOM 5649 C C . VAL B 1 170 ? -21.141 28.016 6.027 1 96.56 170 VAL B C 1
ATOM 5651 O O . VAL B 1 170 ? -21.75 26.938 6.113 1 96.56 170 VAL B O 1
ATOM 5654 N N . PHE B 1 171 ? -21.406 29.078 6.777 1 96.5 171 PHE B N 1
ATOM 5655 C CA . PHE B 1 171 ? -22.469 29.016 7.773 1 96.5 171 PHE B CA 1
ATOM 5656 C C . PHE B 1 171 ? -23.828 28.766 7.109 1 96.5 171 PHE B C 1
ATOM 5658 O O . PHE B 1 171 ? -24.625 27.969 7.605 1 96.5 171 PHE B O 1
ATOM 5665 N N . ASP B 1 172 ? -23.984 29.406 6.023 1 96.5 172 ASP B N 1
ATOM 5666 C CA . ASP B 1 172 ? -25.219 29.234 5.273 1 96.5 172 ASP B CA 1
ATOM 5667 C C . ASP B 1 172 ? -25.359 27.797 4.77 1 96.5 172 ASP B C 1
ATOM 5669 O O . ASP B 1 172 ? -26.453 27.219 4.816 1 96.5 172 ASP B O 1
ATOM 5673 N N . ALA B 1 173 ? -24.297 27.266 4.262 1 96.56 173 ALA B N 1
ATOM 5674 C CA . ALA B 1 173 ? -24.312 25.891 3.773 1 96.56 173 ALA B CA 1
ATOM 5675 C C . ALA B 1 173 ? -24.609 24.906 4.902 1 96.56 173 ALA B C 1
ATOM 5677 O O . ALA B 1 173 ? -25.344 23.938 4.711 1 96.56 173 ALA B O 1
ATOM 5678 N N . ILE B 1 174 ? -24.047 25.141 6.07 1 95.5 174 ILE B N 1
ATOM 5679 C CA . ILE B 1 174 ? -24.281 24.281 7.234 1 95.5 174 ILE B CA 1
ATOM 5680 C C . ILE B 1 174 ? -25.75 24.344 7.633 1 95.5 174 ILE B C 1
ATOM 5682 O O . ILE B 1 174 ? -26.375 23.312 7.902 1 95.5 174 ILE B O 1
ATOM 5686 N N . ASP B 1 175 ? -26.328 25.531 7.613 1 94.81 175 ASP B N 1
ATOM 5687 C CA . ASP B 1 175 ? -27.734 25.703 7.969 1 94.81 175 ASP B CA 1
ATOM 5688 C C . ASP B 1 175 ? -28.641 24.984 6.969 1 94.81 175 ASP B C 1
ATOM 5690 O O . ASP B 1 175 ? -29.594 24.312 7.363 1 94.81 175 ASP B O 1
ATOM 5694 N N . LYS B 1 176 ? -28.328 25.125 5.75 1 95 176 LYS B N 1
ATOM 5695 C CA . LYS B 1 176 ? -29.094 24.422 4.719 1 95 176 LYS B CA 1
ATOM 5696 C C . LYS B 1 176 ? -28.984 22.922 4.891 1 95 176 LYS B C 1
ATOM 5698 O O . LYS B 1 176 ? -29.938 22.188 4.637 1 95 176 LYS B O 1
ATOM 5703 N N . GLY B 1 177 ? -27.828 22.453 5.277 1 92.88 177 GLY B N 1
ATOM 5704 C CA . GLY B 1 177 ? -27.641 21.047 5.531 1 92.88 177 GLY B CA 1
ATOM 5705 C C . GLY B 1 177 ? -28.5 20.516 6.66 1 92.88 177 GLY B C 1
ATOM 5706 O O . GLY B 1 177 ? -29.094 19.438 6.543 1 92.88 177 GLY B O 1
ATOM 5707 N N . PHE B 1 178 ? -28.547 21.234 7.695 1 91.19 178 PHE B N 1
ATOM 5708 C CA . PHE B 1 178 ? -29.359 20.828 8.836 1 91.19 178 PHE B CA 1
ATOM 5709 C C . PHE B 1 178 ? -30.844 20.859 8.477 1 91.19 178 PHE B C 1
ATOM 5711 O O . PHE B 1 178 ? -31.625 20.031 8.961 1 91.19 178 PHE B O 1
ATOM 5718 N N . GLU B 1 179 ? -31.188 21.766 7.637 1 90.06 179 GLU B N 1
ATOM 5719 C CA . GLU B 1 179 ? -32.562 21.828 7.168 1 90.06 179 GLU B CA 1
ATOM 5720 C C . GLU B 1 179 ? -32.906 20.594 6.332 1 90.06 179 GLU B C 1
ATOM 5722 O O . GLU B 1 179 ? -34 20.016 6.488 1 90.06 179 GLU B O 1
ATOM 5727 N N . THR B 1 180 ? -32 20.234 5.527 1 87.88 180 THR B N 1
ATOM 5728 C CA . THR B 1 180 ? -32.219 19.062 4.684 1 87.88 180 THR B CA 1
ATOM 5729 C C . THR B 1 180 ? -32.281 17.781 5.531 1 87.88 180 THR B C 1
ATOM 5731 O O . THR B 1 180 ? -33.062 16.891 5.262 1 87.88 180 THR B O 1
ATOM 5734 N N . MET B 1 181 ? -31.406 17.625 6.477 1 85.44 181 MET B N 1
ATOM 5735 C CA . MET B 1 181 ? -31.375 16.469 7.379 1 85.44 181 MET B CA 1
ATOM 5736 C C . MET B 1 181 ? -32.656 16.375 8.18 1 85.44 181 MET B C 1
ATOM 5738 O O . MET B 1 181 ? -33.188 15.273 8.398 1 85.44 181 MET B O 1
ATOM 5742 N N . ALA B 1 182 ? -33.156 17.484 8.625 1 83.06 182 ALA B N 1
ATOM 5743 C CA . ALA B 1 182 ? -34.406 17.547 9.398 1 83.06 182 ALA B CA 1
ATOM 5744 C C . ALA B 1 182 ? -35.594 17.156 8.531 1 83.06 182 ALA B C 1
ATOM 5746 O O . ALA B 1 182 ? -36.5 16.484 9.008 1 83.06 182 ALA B O 1
ATOM 5747 N N . ALA B 1 183 ? -35.5 17.531 7.387 1 80.88 183 ALA B N 1
ATOM 5748 C CA . ALA B 1 183 ? -36.562 17.219 6.461 1 80.88 183 ALA B CA 1
ATOM 5749 C C . ALA B 1 183 ? -36.625 15.711 6.18 1 80.88 183 ALA B C 1
ATOM 5751 O O . ALA B 1 183 ? -37.719 15.141 6.051 1 80.88 183 ALA B O 1
ATOM 5752 N N . GLU B 1 184 ? -35.5 15.062 6.109 1 74.75 184 GLU B N 1
ATOM 5753 C CA . GLU B 1 184 ? -35.438 13.633 5.844 1 74.75 184 GLU B CA 1
ATOM 5754 C C . GLU B 1 184 ? -35.844 12.82 7.07 1 74.75 184 GLU B C 1
ATOM 5756 O O . GLU B 1 184 ? -36.438 11.75 6.941 1 74.75 184 GLU B O 1
ATOM 5761 N N . GLU B 1 185 ? -35.344 13.188 8.312 1 64.25 185 GLU B N 1
ATOM 5762 C CA . GLU B 1 185 ? -35.656 12.492 9.555 1 64.25 185 GLU B CA 1
ATOM 5763 C C . GLU B 1 185 ? -37.125 12.711 9.93 1 64.25 185 GLU B C 1
ATOM 5765 O O . GLU B 1 185 ? -37.75 11.867 10.594 1 64.25 185 GLU B O 1
ATOM 5770 N N . SER B 1 186 ? -37.656 14.07 9.914 1 58.22 186 SER B N 1
ATOM 5771 C CA . SER B 1 186 ? -39.062 14.312 10.273 1 58.22 186 SER B CA 1
ATOM 5772 C C . SER B 1 186 ? -39.969 13.242 9.695 1 58.22 186 SER B C 1
ATOM 5774 O O . SER B 1 186 ? -41.094 13.031 10.195 1 58.22 186 SER B O 1
ATOM 5776 N N . SER B 1 187 ? -39.719 12.617 8.539 1 48.31 187 SER B N 1
ATOM 5777 C CA . SER B 1 187 ? -40.688 11.562 8.25 1 48.31 187 SER B CA 1
ATOM 5778 C C . SER B 1 187 ? -40.719 10.508 9.352 1 48.31 187 SER B C 1
ATOM 5780 O O . SER B 1 187 ? -41.75 9.875 9.602 1 48.31 187 SER B O 1
ATOM 5782 N N . ASP B 1 188 ? -39.625 9.992 9.875 1 46.41 188 ASP B N 1
ATOM 5783 C CA . ASP B 1 188 ? -39.781 9.039 10.961 1 46.41 188 ASP B CA 1
ATOM 5784 C C . ASP B 1 188 ? -39.812 9.75 12.312 1 46.41 188 ASP B C 1
ATOM 5786 O O . ASP B 1 188 ? -40.625 9.406 13.188 1 46.41 188 ASP B O 1
ATOM 5790 N N . PHE B 1 189 ? -38.656 10.016 13.086 1 42.28 189 PHE B N 1
ATOM 5791 C CA . PHE B 1 189 ? -38.562 10.328 14.508 1 42.28 189 PHE B CA 1
ATOM 5792 C C . PHE B 1 189 ? -38.656 11.828 14.75 1 42.28 189 PHE B C 1
ATOM 5794 O O . PHE B 1 189 ? -38 12.609 14.055 1 42.28 189 PHE B O 1
ATOM 5801 N N . HIS B 1 190 ? -39.812 12.359 15.273 1 39.53 190 HIS B N 1
ATOM 5802 C CA . HIS B 1 190 ? -40.188 13.68 15.773 1 39.53 190 HIS B CA 1
ATOM 5803 C C . HIS B 1 190 ? -39.031 14.328 16.547 1 39.53 190 HIS B C 1
ATOM 5805 O O . HIS B 1 190 ? -39.25 15.32 17.25 1 39.53 190 HIS B O 1
ATOM 5811 N N . GLY B 1 191 ? -37.938 13.688 17.078 1 38.31 191 GLY B N 1
ATOM 5812 C CA . GLY B 1 191 ? -37.25 14.289 18.203 1 38.31 191 GLY B CA 1
ATOM 5813 C C . GLY B 1 191 ? -36.719 15.672 17.906 1 38.31 191 GLY B C 1
ATOM 5814 O O . GLY B 1 191 ? -36.625 16.062 16.734 1 38.31 191 GLY B O 1
ATOM 5815 N N . ASP B 1 192 ? -36.656 16.625 18.922 1 41.84 192 ASP B N 1
ATOM 5816 C CA . ASP B 1 192 ? -36.125 17.953 19.125 1 41.84 192 ASP B CA 1
ATOM 5817 C C . ASP B 1 192 ? -34.844 18.156 18.312 1 41.84 192 ASP B C 1
ATOM 5819 O O . ASP B 1 192 ? -34.031 17.219 18.156 1 41.84 192 ASP B O 1
ATOM 5823 N N . ASN B 1 193 ? -34.812 19.016 17.344 1 44.03 193 ASN B N 1
ATOM 5824 C CA . ASN B 1 193 ? -33.719 19.562 16.547 1 44.03 193 ASN B CA 1
ATOM 5825 C C . ASN B 1 193 ? -32.406 19.562 17.312 1 44.03 193 ASN B C 1
ATOM 5827 O O . ASN B 1 193 ? -32 20.562 17.922 1 44.03 193 ASN B O 1
ATOM 5831 N N . VAL B 1 194 ? -32.188 18.703 18.312 1 47.28 194 VAL B N 1
ATOM 5832 C CA . VAL B 1 194 ? -30.984 18.672 19.141 1 47.28 194 VAL B CA 1
ATOM 5833 C C . VAL B 1 194 ? -29.734 18.812 18.281 1 47.28 194 VAL B C 1
ATOM 5835 O O . VAL B 1 194 ? -29.547 18.047 17.328 1 47.28 194 VAL B O 1
ATOM 5838 N N . THR B 1 195 ? -29.297 20.031 18.156 1 60.5 195 THR B N 1
ATOM 5839 C CA . THR B 1 195 ? -27.953 20.344 17.688 1 60.5 195 THR B CA 1
ATOM 5840 C C . THR B 1 195 ? -26.969 19.25 18.062 1 60.5 195 THR B C 1
ATOM 5842 O O . THR B 1 195 ? -26.625 19.094 19.234 1 60.5 195 THR B O 1
ATOM 5845 N N . VAL B 1 196 ? -26.828 18.203 17.344 1 74.81 196 VAL B N 1
ATOM 5846 C CA . VAL B 1 196 ? -26.031 17 17.531 1 74.81 196 VAL B CA 1
ATOM 5847 C C . VAL B 1 196 ? -24.609 17.391 17.922 1 74.81 196 VAL B C 1
ATOM 5849 O O . VAL B 1 196 ? -24.047 16.844 18.891 1 74.81 196 VAL B O 1
ATOM 5852 N N . ALA B 1 197 ? -24.031 18.453 17.328 1 84.38 197 ALA B N 1
ATOM 5853 C CA . ALA B 1 197 ? -22.672 18.922 17.594 1 84.38 197 ALA B CA 1
ATOM 5854 C C . ALA B 1 197 ? -22.5 20.375 17.172 1 84.38 197 ALA B C 1
ATOM 5856 O O . ALA B 1 197 ? -23.188 20.859 16.281 1 84.38 197 ALA B O 1
ATOM 5857 N N . PRO B 1 198 ? -21.844 21.125 17.969 1 92.38 198 PRO B N 1
ATOM 5858 C CA . PRO B 1 198 ? -21.625 22.531 17.625 1 92.38 198 PRO B CA 1
ATOM 5859 C C . PRO B 1 198 ? -20.719 22.719 16.406 1 92.38 198 PRO B C 1
ATOM 5861 O O . PRO B 1 198 ? -19.578 23.156 16.547 1 92.38 198 PRO B O 1
ATOM 5864 N N . ILE B 1 199 ? -21.25 22.516 15.25 1 94.81 199 ILE B N 1
ATOM 5865 C CA . ILE B 1 199 ? -20.469 22.484 14.016 1 94.81 199 ILE B CA 1
ATOM 5866 C C . ILE B 1 199 ? -20.094 23.906 13.617 1 94.81 199 ILE B C 1
ATOM 5868 O O . ILE B 1 199 ? -18.984 24.156 13.109 1 94.81 199 ILE B O 1
ATOM 5872 N N . LYS B 1 200 ? -20.969 24.844 13.797 1 94.62 200 LYS B N 1
ATOM 5873 C CA . LYS B 1 200 ? -20.703 26.219 13.438 1 94.62 200 LYS B CA 1
ATOM 5874 C C . LYS B 1 200 ? -19.562 26.797 14.281 1 94.62 200 LYS B C 1
ATOM 5876 O O . LYS B 1 200 ? -18.75 27.594 13.789 1 94.62 200 LYS B O 1
ATOM 5881 N N . GLU B 1 201 ? -19.531 26.438 15.531 1 95.88 201 GLU B N 1
ATOM 5882 C CA . GLU B 1 201 ? -18.438 26.859 16.406 1 95.88 201 GLU B CA 1
ATOM 5883 C C . GLU B 1 201 ? -17.109 26.297 15.93 1 95.88 201 GLU B C 1
ATOM 5885 O O . GLU B 1 201 ? -16.078 27 15.953 1 95.88 201 GLU B O 1
ATOM 5890 N N . PHE B 1 202 ? -17.156 25.047 15.539 1 96.69 202 PHE B N 1
ATOM 5891 C CA . PHE B 1 202 ? -15.938 24.438 14.992 1 96.69 202 PHE B CA 1
ATOM 5892 C C . PHE B 1 202 ? -15.492 25.172 13.734 1 96.69 202 PHE B C 1
ATOM 5894 O O . PHE B 1 202 ? -14.305 25.438 13.547 1 96.69 202 PHE B O 1
ATOM 5901 N N . ALA B 1 203 ? -16.453 25.422 12.867 1 97.06 203 ALA B N 1
ATOM 5902 C CA . ALA B 1 203 ? -16.141 26.125 11.625 1 97.06 203 ALA B CA 1
ATOM 5903 C C . ALA B 1 203 ? -15.531 27.5 11.914 1 97.06 203 ALA B C 1
ATOM 5905 O O . ALA B 1 203 ? -14.531 27.891 11.297 1 97.06 203 ALA B O 1
ATOM 5906 N N . ALA B 1 204 ? -16.141 28.203 12.867 1 97 204 ALA B N 1
ATOM 5907 C CA . ALA B 1 204 ? -15.625 29.516 13.234 1 97 204 ALA B CA 1
ATOM 5908 C C . ALA B 1 204 ? -14.195 29.422 13.742 1 97 204 ALA B C 1
ATOM 5910 O O . ALA B 1 204 ? -13.352 30.266 13.406 1 97 204 ALA B O 1
ATOM 5911 N N . ALA B 1 205 ? -13.891 28.453 14.578 1 97.19 205 ALA B N 1
ATOM 5912 C CA . ALA B 1 205 ? -12.555 28.281 15.133 1 97.19 205 ALA B CA 1
ATOM 5913 C C . ALA B 1 205 ? -11.539 27.969 14.039 1 97.19 205 ALA B C 1
ATOM 5915 O O . ALA B 1 205 ? -10.445 28.547 14.016 1 97.19 205 ALA B O 1
ATOM 5916 N N . HIS B 1 206 ? -11.883 27.141 13.109 1 96.69 206 HIS B N 1
ATOM 5917 C CA . HIS B 1 206 ? -10.977 26.781 12.023 1 96.69 206 HIS B CA 1
ATOM 5918 C C . HIS B 1 206 ? -10.734 27.953 11.094 1 96.69 206 HIS B C 1
ATOM 5920 O O . HIS B 1 206 ? -9.617 28.141 10.594 1 96.69 206 HIS B O 1
ATOM 5926 N N . PHE B 1 207 ? -11.734 28.719 10.805 1 95.5 207 PHE B N 1
ATOM 5927 C CA . PHE B 1 207 ? -11.578 29.891 9.938 1 95.5 207 PHE B CA 1
ATOM 5928 C C . PHE B 1 207 ? -10.703 30.938 10.602 1 95.5 207 PHE B C 1
ATOM 5930 O O . PHE B 1 207 ? -9.906 31.609 9.938 1 95.5 207 PHE B O 1
ATOM 5937 N N . ALA B 1 208 ? -10.875 31.078 11.938 1 93.25 208 ALA B N 1
ATOM 5938 C CA . ALA B 1 208 ? -10 32 12.664 1 93.25 208 ALA B CA 1
ATOM 5939 C C . ALA B 1 208 ? -8.539 31.562 12.57 1 93.25 208 ALA B C 1
ATOM 5941 O O . ALA B 1 208 ? -7.645 32.375 12.375 1 93.25 208 ALA B O 1
ATOM 5942 N N . ARG B 1 209 ? -8.305 30.281 12.719 1 90.5 209 ARG B N 1
ATOM 5943 C CA . ARG B 1 209 ? -6.957 29.734 12.609 1 90.5 209 ARG B CA 1
ATOM 5944 C C . ARG B 1 209 ? -6.395 29.938 11.203 1 90.5 209 ARG B C 1
ATOM 5946 O O . ARG B 1 209 ? -5.23 30.297 11.047 1 90.5 209 ARG B O 1
ATOM 5953 N N . GLY B 1 210 ? -7.238 29.75 10.148 1 86.56 210 GLY B N 1
ATOM 5954 C CA . GLY B 1 210 ? -6.805 29.875 8.773 1 86.56 210 GLY B CA 1
ATOM 5955 C C . GLY B 1 210 ? -6.445 31.312 8.391 1 86.56 210 GLY B C 1
ATOM 5956 O O . GLY B 1 210 ? -5.602 31.531 7.52 1 86.56 210 GLY B O 1
ATOM 5957 N N . ARG B 1 211 ? -7.059 32.25 9.055 1 84.38 211 ARG B N 1
ATOM 5958 C CA . ARG B 1 211 ? -6.801 33.656 8.766 1 84.38 211 ARG B CA 1
ATOM 5959 C C . ARG B 1 211 ? -5.715 34.219 9.68 1 84.38 211 ARG B C 1
ATOM 5961 O O . ARG B 1 211 ? -5.547 35.438 9.789 1 84.38 211 ARG B O 1
ATOM 5968 N N . HIS B 1 212 ? -5.074 33.406 10.453 1 83 212 HIS B N 1
ATOM 5969 C CA . HIS B 1 212 ? -3.934 33.719 11.305 1 83 212 HIS B CA 1
ATOM 5970 C C . HIS B 1 212 ? -4.352 34.594 12.484 1 83 212 HIS B C 1
ATOM 5972 O O . HIS B 1 212 ? -3.572 35.438 12.961 1 83 212 HIS B O 1
ATOM 5978 N N . HIS B 1 213 ? -5.656 34.469 12.797 1 87.19 213 HIS B N 1
ATOM 5979 C CA . HIS B 1 213 ? -6.102 35.031 14.062 1 87.19 213 HIS B CA 1
ATOM 5980 C C . HIS B 1 213 ? -5.914 34.031 15.203 1 87.19 213 HIS B C 1
ATOM 5982 O O . HIS B 1 213 ? -6.895 33.5 15.727 1 87.19 213 HIS B O 1
ATOM 5988 N N . SER B 1 214 ? -4.688 33.844 15.625 1 88 214 SER B N 1
ATOM 5989 C CA . SER B 1 214 ? -4.32 32.781 16.547 1 88 214 SER B CA 1
ATOM 5990 C C . SER B 1 214 ? -4.934 33 17.922 1 88 214 SER B C 1
ATOM 5992 O O . SER B 1 214 ? -5.348 32.031 18.578 1 88 214 SER B O 1
ATOM 5994 N N . GLY B 1 215 ? -4.926 34.25 18.375 1 88.25 215 GLY B N 1
ATOM 5995 C CA . GLY B 1 215 ? -5.504 34.531 19.672 1 88.25 215 GLY B CA 1
ATOM 5996 C C . GLY B 1 215 ? -6.98 34.188 19.766 1 88.25 215 GLY B C 1
ATOM 5997 O O . GLY B 1 215 ? -7.41 33.5 20.688 1 88.25 215 GLY B O 1
ATOM 5998 N N . MET B 1 216 ? -7.719 34.625 18.766 1 93.19 216 MET B N 1
ATOM 5999 C CA . MET B 1 216 ? -9.148 34.344 18.703 1 93.19 216 MET B CA 1
ATOM 6000 C C . MET B 1 216 ? -9.406 32.844 18.547 1 93.19 216 MET B C 1
ATOM 6002 O O . MET B 1 216 ? -10.297 32.312 19.172 1 93.19 216 MET B O 1
ATOM 6006 N N . ALA B 1 217 ? -8.703 32.219 17.688 1 95.5 217 ALA B N 1
ATOM 6007 C CA . ALA B 1 217 ? -8.852 30.797 17.453 1 95.5 217 ALA B CA 1
ATOM 6008 C C . ALA B 1 217 ? -8.602 30 18.734 1 95.5 217 ALA B C 1
ATOM 6010 O O . ALA B 1 217 ? -9.344 29.062 19.031 1 95.5 217 ALA B O 1
ATOM 6011 N N . LEU B 1 218 ? -7.574 30.359 19.469 1 96.12 218 LEU B N 1
ATOM 6012 C CA . LEU B 1 218 ? -7.254 29.672 20.719 1 96.12 218 LEU B CA 1
ATOM 6013 C C . LEU B 1 218 ? -8.406 29.797 21.719 1 96.12 218 LEU B C 1
ATOM 6015 O O . LEU B 1 218 ? -8.75 28.812 22.391 1 96.12 218 LEU B O 1
ATOM 6019 N N . GLN B 1 219 ? -8.953 30.938 21.797 1 96.69 219 GLN B N 1
ATOM 6020 C CA . GLN B 1 219 ? -10.078 31.156 22.703 1 96.69 219 GLN B CA 1
ATOM 6021 C C . GLN B 1 219 ? -11.266 30.281 22.312 1 96.69 219 GLN B C 1
ATOM 6023 O O . GLN B 1 219 ? -11.938 29.703 23.172 1 96.69 219 GLN B O 1
ATOM 6028 N N . MET B 1 220 ? -11.555 30.219 21.094 1 97.88 220 MET B N 1
ATOM 6029 C CA . MET B 1 220 ? -12.68 29.438 20.594 1 97.88 220 MET B CA 1
ATOM 6030 C C . MET B 1 220 ? -12.469 27.953 20.859 1 97.88 220 MET B C 1
ATOM 6032 O O . MET B 1 220 ? -13.383 27.25 21.297 1 97.88 220 MET B O 1
ATOM 6036 N N . PHE B 1 221 ? -11.297 27.438 20.609 1 98 221 PHE B N 1
ATOM 6037 C CA . PHE B 1 221 ? -11.016 26.031 20.844 1 98 221 PHE B CA 1
ATOM 6038 C C . PHE B 1 221 ? -11.016 25.719 22.344 1 98 221 PHE B C 1
ATOM 6040 O O . PHE B 1 221 ? -11.391 24.609 22.75 1 98 221 PHE B O 1
ATOM 6047 N N . ARG B 1 222 ? -10.602 26.641 23.125 1 97.56 222 ARG B N 1
ATOM 6048 C CA . ARG B 1 222 ? -10.672 26.438 24.578 1 97.56 222 ARG B CA 1
ATOM 6049 C C . ARG B 1 222 ? -12.117 26.312 25.047 1 97.56 222 ARG B C 1
ATOM 6051 O O . ARG B 1 222 ? -12.406 25.531 25.953 1 97.56 222 ARG B O 1
ATOM 6058 N N . ALA B 1 223 ? -12.914 27.156 24.453 1 97.56 223 ALA B N 1
ATOM 6059 C CA . ALA B 1 223 ? -14.336 27.031 24.766 1 97.56 223 ALA B CA 1
ATOM 6060 C C . ALA B 1 223 ? -14.867 25.656 24.391 1 97.56 223 ALA B C 1
ATOM 6062 O O . ALA B 1 223 ? -15.68 25.078 25.125 1 97.56 223 ALA B O 1
ATOM 6063 N N . LEU B 1 224 ? -14.461 25.156 23.281 1 97.38 224 LEU B N 1
ATOM 6064 C CA . LEU B 1 224 ? -14.867 23.812 22.859 1 97.38 224 LEU B CA 1
ATOM 6065 C C . LEU B 1 224 ? -14.281 22.75 23.766 1 97.38 224 LEU B C 1
ATOM 6067 O O . LEU B 1 224 ? -14.906 21.719 24 1 97.38 224 LEU B O 1
ATOM 6071 N N . ASP B 1 225 ? -13.086 22.953 24.219 1 97.06 225 ASP B N 1
ATOM 6072 C CA . ASP B 1 225 ? -12.43 22.016 25.125 1 97.06 225 ASP B CA 1
ATOM 6073 C C . ASP B 1 225 ? -13.203 21.891 26.438 1 97.06 225 ASP B C 1
ATOM 6075 O O . ASP B 1 225 ? -13.234 20.828 27.047 1 97.06 225 ASP B O 1
ATOM 6079 N N . LYS B 1 226 ? -13.805 23 26.859 1 96.06 226 LYS B N 1
ATOM 6080 C CA . LYS B 1 226 ? -14.617 22.969 28.078 1 96.06 226 LYS B CA 1
ATOM 6081 C C . LYS B 1 226 ? -15.867 22.109 27.875 1 96.06 226 LYS B C 1
ATOM 6083 O O . LYS B 1 226 ? -16.297 21.406 28.781 1 96.06 226 LYS B O 1
ATOM 6088 N N . LYS B 1 227 ? -16.406 22.156 26.672 1 94.5 227 LYS B N 1
ATOM 6089 C CA . LYS B 1 227 ? -17.594 21.375 26.344 1 94.5 227 LYS B CA 1
ATOM 6090 C C . LYS B 1 227 ? -17.25 19.906 26.141 1 94.5 227 LYS B C 1
ATOM 6092 O O . LYS B 1 227 ? -18.047 19.016 26.484 1 94.5 227 LYS B O 1
ATOM 6097 N N . TYR B 1 228 ? -16.141 19.672 25.531 1 96.06 228 TYR B N 1
ATOM 6098 C CA . TYR B 1 228 ? -15.695 18.328 25.234 1 96.06 228 TYR B CA 1
ATOM 6099 C C . TYR B 1 228 ? -14.32 18.062 25.844 1 96.06 228 TYR B C 1
ATOM 6101 O O . TYR B 1 228 ? -13.312 18.062 25.141 1 96.06 228 TYR B O 1
ATOM 6109 N N . PRO B 1 229 ? -14.344 17.625 27.016 1 95 229 PRO B N 1
ATOM 6110 C CA . PRO B 1 229 ? -13.055 17.438 27.688 1 95 229 PRO B CA 1
ATOM 6111 C C . PRO B 1 229 ? -12.312 16.188 27.219 1 95 229 PRO B C 1
ATOM 6113 O O . PRO B 1 229 ? -12.945 15.234 26.734 1 95 229 PRO B O 1
ATOM 6116 N N . ASN B 1 230 ? -11.016 16.172 27.328 1 94.5 230 ASN B N 1
ATOM 6117 C CA . ASN B 1 230 ? -10.133 15.062 27.016 1 94.5 230 ASN B CA 1
ATOM 6118 C C . ASN B 1 230 ? -10.273 14.641 25.547 1 94.5 230 ASN B C 1
ATOM 6120 O O . ASN B 1 230 ? -10.242 13.445 25.234 1 94.5 230 ASN B O 1
ATOM 6124 N N . ASN B 1 231 ? -10.602 15.617 24.734 1 96.19 231 ASN B N 1
ATOM 6125 C CA . ASN B 1 231 ? -10.672 15.383 23.297 1 96.19 231 ASN B CA 1
ATOM 6126 C C . ASN B 1 231 ? -9.328 15.648 22.625 1 96.19 231 ASN B C 1
ATOM 6128 O O . ASN B 1 231 ? -8.891 16.797 22.547 1 96.19 231 ASN B O 1
ATOM 6132 N N . THR B 1 232 ? -8.742 14.609 22.141 1 96.12 232 THR B N 1
ATOM 6133 C CA . THR B 1 232 ? -7.398 14.719 21.609 1 96.12 232 THR B CA 1
ATOM 6134 C C . THR B 1 232 ? -7.387 15.602 20.359 1 96.12 232 THR B C 1
ATOM 6136 O O . THR B 1 232 ? -6.391 16.266 20.078 1 96.12 232 THR B O 1
ATOM 6139 N N . TYR B 1 233 ? -8.492 15.617 19.578 1 96.62 233 TYR B N 1
ATOM 6140 C CA . TYR B 1 233 ? -8.57 16.453 18.391 1 96.62 233 TYR B CA 1
ATOM 6141 C C . TYR B 1 233 ? -8.5 17.938 18.75 1 96.62 233 TYR B C 1
ATOM 6143 O O . TYR B 1 233 ? -7.73 18.688 18.156 1 96.62 233 TYR B O 1
ATOM 6151 N N . ILE B 1 234 ? -9.281 18.344 19.656 1 97.81 234 ILE B N 1
ATOM 6152 C CA . ILE B 1 234 ? -9.352 19.734 20.109 1 97.81 234 ILE B CA 1
ATOM 6153 C C . ILE B 1 234 ? -8.047 20.125 20.797 1 97.81 234 ILE B C 1
ATOM 6155 O O . ILE B 1 234 ? -7.5 21.203 20.562 1 97.81 234 ILE B O 1
ATOM 6159 N N . LEU B 1 235 ? -7.535 19.25 21.625 1 98.06 235 LEU B N 1
ATOM 6160 C CA . LEU B 1 235 ? -6.312 19.516 22.375 1 98.06 235 LEU B CA 1
ATOM 6161 C C . LEU B 1 235 ? -5.133 19.719 21.438 1 98.06 235 LEU B C 1
ATOM 6163 O O . LEU B 1 235 ? -4.25 20.531 21.703 1 98.06 235 LEU B O 1
ATOM 6167 N N . LEU B 1 236 ? -5.125 18.984 20.359 1 97.62 236 LEU B N 1
ATOM 6168 C CA . LEU B 1 236 ? -4.047 19.141 19.391 1 97.62 236 LEU B CA 1
ATOM 6169 C C . LEU B 1 236 ? -4.098 20.531 18.75 1 97.62 236 LEU B C 1
ATOM 6171 O O . LEU B 1 236 ? -3.057 21.141 18.5 1 97.62 236 LEU B O 1
ATOM 6175 N N . LYS B 1 237 ? -5.316 20.969 18.469 1 97.44 237 LYS B N 1
ATOM 6176 C CA . LYS B 1 237 ? -5.457 22.312 17.906 1 97.44 237 LYS B CA 1
ATOM 6177 C C . LYS B 1 237 ? -5.016 23.375 18.891 1 97.44 237 LYS B C 1
ATOM 6179 O O . LYS B 1 237 ? -4.367 24.359 18.516 1 97.44 237 LYS B O 1
ATOM 6184 N N . ILE B 1 238 ? -5.316 23.172 20.125 1 97.94 238 ILE B N 1
ATOM 6185 C CA . ILE B 1 238 ? -4.922 24.109 21.188 1 97.94 238 ILE B CA 1
ATOM 6186 C C . ILE B 1 238 ? -3.4 24.141 21.297 1 97.94 238 ILE B C 1
ATOM 6188 O O . ILE B 1 238 ? -2.799 25.219 21.344 1 97.94 238 ILE B O 1
ATOM 6192 N N . ALA B 1 239 ? -2.787 22.969 21.328 1 97.38 239 ALA B N 1
ATOM 6193 C CA . ALA B 1 239 ? -1.333 22.891 21.453 1 97.38 239 ALA B CA 1
ATOM 6194 C C . ALA B 1 239 ? -0.651 23.578 20.266 1 97.38 239 ALA B C 1
ATOM 6196 O O . ALA B 1 239 ? 0.345 24.297 20.453 1 97.38 239 ALA B O 1
ATOM 6197 N N . TYR B 1 240 ? -1.196 23.344 19.094 1 94.44 240 TYR B N 1
ATOM 6198 C CA . TYR B 1 240 ? -0.655 23.969 17.891 1 94.44 240 TYR B CA 1
ATOM 6199 C C . TYR B 1 240 ? -0.716 25.484 17.984 1 94.44 240 TYR B C 1
ATOM 6201 O O . TYR B 1 240 ? 0.268 26.172 17.688 1 94.44 240 TYR B O 1
ATOM 6209 N N . LEU B 1 241 ? -1.806 26.031 18.359 1 93.62 241 LEU B N 1
ATOM 6210 C CA . LEU B 1 241 ? -2.012 27.469 18.453 1 93.62 241 LEU B CA 1
ATOM 6211 C C . LEU B 1 241 ? -1.161 28.078 19.562 1 93.62 241 LEU B C 1
ATOM 6213 O O . LEU B 1 241 ? -0.662 29.188 19.438 1 93.62 241 LEU B O 1
ATOM 6217 N N . GLN B 1 242 ? -1 27.328 20.641 1 93.31 242 GLN B N 1
ATOM 6218 C CA . GLN B 1 242 ? -0.106 27.766 21.719 1 93.31 242 GLN B CA 1
ATOM 6219 C C . GLN B 1 242 ? 1.325 27.906 21.203 1 93.31 242 GLN B C 1
ATOM 6221 O O . GLN B 1 242 ? 2.014 28.875 21.547 1 93.31 242 GLN B O 1
ATOM 6226 N N . ASN B 1 243 ? 1.691 26.953 20.438 1 90.06 243 ASN B N 1
ATOM 6227 C CA . ASN B 1 243 ? 3.031 27 19.859 1 90.06 243 ASN B CA 1
ATOM 6228 C C . ASN B 1 243 ? 3.191 28.172 18.891 1 90.06 243 ASN B C 1
ATOM 6230 O O . ASN B 1 243 ? 4.242 28.812 18.859 1 90.06 243 ASN B O 1
ATOM 6234 N N . GLN B 1 244 ? 2.166 28.469 18.156 1 84.75 244 GLN B N 1
ATOM 6235 C CA . GLN B 1 244 ? 2.197 29.578 17.203 1 84.75 244 GLN B CA 1
ATOM 6236 C C . GLN B 1 244 ? 2.281 30.922 17.922 1 84.75 244 GLN B C 1
ATOM 6238 O O . GLN B 1 244 ? 2.879 31.875 17.406 1 84.75 244 GLN B O 1
ATOM 6243 N N . MET B 1 245 ? 1.694 30.953 19.062 1 82.94 245 MET B N 1
ATOM 6244 C CA . MET B 1 245 ? 1.705 32.188 19.844 1 82.94 245 MET B CA 1
ATOM 6245 C C . MET B 1 245 ? 2.934 32.25 20.734 1 82.94 245 MET B C 1
ATOM 6247 O O . MET B 1 245 ? 2.977 33.031 21.688 1 82.94 245 MET B O 1
ATOM 6251 N N . ASN B 1 246 ? 3.922 31.375 20.609 1 79.19 246 ASN B N 1
ATOM 6252 C CA . ASN B 1 246 ? 5.207 31.328 21.297 1 79.19 246 ASN B CA 1
ATOM 6253 C C . ASN B 1 246 ? 5.039 30.969 22.766 1 79.19 246 ASN B C 1
ATOM 6255 O O . ASN B 1 246 ? 5.836 31.391 23.609 1 79.19 246 ASN B O 1
ATOM 6259 N N . ASP B 1 247 ? 3.904 30.375 23.062 1 85.94 247 ASP B N 1
ATOM 6260 C CA . ASP B 1 247 ? 3.736 29.766 24.375 1 85.94 247 ASP B CA 1
ATOM 6261 C C . ASP B 1 247 ? 4.234 28.328 24.359 1 85.94 247 ASP B C 1
ATOM 6263 O O . ASP B 1 247 ? 3.434 27.391 24.391 1 85.94 247 ASP B O 1
ATOM 6267 N N . GLU B 1 248 ? 5.473 28.094 24.422 1 88.31 248 GLU B N 1
ATOM 6268 C CA . GLU B 1 248 ? 6.086 26.781 24.281 1 88.31 248 GLU B CA 1
ATOM 6269 C C . GLU B 1 248 ? 5.781 25.891 25.484 1 88.31 248 GLU B C 1
ATOM 6271 O O . GLU B 1 248 ? 5.559 24.688 25.344 1 88.31 248 GLU B O 1
ATOM 6276 N N . ALA B 1 249 ? 5.832 26.5 26.641 1 90.06 249 ALA B N 1
ATOM 6277 C CA . ALA B 1 249 ? 5.57 25.719 27.859 1 90.06 249 ALA B CA 1
ATOM 6278 C C . ALA B 1 249 ? 4.141 25.188 27.859 1 90.06 249 ALA B C 1
ATOM 6280 O O . ALA B 1 249 ? 3.912 24.016 28.188 1 90.06 249 ALA B O 1
ATOM 6281 N N . GLY B 1 250 ? 3.219 26.125 27.531 1 94.19 250 GLY B N 1
ATOM 6282 C CA . GLY B 1 250 ? 1.833 25.703 27.453 1 94.19 250 GLY B CA 1
ATOM 6283 C C . GLY B 1 250 ? 1.6 24.625 26.406 1 94.19 250 GLY B C 1
ATOM 6284 O O . GLY B 1 250 ? 0.865 23.672 26.656 1 94.19 250 GLY B O 1
ATOM 6285 N N . ALA B 1 251 ? 2.186 24.781 25.328 1 96.44 251 ALA B N 1
ATOM 6286 C CA . ALA B 1 251 ? 2.068 23.797 24.25 1 96.44 251 ALA B CA 1
ATOM 6287 C C . ALA B 1 251 ? 2.631 22.453 24.688 1 96.44 251 ALA B C 1
ATOM 6289 O O . ALA B 1 251 ? 2.025 21.406 24.422 1 96.44 251 ALA B O 1
ATOM 6290 N N . ALA B 1 252 ? 3.795 22.406 25.344 1 96.44 252 ALA B N 1
ATOM 6291 C CA . ALA B 1 252 ? 4.43 21.172 25.781 1 96.44 252 ALA B CA 1
ATOM 6292 C C . ALA B 1 252 ? 3.531 20.422 26.75 1 96.44 252 ALA B C 1
ATOM 6294 O O . ALA B 1 252 ? 3.412 19.188 26.672 1 96.44 252 ALA B O 1
ATOM 6295 N N . ARG B 1 253 ? 2.951 21.156 27.625 1 96.94 253 ARG B N 1
ATOM 6296 C CA . ARG B 1 253 ? 2.055 20.531 28.578 1 96.94 253 ARG B CA 1
ATOM 6297 C C . ARG B 1 253 ? 0.852 19.906 27.891 1 96.94 253 ARG B C 1
ATOM 6299 O O . ARG B 1 253 ? 0.446 18.781 28.219 1 96.94 253 ARG B O 1
ATOM 6306 N N . THR B 1 254 ? 0.283 20.672 27 1 97.94 254 THR B N 1
ATOM 6307 C CA . THR B 1 254 ? -0.889 20.172 26.297 1 97.94 254 THR B CA 1
ATOM 6308 C C . THR B 1 254 ? -0.531 18.953 25.453 1 97.94 254 THR B C 1
ATOM 6310 O O . THR B 1 254 ? -1.289 17.984 25.391 1 97.94 254 THR B O 1
ATOM 6313 N N . PHE B 1 255 ? 0.582 18.938 24.75 1 97.88 255 PHE B N 1
ATOM 6314 C CA . PHE B 1 255 ? 1.026 17.781 23.969 1 97.88 255 PHE B CA 1
ATOM 6315 C C . PHE B 1 255 ? 1.258 16.578 24.875 1 97.88 255 PHE B C 1
ATOM 6317 O O . PHE B 1 255 ? 0.927 15.445 24.5 1 97.88 255 PHE B O 1
ATOM 6324 N N . SER B 1 256 ? 1.896 16.828 25.984 1 96.81 256 SER B N 1
ATOM 6325 C CA . SER B 1 256 ? 2.125 15.75 26.938 1 96.81 256 SER B CA 1
ATOM 6326 C C . SER B 1 256 ? 0.809 15.133 27.391 1 96.81 256 SER B C 1
ATOM 6328 O O . SER B 1 256 ? 0.715 13.914 27.562 1 96.81 256 SER B O 1
ATOM 6330 N N . LEU B 1 257 ? -0.161 16 27.625 1 97.44 257 LEU B N 1
ATOM 6331 C CA . LEU B 1 257 ? -1.488 15.523 28 1 97.44 257 LEU B CA 1
ATOM 6332 C C . LEU B 1 257 ? -2.082 14.648 26.906 1 97.44 257 LEU B C 1
ATOM 6334 O O . LEU B 1 257 ? -2.686 13.609 27.188 1 97.44 257 LEU B O 1
ATOM 6338 N N . VAL B 1 258 ? -1.983 15.031 25.688 1 97.38 258 VAL B N 1
ATOM 6339 C CA . VAL B 1 258 ? -2.492 14.266 24.562 1 97.38 258 VAL B CA 1
ATOM 6340 C C . VAL B 1 258 ? -1.847 12.883 24.531 1 97.38 258 VAL B C 1
ATOM 6342 O O . VAL B 1 258 ? -2.521 11.883 24.297 1 97.38 258 VAL B O 1
ATOM 6345 N N . ARG B 1 259 ? -0.575 12.781 24.781 1 95.38 259 ARG B N 1
ATOM 6346 C CA . ARG B 1 259 ? 0.159 11.516 24.781 1 95.38 259 ARG B CA 1
ATOM 6347 C C . ARG B 1 259 ? -0.312 10.609 25.906 1 95.38 259 ARG B C 1
ATOM 6349 O O . ARG B 1 259 ? -0.322 9.383 25.766 1 95.38 259 ARG B O 1
ATOM 6356 N N . GLN B 1 260 ? -0.644 11.219 26.984 1 95.19 260 GLN B N 1
ATOM 6357 C CA . GLN B 1 260 ? -1.145 10.453 28.109 1 95.19 260 GLN B CA 1
ATOM 6358 C C . GLN B 1 260 ? -2.523 9.867 27.828 1 95.19 260 GLN B C 1
ATOM 6360 O O . GLN B 1 260 ? -2.832 8.75 28.234 1 95.19 260 GLN B O 1
ATOM 6365 N N . LEU B 1 261 ? -3.346 10.68 27.125 1 94.19 261 LEU B N 1
ATOM 6366 C CA . LEU B 1 261 ? -4.695 10.242 26.781 1 94.19 261 LEU B CA 1
ATOM 6367 C C . LEU B 1 261 ? -4.66 9.172 25.703 1 94.19 261 LEU B C 1
ATOM 6369 O O . LEU B 1 261 ? -5.41 8.188 25.766 1 94.19 261 LEU B O 1
ATOM 6373 N N . ASP B 1 262 ? -3.859 9.359 24.703 1 93.44 262 ASP B N 1
ATOM 6374 C CA . ASP B 1 262 ? -3.701 8.438 23.578 1 93.44 262 ASP B CA 1
ATOM 6375 C C . ASP B 1 262 ? -2.242 8.359 23.141 1 93.44 262 ASP B C 1
ATOM 6377 O O . ASP B 1 262 ? -1.776 9.18 22.344 1 93.44 262 ASP B O 1
ATOM 6381 N N . ARG B 1 263 ? -1.623 7.316 23.453 1 91.62 263 ARG B N 1
ATOM 6382 C CA . ARG B 1 263 ? -0.199 7.152 23.188 1 91.62 263 ARG B CA 1
ATOM 6383 C C . ARG B 1 263 ? 0.051 6.902 21.703 1 91.62 263 ARG B C 1
ATOM 6385 O O . ARG B 1 263 ? 1.167 7.098 21.219 1 91.62 263 ARG B O 1
ATOM 6392 N N . CYS B 1 264 ? -1 6.594 20.938 1 93.19 264 CYS B N 1
ATOM 6393 C CA . CYS B 1 264 ? -0.83 6.227 19.531 1 93.19 264 CYS B CA 1
ATOM 6394 C C . CYS B 1 264 ? -1.083 7.422 18.625 1 93.19 264 CYS B C 1
ATOM 6396 O O . CYS B 1 264 ? -1.021 7.297 17.391 1 93.19 264 CYS B O 1
ATOM 6398 N N . THR B 1 265 ? -1.271 8.586 19.234 1 93.75 265 THR B N 1
ATOM 6399 C CA . THR B 1 265 ? -1.46 9.789 18.438 1 93.75 265 THR B CA 1
ATOM 6400 C C . THR B 1 265 ? -0.143 10.227 17.797 1 93.75 265 THR B C 1
ATOM 6402 O O . THR B 1 265 ? 0.851 10.43 18.5 1 93.75 265 THR B O 1
ATOM 6405 N N . VAL B 1 266 ? -0.128 10.344 16.531 1 95.06 266 VAL B N 1
ATOM 6406 C CA . VAL B 1 266 ? 1.088 10.695 15.797 1 95.06 266 VAL B CA 1
ATOM 6407 C C . VAL B 1 266 ? 0.976 12.117 15.266 1 95.06 266 VAL B C 1
ATOM 6409 O O . VAL B 1 266 ? 1.985 12.812 15.109 1 95.06 266 VAL B O 1
ATOM 6412 N N . ASP B 1 267 ? -0.237 12.625 15.086 1 94 267 ASP B N 1
ATOM 6413 C CA . ASP B 1 267 ? -0.482 13.938 14.5 1 94 267 ASP B CA 1
ATOM 6414 C C . ASP B 1 267 ? 0.192 15.039 15.312 1 94 267 ASP B C 1
ATOM 6416 O O . ASP B 1 267 ? 0.04 15.094 16.531 1 94 267 ASP B O 1
ATOM 6420 N N . ASP B 1 268 ? 0.97 15.844 14.719 1 95.19 268 ASP B N 1
ATOM 6421 C CA . ASP B 1 268 ? 1.569 17.062 15.25 1 95.19 268 ASP B CA 1
ATOM 6422 C C . ASP B 1 268 ? 2.602 16.75 16.328 1 95.19 268 ASP B C 1
ATOM 6424 O O . ASP B 1 268 ? 3.061 17.641 17.031 1 95.19 268 ASP B O 1
ATOM 6428 N N . MET B 1 269 ? 3.004 15.5 16.453 1 96.75 269 MET B N 1
ATOM 6429 C CA . MET B 1 269 ? 3.975 15.148 17.484 1 96.75 269 MET B CA 1
ATOM 6430 C C . MET B 1 269 ? 5.379 15.594 17.078 1 96.75 269 MET B C 1
ATOM 6432 O O . MET B 1 269 ? 6.277 15.648 17.922 1 96.75 269 MET B O 1
ATOM 6436 N N . ASP B 1 270 ? 5.508 15.867 15.805 1 96.25 270 ASP B N 1
ATOM 6437 C CA . ASP B 1 270 ? 6.766 16.469 15.359 1 96.25 270 ASP B CA 1
ATOM 6438 C C . ASP B 1 270 ? 6.961 17.844 15.969 1 96.25 270 ASP B C 1
ATOM 6440 O O . ASP B 1 270 ? 8.078 18.219 16.328 1 96.25 270 ASP B O 1
ATOM 6444 N N . LEU B 1 271 ? 5.863 18.562 16.156 1 95.94 271 LEU B N 1
ATOM 6445 C CA . LEU B 1 271 ? 5.922 19.859 16.812 1 95.94 271 LEU B CA 1
ATOM 6446 C C . LEU B 1 271 ? 6.305 19.703 18.281 1 95.94 271 LEU B C 1
ATOM 6448 O O . LEU B 1 271 ? 7.086 20.5 18.812 1 95.94 271 LEU B O 1
ATOM 6452 N N . TYR B 1 272 ? 5.727 18.688 18.922 1 97.19 272 TYR B N 1
ATOM 6453 C CA . TYR B 1 272 ? 6.102 18.391 20.297 1 97.19 272 TYR B CA 1
ATOM 6454 C C . TYR B 1 272 ? 7.586 18.047 20.406 1 97.19 272 TYR B C 1
ATOM 6456 O O . TYR B 1 272 ? 8.266 18.516 21.328 1 97.19 272 TYR B O 1
ATOM 6464 N N . GLY B 1 273 ? 8.094 17.281 19.422 1 97.44 273 GLY B N 1
ATOM 6465 C CA . GLY B 1 273 ? 9.516 16.969 19.375 1 97.44 273 GLY B CA 1
ATOM 6466 C C . GLY B 1 273 ? 10.391 18.203 19.234 1 97.44 273 GLY B C 1
ATOM 6467 O O . GLY B 1 273 ? 11.453 18.281 19.859 1 97.44 273 GLY B O 1
ATOM 6468 N N . GLN B 1 274 ? 9.977 19.109 18.422 1 95.69 274 GLN B N 1
ATOM 6469 C CA . GLN B 1 274 ? 10.719 20.359 18.234 1 95.69 274 GLN B CA 1
ATOM 6470 C C . GLN B 1 274 ? 10.812 21.141 19.547 1 95.69 274 GLN B C 1
ATOM 6472 O O . GLN B 1 274 ? 11.859 21.703 19.859 1 95.69 274 GLN B O 1
ATOM 6477 N N . ILE B 1 275 ? 9.695 21.188 20.25 1 95.62 275 ILE B N 1
ATOM 6478 C CA . ILE B 1 275 ? 9.656 21.891 21.531 1 95.62 275 ILE B CA 1
ATOM 6479 C C . ILE B 1 275 ? 10.617 21.203 22.516 1 95.62 275 ILE B C 1
ATOM 6481 O O . ILE B 1 275 ? 11.383 21.875 23.203 1 95.62 275 ILE B O 1
ATOM 6485 N N . LEU B 1 276 ? 10.57 19.891 22.516 1 96.31 276 LEU B N 1
ATOM 6486 C CA . LEU B 1 276 ? 11.453 19.141 23.406 1 96.31 276 LEU B CA 1
ATOM 6487 C C . LEU B 1 276 ? 12.914 19.359 23.047 1 96.31 276 LEU B C 1
ATOM 6489 O O . LEU B 1 276 ? 13.773 19.453 23.922 1 96.31 276 LEU B O 1
ATOM 6493 N N . ALA B 1 277 ? 13.203 19.469 21.766 1 94.81 277 ALA B N 1
ATOM 6494 C CA . ALA B 1 277 ? 14.562 19.734 21.312 1 94.81 277 ALA B CA 1
ATOM 6495 C C . ALA B 1 277 ? 15.031 21.109 21.781 1 94.81 277 ALA B C 1
ATOM 6497 O O . ALA B 1 277 ? 16.172 21.266 22.219 1 94.81 277 ALA B O 1
ATOM 6498 N N . ARG B 1 278 ? 14.188 22.094 21.672 1 89.25 278 ARG B N 1
ATOM 6499 C CA . ARG B 1 278 ? 14.516 23.453 22.078 1 89.25 278 ARG B CA 1
ATOM 6500 C C . ARG B 1 278 ? 14.727 23.531 23.594 1 89.25 278 ARG B C 1
ATOM 6502 O O . ARG B 1 278 ? 15.555 24.312 24.062 1 89.25 278 ARG B O 1
ATOM 6509 N N . GLN B 1 279 ? 14 22.688 24.25 1 89.38 279 GLN B N 1
ATOM 6510 C CA . GLN B 1 279 ? 14.117 22.641 25.703 1 89.38 279 GLN B CA 1
ATOM 6511 C C . GLN B 1 279 ? 15.273 21.75 26.141 1 89.38 279 GLN B C 1
ATOM 6513 O O . GLN B 1 279 ? 15.539 21.594 27.328 1 89.38 279 GLN B O 1
ATOM 6518 N N . ASN B 1 280 ? 15.922 21.141 25.266 1 90.12 280 ASN B N 1
ATOM 6519 C CA . ASN B 1 280 ? 17.047 20.25 25.484 1 90.12 280 ASN B CA 1
ATOM 6520 C C . ASN B 1 280 ? 16.656 19.047 26.344 1 90.12 280 ASN B C 1
ATOM 6522 O O . ASN B 1 280 ? 17.438 18.594 27.172 1 90.12 280 ASN B O 1
ATOM 6526 N N . ALA B 1 281 ? 15.422 18.688 26.25 1 94.56 281 ALA B N 1
ATOM 6527 C CA . ALA B 1 281 ? 14.953 17.484 26.906 1 94.56 281 ALA B CA 1
ATOM 6528 C C . ALA B 1 281 ? 15.234 16.25 26.062 1 94.56 281 ALA B C 1
ATOM 6530 O O . ALA B 1 281 ? 14.312 15.641 25.516 1 94.56 281 ALA B O 1
ATOM 6531 N N . MET B 1 282 ? 16.406 15.734 26.109 1 95.12 282 MET B N 1
ATOM 6532 C CA . MET B 1 282 ? 16.891 14.742 25.156 1 95.12 282 MET B CA 1
ATOM 6533 C C . MET B 1 282 ? 16.297 13.367 25.438 1 95.12 282 MET B C 1
ATOM 6535 O O . MET B 1 282 ? 15.961 12.625 24.516 1 95.12 282 MET B O 1
ATOM 6539 N N . ASP B 1 283 ? 16.125 13.039 26.625 1 96.69 283 ASP B N 1
ATOM 6540 C CA . ASP B 1 283 ? 15.57 11.734 26.969 1 96.69 283 ASP B CA 1
ATOM 6541 C C . ASP B 1 283 ? 14.125 11.602 26.484 1 96.69 283 ASP B C 1
ATOM 6543 O O . ASP B 1 283 ? 13.758 10.594 25.875 1 96.69 283 ASP B O 1
ATOM 6547 N N . GLN B 1 284 ? 13.398 12.633 26.828 1 97 284 GLN B N 1
ATOM 6548 C CA . GLN B 1 284 ? 12 12.641 26.406 1 97 284 GLN B CA 1
ATOM 6549 C C . GLN B 1 284 ? 11.883 12.648 24.891 1 97 284 GLN B C 1
ATOM 6551 O O . GLN B 1 284 ? 10.992 12.023 24.328 1 97 284 GLN B O 1
ATOM 6556 N N . LEU B 1 285 ? 12.734 13.359 24.281 1 97.5 285 LEU B N 1
ATOM 6557 C CA . LEU B 1 285 ? 12.734 13.445 22.828 1 97.5 285 LEU B CA 1
ATOM 6558 C C . LEU B 1 285 ? 13.047 12.086 22.203 1 97.5 285 LEU B C 1
ATOM 6560 O O . LEU B 1 285 ? 12.398 11.68 21.234 1 97.5 285 LEU B O 1
ATOM 6564 N N . ASN B 1 286 ? 13.992 11.398 22.75 1 97.06 286 ASN B N 1
ATOM 6565 C CA . ASN B 1 286 ? 14.336 10.062 22.266 1 97.06 286 ASN B CA 1
ATOM 6566 C C . ASN B 1 286 ? 13.188 9.078 22.484 1 97.06 286 ASN B C 1
ATOM 6568 O O . ASN B 1 286 ? 12.906 8.25 21.609 1 97.06 286 ASN B O 1
ATOM 6572 N N . ASP B 1 287 ? 12.617 9.188 23.594 1 97.25 287 ASP B N 1
ATOM 6573 C CA . ASP B 1 287 ? 11.484 8.32 23.891 1 97.25 287 ASP B CA 1
ATOM 6574 C C . ASP B 1 287 ? 10.328 8.578 22.922 1 97.25 287 ASP B C 1
ATOM 6576 O O . ASP B 1 287 ? 9.68 7.633 22.469 1 97.25 287 ASP B O 1
ATOM 6580 N N . LEU B 1 288 ? 10.086 9.828 22.688 1 97.62 288 LEU B N 1
ATOM 6581 C CA . LEU B 1 288 ? 9.031 10.195 21.766 1 97.62 288 LEU B CA 1
ATOM 6582 C C . LEU B 1 288 ? 9.328 9.664 20.359 1 97.62 288 LEU B C 1
ATOM 6584 O O . LEU B 1 288 ? 8.453 9.086 19.703 1 97.62 288 LEU B O 1
ATOM 6588 N N . ALA B 1 289 ? 10.531 9.836 19.922 1 97.38 289 ALA B N 1
ATOM 6589 C CA . ALA B 1 289 ? 10.93 9.383 18.594 1 97.38 289 ALA B CA 1
ATOM 6590 C C . ALA B 1 289 ? 10.766 7.867 18.469 1 97.38 289 ALA B C 1
ATOM 6592 O O . ALA B 1 289 ? 10.203 7.383 17.484 1 97.38 289 ALA B O 1
ATOM 6593 N N . SER B 1 290 ? 11.242 7.152 19.438 1 96.75 290 SER B N 1
ATOM 6594 C CA . SER B 1 290 ? 11.148 5.695 19.422 1 96.75 290 SER B CA 1
ATOM 6595 C C . SER B 1 290 ? 9.695 5.23 19.453 1 96.75 290 SER B C 1
ATOM 6597 O O . SER B 1 290 ? 9.32 4.305 18.734 1 96.75 290 SER B O 1
ATOM 6599 N N . SER B 1 291 ? 8.953 5.867 20.281 1 96.56 291 SER B N 1
ATOM 6600 C CA . SER B 1 291 ? 7.543 5.523 20.406 1 96.56 291 SER B CA 1
ATOM 6601 C C . SER B 1 291 ? 6.789 5.766 19.109 1 96.56 291 SER B C 1
ATOM 6603 O O . SER B 1 291 ? 5.969 4.941 18.688 1 96.56 291 SER B O 1
ATOM 6605 N N . LEU B 1 292 ? 7.023 6.879 18.469 1 96.62 292 LEU B N 1
ATOM 6606 C CA . LEU B 1 292 ? 6.34 7.219 17.219 1 96.62 292 LEU B CA 1
ATOM 6607 C C . LEU B 1 292 ? 6.699 6.23 16.125 1 96.62 292 LEU B C 1
ATOM 6609 O O . LEU B 1 292 ? 5.84 5.859 15.312 1 96.62 292 LEU B O 1
ATOM 6613 N N . LEU B 1 293 ? 7.957 5.801 16.125 1 95.19 293 LEU B N 1
ATOM 6614 C CA . LEU B 1 293 ? 8.398 4.832 15.125 1 95.19 293 LEU B CA 1
ATOM 6615 C C . LEU B 1 293 ? 7.734 3.479 15.352 1 95.19 293 LEU B C 1
ATOM 6617 O O . LEU B 1 293 ? 7.445 2.756 14.398 1 95.19 293 LEU B O 1
ATOM 6621 N N . GLU B 1 294 ? 7.504 3.178 16.578 1 93.5 294 GLU B N 1
ATOM 6622 C CA . GLU B 1 294 ? 6.844 1.923 16.922 1 93.5 294 GLU B CA 1
ATOM 6623 C C . GLU B 1 294 ? 5.375 1.939 16.516 1 93.5 294 GLU B C 1
ATOM 6625 O O . GLU B 1 294 ? 4.832 0.917 16.094 1 93.5 294 GLU B O 1
ATOM 6630 N N . VAL B 1 295 ? 4.797 3.082 16.641 1 93.38 295 VAL B N 1
ATOM 6631 C CA . VAL B 1 295 ? 3.383 3.217 16.312 1 93.38 295 VAL B CA 1
ATOM 6632 C C . VAL B 1 295 ? 3.201 3.168 14.797 1 93.38 295 VAL B C 1
ATOM 6634 O O . VAL B 1 295 ? 2.359 2.424 14.289 1 93.38 295 VAL B O 1
ATOM 6637 N N . ASP B 1 296 ? 3.949 3.979 14.102 1 92.88 296 ASP B N 1
ATOM 6638 C CA . ASP B 1 296 ? 3.826 4.008 12.641 1 92.88 296 ASP B CA 1
ATOM 6639 C C . ASP B 1 296 ? 5.109 4.523 11.992 1 92.88 296 ASP B C 1
ATOM 6641 O O . ASP B 1 296 ? 5.402 5.719 12.047 1 92.88 296 ASP B O 1
ATOM 6645 N N . ASP B 1 297 ? 5.758 3.711 11.344 1 92.81 297 ASP B N 1
ATOM 6646 C CA . ASP B 1 297 ? 7.031 4.086 10.734 1 92.81 297 ASP B CA 1
ATOM 6647 C C . ASP B 1 297 ? 6.836 4.578 9.305 1 92.81 297 ASP B C 1
ATOM 6649 O O . ASP B 1 297 ? 7.809 4.809 8.586 1 92.81 297 ASP B O 1
ATOM 6653 N N . LYS B 1 298 ? 5.594 4.738 8.906 1 93.06 298 LYS B N 1
ATOM 6654 C CA . LYS B 1 298 ? 5.324 5.211 7.555 1 93.06 298 LYS B CA 1
ATOM 6655 C C . LYS B 1 298 ? 4.836 6.66 7.566 1 93.06 298 LYS B C 1
ATOM 6657 O O . LYS B 1 298 ? 4.488 7.211 6.52 1 93.06 298 LYS B O 1
ATOM 6662 N N . ARG B 1 299 ? 4.867 7.297 8.664 1 94.69 299 ARG B N 1
ATOM 6663 C CA . ARG B 1 299 ? 4.461 8.695 8.805 1 94.69 299 ARG B CA 1
ATOM 6664 C C . ARG B 1 299 ? 5.672 9.602 8.969 1 94.69 299 ARG B C 1
ATOM 6666 O O . ARG B 1 299 ? 6.645 9.234 9.633 1 94.69 299 ARG B O 1
ATOM 6673 N N . PRO B 1 300 ? 5.637 10.742 8.383 1 96.62 300 PRO B N 1
ATOM 6674 C CA . PRO B 1 300 ? 6.793 11.641 8.406 1 96.62 300 PRO B CA 1
ATOM 6675 C C . PRO B 1 300 ? 7.078 12.188 9.805 1 96.62 300 PRO B C 1
ATOM 6677 O O . PRO B 1 300 ? 8.227 12.508 10.125 1 96.62 300 PRO B O 1
ATOM 6680 N N . GLU B 1 301 ? 6.145 12.25 10.695 1 97.25 301 GLU B N 1
ATOM 6681 C CA . GLU B 1 301 ? 6.312 12.836 12.023 1 97.25 301 GLU B CA 1
ATOM 6682 C C . GLU B 1 301 ? 7.359 12.078 12.828 1 97.25 301 GLU B C 1
ATOM 6684 O O . GLU B 1 301 ? 8.164 12.68 13.539 1 97.25 301 GLU B O 1
ATOM 6689 N N . ALA B 1 302 ? 7.328 10.758 12.711 1 96.62 302 ALA B N 1
ATOM 6690 C CA . ALA B 1 302 ? 8.266 9.922 13.461 1 96.62 302 ALA B CA 1
ATOM 6691 C C . ALA B 1 302 ? 9.703 10.18 13.016 1 96.62 302 ALA B C 1
ATOM 6693 O O . ALA B 1 302 ? 10.586 10.375 13.852 1 96.62 302 ALA B O 1
ATOM 6694 N N . TRP B 1 303 ? 9.898 10.281 11.758 1 97.75 303 TRP B N 1
ATOM 6695 C CA . TRP B 1 303 ? 11.234 10.477 11.195 1 97.75 303 TRP B CA 1
ATOM 6696 C C . TRP B 1 303 ? 11.719 11.898 11.445 1 97.75 303 TRP B C 1
ATOM 6698 O O . TRP B 1 303 ? 12.906 12.117 11.695 1 97.75 303 TRP B O 1
ATOM 6708 N N . SER B 1 304 ? 10.828 12.844 11.352 1 98 304 SER B N 1
ATOM 6709 C CA . SER B 1 304 ? 11.18 14.219 11.664 1 98 304 SER B CA 1
ATOM 6710 C C . SER B 1 304 ? 11.625 14.359 13.117 1 98 304 SER B C 1
ATOM 6712 O O . SER B 1 304 ? 12.57 15.094 13.414 1 98 304 SER B O 1
ATOM 6714 N N . THR B 1 305 ? 10.938 13.672 14.016 1 98.06 305 THR B N 1
ATOM 6715 C CA . THR B 1 305 ? 11.297 13.711 15.43 1 98.06 305 THR B CA 1
ATOM 6716 C C . THR B 1 305 ? 12.664 13.07 15.656 1 98.06 305 THR B C 1
ATOM 6718 O O . THR B 1 305 ? 13.453 13.562 16.453 1 98.06 305 THR B O 1
ATOM 6721 N N . LEU B 1 306 ? 12.922 12.023 14.984 1 97.56 306 LEU B N 1
ATOM 6722 C CA . LEU B 1 306 ? 14.227 11.375 15.07 1 97.56 306 LEU B CA 1
ATOM 6723 C C . LEU B 1 306 ? 15.32 12.297 14.539 1 97.56 306 LEU B C 1
ATOM 6725 O O . LEU B 1 306 ? 16.438 12.328 15.078 1 97.56 306 LEU B O 1
ATOM 6729 N N . ALA B 1 307 ? 15 12.984 13.461 1 97.75 307 ALA B N 1
ATOM 6730 C CA . ALA B 1 307 ? 15.945 13.953 12.906 1 97.75 307 ALA B CA 1
ATOM 6731 C C . ALA B 1 307 ? 16.266 15.047 13.914 1 97.75 307 ALA B C 1
ATOM 6733 O O . ALA B 1 307 ? 17.422 15.469 14.047 1 97.75 307 ALA B O 1
ATOM 6734 N N . LEU B 1 308 ? 15.266 15.516 14.602 1 97.69 308 LEU B N 1
ATOM 6735 C CA . LEU B 1 308 ? 15.453 16.531 15.633 1 97.69 308 LEU B CA 1
ATOM 6736 C C . LEU B 1 308 ? 16.375 16.031 16.734 1 97.69 308 LEU B C 1
ATOM 6738 O O . LEU B 1 308 ? 17.219 16.781 17.234 1 97.69 308 LEU B O 1
ATOM 6742 N N . TYR B 1 309 ? 16.188 14.781 17.109 1 96.69 309 TYR B N 1
ATOM 6743 C CA . TYR B 1 309 ? 17.031 14.172 18.125 1 96.69 309 TYR B CA 1
ATOM 6744 C C . TYR B 1 309 ? 18.5 14.164 17.703 1 96.69 309 TYR B C 1
ATOM 6746 O O . TYR B 1 309 ? 19.375 14.547 18.484 1 96.69 309 TYR B O 1
ATOM 6754 N N . HIS B 1 310 ? 18.812 13.844 16.516 1 96.44 310 HIS B N 1
ATOM 6755 C CA . HIS B 1 310 ? 20.188 13.789 16.031 1 96.44 310 HIS B CA 1
ATOM 6756 C C . HIS B 1 310 ? 20.75 15.18 15.781 1 96.44 310 HIS B C 1
ATOM 6758 O O . HIS B 1 310 ? 21.953 15.422 15.969 1 96.44 310 HIS B O 1
ATOM 6764 N N . GLU B 1 311 ? 19.922 16.078 15.367 1 95 311 GLU B N 1
ATOM 6765 C CA . GLU B 1 311 ? 20.375 17.453 15.203 1 95 311 GLU B CA 1
ATOM 6766 C C . GLU B 1 311 ? 20.781 18.062 16.547 1 95 311 GLU B C 1
ATOM 6768 O O . GLU B 1 311 ? 21.766 18.797 16.625 1 95 311 GLU B O 1
ATOM 6773 N N . ALA B 1 312 ? 19.984 17.781 17.5 1 93.12 312 ALA B N 1
ATOM 6774 C CA . ALA B 1 312 ? 20.281 18.281 18.844 1 93.12 312 ALA B CA 1
ATOM 6775 C C . ALA B 1 312 ? 21.609 17.734 19.359 1 93.12 312 ALA B C 1
ATOM 6777 O O . ALA B 1 312 ? 22.281 18.375 20.156 1 93.12 312 ALA B O 1
ATOM 6778 N N . ARG B 1 313 ? 21.969 16.578 18.844 1 92.5 313 ARG B N 1
ATOM 6779 C CA . ARG B 1 313 ? 23.234 15.945 19.203 1 92.5 313 ARG B CA 1
ATOM 6780 C C . ARG B 1 313 ? 24.359 16.359 18.266 1 92.5 313 ARG B C 1
ATOM 6782 O O . ARG B 1 313 ? 25.469 15.828 18.328 1 92.5 313 ARG B O 1
ATOM 6789 N N . HIS B 1 314 ? 24.078 17.234 17.344 1 92 314 HIS B N 1
ATOM 6790 C CA . HIS B 1 314 ? 25.016 17.812 16.391 1 92 314 HIS B CA 1
ATOM 6791 C C . HIS B 1 314 ? 25.484 16.766 15.375 1 92 314 HIS B C 1
ATOM 6793 O O . HIS B 1 314 ? 26.594 16.859 14.852 1 92 314 HIS B O 1
ATOM 6799 N N . ASP B 1 315 ? 24.672 15.773 15.32 1 94.5 315 ASP B N 1
ATOM 6800 C CA . ASP B 1 315 ? 24.875 14.828 14.234 1 94.5 315 ASP B CA 1
ATOM 6801 C C . ASP B 1 315 ? 24.094 15.242 12.992 1 94.5 315 ASP B C 1
ATOM 6803 O O . ASP B 1 315 ? 23.062 14.656 12.664 1 94.5 315 ASP B O 1
ATOM 6807 N N . HIS B 1 316 ? 24.641 16.125 12.219 1 93.88 316 HIS B 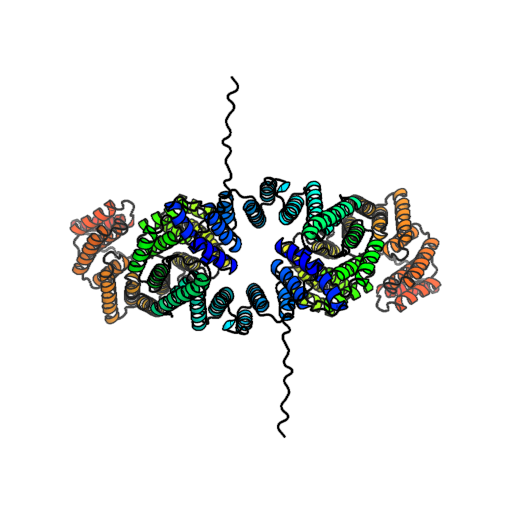N 1
ATOM 6808 C CA . HIS B 1 316 ? 23.938 16.812 11.148 1 93.88 316 HIS B CA 1
ATOM 6809 C C . HIS B 1 316 ? 23.703 15.883 9.961 1 93.88 316 HIS B C 1
ATOM 6811 O O . HIS B 1 316 ? 22.656 15.938 9.312 1 93.88 316 HIS B O 1
ATOM 6817 N N . ASP B 1 317 ? 24.547 15.047 9.711 1 94.75 317 ASP B N 1
ATOM 6818 C CA . ASP B 1 317 ? 24.438 14.164 8.555 1 94.75 317 ASP B CA 1
ATOM 6819 C C . ASP B 1 317 ? 23.297 13.164 8.742 1 94.75 317 ASP B C 1
ATOM 6821 O O . ASP B 1 317 ? 22.484 12.969 7.836 1 94.75 317 ASP B O 1
ATOM 6825 N N . LYS B 1 318 ? 23.281 12.609 9.875 1 96.31 318 LYS B N 1
ATOM 6826 C CA . LYS B 1 318 ? 22.203 11.68 10.164 1 96.31 318 LYS B CA 1
ATOM 6827 C C . LYS B 1 318 ? 20.859 12.406 10.203 1 96.31 318 LYS B C 1
ATOM 6829 O O . LYS B 1 318 ? 19.844 11.859 9.758 1 96.31 318 LYS B O 1
ATOM 6834 N N . ALA B 1 319 ? 20.875 13.594 10.766 1 97.44 319 ALA B N 1
ATOM 6835 C CA . ALA B 1 319 ? 19.641 14.391 10.828 1 97.44 319 ALA B CA 1
ATOM 6836 C C . ALA B 1 319 ? 19.094 14.664 9.43 1 97.44 319 ALA B C 1
ATOM 6838 O O . ALA B 1 319 ? 17.906 14.508 9.188 1 97.44 319 ALA B O 1
ATOM 6839 N N . LEU B 1 320 ? 20.016 14.984 8.539 1 97.31 320 LEU B N 1
ATOM 6840 C CA . LEU B 1 320 ? 19.609 15.281 7.168 1 97.31 320 LEU B CA 1
ATOM 6841 C C . LEU B 1 320 ? 19.078 14.023 6.477 1 97.31 320 LEU B C 1
ATOM 6843 O O . LEU B 1 320 ? 18.125 14.094 5.703 1 97.31 320 LEU B O 1
ATOM 6847 N N . ALA B 1 321 ? 19.688 12.945 6.785 1 97.38 321 ALA B N 1
ATOM 6848 C CA . ALA B 1 321 ? 19.25 11.672 6.207 1 97.38 321 ALA B CA 1
ATOM 6849 C C . ALA B 1 321 ? 17.844 11.32 6.676 1 97.38 321 ALA B C 1
ATOM 6851 O O . ALA B 1 321 ? 17.016 10.867 5.883 1 97.38 321 ALA B O 1
ATOM 6852 N N . PHE B 1 322 ? 17.578 11.531 7.945 1 97.69 322 PHE B N 1
ATOM 6853 C CA . PHE B 1 322 ? 16.281 11.188 8.508 1 97.69 322 PHE B CA 1
ATOM 6854 C C . PHE B 1 322 ? 15.211 12.156 8.023 1 97.69 322 PHE B C 1
ATOM 6856 O O . PHE B 1 322 ? 14.055 11.773 7.836 1 97.69 322 PHE B O 1
ATOM 6863 N N . VAL B 1 323 ? 15.547 13.383 7.797 1 97.81 323 VAL B N 1
ATOM 6864 C CA . VAL B 1 323 ? 14.578 14.344 7.277 1 97.81 323 VAL B CA 1
ATOM 6865 C C . VAL B 1 323 ? 14.219 13.984 5.836 1 97.81 323 VAL B C 1
ATOM 6867 O O . VAL B 1 323 ? 13.062 14.109 5.43 1 97.81 323 VAL B O 1
ATOM 6870 N N . ASP B 1 324 ? 15.219 13.586 5.16 1 97.5 324 ASP B N 1
ATOM 6871 C CA . ASP B 1 324 ? 14.961 13.156 3.785 1 97.5 324 ASP B CA 1
ATOM 6872 C C . ASP B 1 324 ? 14.039 11.938 3.75 1 97.5 324 ASP B C 1
ATOM 6874 O O . ASP B 1 324 ? 13.195 11.82 2.861 1 97.5 324 ASP B O 1
ATOM 6878 N N . LYS B 1 325 ? 14.25 11.109 4.703 1 97.25 325 LYS B N 1
ATOM 6879 C CA . LYS B 1 325 ? 13.352 9.969 4.824 1 97.25 325 LYS B CA 1
ATOM 6880 C C . LYS B 1 325 ? 11.93 10.422 5.137 1 97.25 325 LYS B C 1
ATOM 6882 O O . LYS B 1 325 ? 10.961 9.852 4.621 1 97.25 325 LYS B O 1
ATOM 6887 N N . ALA B 1 326 ? 11.781 11.398 5.996 1 97.31 326 ALA B N 1
ATOM 6888 C CA . ALA B 1 326 ? 10.469 11.953 6.332 1 97.31 326 ALA B CA 1
ATOM 6889 C C . ALA B 1 326 ? 9.781 12.523 5.094 1 97.31 326 ALA B C 1
ATOM 6891 O O . ALA B 1 326 ? 8.594 12.297 4.875 1 97.31 326 ALA B O 1
ATOM 6892 N N . ILE B 1 327 ? 10.555 13.242 4.281 1 96.75 327 ILE B N 1
ATOM 6893 C CA . ILE B 1 327 ? 10.023 13.867 3.072 1 96.75 327 ILE B CA 1
ATOM 6894 C C . ILE B 1 327 ? 9.648 12.781 2.061 1 96.75 327 ILE B C 1
ATOM 6896 O O . ILE B 1 327 ? 8.656 12.914 1.343 1 96.75 327 ILE B O 1
ATOM 6900 N N . ALA B 1 328 ? 10.43 11.695 2.082 1 94.81 328 ALA B N 1
ATOM 6901 C CA . ALA B 1 328 ? 10.156 10.586 1.18 1 94.81 328 ALA B CA 1
ATOM 6902 C C . ALA B 1 328 ? 8.852 9.883 1.55 1 94.81 328 ALA B C 1
ATOM 6904 O O . ALA B 1 328 ? 8.148 9.367 0.678 1 94.81 328 ALA B O 1
ATOM 6905 N N . MET B 1 329 ? 8.547 9.852 2.801 1 92.56 329 MET B N 1
ATOM 6906 C CA . MET B 1 329 ? 7.305 9.242 3.26 1 92.56 329 MET B CA 1
ATOM 6907 C C . MET B 1 329 ? 6.098 10.078 2.838 1 92.56 329 MET B C 1
ATOM 6909 O O . MET B 1 329 ? 5.055 9.531 2.48 1 92.56 329 MET B O 1
ATOM 6913 N N . ASP B 1 330 ? 6.289 11.352 2.939 1 92.94 330 ASP B N 1
ATOM 6914 C CA . ASP B 1 330 ? 5.25 12.297 2.537 1 92.94 330 ASP B CA 1
ATOM 6915 C C . ASP B 1 330 ? 5.852 13.586 1.991 1 92.94 330 ASP B C 1
ATOM 6917 O O . ASP B 1 330 ? 6.297 14.438 2.758 1 92.94 330 ASP B O 1
ATOM 6921 N N . HIS B 1 331 ? 5.707 13.766 0.786 1 91.19 331 HIS B N 1
ATOM 6922 C CA . HIS B 1 331 ? 6.281 14.93 0.124 1 91.19 331 HIS B CA 1
ATOM 6923 C C . HIS B 1 331 ? 5.523 16.203 0.49 1 91.19 331 HIS B C 1
ATOM 6925 O O . HIS B 1 331 ? 6.023 17.312 0.281 1 91.19 331 HIS B O 1
ATOM 6931 N N . GLY B 1 332 ? 4.43 16.062 1.13 1 90.75 332 GLY B N 1
ATOM 6932 C CA . GLY B 1 332 ? 3.602 17.219 1.465 1 90.75 332 GLY B CA 1
ATOM 6933 C C . GLY B 1 332 ? 3.74 17.656 2.912 1 90.75 332 GLY B C 1
ATOM 6934 O O . GLY B 1 332 ? 2.963 18.484 3.395 1 90.75 332 GLY B O 1
ATOM 6935 N N . SER B 1 333 ? 4.699 17.141 3.539 1 93.88 333 SER B N 1
ATOM 6936 C CA . SER B 1 333 ? 4.922 17.531 4.93 1 93.88 333 SER B CA 1
ATOM 6937 C C . SER B 1 333 ? 5.66 18.859 5.027 1 93.88 333 SER B C 1
ATOM 6939 O O . SER B 1 333 ? 6.883 18.906 4.871 1 93.88 333 SER B O 1
ATOM 6941 N N . ALA B 1 334 ? 4.996 19.859 5.352 1 93.5 334 ALA B N 1
ATOM 6942 C CA . ALA B 1 334 ? 5.582 21.188 5.457 1 93.5 334 ALA B CA 1
ATOM 6943 C C . ALA B 1 334 ? 6.621 21.25 6.57 1 93.5 334 ALA B C 1
ATOM 6945 O O . ALA B 1 334 ? 7.668 21.891 6.422 1 93.5 334 ALA B O 1
ATOM 6946 N N . PHE B 1 335 ? 6.348 20.562 7.609 1 95.25 335 PHE B N 1
ATOM 6947 C CA . PHE B 1 335 ? 7.262 20.578 8.742 1 95.25 335 PHE B CA 1
ATOM 6948 C C . PHE B 1 335 ? 8.602 19.953 8.375 1 95.25 335 PHE B C 1
ATOM 6950 O O . PHE B 1 335 ? 9.656 20.453 8.758 1 95.25 335 PHE B O 1
ATOM 6957 N N . ALA B 1 336 ? 8.57 18.844 7.68 1 96.81 336 ALA B N 1
ATOM 6958 C CA . ALA B 1 336 ? 9.797 18.172 7.277 1 96.81 336 ALA B CA 1
ATOM 6959 C C . ALA B 1 336 ? 10.648 19.062 6.383 1 96.81 336 ALA B C 1
ATOM 6961 O O . ALA B 1 336 ? 11.875 19.125 6.543 1 96.81 336 ALA B O 1
ATOM 6962 N N . HIS B 1 337 ? 10.062 19.781 5.496 1 96.81 337 HIS B N 1
ATOM 6963 C CA . HIS B 1 337 ? 10.789 20.703 4.637 1 96.81 337 HIS B CA 1
ATOM 6964 C C . HIS B 1 337 ? 11.375 21.859 5.445 1 96.81 337 HIS B C 1
ATOM 6966 O O . HIS B 1 337 ? 12.508 22.281 5.195 1 96.81 337 HIS B O 1
ATOM 6972 N N . ARG B 1 338 ? 10.617 22.312 6.309 1 95.81 338 ARG B N 1
ATOM 6973 C CA . ARG B 1 338 ? 11.094 23.391 7.172 1 95.81 338 ARG B CA 1
ATOM 6974 C C . ARG B 1 338 ? 12.289 22.938 8 1 95.81 338 ARG B C 1
ATOM 6976 O O . ARG B 1 338 ? 13.266 23.672 8.148 1 95.81 338 ARG B O 1
ATOM 6983 N N . LEU B 1 339 ? 12.141 21.781 8.531 1 96.5 339 LEU B N 1
ATOM 6984 C CA . LEU B 1 339 ? 13.219 21.219 9.344 1 96.5 339 LEU B CA 1
ATOM 6985 C C . LEU B 1 339 ? 14.484 21.047 8.508 1 96.5 339 LEU B C 1
ATOM 6987 O O . LEU B 1 339 ? 15.594 21.328 8.984 1 96.5 339 LEU B O 1
ATOM 6991 N N . LYS B 1 340 ? 14.367 20.594 7.32 1 97.25 340 LYS B N 1
ATOM 6992 C CA . LYS B 1 340 ? 15.508 20.469 6.422 1 97.25 340 LYS B CA 1
ATOM 6993 C C . LYS B 1 340 ? 16.188 21.812 6.184 1 97.25 340 LYS B C 1
ATOM 6995 O O . LYS B 1 340 ? 17.406 21.906 6.219 1 97.25 340 LYS B O 1
ATOM 7000 N N . GLY B 1 341 ? 15.375 22.797 5.938 1 96.69 341 GLY B N 1
ATOM 7001 C CA . GLY B 1 341 ? 15.914 24.141 5.777 1 96.69 341 GLY B CA 1
ATOM 7002 C C . GLY B 1 341 ? 16.656 24.641 7 1 96.69 341 GLY B C 1
ATOM 7003 O O . GLY B 1 341 ? 17.734 25.234 6.875 1 96.69 341 GLY B O 1
ATOM 7004 N N . ALA B 1 342 ? 16.141 24.391 8.125 1 95.38 342 ALA B N 1
ATOM 7005 C CA . ALA B 1 342 ? 16.766 24.812 9.375 1 95.38 342 ALA B CA 1
ATOM 7006 C C . ALA B 1 342 ? 18.109 24.125 9.578 1 95.38 342 ALA B C 1
ATOM 7008 O O . ALA B 1 342 ? 19.078 24.766 10.008 1 95.38 342 ALA B O 1
ATOM 7009 N N . ILE B 1 343 ? 18.156 22.844 9.273 1 95.56 343 ILE B N 1
ATOM 7010 C CA . ILE B 1 343 ? 19.391 22.094 9.438 1 95.56 343 ILE B CA 1
ATOM 7011 C C . ILE B 1 343 ? 20.438 22.594 8.453 1 95.56 343 ILE B C 1
ATOM 7013 O O . ILE B 1 343 ? 21.609 22.797 8.82 1 95.56 343 ILE B O 1
ATOM 7017 N N . LEU B 1 344 ? 20.062 22.891 7.254 1 96.19 344 LEU B N 1
ATOM 7018 C CA . LEU B 1 344 ? 20.969 23.375 6.223 1 96.19 344 LEU B CA 1
ATOM 7019 C C . LEU B 1 344 ? 21.484 24.766 6.559 1 96.19 344 LEU B C 1
ATOM 7021 O O . LEU B 1 344 ? 22.656 25.078 6.34 1 96.19 344 LEU B O 1
ATOM 7025 N N . LEU B 1 345 ? 20.625 25.578 7.031 1 93.88 345 LEU B N 1
ATOM 7026 C CA . LEU B 1 345 ? 21.016 26.922 7.43 1 93.88 345 LEU B CA 1
ATOM 7027 C C . LEU B 1 345 ? 22.031 26.875 8.562 1 93.88 345 LEU B C 1
ATOM 7029 O O . LEU B 1 345 ? 23 27.641 8.578 1 93.88 345 LEU B O 1
ATOM 7033 N N . ALA B 1 346 ? 21.797 25.984 9.469 1 90.81 346 ALA B N 1
ATOM 7034 C CA . ALA B 1 346 ? 22.719 25.812 10.586 1 90.81 346 ALA B CA 1
ATOM 7035 C C . ALA B 1 346 ? 24.078 25.344 10.109 1 90.81 346 ALA B C 1
ATOM 7037 O O . ALA B 1 346 ? 25.109 25.609 10.742 1 90.81 346 ALA B O 1
ATOM 7038 N N . GLN B 1 347 ? 24.062 24.688 9.008 1 92.12 347 GLN B N 1
ATOM 7039 C CA . GLN B 1 347 ? 25.312 24.203 8.422 1 92.12 347 GLN B CA 1
ATOM 7040 C C . GLN B 1 347 ? 25.906 25.25 7.484 1 92.12 347 GLN B C 1
ATOM 7042 O O . GLN B 1 347 ? 26.828 24.938 6.711 1 92.12 347 GLN B O 1
ATOM 7047 N N . ASN B 1 348 ? 25.359 26.406 7.414 1 92.88 348 ASN B N 1
ATOM 7048 C CA . ASN B 1 348 ? 25.844 27.547 6.633 1 92.88 348 ASN B CA 1
ATOM 7049 C C . ASN B 1 348 ? 25.734 27.281 5.133 1 92.88 348 ASN B C 1
ATOM 7051 O O . ASN B 1 348 ? 26.672 27.547 4.379 1 92.88 348 ASN B O 1
ATOM 7055 N N . ARG B 1 349 ? 24.719 26.609 4.875 1 95.25 349 ARG B N 1
ATOM 7056 C CA . ARG B 1 349 ? 24.344 26.422 3.477 1 95.25 349 ARG B CA 1
ATOM 7057 C C . ARG B 1 349 ? 23.031 27.125 3.16 1 95.25 349 ARG B C 1
ATOM 7059 O O . ARG B 1 349 ? 22.031 26.484 2.875 1 95.25 349 ARG B O 1
ATOM 7066 N N . PRO B 1 350 ? 23.047 28.422 3.07 1 95 350 PRO B N 1
ATOM 7067 C CA . PRO B 1 350 ? 21.812 29.203 2.992 1 95 350 PRO B CA 1
ATOM 7068 C C . PRO B 1 350 ? 21.094 29.031 1.657 1 95 350 PRO B C 1
ATOM 7070 O O . PRO B 1 350 ? 19.859 29.078 1.609 1 95 350 PRO B O 1
ATOM 7073 N N . ASP B 1 351 ? 21.812 28.766 0.597 1 95.06 351 ASP B N 1
ATOM 7074 C CA . ASP B 1 351 ? 21.172 28.609 -0.709 1 95.06 351 ASP B CA 1
ATOM 7075 C C . ASP B 1 351 ? 20.281 27.375 -0.751 1 95.06 351 ASP B C 1
ATOM 7077 O O . ASP B 1 351 ? 19.156 27.422 -1.248 1 95.06 351 ASP B O 1
ATOM 7081 N N . HIS B 1 352 ? 20.844 26.375 -0.218 1 95.56 352 HIS B N 1
ATOM 7082 C CA . HIS B 1 352 ? 20.062 25.141 -0.16 1 95.56 352 HIS B CA 1
ATOM 7083 C C . HIS B 1 352 ? 18.922 25.266 0.841 1 95.56 352 HIS B C 1
ATOM 7085 O O . HIS B 1 352 ? 17.844 24.703 0.625 1 95.56 352 HIS B O 1
ATOM 7091 N N . ALA B 1 353 ? 19.125 25.969 1.872 1 96.44 353 ALA B N 1
ATOM 7092 C CA . ALA B 1 353 ? 18.109 26.172 2.9 1 96.44 353 ALA B CA 1
ATOM 7093 C C . ALA B 1 353 ? 16.906 26.938 2.34 1 96.44 353 ALA B C 1
ATOM 7095 O O . ALA B 1 353 ? 15.766 26.625 2.654 1 96.44 353 ALA B O 1
ATOM 7096 N N . SER B 1 354 ? 17.234 27.938 1.501 1 95.88 354 SER B N 1
ATOM 7097 C CA . SER B 1 354 ? 16.172 28.75 0.935 1 95.88 354 SER B CA 1
ATOM 7098 C C . SER B 1 354 ? 15.219 27.922 0.079 1 95.88 354 SER B C 1
ATOM 7100 O O . SER B 1 354 ? 14.008 28.141 0.087 1 95.88 354 SER B O 1
ATOM 7102 N N . VAL B 1 355 ? 15.789 26.938 -0.562 1 95.81 355 VAL B N 1
ATOM 7103 C CA . VAL B 1 355 ? 14.977 26.062 -1.408 1 95.81 355 VAL B CA 1
ATOM 7104 C C . VAL B 1 355 ? 14.016 25.266 -0.543 1 95.81 355 VAL B C 1
ATOM 7106 O O . VAL B 1 355 ? 12.836 25.141 -0.872 1 95.81 355 VAL B O 1
ATOM 7109 N N . SER B 1 356 ? 14.453 24.734 0.504 1 96.19 356 SER B N 1
ATOM 7110 C CA . SER B 1 356 ? 13.648 23.922 1.404 1 96.19 356 SER B CA 1
ATOM 7111 C C . SER B 1 356 ? 12.57 24.75 2.094 1 96.19 356 SER B C 1
ATOM 7113 O O . SER B 1 356 ? 11.43 24.312 2.223 1 96.19 356 SER B O 1
ATOM 7115 N N . PHE B 1 357 ? 12.961 25.938 2.514 1 96.06 357 PHE B N 1
ATOM 7116 C CA . PHE B 1 357 ? 11.984 26.812 3.148 1 96.06 357 PHE B CA 1
ATOM 7117 C C . PHE B 1 357 ? 10.93 27.266 2.143 1 96.06 357 PHE B C 1
ATOM 7119 O O . PHE B 1 357 ? 9.758 27.422 2.488 1 96.06 357 PHE B O 1
ATOM 7126 N N . PHE B 1 358 ? 11.352 27.5 0.98 1 94.69 358 PHE B N 1
ATOM 7127 C CA . PHE B 1 358 ? 10.422 27.891 -0.071 1 94.69 358 PHE B CA 1
ATOM 7128 C C . PHE B 1 358 ? 9.375 26.812 -0.307 1 94.69 358 PHE B C 1
ATOM 7130 O O . PHE B 1 358 ? 8.18 27.109 -0.411 1 94.69 358 PHE B O 1
ATOM 7137 N N . LYS B 1 359 ? 9.836 25.609 -0.323 1 94.38 359 LYS B N 1
ATOM 7138 C CA . LYS B 1 359 ? 8.922 24.484 -0.497 1 94.38 359 LYS B CA 1
ATOM 7139 C C . LYS B 1 359 ? 7.945 24.391 0.67 1 94.38 359 LYS B C 1
ATOM 7141 O O . LYS B 1 359 ? 6.762 24.094 0.473 1 94.38 359 LYS B O 1
ATOM 7146 N N . SER B 1 360 ? 8.406 24.516 1.825 1 94.31 360 SER B N 1
ATOM 7147 C CA . SER B 1 360 ? 7.559 24.5 3.01 1 94.31 360 SER B CA 1
ATOM 7148 C C . SER B 1 360 ? 6.473 25.562 2.928 1 94.31 360 SER B C 1
ATOM 7150 O O . SER B 1 360 ? 5.312 25.312 3.244 1 94.31 360 SER B O 1
ATOM 7152 N N . ASN B 1 361 ? 6.828 26.719 2.459 1 90.44 361 ASN B N 1
ATOM 7153 C CA . ASN B 1 361 ? 5.906 27.859 2.354 1 90.44 361 ASN B CA 1
ATOM 7154 C C . ASN B 1 361 ? 4.852 27.609 1.278 1 90.44 361 ASN B C 1
ATOM 7156 O O . ASN B 1 361 ? 3.729 28.109 1.383 1 90.44 361 ASN B O 1
ATOM 7160 N N . GLU B 1 362 ? 5.219 26.938 0.302 1 87.69 362 GLU B N 1
ATOM 7161 C CA . GLU B 1 362 ? 4.277 26.609 -0.764 1 87.69 362 GLU B CA 1
ATOM 7162 C C . GLU B 1 362 ? 3.197 25.656 -0.268 1 87.69 362 GLU B C 1
ATOM 7164 O O . GLU B 1 362 ? 2.049 25.719 -0.712 1 87.69 362 GLU B O 1
ATOM 7169 N N . LEU B 1 363 ? 3.574 24.828 0.603 1 87.19 363 LEU B N 1
ATOM 7170 C CA . LEU B 1 363 ? 2.646 23.828 1.127 1 87.19 363 LEU B CA 1
ATOM 7171 C C . LEU B 1 363 ? 1.716 24.438 2.166 1 87.19 363 LEU B C 1
ATOM 7173 O O . LEU B 1 363 ? 0.501 24.234 2.119 1 87.19 363 LEU B O 1
ATOM 7177 N N . VAL B 1 364 ? 2.332 25.109 3.104 1 84 364 VAL B N 1
ATOM 7178 C CA . VAL B 1 364 ? 1.572 25.797 4.141 1 84 364 VAL B CA 1
ATOM 7179 C C . VAL B 1 364 ? 2.184 27.172 4.402 1 84 364 VAL B C 1
ATOM 7181 O O . VAL B 1 364 ? 3.367 27.281 4.734 1 84 364 VAL B O 1
ATOM 7184 N N . LYS B 1 365 ? 1.397 28.109 4.246 1 82.31 365 LYS B N 1
ATOM 7185 C CA . LYS B 1 365 ? 1.86 29.469 4.504 1 82.31 365 LYS B CA 1
ATOM 7186 C C . LYS B 1 365 ? 1.853 29.781 6 1 82.31 365 LYS B C 1
ATOM 7188 O O . LYS B 1 365 ? 0.835 30.219 6.543 1 82.31 365 LYS B O 1
ATOM 7193 N N . ASP B 1 366 ? 2.947 29.453 6.605 1 83.06 366 ASP B N 1
ATOM 7194 C CA . ASP B 1 366 ? 3.098 29.688 8.039 1 83.06 366 ASP B CA 1
ATOM 7195 C C . ASP B 1 366 ? 4.219 30.688 8.312 1 83.06 366 ASP B C 1
ATOM 7197 O O . ASP B 1 366 ? 5.164 30.797 7.527 1 83.06 366 ASP B O 1
ATOM 7201 N N . ILE B 1 367 ? 4.141 31.375 9.328 1 85.62 367 ILE B N 1
ATOM 7202 C CA . ILE B 1 367 ? 5.074 32.438 9.68 1 85.62 367 ILE B CA 1
ATOM 7203 C C . ILE B 1 367 ? 6.461 31.844 9.922 1 85.62 367 ILE B C 1
ATOM 7205 O O . ILE B 1 367 ? 7.473 32.469 9.586 1 85.62 367 ILE B O 1
ATOM 7209 N N . SER B 1 368 ? 6.438 30.656 10.469 1 87.31 368 SER B N 1
ATOM 7210 C CA . SER B 1 368 ? 7.719 30.016 10.75 1 87.31 368 SER B CA 1
ATOM 7211 C C . SER B 1 368 ? 8.484 29.719 9.469 1 87.31 368 SER B C 1
ATOM 7213 O O . SER B 1 368 ? 9.719 29.828 9.43 1 87.31 368 SER B O 1
ATOM 7215 N N . SER B 1 369 ? 7.832 29.344 8.5 1 90.31 369 SER B N 1
ATOM 7216 C CA . SER B 1 369 ? 8.477 29.078 7.219 1 90.31 369 SER B CA 1
ATOM 7217 C C . SER B 1 369 ? 8.969 30.359 6.57 1 90.31 369 SER B C 1
ATOM 7219 O O . SER B 1 369 ? 10.039 30.375 5.961 1 90.31 369 SER B O 1
ATOM 7221 N N . TYR B 1 370 ? 8.234 31.422 6.715 1 91.25 370 TYR B N 1
ATOM 7222 C CA . TYR B 1 370 ? 8.664 32.719 6.211 1 91.25 370 TYR B CA 1
ATOM 7223 C C . TYR B 1 370 ? 9.914 33.188 6.938 1 91.25 370 TYR B C 1
ATOM 7225 O O . TYR B 1 370 ? 10.82 33.781 6.316 1 91.25 370 TYR B O 1
ATOM 7233 N N . GLU B 1 371 ? 9.914 32.938 8.18 1 91.81 371 GLU B N 1
ATOM 7234 C CA . GLU B 1 371 ? 11.078 33.344 8.977 1 91.81 371 GLU B CA 1
ATOM 7235 C C . GLU B 1 371 ? 12.336 32.625 8.477 1 91.81 371 GLU B C 1
ATOM 7237 O O . GLU B 1 371 ? 13.375 33.25 8.297 1 91.81 371 GLU B O 1
ATOM 7242 N N . GLY B 1 372 ? 12.195 31.344 8.305 1 93.5 372 GLY B N 1
ATOM 7243 C CA . GLY B 1 372 ? 13.328 30.578 7.781 1 93.5 372 GLY B CA 1
ATOM 7244 C C . GLY B 1 372 ? 13.758 31.031 6.398 1 93.5 372 GLY B C 1
ATOM 7245 O O . GLY B 1 372 ? 14.953 31.109 6.109 1 93.5 372 GLY B O 1
ATOM 7246 N N . LEU B 1 373 ? 12.844 31.391 5.613 1 95.06 373 LEU B N 1
ATOM 7247 C CA . LEU B 1 373 ? 13.125 31.812 4.25 1 95.06 373 LEU B CA 1
ATOM 7248 C C . LEU B 1 373 ? 13.852 33.156 4.238 1 95.06 373 LEU B C 1
ATOM 7250 O O . LEU B 1 373 ? 14.852 33.344 3.537 1 95.06 373 LEU B O 1
ATOM 7254 N N . VAL B 1 374 ? 13.391 34.094 5 1 94.19 374 VAL B N 1
ATOM 7255 C CA . VAL B 1 374 ? 14 35.438 5.078 1 94.19 374 VAL B CA 1
ATOM 7256 C C . VAL B 1 374 ? 15.406 35.312 5.648 1 94.19 374 VAL B C 1
ATOM 7258 O O . VAL B 1 374 ? 16.344 35.906 5.117 1 94.19 374 VAL B O 1
ATOM 7261 N N . ASP B 1 375 ? 15.57 34.531 6.676 1 93.5 375 ASP B N 1
ATOM 7262 C CA . ASP B 1 375 ? 16.891 34.344 7.289 1 93.5 375 ASP B CA 1
ATOM 7263 C C . ASP B 1 375 ? 17.859 33.719 6.309 1 93.5 375 ASP B C 1
ATOM 7265 O O . ASP B 1 375 ? 19.047 34.062 6.297 1 93.5 375 ASP B O 1
ATOM 7269 N N . SER B 1 376 ? 17.391 32.812 5.566 1 95.44 376 SER B N 1
ATOM 7270 C CA . SER B 1 376 ? 18.25 32.156 4.582 1 95.44 376 SER B CA 1
ATOM 7271 C C . SER B 1 376 ? 18.672 33.125 3.484 1 95.44 376 SER B C 1
ATOM 7273 O O . SER B 1 376 ? 19.844 33.125 3.074 1 95.44 376 SER B O 1
ATOM 7275 N N . TYR B 1 377 ? 17.797 33.938 3.002 1 95 377 TYR B N 1
ATOM 7276 C CA . TYR B 1 377 ? 18.125 34.938 1.985 1 95 377 TYR B CA 1
ATOM 7277 C C . TYR B 1 377 ? 19.109 35.969 2.523 1 95 377 TYR B C 1
ATOM 7279 O O . TYR B 1 377 ? 20.031 36.375 1.822 1 95 377 TYR B O 1
ATOM 7287 N N . LEU B 1 378 ? 18.891 36.375 3.732 1 92.44 378 LEU B N 1
ATOM 7288 C CA . LEU B 1 378 ? 19.797 37.344 4.355 1 92.44 378 LEU B CA 1
ATOM 7289 C C . LEU B 1 378 ? 21.188 36.75 4.512 1 92.44 378 LEU B C 1
ATOM 7291 O O . LEU B 1 378 ? 22.188 37.406 4.246 1 92.44 378 LEU B O 1
ATOM 7295 N N . ALA B 1 379 ? 21.266 35.5 4.906 1 92.19 379 ALA B N 1
ATOM 7296 C CA . ALA B 1 379 ? 22.547 34.812 5.074 1 92.19 379 ALA B CA 1
ATOM 7297 C C . ALA B 1 379 ? 23.234 34.625 3.727 1 92.19 379 ALA B C 1
ATOM 7299 O O . ALA B 1 379 ? 24.469 34.625 3.645 1 92.19 379 ALA B O 1
ATOM 7300 N N . ALA B 1 380 ? 22.469 34.469 2.699 1 93.25 380 ALA B N 1
ATOM 7301 C CA . ALA B 1 380 ? 23 34.25 1.359 1 93.25 380 ALA B CA 1
ATOM 7302 C C . ALA B 1 380 ? 23.344 35.562 0.683 1 93.25 380 ALA B C 1
ATOM 7304 O O . ALA B 1 380 ? 23.922 35.562 -0.41 1 93.25 380 ALA B O 1
ATOM 7305 N N . GLY B 1 381 ? 22.969 36.719 1.274 1 90.81 381 GLY B N 1
ATOM 7306 C CA . GLY B 1 381 ? 23.25 38.031 0.725 1 90.81 381 GLY B CA 1
ATOM 7307 C C . GLY B 1 381 ? 22.234 38.469 -0.322 1 90.81 381 GLY B C 1
ATOM 7308 O O . GLY B 1 381 ? 22.516 39.375 -1.111 1 90.81 381 GLY B O 1
ATOM 7309 N N . LYS B 1 382 ? 21.188 37.75 -0.367 1 93.38 382 LYS B N 1
ATOM 7310 C CA . LYS B 1 382 ? 20.125 38.094 -1.301 1 93.38 382 LYS B CA 1
ATOM 7311 C C . LYS B 1 382 ? 19.094 39 -0.644 1 93.38 382 LYS B C 1
ATOM 7313 O O . LYS B 1 382 ? 17.984 38.562 -0.309 1 93.38 382 LYS B O 1
ATOM 7318 N N . HIS B 1 383 ? 19.312 40.219 -0.608 1 91.25 383 HIS B N 1
ATOM 7319 C CA . HIS B 1 383 ? 18.531 41.188 0.18 1 91.25 383 HIS B CA 1
ATOM 7320 C C . HIS B 1 383 ? 17.203 41.5 -0.48 1 91.25 383 HIS B C 1
ATOM 7322 O O . HIS B 1 383 ? 16.188 41.656 0.203 1 91.25 383 HIS B O 1
ATOM 7328 N N . ASN B 1 384 ? 17.125 41.531 -1.791 1 91.75 384 ASN B N 1
ATOM 7329 C CA . ASN B 1 384 ? 15.883 41.844 -2.486 1 91.75 384 ASN B CA 1
ATOM 7330 C C . ASN B 1 384 ? 14.859 40.719 -2.316 1 91.75 384 ASN B C 1
ATOM 7332 O O . ASN B 1 384 ? 13.68 41 -2.064 1 91.75 384 ASN B O 1
ATOM 7336 N N . GLU B 1 385 ? 15.391 39.531 -2.426 1 94.44 385 GLU B N 1
ATOM 7337 C CA . GLU B 1 385 ? 14.5 38.375 -2.234 1 94.44 385 GLU B CA 1
ATOM 7338 C C . GLU B 1 385 ? 13.992 38.312 -0.796 1 94.44 385 GLU B C 1
ATOM 7340 O O . GLU B 1 385 ? 12.844 37.969 -0.556 1 94.44 385 GLU B O 1
ATOM 7345 N N . ALA B 1 386 ? 14.789 38.688 0.112 1 94.56 386 ALA B N 1
ATOM 7346 C CA . ALA B 1 386 ? 14.414 38.688 1.523 1 94.56 386 ALA B CA 1
ATOM 7347 C C . ALA B 1 386 ? 13.297 39.688 1.793 1 94.56 386 ALA B C 1
ATOM 7349 O O . ALA B 1 386 ? 12.344 39.375 2.512 1 94.56 386 ALA B O 1
ATOM 7350 N N . ILE B 1 387 ? 13.484 40.844 1.169 1 92.69 387 ILE B N 1
ATOM 7351 C CA . ILE B 1 387 ? 12.492 41.875 1.348 1 92.69 387 ILE B CA 1
ATOM 7352 C C . ILE B 1 387 ? 11.156 41.469 0.744 1 92.69 387 ILE B C 1
ATOM 7354 O O . ILE B 1 387 ? 10.102 41.688 1.341 1 92.69 387 ILE B O 1
ATOM 7358 N N . CYS B 1 388 ? 11.234 40.812 -0.343 1 94.19 388 CYS B N 1
ATOM 7359 C CA . CYS B 1 388 ? 10.023 40.344 -1.002 1 94.19 388 CYS B CA 1
ATOM 7360 C C . CYS B 1 388 ? 9.305 39.312 -0.15 1 94.19 388 CYS B C 1
ATOM 7362 O O . CYS B 1 388 ? 8.094 39.375 0.031 1 94.19 388 CYS B O 1
ATOM 7364 N N . ALA B 1 389 ? 10.031 38.375 0.356 1 93.94 389 ALA B N 1
ATOM 7365 C CA . ALA B 1 389 ? 9.469 37.344 1.206 1 93.94 389 ALA B CA 1
ATOM 7366 C C . ALA B 1 389 ? 8.891 37.938 2.49 1 93.94 389 ALA B C 1
ATOM 7368 O O . ALA B 1 389 ? 7.832 37.5 2.955 1 93.94 389 ALA B O 1
ATOM 7369 N N . ALA B 1 390 ? 9.562 38.812 3.037 1 94 390 ALA B N 1
ATOM 7370 C CA . ALA B 1 390 ? 9.109 39.469 4.266 1 94 390 ALA B CA 1
ATOM 7371 C C . ALA B 1 390 ? 7.828 40.281 4.023 1 94 390 ALA B C 1
ATOM 7373 O O . ALA B 1 390 ? 6.934 40.281 4.875 1 94 390 ALA B O 1
ATOM 7374 N N . ARG B 1 391 ? 7.754 40.906 2.924 1 92.88 391 ARG B N 1
ATOM 7375 C CA . ARG B 1 391 ? 6.555 41.656 2.562 1 92.88 391 ARG B CA 1
ATOM 7376 C C . ARG B 1 391 ? 5.355 40.719 2.408 1 92.88 391 ARG B C 1
ATOM 7378 O O . ARG B 1 391 ? 4.25 41.031 2.852 1 92.88 391 ARG B O 1
ATOM 7385 N N . GLU B 1 392 ? 5.605 39.656 1.774 1 91.88 392 GLU B N 1
ATOM 7386 C CA . GLU B 1 392 ? 4.543 38.656 1.614 1 91.88 392 GLU B CA 1
ATOM 7387 C C . GLU B 1 392 ? 4.051 38.156 2.967 1 91.88 392 GLU B C 1
ATOM 7389 O O . GLU B 1 392 ? 2.848 37.969 3.162 1 91.88 392 GLU B O 1
ATOM 7394 N N . ALA B 1 393 ? 4.953 37.906 3.855 1 90.75 393 ALA B N 1
ATOM 7395 C CA . ALA B 1 393 ? 4.602 37.438 5.199 1 90.75 393 ALA B CA 1
ATOM 7396 C C . ALA B 1 393 ? 3.762 38.5 5.93 1 90.75 393 ALA B C 1
ATOM 7398 O O . ALA B 1 393 ? 2.777 38.156 6.59 1 90.75 393 ALA B O 1
ATOM 7399 N N . SER B 1 394 ? 4.168 39.719 5.77 1 89.38 394 SER B N 1
ATOM 7400 C CA . SER B 1 394 ? 3.477 40.812 6.441 1 89.38 394 SER B CA 1
ATOM 7401 C C . SER B 1 394 ? 2.072 41.031 5.883 1 89.38 394 SER B C 1
ATOM 7403 O O . SER B 1 394 ? 1.154 41.406 6.613 1 89.38 394 SER B O 1
ATOM 7405 N N . ILE B 1 395 ? 1.884 40.719 4.645 1 87.56 395 ILE B N 1
ATOM 7406 C CA . ILE B 1 395 ? 0.578 40.844 4.004 1 87.56 395 ILE B CA 1
ATOM 7407 C C . ILE B 1 395 ? -0.319 39.688 4.453 1 87.56 395 ILE B C 1
ATOM 7409 O O . ILE B 1 395 ? -1.513 39.875 4.699 1 87.56 395 ILE B O 1
ATOM 7413 N N . SER B 1 396 ? 0.245 38.594 4.57 1 82.25 396 SER B N 1
ATOM 7414 C CA . SER B 1 396 ? -0.506 37.406 4.957 1 82.25 396 SER B CA 1
ATOM 7415 C C . SER B 1 396 ? -0.937 37.469 6.418 1 82.25 396 SER B C 1
ATOM 7417 O O . SER B 1 396 ? -2 36.969 6.785 1 82.25 396 SER B O 1
ATOM 7419 N N . ALA B 1 397 ? -0.032 38.062 7.238 1 84.25 397 ALA B N 1
ATOM 7420 C CA . ALA B 1 397 ? -0.321 38.156 8.664 1 84.25 397 ALA B CA 1
ATOM 7421 C C . ALA B 1 397 ? 0.043 39.562 9.188 1 84.25 397 ALA B C 1
ATOM 7423 O O . ALA B 1 397 ? 1.032 39.719 9.906 1 84.25 397 ALA B O 1
ATOM 7424 N N . PRO B 1 398 ? -0.853 40.438 8.977 1 82.94 398 PRO B N 1
ATOM 7425 C CA . PRO B 1 398 ? -0.524 41.844 9.32 1 82.94 398 PRO B CA 1
ATOM 7426 C C . PRO B 1 398 ? -0.528 42.094 10.828 1 82.94 398 PRO B C 1
ATOM 7428 O O . PRO B 1 398 ? 0.135 43 11.305 1 82.94 398 PRO B O 1
ATOM 7431 N N . ARG B 1 399 ? -1.198 41.281 11.539 1 81.19 399 ARG B N 1
ATOM 7432 C CA . ARG B 1 399 ? -1.312 41.531 12.977 1 81.19 399 ARG B CA 1
ATOM 7433 C C . ARG B 1 399 ? -0.362 40.625 13.758 1 81.19 399 ARG B C 1
ATOM 7435 O O . ARG B 1 399 ? -0.426 40.562 14.984 1 81.19 399 ARG B O 1
ATOM 7442 N N . ASP B 1 400 ? 0.473 40 13.055 1 84.12 400 ASP B N 1
ATOM 7443 C CA . ASP B 1 400 ? 1.448 39.125 13.703 1 84.12 400 ASP B CA 1
ATOM 7444 C C . ASP B 1 400 ? 2.791 39.844 13.875 1 84.12 400 ASP B C 1
ATOM 7446 O O . ASP B 1 400 ? 3.385 40.312 12.891 1 84.12 400 ASP B O 1
ATOM 7450 N N . ALA B 1 401 ? 3.223 39.938 15.086 1 85.62 401 ALA B N 1
ATOM 7451 C CA . ALA B 1 401 ? 4.461 40.656 15.406 1 85.62 401 ALA B CA 1
ATOM 7452 C C . ALA B 1 401 ? 5.652 40 14.695 1 85.62 401 ALA B C 1
ATOM 7454 O O . ALA B 1 401 ? 6.578 40.719 14.281 1 85.62 401 ALA B O 1
ATOM 7455 N N . ARG B 1 402 ? 5.68 38.75 14.539 1 86.75 402 ARG B N 1
ATOM 7456 C CA . ARG B 1 402 ? 6.789 38.062 13.898 1 86.75 402 ARG B CA 1
ATOM 7457 C C . ARG B 1 402 ? 6.887 38.406 12.422 1 86.75 402 ARG B C 1
ATOM 7459 O O . ARG B 1 402 ? 7.984 38.594 11.891 1 86.75 402 ARG B O 1
ATOM 7466 N N . ALA B 1 403 ? 5.773 38.469 11.805 1 88.81 403 ALA B N 1
ATOM 7467 C CA . ALA B 1 403 ? 5.742 38.812 10.383 1 88.81 403 ALA B CA 1
ATOM 7468 C C . ALA B 1 403 ? 6.254 40.219 10.133 1 88.81 403 ALA B C 1
ATOM 7470 O O . ALA B 1 403 ? 7.039 40.469 9.211 1 88.81 403 ALA B O 1
ATOM 7471 N N . VAL B 1 404 ? 5.848 41.125 10.969 1 89.19 404 VAL B N 1
ATOM 7472 C CA . VAL B 1 404 ? 6.258 42.5 10.836 1 89.19 404 VAL B CA 1
ATOM 7473 C C . VAL B 1 404 ? 7.746 42.656 11.148 1 89.19 404 VAL B C 1
ATOM 7475 O O . VAL B 1 404 ? 8.445 43.469 10.531 1 89.19 404 VAL B O 1
ATOM 7478 N N . THR B 1 405 ? 8.18 41.906 12.078 1 91.62 405 THR B N 1
ATOM 7479 C CA . THR B 1 405 ? 9.594 41.875 12.43 1 91.62 405 THR B CA 1
ATOM 7480 C C . THR B 1 405 ? 10.453 41.5 11.234 1 91.62 405 THR B C 1
ATOM 7482 O O . THR B 1 405 ? 11.531 42.031 11.023 1 91.62 405 THR B O 1
ATOM 7485 N N . LEU B 1 406 ? 9.992 40.594 10.477 1 92.81 406 LEU B N 1
ATOM 7486 C CA . LEU B 1 406 ? 10.758 40.094 9.328 1 92.81 406 LEU B CA 1
ATOM 7487 C C . LEU B 1 406 ? 10.984 41.219 8.312 1 92.81 406 LEU B C 1
ATOM 7489 O O . LEU B 1 406 ? 12.062 41.312 7.723 1 92.81 406 LEU B O 1
ATOM 7493 N N . LEU B 1 407 ? 10.023 42 8.133 1 90.81 407 LEU B N 1
ATOM 7494 C CA . LEU B 1 407 ? 10.164 43.125 7.219 1 90.81 407 LEU B CA 1
ATOM 7495 C C . LEU B 1 407 ? 11.211 44.125 7.719 1 90.81 407 LEU B C 1
ATOM 7497 O O . LEU B 1 407 ? 12.031 44.594 6.941 1 90.81 407 LEU B O 1
ATOM 7501 N N . GLY B 1 408 ? 11.148 44.406 8.969 1 91.25 408 GLY B N 1
ATOM 7502 C CA . GLY B 1 408 ? 12.148 45.281 9.555 1 91.25 408 GLY B CA 1
ATOM 7503 C C . GLY B 1 408 ? 13.562 44.75 9.438 1 91.25 408 GLY B C 1
ATOM 7504 O O . GLY B 1 408 ? 14.492 45.5 9.125 1 91.25 408 GLY B O 1
ATOM 7505 N N . LEU B 1 409 ? 13.719 43.5 9.656 1 90.5 409 LEU B N 1
ATOM 7506 C CA . LEU B 1 409 ? 15.023 42.844 9.586 1 90.5 409 LEU B CA 1
ATOM 7507 C C . LEU B 1 409 ? 15.562 42.844 8.156 1 90.5 409 LEU B C 1
ATOM 7509 O O . LEU B 1 409 ? 16.75 43.094 7.941 1 90.5 409 LEU B O 1
ATOM 7513 N N . ALA B 1 410 ? 14.742 42.531 7.211 1 91.94 410 ALA B N 1
ATOM 7514 C CA . ALA B 1 410 ? 15.148 42.5 5.809 1 91.94 410 ALA B CA 1
ATOM 7515 C C . ALA B 1 410 ? 15.555 43.906 5.328 1 91.94 410 ALA B C 1
ATOM 7517 O O . ALA B 1 410 ? 16.516 44.062 4.574 1 91.94 410 ALA B O 1
ATOM 7518 N N . LEU B 1 411 ? 14.922 44.906 5.789 1 89.75 411 LEU B N 1
ATOM 7519 C CA . LEU B 1 411 ? 15.219 46.281 5.406 1 89.75 411 LEU B CA 1
ATOM 7520 C C . LEU B 1 411 ? 16.5 46.781 6.066 1 89.75 411 LEU B C 1
ATOM 7522 O O . LEU B 1 411 ? 17.266 47.562 5.473 1 89.75 411 LEU B O 1
ATOM 7526 N N . GLN B 1 412 ? 16.734 46.406 7.227 1 87.06 412 GLN B N 1
ATOM 7527 C CA . GLN B 1 412 ? 17.922 46.781 7.977 1 87.06 412 GLN B CA 1
ATOM 7528 C C . GLN B 1 412 ? 19.203 46.312 7.285 1 87.06 412 GLN B C 1
ATOM 7530 O O . GLN B 1 412 ? 20.156 47.062 7.137 1 87.06 412 GLN B O 1
ATOM 7535 N N . GLN B 1 413 ? 19.234 45.031 6.91 1 81.62 413 GLN B N 1
ATOM 7536 C CA . GLN B 1 413 ? 20.453 44.438 6.359 1 81.62 413 GLN B CA 1
ATOM 7537 C C . GLN B 1 413 ? 20.672 44.906 4.914 1 81.62 413 GLN B C 1
ATOM 7539 O O . GLN B 1 413 ? 21.812 44.938 4.445 1 81.62 413 GLN B O 1
ATOM 7544 N N . GLY B 1 414 ? 19.578 45.188 4.238 1 72.19 414 GLY B N 1
ATOM 7545 C CA . GLY B 1 414 ? 19.719 45.688 2.883 1 72.19 414 GLY B CA 1
ATOM 7546 C C . GLY B 1 414 ? 19.891 47.219 2.822 1 72.19 414 GLY B C 1
ATOM 7547 O O . GLY B 1 414 ? 20 47.781 1.736 1 72.19 414 GLY B O 1
ATOM 7548 N N . ALA B 1 415 ? 19.938 47.875 4.027 1 71.38 415 ALA B N 1
ATOM 7549 C CA . ALA B 1 415 ? 19.828 49.344 4.117 1 71.38 415 ALA B CA 1
ATOM 7550 C C . ALA B 1 415 ? 21.156 50 3.756 1 71.38 415 ALA B C 1
ATOM 7552 O O . ALA B 1 415 ? 22.125 49.906 4.512 1 71.38 415 ALA B O 1
ATOM 7553 N N . GLU B 1 416 ? 21.281 50.219 2.508 1 69.12 416 GLU B N 1
ATOM 7554 C CA . GLU B 1 416 ? 22.422 51.031 2.084 1 69.12 416 GLU B CA 1
ATOM 7555 C C . GLU B 1 416 ? 22.094 52.531 2.176 1 69.12 416 GLU B C 1
ATOM 7557 O O . GLU B 1 416 ? 22.984 53.344 2.373 1 69.12 416 GLU B O 1
ATOM 7562 N N . THR B 1 417 ? 20.797 52.781 2.232 1 76.88 417 THR B N 1
ATOM 7563 C CA . THR B 1 417 ? 20.391 54.188 2.193 1 76.88 417 THR B CA 1
ATOM 7564 C C . THR B 1 417 ? 19.766 54.625 3.521 1 76.88 417 THR B C 1
ATOM 7566 O O . THR B 1 417 ? 19.312 53.781 4.297 1 76.88 417 THR B O 1
ATOM 7569 N N . THR B 1 418 ? 19.844 55.812 3.881 1 80.5 418 THR B N 1
ATOM 7570 C CA . THR B 1 418 ? 19.266 56.375 5.086 1 80.5 418 THR B CA 1
ATOM 7571 C C . THR B 1 418 ? 17.75 56.156 5.113 1 80.5 418 THR B C 1
ATOM 7573 O O . THR B 1 418 ? 17.172 55.906 6.176 1 80.5 418 THR B O 1
ATOM 7576 N N . GLU B 1 419 ? 17.203 56.156 3.99 1 83.25 419 GLU B N 1
ATOM 7577 C CA . GLU B 1 419 ? 15.758 55.969 3.906 1 83.25 419 GLU B CA 1
ATOM 7578 C C . GLU B 1 419 ? 15.359 54.562 4.32 1 83.25 419 GLU B C 1
ATOM 7580 O O . GLU B 1 419 ? 14.352 54.344 4.996 1 83.25 419 GLU B O 1
ATOM 7585 N N . SER B 1 420 ? 16.172 53.625 3.93 1 84.62 420 SER B N 1
ATOM 7586 C CA . SER B 1 420 ? 15.891 52.25 4.27 1 84.62 420 SER B CA 1
ATOM 7587 C C . SER B 1 420 ? 16.047 52 5.766 1 84.62 420 SER B C 1
ATOM 7589 O O . SER B 1 420 ? 15.312 51.188 6.348 1 84.62 420 SER B O 1
ATOM 7591 N N . LYS B 1 421 ? 16.859 52.719 6.367 1 86.88 421 LYS B N 1
ATOM 7592 C CA . LYS B 1 421 ? 17.078 52.594 7.805 1 86.88 421 LYS B CA 1
ATOM 7593 C C . LYS B 1 421 ? 15.898 53.125 8.594 1 86.88 421 LYS B C 1
ATOM 7595 O O . LYS B 1 421 ? 15.508 52.562 9.609 1 86.88 421 LYS B O 1
ATOM 7600 N N . VAL B 1 422 ? 15.383 54.188 8.086 1 89.44 422 VAL B N 1
ATOM 7601 C CA . VAL B 1 422 ? 14.242 54.812 8.75 1 89.44 422 VAL B CA 1
ATOM 7602 C C . VAL B 1 422 ? 13.031 53.875 8.656 1 89.44 422 VAL B C 1
ATOM 7604 O O . VAL B 1 422 ? 12.297 53.688 9.633 1 89.44 422 VAL B O 1
ATOM 7607 N N . ARG B 1 423 ? 12.875 53.281 7.508 1 90 423 ARG B N 1
ATOM 7608 C CA . ARG B 1 423 ? 11.766 52.375 7.309 1 90 423 ARG B CA 1
ATOM 7609 C C . ARG B 1 423 ? 11.93 51.125 8.18 1 90 423 ARG B C 1
ATOM 7611 O O . ARG B 1 423 ? 10.945 50.594 8.68 1 90 423 ARG B O 1
ATOM 7618 N N . ALA B 1 424 ? 13.055 50.656 8.266 1 91.75 424 ALA B N 1
ATOM 7619 C CA . ALA B 1 424 ? 13.344 49.5 9.102 1 91.75 424 ALA B CA 1
ATOM 7620 C C . ALA B 1 424 ? 13.008 49.781 10.562 1 91.75 424 ALA B C 1
ATOM 7622 O O . ALA B 1 424 ? 12.391 48.938 11.234 1 91.75 424 ALA B O 1
ATOM 7623 N N . LYS B 1 425 ? 13.422 50.938 11.039 1 91.75 425 LYS B N 1
ATOM 7624 C CA . LYS B 1 425 ? 13.148 51.312 12.422 1 91.75 425 LYS B CA 1
ATOM 7625 C C . LYS B 1 425 ? 11.641 51.406 12.68 1 91.75 425 LYS B C 1
ATOM 7627 O O . LYS B 1 425 ? 11.164 50.969 13.727 1 91.75 425 LYS B O 1
ATOM 7632 N N . ARG B 1 426 ? 10.992 51.875 11.727 1 92.38 426 ARG B N 1
ATOM 7633 C CA . ARG B 1 426 ? 9.539 52 11.844 1 92.38 426 ARG B CA 1
ATOM 7634 C C . ARG B 1 426 ? 8.875 50.625 11.938 1 92.38 426 ARG B C 1
ATOM 7636 O O . ARG B 1 426 ? 7.996 50.406 12.773 1 92.38 426 ARG B O 1
ATOM 7643 N N . ALA B 1 427 ? 9.281 49.812 11.07 1 92.06 427 ALA B N 1
ATOM 7644 C CA . ALA B 1 427 ? 8.727 48.469 11.062 1 92.06 427 ALA B CA 1
ATOM 7645 C C . ALA B 1 427 ? 9.031 47.75 12.367 1 92.06 427 ALA B C 1
ATOM 7647 O O . ALA B 1 427 ? 8.164 47.062 12.914 1 92.06 427 ALA B O 1
ATOM 7648 N N . LEU B 1 428 ? 10.172 47.875 12.852 1 93.31 428 LEU B N 1
ATOM 7649 C CA . LEU B 1 428 ? 10.578 47.219 14.078 1 93.31 428 LEU B CA 1
ATOM 7650 C C . LEU B 1 428 ? 9.852 47.781 15.289 1 93.31 428 LEU B C 1
ATOM 7652 O O . LEU B 1 428 ? 9.492 47.062 16.219 1 93.31 428 LEU B O 1
ATOM 7656 N N . ARG B 1 429 ? 9.617 49.031 15.266 1 92.31 429 ARG B N 1
ATOM 7657 C CA . ARG B 1 429 ? 8.852 49.656 16.344 1 92.31 429 ARG B CA 1
ATOM 7658 C C . ARG B 1 429 ? 7.406 49.188 16.328 1 92.31 429 ARG B C 1
ATOM 7660 O O . ARG B 1 429 ? 6.816 48.969 17.391 1 92.31 429 ARG B O 1
ATOM 7667 N N . ASN B 1 430 ? 6.898 49.062 15.188 1 92.06 430 ASN B N 1
ATOM 7668 C CA . ASN B 1 430 ? 5.547 48.531 15.047 1 92.06 430 ASN B CA 1
ATOM 7669 C C . ASN B 1 430 ? 5.449 47.094 15.586 1 92.06 430 ASN B C 1
ATOM 7671 O O . ASN B 1 430 ? 4.453 46.719 16.203 1 92.06 430 ASN B O 1
ATOM 7675 N N . ALA B 1 431 ? 6.434 46.281 15.289 1 91.19 431 ALA B N 1
ATOM 7676 C CA . ALA B 1 431 ? 6.469 44.906 15.773 1 91.19 431 ALA B CA 1
ATOM 7677 C C . ALA B 1 431 ? 6.469 44.875 17.297 1 91.19 431 ALA B C 1
ATOM 7679 O O . ALA B 1 431 ? 5.805 44.031 17.906 1 91.19 431 ALA B O 1
ATOM 7680 N N . LEU B 1 432 ? 7.137 45.781 17.922 1 88.75 432 LEU B N 1
ATOM 7681 C CA . LEU B 1 432 ? 7.238 45.812 19.375 1 88.75 432 LEU B CA 1
ATOM 7682 C C . LEU B 1 432 ? 5.938 46.312 20 1 88.75 432 LEU B C 1
ATOM 7684 O O . LEU B 1 432 ? 5.625 46 21.141 1 88.75 432 LEU B O 1
ATOM 7688 N N . THR B 1 433 ? 5.258 47.094 19.25 1 88.69 433 THR B N 1
ATOM 7689 C CA . THR B 1 433 ? 3.943 47.531 19.703 1 88.69 433 THR B CA 1
ATOM 7690 C C . THR B 1 433 ? 2.971 46.344 19.75 1 88.69 433 THR B C 1
ATOM 7692 O O . THR B 1 433 ? 2.115 46.281 20.625 1 88.69 433 THR B O 1
ATOM 7695 N N . LEU B 1 434 ? 3.125 45.5 18.797 1 84.62 434 LEU B N 1
ATOM 7696 C CA . LEU B 1 434 ? 2.277 44.312 18.734 1 84.62 434 LEU B CA 1
ATOM 7697 C C . LEU B 1 434 ? 2.66 43.312 19.828 1 84.62 434 LEU B C 1
ATOM 7699 O O . LEU B 1 434 ? 1.79 42.719 20.438 1 84.62 434 LEU B O 1
ATOM 7703 N N . ASP B 1 435 ? 3.979 43.156 19.969 1 83.44 435 ASP B N 1
ATOM 7704 C CA . ASP B 1 435 ? 4.504 42.281 21.016 1 83.44 435 ASP B CA 1
ATOM 7705 C C . ASP B 1 435 ? 5.73 42.906 21.688 1 83.44 435 ASP B C 1
ATOM 7707 O O . ASP B 1 435 ? 6.855 42.75 21.203 1 83.44 435 ASP B O 1
ATOM 7711 N N . PRO B 1 436 ? 5.52 43.375 22.75 1 79.25 436 PRO B N 1
ATOM 7712 C CA . PRO B 1 436 ? 6.609 44.094 23.438 1 79.25 436 PRO B CA 1
ATOM 7713 C C . PRO B 1 436 ? 7.684 43.125 23.969 1 79.25 436 PRO B C 1
ATOM 7715 O O . PRO B 1 436 ? 8.805 43.562 24.25 1 79.25 436 PRO B O 1
ATOM 7718 N N . SER B 1 437 ? 7.391 41.906 24.062 1 75 437 SER B N 1
ATOM 7719 C CA . SER B 1 437 ? 8.336 40.969 24.641 1 75 437 SER B CA 1
ATOM 7720 C C . SER B 1 437 ? 9.164 40.281 23.562 1 75 437 SER B C 1
ATOM 7722 O O . SER B 1 437 ? 10.031 39.469 23.859 1 75 437 SER B O 1
ATOM 7724 N N . ALA B 1 438 ? 8.984 40.781 22.344 1 81.06 438 ALA B N 1
ATOM 7725 C CA . ALA B 1 438 ? 9.695 40.125 21.25 1 81.06 438 ALA B CA 1
ATOM 7726 C C . ALA B 1 438 ? 11.164 40.5 21.234 1 81.06 438 ALA B C 1
ATOM 7728 O O . ALA B 1 438 ? 11.508 41.688 21.234 1 81.06 438 ALA B O 1
ATOM 7729 N N . LEU B 1 439 ? 12 39.562 21.219 1 81.12 439 LEU B N 1
ATOM 7730 C CA . LEU B 1 439 ? 13.43 39.781 21.359 1 81.12 439 LEU B CA 1
ATOM 7731 C C . LEU B 1 439 ? 14.047 40.188 20.031 1 81.12 439 LEU B C 1
ATOM 7733 O O . LEU B 1 439 ? 14.914 41.062 19.984 1 81.12 439 LEU B O 1
ATOM 7737 N N . ARG B 1 440 ? 13.586 39.594 19.016 1 84.62 440 ARG B N 1
ATOM 7738 C CA . ARG B 1 440 ? 14.227 39.781 17.734 1 84.62 440 ARG B CA 1
ATOM 7739 C C . ARG B 1 440 ? 14.102 41.25 17.281 1 84.62 440 ARG B C 1
ATOM 7741 O O . ARG B 1 440 ? 15.102 41.875 16.938 1 84.62 440 ARG B O 1
ATOM 7748 N N . PRO B 1 441 ? 12.875 41.781 17.266 1 87.69 441 PRO B N 1
ATOM 7749 C CA . PRO B 1 441 ? 12.766 43.188 16.859 1 87.69 441 PRO B CA 1
ATOM 7750 C C . PRO B 1 441 ? 13.445 44.125 17.844 1 87.69 441 PRO B C 1
ATOM 7752 O O . PRO B 1 441 ? 14.008 45.125 17.438 1 87.69 441 PRO B O 1
ATOM 7755 N N . LEU B 1 442 ? 13.477 43.812 19.062 1 87.81 442 LEU B N 1
ATOM 7756 C CA . LEU B 1 442 ? 14.117 44.656 20.062 1 87.81 442 LEU B CA 1
ATOM 7757 C C . LEU B 1 442 ? 15.625 44.75 19.812 1 87.81 442 LEU B C 1
ATOM 7759 O O . LEU B 1 442 ? 16.188 45.844 19.797 1 87.81 442 LEU B O 1
ATOM 7763 N N . LEU B 1 443 ? 16.219 43.625 19.625 1 87.31 443 LEU B N 1
ATOM 7764 C CA . LEU B 1 443 ? 17.672 43.594 19.422 1 87.31 443 LEU B CA 1
ATOM 7765 C C . LEU B 1 443 ? 18.062 44.25 18.109 1 87.31 443 LEU B C 1
ATOM 7767 O O . LEU B 1 443 ? 19.109 44.875 18.031 1 87.31 443 LEU B O 1
ATOM 7771 N N . SER B 1 444 ? 17.297 44.094 17.188 1 88.5 444 SER B N 1
ATOM 7772 C CA . SER B 1 444 ? 17.578 44.719 15.898 1 88.5 444 SER B CA 1
ATOM 7773 C C . SER B 1 444 ? 17.453 46.25 15.977 1 88.5 444 SER B C 1
ATOM 7775 O O . SER B 1 444 ? 18.234 46.969 15.367 1 88.5 444 SER B O 1
ATOM 7777 N N . LEU B 1 445 ? 16.469 46.688 16.656 1 90.12 445 LEU B N 1
ATOM 7778 C CA . LEU B 1 445 ? 16.281 48.125 16.844 1 90.12 445 LEU B CA 1
ATOM 7779 C C . LEU B 1 445 ? 17.438 48.719 17.641 1 90.12 445 LEU B C 1
ATOM 7781 O O . LEU B 1 445 ? 17.906 49.812 17.328 1 90.12 445 LEU B O 1
ATOM 7785 N N . VAL B 1 446 ? 17.859 48 18.609 1 89.81 446 VAL B N 1
ATOM 7786 C CA . VAL B 1 446 ? 19 48.438 19.406 1 89.81 446 VAL B CA 1
ATOM 7787 C C . VAL B 1 446 ? 20.234 48.531 18.531 1 89.81 446 VAL B C 1
ATOM 7789 O O . VAL B 1 446 ? 21.016 49.5 18.641 1 89.81 446 VAL B O 1
ATOM 7792 N N . GLN B 1 447 ? 20.422 47.625 17.703 1 87.75 447 GLN B N 1
ATOM 7793 C CA . GLN B 1 447 ? 21.562 47.625 16.797 1 87.75 447 GLN B CA 1
ATOM 7794 C C . GLN B 1 447 ? 21.531 48.812 15.859 1 87.75 447 GLN B C 1
ATOM 7796 O O . GLN B 1 447 ? 22.562 49.438 15.594 1 87.75 447 GLN B O 1
ATOM 7801 N N . LEU B 1 448 ? 20.438 49.156 15.367 1 88.38 448 LEU B N 1
ATOM 7802 C CA . LEU B 1 448 ? 20.281 50.281 14.453 1 88.38 448 LEU B CA 1
ATOM 7803 C C . LEU B 1 448 ? 20.578 51.594 15.164 1 88.38 448 LEU B C 1
ATOM 7805 O O . LEU B 1 448 ? 21.25 52.469 14.602 1 88.38 448 LEU B O 1
ATOM 7809 N N . HIS B 1 449 ? 20.172 51.75 16.359 1 90.69 449 HIS B N 1
ATOM 7810 C CA . HIS B 1 449 ? 20.422 52.938 17.125 1 90.69 449 HIS B CA 1
ATOM 7811 C C . HIS B 1 449 ? 21.859 53 17.594 1 90.69 449 HIS B C 1
ATOM 7813 O O . HIS B 1 449 ? 22.438 54.094 17.703 1 90.69 449 HIS B O 1
ATOM 7819 N N . ALA B 1 450 ? 22.375 51.875 17.859 1 89.44 450 ALA B N 1
ATOM 7820 C CA . ALA B 1 450 ? 23.766 51.844 18.281 1 89.44 450 ALA B CA 1
ATOM 7821 C C . ALA B 1 450 ? 24.688 52.281 17.141 1 89.44 450 ALA B C 1
ATOM 7823 O O . ALA B 1 450 ? 25.719 52.938 17.391 1 89.44 450 ALA B O 1
ATOM 7824 N N . GLN B 1 451 ? 24.359 51.938 16 1 86.19 451 GLN B N 1
ATOM 7825 C CA . GLN B 1 451 ? 25.141 52.344 14.844 1 86.19 451 GLN B CA 1
ATOM 7826 C C . GLN B 1 451 ? 25.109 53.844 14.656 1 86.19 451 GLN B C 1
ATOM 7828 O O . GLN B 1 451 ? 26.062 54.438 14.156 1 86.19 451 GLN B O 1
ATOM 7833 N N . GLU B 1 452 ? 24.047 54.438 15.055 1 86.69 452 GLU B N 1
ATOM 7834 C CA . GLU B 1 452 ? 23.891 55.875 14.969 1 86.69 452 GLU B CA 1
ATOM 7835 C C . GLU B 1 452 ? 24.391 56.562 16.234 1 86.69 452 GLU B C 1
ATOM 7837 O O . GLU B 1 452 ? 24.281 57.781 16.375 1 86.69 452 GLU B O 1
ATOM 7842 N N . LYS B 1 453 ? 24.938 55.812 17.234 1 88.94 453 LYS B N 1
ATOM 7843 C CA . LYS B 1 453 ? 25.531 56.281 18.5 1 88.94 453 LYS B CA 1
ATOM 7844 C C . LYS B 1 453 ? 24.469 56.906 19.391 1 88.94 453 LYS B C 1
ATOM 7846 O O . LYS B 1 453 ? 24.75 57.875 20.078 1 88.94 453 LYS B O 1
ATOM 7851 N N . ASP B 1 454 ? 23.297 56.531 19.062 1 91.5 454 ASP B N 1
ATOM 7852 C CA . ASP B 1 454 ? 22.203 56.938 19.953 1 91.5 454 ASP B CA 1
ATOM 7853 C C . ASP B 1 454 ? 22.047 55.969 21.125 1 91.5 454 ASP B C 1
ATOM 7855 O O . ASP B 1 454 ? 21.094 55.188 21.156 1 91.5 454 ASP B O 1
ATOM 7859 N N . TYR B 1 455 ? 22.859 56.062 22.125 1 91.25 455 TYR B N 1
ATOM 7860 C CA . TYR B 1 455 ? 22.969 55.094 23.219 1 91.25 455 TYR B CA 1
ATOM 7861 C C . TYR B 1 455 ? 21.812 55.281 24.203 1 91.25 455 TYR B C 1
ATOM 7863 O O . TYR B 1 455 ? 21.375 54.312 24.828 1 91.25 455 TYR B O 1
ATOM 7871 N N . ASP B 1 456 ? 21.312 56.469 24.281 1 91.75 456 ASP B N 1
ATOM 7872 C CA . ASP B 1 456 ? 20.219 56.719 25.219 1 91.75 456 ASP B CA 1
ATOM 7873 C C . ASP B 1 456 ? 18.969 55.938 24.828 1 91.75 456 ASP B C 1
ATOM 7875 O O . ASP B 1 456 ? 18.344 55.281 25.688 1 91.75 456 ASP B O 1
ATOM 7879 N N . THR B 1 457 ? 18.703 56.031 23.625 1 92.56 457 THR B N 1
ATOM 7880 C CA . THR B 1 457 ? 17.531 55.281 23.141 1 92.56 457 THR B CA 1
ATOM 7881 C C . THR B 1 457 ? 17.734 53.781 23.281 1 92.56 457 THR B C 1
ATOM 7883 O O . THR B 1 457 ? 16.781 53.062 23.578 1 92.56 457 THR B O 1
ATOM 7886 N N . CYS B 1 458 ? 18.891 53.344 23.094 1 92.56 458 CYS B N 1
ATOM 7887 C CA . CYS B 1 458 ? 19.203 51.906 23.234 1 92.56 458 CYS B CA 1
ATOM 7888 C C . CYS B 1 458 ? 18.969 51.438 24.672 1 92.56 458 CYS B C 1
ATOM 7890 O O . CYS B 1 458 ? 18.375 50.406 24.891 1 92.56 458 CYS B O 1
ATOM 7892 N N . ILE B 1 459 ? 19.438 52.219 25.562 1 91.38 459 ILE B N 1
ATOM 7893 C CA . ILE B 1 459 ? 19.312 51.875 26.969 1 91.38 459 ILE B CA 1
ATOM 7894 C C . ILE B 1 459 ? 17.844 51.844 27.359 1 91.38 459 ILE B C 1
ATOM 7896 O O . ILE B 1 459 ? 17.406 50.938 28.078 1 91.38 459 ILE B O 1
ATOM 7900 N N . GLU B 1 460 ? 17.109 52.75 26.875 1 91.25 460 GLU B N 1
ATOM 7901 C CA . GLU B 1 460 ? 15.68 52.781 27.172 1 91.25 460 GLU B CA 1
ATOM 7902 C C . GLU B 1 460 ? 14.953 51.562 26.609 1 91.25 460 GLU B C 1
ATOM 7904 O O . GLU B 1 460 ? 14.125 50.969 27.297 1 91.25 460 GLU B O 1
ATOM 7909 N N . LEU B 1 461 ? 15.242 51.219 25.453 1 90.38 461 LEU B N 1
ATOM 7910 C CA . LEU B 1 461 ? 14.617 50.094 24.812 1 90.38 461 LEU B CA 1
ATOM 7911 C C . LEU B 1 461 ? 14.938 48.781 25.547 1 90.38 461 LEU B C 1
ATOM 7913 O O . LEU B 1 461 ? 14.062 47.938 25.75 1 90.38 461 LEU B O 1
ATOM 7917 N N . LEU B 1 462 ? 16.125 48.625 25.875 1 89.88 462 LEU B N 1
ATOM 7918 C CA . LEU B 1 462 ? 16.562 47.406 26.547 1 89.88 462 LEU B CA 1
ATOM 7919 C C . LEU B 1 462 ? 15.961 47.281 27.953 1 89.88 462 LEU B C 1
ATOM 7921 O O . LEU B 1 462 ? 15.586 46.219 28.391 1 89.88 462 LEU B O 1
ATOM 7925 N N . LYS B 1 463 ? 15.844 48.406 28.578 1 87.88 463 LYS B N 1
ATOM 7926 C CA . LYS B 1 463 ? 15.219 48.406 29.906 1 87.88 463 LYS B CA 1
ATOM 7927 C C . LYS B 1 463 ? 13.734 48.062 29.812 1 87.88 463 LYS B C 1
ATOM 7929 O O . LYS B 1 463 ? 13.211 47.312 30.656 1 87.88 463 LYS B O 1
ATOM 7934 N N . GLN B 1 464 ? 13.148 48.531 28.812 1 85.19 464 GLN B N 1
ATOM 7935 C CA . GLN B 1 464 ? 11.742 48.219 28.578 1 85.19 464 GLN B CA 1
ATOM 7936 C C . GLN B 1 464 ? 11.57 46.719 28.266 1 85.19 464 GLN B C 1
ATOM 7938 O O . GLN B 1 464 ? 10.602 46.094 28.688 1 85.19 464 GLN B O 1
ATOM 7943 N N . GLY B 1 465 ? 12.445 46.281 27.453 1 82.38 465 GLY B N 1
ATOM 7944 C CA . GLY B 1 465 ? 12.406 44.875 27.109 1 82.38 465 GLY B CA 1
ATOM 7945 C C . GLY B 1 465 ? 12.578 43.969 28.328 1 82.38 465 GLY B C 1
ATOM 7946 O O . GLY B 1 465 ? 11.914 42.938 28.438 1 82.38 465 GLY B O 1
ATOM 7947 N N . ILE B 1 466 ? 13.461 44.312 29.219 1 82.56 466 ILE B N 1
ATOM 7948 C CA . ILE B 1 466 ? 13.727 43.562 30.422 1 82.56 466 ILE B CA 1
ATOM 7949 C C . ILE B 1 466 ? 12.5 43.562 31.328 1 82.56 466 ILE B C 1
ATOM 7951 O O . ILE B 1 466 ? 12.117 42.562 31.906 1 82.56 466 ILE B O 1
ATOM 7955 N N . GLU B 1 467 ? 11.875 44.656 31.344 1 77.62 467 GLU B N 1
ATOM 7956 C CA . GLU B 1 467 ? 10.664 44.781 32.156 1 77.62 467 GLU B CA 1
ATOM 7957 C C . GLU B 1 467 ? 9.508 44 31.547 1 77.62 467 GLU B C 1
ATOM 7959 O O . GLU B 1 467 ? 8.742 43.344 32.281 1 77.62 467 GLU B O 1
ATOM 7964 N N . GLY B 1 468 ? 9.414 44.094 30.297 1 71.25 468 GLY B N 1
ATOM 7965 C CA . GLY B 1 468 ? 8.352 43.375 29.609 1 71.25 468 GLY B CA 1
ATOM 7966 C C . GLY B 1 468 ? 8.508 41.875 29.703 1 71.25 468 GLY B C 1
ATOM 7967 O O . GLY B 1 468 ? 7.523 41.125 29.844 1 71.25 468 GLY B O 1
ATOM 7968 N N . SER B 1 469 ? 9.773 41.406 29.406 1 67.5 469 SER B N 1
ATOM 7969 C CA . SER B 1 469 ? 10.039 39.969 29.469 1 67.5 469 SER B CA 1
ATOM 7970 C C . SER B 1 469 ? 9.781 39.406 30.859 1 67.5 469 SER B C 1
ATOM 7972 O O . SER B 1 469 ? 9.383 38.25 31.016 1 67.5 469 SER B O 1
ATOM 7974 N N . SER B 1 470 ? 10.016 40.219 31.797 1 61.44 470 SER B N 1
ATOM 7975 C CA . SER B 1 470 ? 9.789 39.812 33.188 1 61.44 470 SER B CA 1
ATOM 7976 C C . SER B 1 470 ? 8.297 39.625 33.469 1 61.44 470 SER B C 1
ATOM 7978 O O . SER B 1 470 ? 7.914 38.781 34.281 1 61.44 470 SER B O 1
ATOM 7980 N N . GLU B 1 471 ? 7.598 40.312 32.688 1 55.88 471 GLU B N 1
ATOM 7981 C CA . GLU B 1 471 ? 6.152 40.25 32.875 1 55.88 471 GLU B CA 1
ATOM 7982 C C . GLU B 1 471 ? 5.527 39.156 32.031 1 55.88 471 GLU B C 1
ATOM 7984 O O . GLU B 1 471 ? 4.441 38.656 32.312 1 55.88 471 GLU B O 1
ATOM 7989 N N . ALA B 1 472 ? 6.246 39.062 31.016 1 53 472 ALA B N 1
ATOM 7990 C CA . ALA B 1 472 ? 5.676 38.094 30.078 1 53 472 ALA B CA 1
ATOM 7991 C C . ALA B 1 472 ? 5.637 36.688 30.688 1 53 472 ALA B C 1
ATOM 7993 O O . ALA B 1 472 ? 6.551 36.281 31.422 1 53 472 ALA B O 1
ATOM 7994 N N . LYS B 1 473 ? 4.637 36.25 30.828 1 50.03 473 LYS B N 1
ATOM 7995 C CA . LYS B 1 473 ? 4.16 35 31.438 1 50.03 473 LYS B CA 1
ATOM 7996 C C . LYS B 1 473 ? 4.93 33.812 30.906 1 50.03 473 LYS B C 1
ATOM 7998 O O . LYS B 1 473 ? 4.773 32.688 31.406 1 50.03 473 LYS B O 1
ATOM 8003 N N . SER B 1 474 ? 5.172 33.969 29.844 1 46.44 474 SER B N 1
ATOM 8004 C CA . SER B 1 474 ? 5.348 32.688 29.188 1 46.44 474 SER B CA 1
ATOM 8005 C C . SER B 1 474 ? 6.656 32.031 29.609 1 46.44 474 SER B C 1
ATOM 8007 O O . SER B 1 474 ? 6.664 30.875 30.078 1 46.44 474 SER B O 1
ATOM 8009 N N . SER B 1 475 ? 7.953 32.438 29.062 1 48.47 475 SER B N 1
ATOM 8010 C CA . SER B 1 475 ? 9.242 31.891 29.453 1 48.47 475 SER B CA 1
ATOM 8011 C C . SER B 1 475 ? 10.148 32.969 30.047 1 48.47 475 SER B C 1
ATOM 8013 O O . SER B 1 475 ? 10.828 33.688 29.328 1 48.47 475 SER B O 1
ATOM 8015 N N . PRO B 1 476 ? 9.766 33.406 31.297 1 46.28 476 PRO B N 1
ATOM 8016 C CA . PRO B 1 476 ? 10.32 34.594 31.906 1 46.28 476 PRO B CA 1
ATOM 8017 C C . PRO B 1 476 ? 11.828 34.719 31.688 1 46.28 476 PRO B C 1
ATOM 8019 O O . PRO B 1 476 ? 12.336 35.844 31.547 1 46.28 476 PRO B O 1
ATOM 8022 N N . LEU B 1 477 ? 12.508 33.625 31.719 1 47.38 477 LEU B N 1
ATOM 8023 C CA . LEU B 1 477 ? 13.953 33.75 31.844 1 47.38 477 LEU B CA 1
ATOM 8024 C C . LEU B 1 477 ? 14.625 33.688 30.469 1 47.38 477 LEU B C 1
ATOM 8026 O O . LEU B 1 477 ? 15.812 34 30.328 1 47.38 477 LEU B O 1
ATOM 8030 N N . GLN B 1 478 ? 13.758 33.344 29.422 1 56.53 478 GLN B N 1
ATOM 8031 C CA . GLN B 1 478 ? 14.453 33.094 28.172 1 56.53 478 GLN B CA 1
ATOM 8032 C C . GLN B 1 478 ? 14.758 34.406 27.438 1 56.53 478 GLN B C 1
ATOM 8034 O O . GLN B 1 478 ? 13.852 35.188 27.156 1 56.53 478 GLN B O 1
ATOM 8039 N N . GLY B 1 479 ? 15.891 34.781 27.359 1 68.56 479 GLY B N 1
ATOM 8040 C CA . GLY B 1 479 ? 16.375 35.938 26.609 1 68.56 479 GLY B CA 1
ATOM 8041 C C . GLY B 1 479 ? 16.812 37.094 27.484 1 68.56 479 GLY B C 1
ATOM 8042 O O . GLY B 1 479 ? 17.406 38.031 27.016 1 68.56 479 GLY B O 1
ATOM 8043 N N . LEU B 1 480 ? 16.484 36.875 28.828 1 74.31 480 LEU B N 1
ATOM 8044 C CA . LEU B 1 480 ? 16.844 37.938 29.734 1 74.31 480 LEU B CA 1
ATOM 8045 C C . LEU B 1 480 ? 18.359 38.094 29.844 1 74.31 480 LEU B C 1
ATOM 8047 O O . LEU B 1 480 ? 18.859 39.219 29.953 1 74.31 480 LEU B O 1
ATOM 8051 N N . ASP B 1 481 ? 18.969 36.969 29.812 1 79.5 481 ASP B N 1
ATOM 8052 C CA . ASP B 1 481 ? 20.438 37 29.859 1 79.5 481 ASP B CA 1
ATOM 8053 C C . ASP B 1 481 ? 21 37.75 28.672 1 79.5 481 ASP B C 1
ATOM 8055 O O . ASP B 1 481 ? 21.922 38.562 28.812 1 79.5 481 ASP B O 1
ATOM 8059 N N . MET B 1 482 ? 20.328 37.562 27.594 1 81.19 482 MET B N 1
ATOM 8060 C CA . MET B 1 482 ? 20.781 38.219 26.375 1 81.19 482 MET B CA 1
ATOM 8061 C C . MET B 1 482 ? 20.516 39.719 26.422 1 81.19 482 MET B C 1
ATOM 8063 O O . MET B 1 482 ? 21.312 40.5 25.922 1 81.19 482 MET B O 1
ATOM 8067 N N . LEU B 1 483 ? 19.469 40.062 27.031 1 86.06 483 LEU B N 1
ATOM 8068 C CA . LEU B 1 483 ? 19.109 41.469 27.125 1 86.06 483 LEU B CA 1
ATOM 8069 C C . LEU B 1 483 ? 20.062 42.219 28.062 1 86.06 483 LEU B C 1
ATOM 8071 O O . LEU B 1 483 ? 20.516 43.312 27.75 1 86.06 483 LEU B O 1
ATOM 8075 N N . HIS B 1 484 ? 20.375 41.562 29.062 1 86.81 484 HIS B N 1
ATOM 8076 C CA . HIS B 1 484 ? 21.328 42.156 30 1 86.81 484 HIS B CA 1
ATOM 8077 C C . HIS B 1 484 ? 22.719 42.25 29.391 1 86.81 484 HIS B C 1
ATOM 8079 O O . HIS B 1 484 ? 23.453 43.219 29.625 1 86.81 484 HIS B O 1
ATOM 8085 N N . MET B 1 485 ? 23.031 41.25 28.672 1 87.19 485 MET B N 1
ATOM 8086 C CA . MET B 1 485 ? 24.328 41.281 28 1 87.19 485 MET B CA 1
ATOM 8087 C C . MET B 1 485 ? 24.422 42.438 27.016 1 87.19 485 MET B C 1
ATOM 8089 O O . MET B 1 485 ? 25.422 43.156 26.984 1 87.19 485 MET B O 1
ATOM 8093 N N . LYS B 1 486 ? 23.375 42.656 26.297 1 89.69 486 LYS B N 1
ATOM 8094 C CA . LYS B 1 486 ? 23.375 43.719 25.312 1 89.69 486 LYS B CA 1
ATOM 8095 C C . LYS B 1 486 ? 23.359 45.094 26 1 89.69 486 LYS B C 1
ATOM 8097 O O . LYS B 1 486 ? 23.953 46.062 25.516 1 89.69 486 LYS B O 1
ATOM 8102 N N . LEU B 1 487 ? 22.672 45.188 27.094 1 90.81 487 LEU B N 1
ATOM 8103 C CA . LEU B 1 487 ? 22.688 46.406 27.891 1 90.81 487 LEU B CA 1
ATOM 8104 C C . LEU B 1 487 ? 24.094 46.75 28.375 1 90.81 487 LEU B C 1
ATOM 8106 O O . LEU B 1 487 ? 24.5 47.906 28.359 1 90.81 487 LEU B O 1
ATOM 8110 N N . GLY B 1 488 ? 24.797 45.688 28.75 1 90.25 488 GLY B N 1
ATOM 8111 C CA . GLY B 1 488 ? 26.172 45.875 29.141 1 90.25 488 GLY B CA 1
ATOM 8112 C C . GLY B 1 488 ? 27.062 46.375 28.016 1 90.25 488 GLY B C 1
ATOM 8113 O O . GLY B 1 488 ? 27.906 47.25 28.219 1 90.25 488 GLY B O 1
ATOM 8114 N N . GLU B 1 489 ? 26.859 45.875 26.875 1 90.62 489 GLU B N 1
ATOM 8115 C CA . GLU B 1 489 ? 27.625 46.25 25.703 1 90.62 489 GLU B CA 1
ATOM 8116 C C . GLU B 1 489 ? 27.375 47.719 25.359 1 90.62 489 GLU B C 1
ATOM 8118 O O . GLU B 1 489 ? 28.312 48.438 24.969 1 90.62 489 GLU B O 1
ATOM 8123 N N . ILE B 1 490 ? 26.188 48.156 25.484 1 91.62 490 ILE B N 1
ATOM 8124 C CA . ILE B 1 490 ? 25.828 49.531 25.125 1 91.62 490 ILE B CA 1
ATOM 8125 C C . ILE B 1 490 ? 26.375 50.469 26.188 1 91.62 490 ILE B C 1
ATOM 8127 O O . ILE B 1 490 ? 26.859 51.562 25.859 1 91.62 490 ILE B O 1
ATOM 8131 N N . TYR B 1 491 ? 26.328 50.094 27.391 1 92 491 TYR B N 1
ATOM 8132 C CA . TYR B 1 491 ? 26.922 50.906 28.438 1 92 491 TYR B CA 1
ATOM 8133 C C . TYR B 1 491 ? 28.438 51.031 28.234 1 92 491 TYR B C 1
ATOM 8135 O O . TYR B 1 491 ? 29 52.125 28.469 1 92 491 TYR B O 1
ATOM 8143 N N . MET B 1 492 ? 28.969 50.031 27.828 1 88.81 492 MET B N 1
ATOM 8144 C CA . MET B 1 492 ? 30.406 50.062 27.562 1 88.81 492 MET B CA 1
ATOM 8145 C C . MET B 1 492 ? 30.719 51 26.406 1 88.81 492 MET B C 1
ATOM 8147 O O . MET B 1 492 ? 31.688 51.75 26.469 1 88.81 492 MET B O 1
ATOM 8151 N N . ALA B 1 493 ? 29.953 50.969 25.391 1 89.81 493 ALA B N 1
ATOM 8152 C CA . ALA B 1 493 ? 30.156 51.844 24.234 1 89.81 493 ALA B CA 1
ATOM 8153 C C . ALA B 1 493 ? 29.891 53.281 24.609 1 89.81 493 ALA B C 1
ATOM 8155 O O . ALA B 1 493 ? 30.531 54.188 24.062 1 89.81 493 ALA B O 1
ATOM 8156 N N . ALA B 1 494 ? 28.984 53.562 25.531 1 90.69 494 ALA B N 1
ATOM 8157 C CA . ALA B 1 494 ? 28.656 54.906 26 1 90.69 494 ALA B CA 1
ATOM 8158 C C . ALA B 1 494 ? 29.656 55.344 27.062 1 90.69 494 ALA B C 1
ATOM 8160 O O . ALA B 1 494 ? 29.531 56.438 27.609 1 90.69 494 ALA B O 1
ATOM 8161 N N . GLU B 1 495 ? 30.625 54.469 27.469 1 87.25 495 GLU B N 1
ATOM 8162 C CA . GLU B 1 495 ? 31.688 54.719 28.438 1 87.25 495 GLU B CA 1
ATOM 8163 C C . GLU B 1 495 ? 31.125 54.844 29.859 1 87.25 495 GLU B C 1
ATOM 8165 O O . GLU B 1 495 ? 31.641 55.625 30.672 1 87.25 495 GLU B O 1
ATOM 8170 N N . ASN B 1 496 ? 29.984 54.312 30.031 1 91.38 496 ASN B N 1
ATOM 8171 C CA . ASN B 1 496 ? 29.453 54.156 31.375 1 91.38 496 ASN B CA 1
ATOM 8172 C C . ASN B 1 496 ? 29.828 52.812 31.984 1 91.38 496 ASN B C 1
ATOM 8174 O O . ASN B 1 496 ? 29.016 51.875 32.031 1 91.38 496 ASN B O 1
ATOM 8178 N N . TYR B 1 497 ? 30.875 52.625 32.562 1 88.44 497 TYR B N 1
ATOM 8179 C CA . TYR B 1 497 ? 31.484 51.375 32.938 1 88.44 497 TYR B CA 1
ATOM 8180 C C . TYR B 1 497 ? 30.844 50.812 34.188 1 88.44 497 TYR B C 1
ATOM 8182 O O . TYR B 1 497 ? 30.734 49.594 34.375 1 88.44 497 TYR B O 1
ATOM 8190 N N . LYS B 1 498 ? 30.422 51.719 35.031 1 88.88 498 LYS B N 1
ATOM 8191 C CA . LYS B 1 498 ? 29.797 51.25 36.25 1 88.88 498 LYS B CA 1
ATOM 8192 C C . LYS B 1 498 ? 28.5 50.5 35.969 1 88.88 498 LYS B C 1
ATOM 8194 O O . LYS B 1 498 ? 28.281 49.406 36.5 1 88.88 498 LYS B O 1
ATOM 8199 N N . GLU B 1 499 ? 27.75 51.156 35.219 1 91.5 499 GLU B N 1
ATOM 8200 C CA . GLU B 1 499 ? 26.469 50.531 34.875 1 91.5 499 GLU B CA 1
ATOM 8201 C C . GLU B 1 499 ? 26.672 49.281 34 1 91.5 499 GLU B C 1
ATOM 8203 O O . GLU B 1 499 ? 25.906 48.344 34.094 1 91.5 499 GLU B O 1
ATOM 8208 N N . ALA B 1 500 ? 27.672 49.219 33.219 1 92.31 500 ALA B N 1
ATOM 8209 C CA . ALA B 1 500 ? 28 48.062 32.375 1 92.31 500 ALA B CA 1
ATOM 8210 C C . ALA B 1 500 ? 28.312 46.844 33.25 1 92.31 500 ALA B C 1
ATOM 8212 O O . ALA B 1 500 ? 27.891 45.75 32.938 1 92.31 500 ALA B O 1
ATOM 8213 N N . LEU B 1 501 ? 29.062 47.094 34.312 1 89.06 501 LEU B N 1
ATOM 8214 C CA . LEU B 1 501 ? 29.422 46.031 35.25 1 89.06 501 LEU B CA 1
ATOM 8215 C C . LEU B 1 501 ? 28.172 45.438 35.875 1 89.06 501 LEU B C 1
ATOM 8217 O O . LEU B 1 501 ? 28.062 44.219 36.031 1 89.06 501 LEU B O 1
ATOM 8221 N N . GLY B 1 502 ? 27.344 46.312 36.188 1 90.69 502 GLY B N 1
ATOM 8222 C CA . GLY B 1 502 ? 26.094 45.875 36.781 1 90.69 502 GLY B CA 1
ATOM 8223 C C . GLY B 1 502 ? 25.266 45 35.844 1 90.69 502 GLY B C 1
ATOM 8224 O O . GLY B 1 502 ? 24.703 44 36.25 1 90.69 502 GLY B O 1
ATOM 8225 N N . ALA B 1 503 ? 25.203 45.406 34.656 1 91.56 503 ALA B N 1
ATOM 8226 C CA . ALA B 1 503 ? 24.422 44.688 33.625 1 91.56 503 ALA B CA 1
ATOM 8227 C C . ALA B 1 503 ? 25.047 43.312 33.344 1 91.56 503 ALA B C 1
ATOM 8229 O O . ALA B 1 503 ? 24.328 42.312 33.188 1 91.56 503 ALA B O 1
ATOM 8230 N N . TYR B 1 504 ? 26.344 43.156 33.281 1 90.44 504 TYR B N 1
ATOM 8231 C CA . TYR B 1 504 ? 27 41.906 33 1 90.44 504 TYR B CA 1
ATOM 8232 C C . TYR B 1 504 ? 26.844 40.938 34.188 1 90.44 504 TYR B C 1
ATOM 8234 O O . TYR B 1 504 ? 26.656 39.75 34 1 90.44 504 TYR B O 1
ATOM 8242 N N . HIS B 1 505 ? 26.812 41.438 35.344 1 89.81 505 HIS B N 1
ATOM 8243 C CA . HIS B 1 505 ? 26.609 40.594 36.5 1 89.81 505 HIS B CA 1
ATOM 8244 C C . HIS B 1 505 ? 25.172 40.094 36.562 1 89.81 505 HIS B C 1
ATOM 8246 O O . HIS B 1 505 ? 24.938 38.969 37 1 89.81 505 HIS B O 1
ATOM 8252 N N . ALA B 1 506 ? 24.297 40.938 36.188 1 88.5 506 ALA B N 1
ATOM 8253 C CA . ALA B 1 506 ? 22.906 40.5 36.125 1 88.5 506 ALA B CA 1
ATOM 8254 C C . ALA B 1 506 ? 22.719 39.375 35.094 1 88.5 506 ALA B C 1
ATOM 8256 O O . ALA B 1 506 ? 21.953 38.438 35.344 1 88.5 506 ALA B O 1
ATOM 8257 N N . ALA B 1 507 ? 23.375 39.531 34.031 1 88.56 507 ALA B N 1
ATOM 8258 C CA . ALA B 1 507 ? 23.297 38.5 33 1 88.56 507 ALA B CA 1
ATOM 8259 C C . ALA B 1 507 ? 23.875 37.156 33.5 1 88.56 507 ALA B C 1
ATOM 8261 O O . ALA B 1 507 ? 23.328 36.094 33.219 1 88.56 507 ALA B O 1
ATOM 8262 N N . LEU B 1 508 ? 24.953 37.188 34.25 1 86.31 508 LEU B N 1
ATOM 8263 C CA . LEU B 1 508 ? 25.625 36 34.75 1 86.31 508 LEU B CA 1
ATOM 8264 C C . LEU B 1 508 ? 24.797 35.375 35.906 1 86.31 508 LEU B C 1
ATOM 8266 O O . LEU B 1 508 ? 24.891 34.156 36.156 1 86.31 508 LEU B O 1
ATOM 8270 N N . ALA B 1 509 ? 24.062 36.188 36.531 1 85.5 509 ALA B N 1
ATOM 8271 C CA . ALA B 1 509 ? 23.203 35.688 37.594 1 85.5 509 ALA B CA 1
ATOM 8272 C C . ALA B 1 509 ? 22.094 34.812 37.031 1 85.5 509 ALA B C 1
ATOM 8274 O O . ALA B 1 509 ? 21.656 33.844 37.656 1 85.5 509 ALA B O 1
ATOM 8275 N N . ILE B 1 510 ? 21.656 35.188 35.875 1 81.38 510 ILE B N 1
ATOM 8276 C CA . ILE B 1 510 ? 20.594 34.438 35.219 1 81.38 510 ILE B CA 1
ATOM 8277 C C . ILE B 1 510 ? 21.156 33.156 34.594 1 81.38 510 ILE B C 1
ATOM 8279 O O . ILE B 1 510 ? 20.625 32.062 34.75 1 81.38 510 ILE B O 1
ATOM 8283 N N . ASN B 1 511 ? 22.328 33.344 33.875 1 82.25 511 ASN B N 1
ATOM 8284 C CA . ASN B 1 511 ? 23 32.25 33.219 1 82.25 511 ASN B CA 1
ATOM 8285 C C . ASN B 1 511 ? 24.5 32.25 33.5 1 82.25 511 ASN B C 1
ATOM 8287 O O . ASN B 1 511 ? 25.281 32.812 32.719 1 82.25 511 ASN B O 1
ATOM 8291 N N . PRO B 1 512 ? 24.828 31.516 34.469 1 80.75 512 PRO B N 1
ATOM 8292 C CA . PRO B 1 512 ? 26.234 31.547 34.875 1 80.75 512 PRO B CA 1
ATOM 8293 C C . PRO B 1 512 ? 27.156 30.875 33.844 1 80.75 512 PRO B C 1
ATOM 8295 O O . PRO B 1 512 ? 28.359 31.125 33.844 1 80.75 512 PRO B O 1
ATOM 8298 N N . MET B 1 513 ? 26.562 30.141 32.938 1 78.81 513 MET B N 1
ATOM 8299 C CA . MET B 1 513 ? 27.391 29.344 32.062 1 78.81 513 MET B CA 1
ATOM 8300 C C . MET B 1 513 ? 27.594 30.047 30.703 1 78.81 513 MET B C 1
ATOM 8302 O O . MET B 1 513 ? 28.156 29.469 29.781 1 78.81 513 MET B O 1
ATOM 8306 N N . ASN B 1 514 ? 27.266 31.25 30.656 1 79.69 514 ASN B N 1
ATOM 8307 C CA . ASN B 1 514 ? 27.406 31.984 29.406 1 79.69 514 ASN B CA 1
ATOM 8308 C C . ASN B 1 514 ? 28.828 32.5 29.219 1 79.69 514 ASN B C 1
ATOM 8310 O O . ASN B 1 514 ? 29.219 33.469 29.844 1 79.69 514 ASN B O 1
ATOM 8314 N N . LEU B 1 515 ? 29.562 31.938 28.359 1 79.06 515 LEU B N 1
ATOM 8315 C CA . LEU B 1 515 ? 30.969 32.25 28.125 1 79.06 515 LEU B CA 1
ATOM 8316 C C . LEU B 1 515 ? 31.141 33.594 27.484 1 79.06 515 LEU B C 1
ATOM 8318 O O . LEU B 1 515 ? 32.125 34.281 27.734 1 79.06 515 LEU B O 1
ATOM 8322 N N . GLU B 1 516 ? 30.172 34 26.766 1 81.31 516 GLU B N 1
ATOM 8323 C CA . GLU B 1 516 ? 30.281 35.281 26.078 1 81.31 516 GLU B CA 1
ATOM 8324 C C . GLU B 1 516 ? 30.234 36.438 27.062 1 81.31 516 GLU B C 1
ATOM 8326 O O . GLU B 1 516 ? 30.984 37.406 26.906 1 81.31 516 GLU B O 1
ATOM 8331 N N . VAL B 1 517 ? 29.438 36.406 28.047 1 84.69 517 VAL B N 1
ATOM 8332 C CA . VAL B 1 517 ? 29.328 37.469 29.031 1 84.69 517 VAL B CA 1
ATOM 8333 C C . VAL B 1 517 ? 30.594 37.531 29.875 1 84.69 517 VAL B C 1
ATOM 8335 O O . VAL B 1 517 ? 31.062 38.625 30.219 1 84.69 517 VAL B O 1
ATOM 8338 N N . GLN B 1 518 ? 31.156 36.375 30.047 1 85.38 518 GLN B N 1
ATOM 8339 C CA . GLN B 1 518 ? 32.406 36.344 30.812 1 85.38 518 GLN B CA 1
ATOM 8340 C C . GLN B 1 518 ? 33.531 37.031 30.047 1 85.38 518 GLN B C 1
ATOM 8342 O O . GLN B 1 518 ? 34.344 37.75 30.641 1 85.38 518 GLN B O 1
ATOM 8347 N N . ARG B 1 519 ? 33.469 36.781 28.812 1 87.5 519 ARG B N 1
ATOM 8348 C CA . ARG B 1 519 ? 34.5 37.406 27.984 1 87.5 519 ARG B CA 1
ATOM 8349 C C . ARG B 1 519 ? 34.344 38.938 28 1 87.5 519 ARG B C 1
ATOM 8351 O O . ARG B 1 519 ? 35.312 39.656 28.047 1 87.5 519 ARG B O 1
ATOM 8358 N N . CYS B 1 520 ? 33.156 39.406 27.953 1 85.56 520 CYS B N 1
ATOM 8359 C CA . CYS B 1 520 ? 32.875 40.812 27.938 1 85.56 520 CYS B CA 1
ATOM 8360 C C . CYS B 1 520 ? 33.25 41.469 29.281 1 85.56 520 CYS B C 1
ATOM 8362 O O . CYS B 1 520 ? 33.781 42.562 29.328 1 85.56 520 CYS B O 1
ATOM 8364 N N . LEU B 1 521 ? 33.031 40.719 30.312 1 86.44 521 LEU B N 1
ATOM 8365 C CA . LEU B 1 521 ? 33.375 41.188 31.656 1 86.44 521 LEU B CA 1
ATOM 8366 C C . LEU B 1 521 ? 34.875 41.281 31.812 1 86.44 521 LEU B C 1
ATOM 8368 O O . LEU B 1 521 ? 35.375 42.25 32.406 1 86.44 521 LEU B O 1
ATOM 8372 N N . ASP B 1 522 ? 35.562 40.312 31.25 1 85.5 522 ASP B N 1
ATOM 8373 C CA . ASP B 1 522 ? 37 40.344 31.312 1 85.5 522 ASP B CA 1
ATOM 8374 C C . ASP B 1 522 ? 37.594 41.531 30.547 1 85.5 522 ASP B C 1
ATOM 8376 O O . ASP B 1 522 ? 38.531 42.188 31 1 85.5 522 ASP B O 1
ATOM 8380 N N . ARG B 1 523 ? 37 41.781 29.469 1 84.75 523 ARG B N 1
ATOM 8381 C CA . ARG B 1 523 ? 37.438 42.906 28.656 1 84.75 523 ARG B CA 1
ATOM 8382 C C . ARG B 1 523 ? 37.156 44.219 29.375 1 84.75 523 ARG B C 1
ATOM 8384 O O . ARG B 1 523 ? 38 45.156 29.328 1 84.75 523 ARG B O 1
ATOM 8391 N N . LEU B 1 524 ? 36.094 44.406 30.031 1 85.75 524 LEU B N 1
ATOM 8392 C CA . LEU B 1 524 ? 35.75 45.594 30.766 1 85.75 524 LEU B CA 1
ATOM 8393 C C . LEU B 1 524 ? 36.656 45.812 31.953 1 85.75 524 LEU B C 1
ATOM 8395 O O . LEU B 1 524 ? 37.094 46.938 32.219 1 85.75 524 LEU B O 1
ATOM 8399 N N . GLU B 1 525 ? 37 44.719 32.531 1 83.44 525 GLU B N 1
ATOM 8400 C CA . GLU B 1 525 ? 37.906 44.812 33.688 1 83.44 525 GLU B CA 1
ATOM 8401 C C . GLU B 1 525 ? 39.312 45.25 33.25 1 83.44 525 GLU B C 1
ATOM 8403 O O . GLU B 1 525 ? 39.969 46 33.938 1 83.44 525 GLU B O 1
ATOM 8408 N N . ALA B 1 526 ? 39.656 44.812 32.062 1 81.62 526 ALA B N 1
ATOM 8409 C CA . ALA B 1 526 ? 40.969 45.219 31.5 1 81.62 526 ALA B CA 1
ATOM 8410 C C . ALA B 1 526 ? 40.969 46.688 31.156 1 81.62 526 ALA B C 1
ATOM 8412 O O . ALA B 1 526 ? 41.969 47.375 31.391 1 81.62 526 ALA B O 1
ATOM 8413 N N . ILE B 1 527 ? 39.906 47.188 30.719 1 80.81 527 ILE B N 1
ATOM 8414 C CA . ILE B 1 527 ? 39.812 48.594 30.328 1 80.81 527 ILE B CA 1
ATOM 8415 C C . ILE B 1 527 ? 39.812 49.469 31.594 1 80.81 527 ILE B C 1
ATOM 8417 O O . ILE B 1 527 ? 40.469 50.5 31.641 1 80.81 527 ILE B O 1
ATOM 8421 N N . VAL B 1 528 ? 39.156 49.094 32.562 1 73.88 528 VAL B N 1
ATOM 8422 C CA . VAL B 1 528 ? 39.062 49.875 33.812 1 73.88 528 VAL B CA 1
ATOM 8423 C C . VAL B 1 528 ? 40.375 49.875 34.562 1 73.88 528 VAL B C 1
ATOM 8425 O O . VAL B 1 528 ? 40.781 50.875 35.125 1 73.88 528 VAL B O 1
ATOM 8428 N N . ARG B 1 529 ? 41.312 48.75 34.406 1 72.19 529 ARG B N 1
ATOM 8429 C CA . ARG B 1 529 ? 42.625 48.656 35.031 1 72.19 529 ARG B CA 1
ATOM 8430 C C . ARG B 1 529 ? 43.656 49.469 34.25 1 72.19 529 ARG B C 1
ATOM 8432 O O . ARG B 1 529 ? 44.562 50.062 34.844 1 72.19 529 ARG B O 1
ATOM 8439 N N . GLY B 1 530 ? 43.688 49.469 32.906 1 59.09 530 GLY B N 1
ATOM 8440 C CA . GLY B 1 530 ? 44.625 50.25 32.094 1 59.09 530 GLY B CA 1
ATOM 8441 C C . GLY B 1 530 ? 44.375 51.75 32.188 1 59.09 530 GLY B C 1
ATOM 8442 O O . GLY B 1 530 ? 45.312 52.531 31.969 1 59.09 530 GLY B O 1
ATOM 8443 N N . VAL B 1 531 ? 43.188 52.25 32.188 1 54.94 531 VAL B N 1
ATOM 8444 C CA . VAL B 1 531 ? 42.938 53.688 32.375 1 54.94 531 VAL B CA 1
ATOM 8445 C C . VAL B 1 531 ? 43.562 54.156 33.688 1 54.94 531 VAL B C 1
ATOM 8447 O O . VAL B 1 531 ? 44.094 55.25 33.75 1 54.94 531 VAL B O 1
ATOM 8450 N N . ASP B 1 532 ? 43.875 53.375 34.562 1 46.25 532 ASP B N 1
ATOM 8451 C CA . ASP B 1 532 ? 44.656 53.812 35.719 1 46.25 532 ASP B CA 1
ATOM 8452 C C . ASP B 1 532 ? 46.156 53.875 35.375 1 46.25 532 ASP B C 1
ATOM 8454 O O . ASP B 1 532 ? 46.875 54.75 35.844 1 46.25 532 ASP B O 1
ATOM 8458 N N . ASN B 1 533 ? 46.812 52.75 34.594 1 38.28 533 ASN B N 1
ATOM 8459 C CA . ASN B 1 533 ? 48.25 52.812 34.281 1 38.28 533 ASN B CA 1
ATOM 8460 C C . ASN B 1 533 ? 48.469 53.531 32.938 1 38.28 533 ASN B C 1
ATOM 8462 O O . ASN B 1 533 ? 49.531 53.406 32.344 1 38.28 533 ASN B O 1
ATOM 8466 N N . ALA B 1 534 ? 47.594 53.906 32.031 1 36.69 534 ALA B N 1
ATOM 8467 C CA . ALA B 1 534 ? 48.031 54.656 30.859 1 36.69 534 ALA B CA 1
ATOM 8468 C C . ALA B 1 534 ? 48.875 55.844 31.25 1 36.69 534 ALA B C 1
ATOM 8470 O O . ALA B 1 534 ? 48.438 57 31.078 1 36.69 534 ALA B O 1
ATOM 8471 N N . ASP B 1 535 ? 49.938 56.031 32.156 1 32.41 535 ASP B N 1
ATOM 8472 C CA . ASP B 1 535 ? 51.125 56.688 31.594 1 32.41 535 ASP B CA 1
ATOM 8473 C C . ASP B 1 535 ? 51.656 55.969 30.375 1 32.41 535 ASP B C 1
ATOM 8475 O O . ASP B 1 535 ? 52.031 56.562 29.375 1 32.41 535 ASP B O 1
ATOM 8479 N N . ASN B 1 536 ? 52.531 54.625 30.281 1 30.62 536 ASN B N 1
ATOM 8480 C CA . ASN B 1 536 ? 53.344 54.188 29.156 1 30.62 536 ASN B CA 1
ATOM 8481 C C . ASN B 1 536 ? 52.531 53.375 28.172 1 30.62 536 ASN B C 1
ATOM 8483 O O . ASN B 1 536 ? 53.094 52.5 27.469 1 30.62 536 ASN B O 1
ATOM 8487 N N . SER B 1 537 ? 51.344 53.188 28.078 1 30.91 537 SER B N 1
ATOM 8488 C CA . SER B 1 537 ? 50.844 52 27.438 1 30.91 537 SER B CA 1
ATOM 8489 C C . SER B 1 537 ? 50.719 52.156 25.938 1 30.91 537 SER B C 1
ATOM 8491 O O . SER B 1 537 ? 50.094 53.125 25.453 1 30.91 537 SER B O 1
ATOM 8493 N N . GLU B 1 538 ? 51.812 51.656 25.062 1 29.03 538 GLU B N 1
ATOM 8494 C CA . GLU B 1 538 ? 51.688 51.688 23.609 1 29.03 538 GLU B CA 1
ATOM 8495 C C . GLU B 1 538 ? 50.375 51.062 23.156 1 29.03 538 GLU B C 1
ATOM 8497 O O . GLU B 1 538 ? 49.781 50.25 23.891 1 29.03 538 GLU B O 1
ATOM 8502 N N . ASP B 1 539 ? 49.75 51.438 21.906 1 29.38 539 ASP B N 1
ATOM 8503 C CA . ASP B 1 539 ? 48.594 51.438 21.047 1 29.38 539 ASP B CA 1
ATOM 8504 C C . ASP B 1 539 ? 48.281 50.031 20.531 1 29.38 539 ASP B C 1
ATOM 8506 O O . ASP B 1 539 ? 48.906 49.594 19.562 1 29.38 539 ASP B O 1
ATOM 8510 N N . VAL B 1 540 ? 48.156 48.875 21.297 1 28.22 540 VAL B N 1
ATOM 8511 C CA . VAL B 1 540 ? 47.844 47.688 20.531 1 28.22 540 VAL B CA 1
ATOM 8512 C C . VAL B 1 540 ? 46.5 47.844 19.828 1 28.22 540 VAL B C 1
ATOM 8514 O O . VAL B 1 540 ? 45.531 48.281 20.438 1 28.22 540 VAL B O 1
ATOM 8517 N N . GLU B 1 541 ? 46.5 47.969 18.438 1 27.64 541 GLU B N 1
ATOM 8518 C CA . GLU B 1 541 ? 45.469 48.031 17.422 1 27.64 541 GLU B CA 1
ATOM 8519 C C . GLU B 1 541 ? 44.469 46.875 17.578 1 27.64 541 GLU B C 1
ATOM 8521 O O . GLU B 1 541 ? 44.844 45.719 17.438 1 27.64 541 GLU B O 1
ATOM 8526 N N . ASP B 1 542 ? 43.656 46.875 18.5 1 28.84 542 ASP B N 1
ATOM 8527 C CA . ASP B 1 542 ? 42.625 45.844 18.734 1 28.84 542 ASP B CA 1
ATOM 8528 C C . ASP B 1 542 ? 41.75 45.688 17.5 1 28.84 542 ASP B C 1
ATOM 8530 O O . ASP B 1 542 ? 41.188 46.656 17.016 1 28.84 542 ASP B O 1
ATOM 8534 N N . SER B 1 543 ? 42.062 44.719 16.578 1 30.03 543 SER B N 1
ATOM 8535 C CA . SER B 1 543 ? 41.219 44.312 15.461 1 30.03 543 SER B CA 1
ATOM 8536 C C . SER B 1 543 ? 39.812 44.031 15.906 1 30.03 543 SER B C 1
ATOM 8538 O O . SER B 1 543 ? 39.594 43.281 16.875 1 30.03 543 SER B O 1
ATOM 8540 N N . PRO B 1 544 ? 38.875 44.875 15.703 1 30.11 544 PRO B N 1
ATOM 8541 C CA . PRO B 1 544 ? 37.469 44.688 15.984 1 30.11 544 PRO B CA 1
ATOM 8542 C C . PRO B 1 544 ? 36.938 43.375 15.43 1 30.11 544 PRO B C 1
ATOM 8544 O O . PRO B 1 544 ? 37 43.125 14.219 1 30.11 544 PRO B O 1
ATOM 8547 N N . GLN B 1 545 ? 37.375 42.25 15.93 1 28.14 545 GLN B N 1
ATOM 8548 C CA . GLN B 1 545 ? 36.656 41.031 15.5 1 28.14 545 GLN B CA 1
ATOM 8549 C C . GLN B 1 545 ? 35.156 41.219 15.531 1 28.14 545 GLN B C 1
ATOM 8551 O O . GLN B 1 545 ? 34.625 41.781 16.5 1 28.14 545 GLN B O 1
ATOM 8556 N N . ALA B 1 546 ? 34.406 41.188 14.383 1 31.7 546 ALA B N 1
ATOM 8557 C CA . ALA B 1 546 ? 33 41.156 14.039 1 31.7 546 ALA B CA 1
ATOM 8558 C C . ALA B 1 546 ? 32.219 40.188 14.953 1 31.7 546 ALA B C 1
ATOM 8560 O O . ALA B 1 546 ? 32.531 39 15 1 31.7 546 ALA B O 1
ATOM 8561 N N . SER B 1 547 ? 31.938 40.625 16.062 1 30.28 547 SER B N 1
ATOM 8562 C CA . SER B 1 547 ? 30.984 39.906 16.906 1 30.28 547 SER B CA 1
ATOM 8563 C C . SER B 1 547 ? 29.891 39.25 16.078 1 30.28 547 SER B C 1
ATOM 8565 O O . SER B 1 547 ? 29.219 39.938 15.297 1 30.28 547 SER B O 1
ATOM 8567 N N . SER B 1 548 ? 30.156 38.062 15.664 1 31.36 548 SER B N 1
ATOM 8568 C CA . SER B 1 548 ? 29.078 37.25 15.102 1 31.36 548 SER B CA 1
ATOM 8569 C C . SER B 1 548 ? 27.781 37.438 15.875 1 31.36 548 SER B C 1
ATOM 8571 O O . SER B 1 548 ? 27.75 37.312 17.094 1 31.36 548 SER B O 1
ATOM 8573 N N . TYR B 1 549 ? 26.953 38.312 15.555 1 32.19 549 TYR B N 1
ATOM 8574 C CA . TYR B 1 549 ? 25.609 38.656 16 1 32.19 549 TYR B CA 1
ATOM 8575 C C . TYR B 1 549 ? 24.781 37.406 16.266 1 32.19 549 TYR B C 1
ATOM 8577 O O . TYR B 1 549 ? 24.469 36.656 15.336 1 32.19 549 TYR B O 1
ATOM 8585 N N . GLY B 1 550 ? 25.047 36.75 17.328 1 35.44 550 GLY B N 1
ATOM 8586 C CA . GLY B 1 550 ? 24.141 35.688 17.75 1 35.44 550 GLY B CA 1
ATOM 8587 C C . GLY B 1 550 ? 22.688 36.094 17.719 1 35.44 550 GLY B C 1
ATOM 8588 O O . GLY B 1 550 ? 22.172 36.719 18.656 1 35.44 550 GLY B O 1
ATOM 8589 N N . GLY B 1 551 ? 22.078 36.469 16.734 1 36.72 551 GLY B N 1
ATOM 8590 C CA . GLY B 1 551 ? 20.641 36.656 16.609 1 36.72 551 GLY B CA 1
ATOM 8591 C C . GLY B 1 551 ? 19.844 35.594 17.375 1 36.72 551 GLY B C 1
ATOM 8592 O O . GLY B 1 551 ? 20.391 34.562 17.75 1 36.72 551 GLY B O 1
ATOM 8593 N N . GLY B 1 552 ? 18.906 36.031 18.25 1 41.88 552 GLY B N 1
ATOM 8594 C CA . GLY B 1 552 ? 17.953 35.125 18.859 1 41.88 552 GLY B CA 1
ATOM 8595 C C . GLY B 1 552 ? 17.594 33.938 17.969 1 41.88 552 GLY B C 1
ATOM 8596 O O . GLY B 1 552 ? 17.781 34 16.75 1 41.88 552 GLY B O 1
ATOM 8597 N N . ARG B 1 553 ? 17.609 32.812 18.609 1 46.94 553 ARG B N 1
ATOM 8598 C CA . ARG B 1 553 ? 17.328 31.594 17.859 1 46.94 553 ARG B CA 1
ATOM 8599 C C . ARG B 1 553 ? 16.016 31.719 17.078 1 46.94 553 ARG B C 1
ATOM 8601 O O . ARG B 1 553 ? 14.984 32.062 17.641 1 46.94 553 ARG B O 1
ATOM 8608 N N . PRO B 1 554 ? 16.188 31.609 15.789 1 48.28 554 PRO B N 1
ATOM 8609 C CA . PRO B 1 554 ? 14.961 31.609 14.984 1 48.28 554 PRO B CA 1
ATOM 8610 C C . PRO B 1 554 ? 14.008 30.469 15.359 1 48.28 554 PRO B C 1
ATOM 8612 O O . PRO B 1 554 ? 14.438 29.453 15.914 1 48.28 554 PRO B O 1
ATOM 8615 N N . SER B 1 555 ? 12.766 30.797 15.398 1 44 555 SER B N 1
ATOM 8616 C CA . SER B 1 555 ? 11.695 29.875 15.805 1 44 555 SER B CA 1
ATOM 8617 C C . SER B 1 555 ? 11.547 28.734 14.812 1 44 555 SER B C 1
ATOM 8619 O O . SER B 1 555 ? 10.617 27.938 14.922 1 44 555 SER B O 1
ATOM 8621 N N . TYR B 1 556 ? 12.562 28.594 13.914 1 42.75 556 TYR B N 1
ATOM 8622 C CA . TYR B 1 556 ? 12.164 27.562 12.961 1 42.75 556 TYR B CA 1
ATOM 8623 C C . TYR B 1 556 ? 12.391 26.172 13.531 1 42.75 556 TYR B C 1
ATOM 8625 O O . TYR B 1 556 ? 13.273 25.969 14.367 1 42.75 556 TYR B O 1
#

Foldseek 3Di:
DPPPPPPPPPPPPPPPPPQDPLLVVLVVCVVVVVLVVSLVSLVVVQVVCVVVVHDNQSSLQSNLSSCVSVLVLVSSLVSLVVHPDLVSLLVNLVSCVVVVNLVVSLVSLVVDDPVPDALSSLQSNLVSCVVVVNNVSSLVSLLVSCLRPVPPLVSLLSCLQSLPDDLVSSVVSNVNNLVVVCVVCVVPDPDDSPPPDPSSLSSVLSNCVNLVVLVVSLVSLVVVCVVPPPDLVSLQSNLVSCVQVVQLVVSLVSVVSSCVSPVLDQPCVLVNLLSCLVVVVLVVLVVNLVSNCVNPVLALSSLSSVLSNCVSVVNLVSSLVSLVVSCVSPVLDLVSLQSNLLSCVVVLNLVVSLVSLVSSCVNHPGLLSLLSNLVSCLSVVNLVVSLVSLVVLCVSPVLALSSLLSNLVSLLSVPPDPVSLVVSLVSLVVSCVSPVLDDQSLVSNLVSCVVVVNLVVNLVSLVSNLVRLCVDPRPSLPCNLVSLLVNLVSCVVVVNLVVSLVSLVVSCVSPVPDVVSVVVNVVSVVVVVVVVVVPDDDDPPPPPPPPPPPRPDRSD/DPPPPPPPPPPPPPPPPPQDPLLVVLVVCVVVVVLVVSLVSLVVVQVVCVVVVHDNQSSLQSNLSSCVSVLVLVSSLVSLVVHPDLVSLLVNLVSCVVVVNLVVSLVSLVVDDPVPDALSSLQSNLVSCVVVVNNVSSLVSLLVSCLRPVPPLVSLLSCLQSLPDDLVSSVVSNVNNLVVVCVVCVVPDPDDSPPPDPSSLSSVLSNCVSLVVLVVSLVSLVVVCVVPPPDLVSLQSNLVSCVQVVQLVVSLVSVVSSCVSPVLDQPCVLVNLLSCLVVVVLVVLVVNLVSNCVNPVLALSSLSSVLSNCVSVVNLVSSLVSLVVSCVSPVLDLVSLQSNLVSCVVVLNLVVSLVSLVSSCVNHPGLLSLLSNLVSCLSVVNLVVSLVSLVVLCVSPVLALSSLLSNLVSLLSVPPDPVSLVVSLVSLVVSCVSPVLDDQSLVSNLVSCVVVVNLVVNLVSLVSNLVRLCVDPRPSLPCNLVSLLVNLVSCVVVVNLVVSLVSLVVSCVSPVPDVVSVVVNVVSVVVVVVVVVPPPDDDPPPDPDDPPPPRPDRSD

Nearest PDB structures (foldseek):
  9gaw-assembly1_P  TM=8.217E-01  e=2.951E-16  Homo sapiens
  9gaw-assembly1_J  TM=8.012E-01  e=2.639E-16  Homo sapiens
  5g05-assembly1_H  TM=8.203E-01  e=1.899E-15  Homo sapiens
  6q6h-assembly1_P  TM=8.367E-01  e=7.820E-15  Homo sapiens
  4rg9-assembly1_B  TM=7.102E-01  e=4.365E-13  Homo sapiens